Protein AF-0000000069631812 (afdb_homodimer)

Radius of gyration: 35.0 Å; Cα contacts (8 Å, |Δi|>4): 2356; chains: 2; bounding box: 88×113×102 Å

Foldseek 3Di:
DDPPPPPPDDDPPPDPQPLPFPVPPPDPPPPPDDDDDPVVVVVSVVVVVVVVVVVVVVLVVLVVVLVVLVVLLCVLVVPFDAFDQPWDKDKAAQVRKDKDWCLVQAPDLKKKKKKKKDFQFDDPVPVPPAPKWKWKFKWFQAPVRDTGTPFDIDITGHDPDFADDDRVDDIDMDITIDDNVNPPGTRIMMIIIHMPDPPDMGIMIMGIHIWHPPLVVLQVQLVVLVVQLLCCQLVVVDDNLVSLQSSLSSLLSVCSVRPNRHDPVVLQVLFLLLLLLLQQLLLLLVLLLVVQLVLLVLLLVLLVQCLLPDVSSLVSLLVVLLQCLLQRALQSSLLSSLVSQCVSCLLSQWQSQLSLLSNSLSQLLSLLLWLSSYSLSVLQQSPPLNVVLVDAGQNSNVQSNVLSVVLSVVLSVLSCVVPVDVVVGGDPDPSLLVVLLLLLLLLVCVLVVQPVPDVVNVVSNVVSVVSSVVSVVVSVDDDDDDNRQDSVSSVVVSVVSPVVSDGPHVVLNVLSVVLSVVLVVVSNVVSPVVHPDRNSNSSNVSSVVSCVVVVDPDPCSSVVSRPVSVSSSSSSLSSSLVSSVVSVNLVVVLVVLLVVLVVDDLLCSQLRLLLVLQQCLLQCLLSGVLNSVSNSVSSSLSVNCPDPVNVHQSVSSSSSNSQNSSLSLLQWCSSYPSSSSSQSVCVSSPSHDDRVNSNVSRNVSSVVSSVSVSVSSCCVCSVVVVRD/DDPPVPPPDDPPPPDPQPLPFPVVPPDPPPPPDDDDDPVVVVVSVVVVVVVVVVVVVVLVVLVVVLVVLVVLLCVLVVPFDAFDQPWDKDKAAQVRKDKDWCLVQAPDLKKKKKKKKDFQFDDPVPVPPAPKWKWKFKWFQFPVRDTGTPFDIDITGHDPDFADDDRVDDIDMDITTDDNVNPVGTRIMMIIIHMPDPPDMGIMIMGIHIWHPVLVVLQVQLVVLVVQLLCCQLVVVDDNLVSLQSSLSSLLSVCSVRPNRHDPVVLQVLFLLLLLLLQQLLLLLVLLLVVQLVLLVLLLVLLVQCLLPDVSSLVSLLVVLLQCLLQRALQSSLLSSLVSQCVSCLLSQWQSQLSLLSNSLSQLLSLLLWLSSYSLSVLQQSPPLNVVLVDAGQNSNVQSNVLSVVLNVVLSVLSCVVPVDVVVGGDPDPSLLVVLLLLLLLLVCVLVVQPCPDVVSVVSNVVSVVSSVVSVVVSVDDDDDDNRCPSVSSVVVSVVSPVVSDGPHPVLNVLSVVLSVVLVVVSNVVSPVVHPARNSNSSNVSSVVSCVVVVDPDPCSSVVSRPVSVSSSSSSLSSSQVSSVVSVNLVVVLVVLLVVLVVDDLLCSQLRLLLVLQQCLLQCLLSGVLNSVSNSVSSSLSVNCPDPVNVHQSVSSSSSNSQNSSLSLLQWCSSYPSSSSSQSVCVSSPSHDDRVNSNVSRNVSSVVSSVSVSVSSCCVCSVVVVRD

pLDDT: mean 79.06, std 18.73, range [19.27, 98.62]

Nearest PDB structures (foldseek):
  6ol1-assembly1_B  TM=7.664E-01  e=6.368E-12  Vibrio cholerae O1 biovar El Tor str. N16961
  6ol0-assembly2_B  TM=7.598E-01  e=3.843E-11  Vibrio cholerae O1 biovar El Tor str. N16961
  7jsj-assembly1_A  TM=7.566E-01  e=1.093E-10  Homo sapiens
  4f35-assembly1_C  TM=7.156E-01  e=3.367E-09  Vibrio cholerae
  4f35-assembly2_B  TM=7.738E-01  e=1.792E-08  Vibrio cholerae

Structure (mmCIF, N/CA/C/O backbone):
data_AF-0000000069631812-model_v1
#
loop_
_entity.id
_entity.type
_entity.pdbx_description
1 polymer 'P protein'
#
loop_
_atom_site.group_PDB
_atom_site.id
_atom_site.type_symbol
_atom_site.label_atom_id
_atom_site.label_alt_id
_atom_site.label_comp_id
_atom_site.label_asym_id
_atom_site.label_entity_id
_atom_site.label_seq_id
_atom_site.pdbx_PDB_ins_code
_atom_site.Cartn_x
_atom_site.Cartn_y
_atom_site.Cartn_z
_atom_site.occupancy
_atom_site.B_iso_or_equiv
_atom_site.auth_seq_id
_atom_site.auth_comp_id
_atom_site.auth_asym_id
_atom_site.auth_atom_id
_atom_site.pdbx_PDB_model_num
ATOM 1 N N . MET A 1 1 ? 6.711 54.312 30.875 1 19.36 1 MET A N 1
ATOM 2 C CA . MET A 1 1 ? 6.012 53.094 31.281 1 19.36 1 MET A CA 1
ATOM 3 C C . MET A 1 1 ? 5.867 52.125 30.109 1 19.36 1 MET A C 1
ATOM 5 O O . MET A 1 1 ? 5.191 52.438 29.125 1 19.36 1 MET A O 1
ATOM 9 N N . ALA A 1 2 ? 6.965 51.375 29.812 1 21.58 2 ALA A N 1
ATOM 10 C CA . ALA A 1 2 ? 7.598 50.812 28.641 1 21.58 2 ALA A CA 1
ATOM 11 C C . ALA A 1 2 ? 6.84 49.562 28.156 1 21.58 2 ALA A C 1
ATOM 13 O O . ALA A 1 2 ? 6.59 48.656 28.938 1 21.58 2 ALA A O 1
ATOM 14 N N . GLN A 1 3 ? 5.883 49.75 27.219 1 21.39 3 GLN A N 1
ATOM 15 C CA . GLN A 1 3 ? 4.887 48.969 26.516 1 21.39 3 GLN A CA 1
ATOM 16 C C . GLN A 1 3 ? 5.516 47.719 25.922 1 21.39 3 GLN A C 1
ATOM 18 O O . GLN A 1 3 ? 6.328 47.781 24.984 1 21.39 3 GLN A O 1
ATOM 23 N N . HIS A 1 4 ? 5.984 46.812 26.844 1 21.31 4 HIS A N 1
ATOM 24 C CA . HIS A 1 4 ? 6.684 45.562 26.516 1 21.31 4 HIS A CA 1
ATOM 25 C C . HIS A 1 4 ? 5.887 44.75 25.516 1 21.31 4 HIS A C 1
ATOM 27 O O . HIS A 1 4 ? 4.766 44.312 25.812 1 21.31 4 HIS A O 1
ATOM 33 N N . MET A 1 5 ? 5.949 45.156 24.234 1 20.48 5 MET A N 1
ATOM 34 C CA . MET A 1 5 ? 5.312 44.594 23.047 1 20.48 5 MET A CA 1
ATOM 35 C C . MET A 1 5 ? 5.633 43.125 22.891 1 20.48 5 MET A C 1
ATOM 37 O O . MET A 1 5 ? 6.797 42.75 22.734 1 20.48 5 MET A O 1
ATOM 41 N N . ASN A 1 6 ? 5.031 42.25 23.766 1 21.23 6 ASN A N 1
ATOM 42 C CA . ASN A 1 6 ? 5.176 40.812 23.859 1 21.23 6 ASN A CA 1
ATOM 43 C C . ASN A 1 6 ? 4.941 40.125 22.5 1 21.23 6 ASN A C 1
ATOM 45 O O . ASN A 1 6 ? 3.844 40.219 21.953 1 21.23 6 ASN A O 1
ATOM 49 N N . HIS A 1 7 ? 5.941 40.188 21.562 1 20.62 7 HIS A N 1
ATOM 50 C CA . HIS A 1 7 ? 5.961 39.625 20.219 1 20.62 7 HIS A CA 1
ATOM 51 C C . HIS A 1 7 ? 5.758 38.125 20.234 1 20.62 7 HIS A C 1
ATOM 53 O O . HIS A 1 7 ? 6.641 37.375 20.672 1 20.62 7 HIS A O 1
ATOM 59 N N . THR A 1 8 ? 4.602 37.656 20.703 1 23.33 8 THR A N 1
ATOM 60 C CA . THR A 1 8 ? 4.27 36.25 20.781 1 23.33 8 THR A CA 1
ATOM 61 C C . THR A 1 8 ? 4.375 35.594 19.406 1 23.33 8 THR A C 1
ATOM 63 O O . THR A 1 8 ? 3.723 36.031 18.453 1 23.33 8 THR A O 1
ATOM 66 N N . GLY A 1 9 ? 5.582 35.125 19.031 1 22.27 9 GLY A N 1
ATOM 67 C CA . GLY A 1 9 ? 5.887 34.5 17.75 1 22.27 9 GLY A CA 1
ATOM 68 C C . GLY A 1 9 ? 5.059 33.25 17.469 1 22.27 9 GLY A C 1
ATOM 69 O O . GLY A 1 9 ? 4.688 32.531 18.406 1 22.27 9 GLY A O 1
ATOM 70 N N . PRO A 1 10 ? 4.188 33.25 16.5 1 22.61 10 PRO A N 1
ATOM 71 C CA . PRO A 1 10 ? 3.213 32.25 16.062 1 22.61 10 PRO A CA 1
ATOM 72 C C . PRO A 1 10 ? 3.832 30.859 15.867 1 22.61 10 PRO A C 1
ATOM 74 O O . PRO A 1 10 ? 5.031 30.75 15.594 1 22.61 10 PRO A O 1
ATOM 77 N N . ARG A 1 11 ? 3.441 29.859 16.641 1 26.92 11 ARG A N 1
ATOM 78 C CA . ARG A 1 11 ? 3.801 28.438 16.609 1 26.92 11 ARG A CA 1
ATOM 79 C C . ARG A 1 11 ? 3.633 27.859 15.219 1 26.92 11 ARG A C 1
ATOM 81 O O . ARG A 1 11 ? 2.539 27.891 14.648 1 26.92 11 ARG A O 1
ATOM 88 N N . ASN A 1 12 ? 4.656 27.891 14.406 1 22.67 12 ASN A N 1
ATOM 89 C CA . ASN A 1 12 ? 4.684 27.391 13.031 1 22.67 12 ASN A CA 1
ATOM 90 C C . ASN A 1 12 ? 4.395 25.891 12.977 1 22.67 12 ASN A C 1
ATOM 92 O O . ASN A 1 12 ? 5.129 25.094 13.562 1 22.67 12 ASN A O 1
ATOM 96 N N . VAL A 1 13 ? 3.156 25.531 13.211 1 25.41 13 VAL A N 1
ATOM 97 C CA . VAL A 1 13 ? 2.73 24.172 12.914 1 25.41 13 VAL A CA 1
ATOM 98 C C . VAL A 1 13 ? 3.322 23.719 11.578 1 25.41 13 VAL A C 1
ATOM 100 O O . VAL A 1 13 ? 3.121 24.375 10.555 1 25.41 13 VAL A O 1
ATOM 103 N N . THR A 1 14 ? 4.418 23 11.68 1 25.58 14 THR A N 1
ATOM 104 C CA . THR A 1 14 ? 5.188 22.469 10.555 1 25.58 14 THR A CA 1
ATOM 105 C C . THR A 1 14 ? 4.32 21.562 9.688 1 25.58 14 THR A C 1
ATOM 107 O O . THR A 1 14 ? 3.871 20.5 10.141 1 25.58 14 THR A O 1
ATOM 110 N N . THR A 1 15 ? 3.342 22.078 9 1 26.22 15 THR A N 1
ATOM 111 C CA . THR A 1 15 ? 2.678 21.375 7.906 1 26.22 15 THR A CA 1
ATOM 112 C C . THR A 1 15 ? 3.693 20.609 7.059 1 26.22 15 THR A C 1
ATOM 114 O O . THR A 1 15 ? 4.863 21 6.992 1 26.22 15 THR A O 1
ATOM 117 N N . GLY A 1 16 ? 3.438 19.328 6.828 1 28.8 16 GLY A N 1
ATOM 118 C CA . GLY A 1 16 ? 4.203 18.453 5.961 1 28.8 16 GLY A CA 1
ATOM 119 C C . GLY A 1 16 ? 4.691 19.141 4.695 1 28.8 16 GLY A C 1
ATOM 120 O O . GLY A 1 16 ? 3.887 19.594 3.881 1 28.8 16 GLY A O 1
ATOM 121 N N . LEU A 1 17 ? 5.766 19.844 4.754 1 30.38 17 LEU A N 1
ATOM 122 C CA . LEU A 1 17 ? 6.484 20.625 3.746 1 30.38 17 LEU A CA 1
ATOM 123 C C . LEU A 1 17 ? 6.777 19.766 2.516 1 30.38 17 LEU A C 1
ATOM 125 O O . LEU A 1 17 ? 7.352 18.688 2.629 1 30.38 17 LEU A O 1
ATOM 129 N N . SER A 1 18 ? 5.848 19.906 1.564 1 32.62 18 SER A N 1
ATOM 130 C CA . SER A 1 18 ? 5.949 19.344 0.221 1 32.62 18 SER A CA 1
ATOM 131 C C . SER A 1 18 ? 7.266 19.734 -0.443 1 32.62 18 SER A C 1
ATOM 133 O O . SER A 1 18 ? 7.812 20.797 -0.171 1 32.62 18 SER A O 1
ATOM 135 N N . GLU A 1 19 ? 8.016 18.875 -0.912 1 32.53 19 GLU A N 1
ATOM 136 C CA . GLU A 1 19 ? 9.211 19 -1.745 1 32.53 19 GLU A CA 1
ATOM 137 C C . GLU A 1 19 ? 8.984 19.984 -2.891 1 32.53 19 GLU A C 1
ATOM 139 O O . GLU A 1 19 ? 8.438 19.609 -3.932 1 32.53 19 GLU A O 1
ATOM 144 N N . ASN A 1 20 ? 8.57 21.234 -2.621 1 32.75 20 ASN A N 1
ATOM 145 C CA . ASN A 1 20 ? 8.508 22.141 -3.758 1 32.75 20 ASN A CA 1
ATOM 146 C C . ASN A 1 20 ? 9.883 22.359 -4.375 1 32.75 20 ASN A C 1
ATOM 148 O O . ASN A 1 20 ? 10.844 22.672 -3.668 1 32.75 20 ASN A O 1
ATOM 152 N N . SER A 1 21 ? 10.141 21.859 -5.453 1 34.66 21 SER A N 1
ATOM 153 C CA . SER A 1 21 ? 11.406 22.078 -6.152 1 34.66 21 SER A CA 1
ATOM 154 C C . SER A 1 21 ? 11.594 23.547 -6.508 1 34.66 21 SER A C 1
ATOM 156 O O . SER A 1 21 ? 10.727 24.156 -7.137 1 34.66 21 SER A O 1
ATOM 158 N N . PRO A 1 22 ? 12.484 24.266 -5.852 1 33.88 22 PRO A N 1
ATOM 159 C CA . PRO A 1 22 ? 12.805 25.672 -6.105 1 33.88 22 PRO A CA 1
ATOM 160 C C . PRO A 1 22 ? 13.305 25.922 -7.527 1 33.88 22 PRO A C 1
ATOM 162 O O . PRO A 1 22 ? 13.547 27.062 -7.91 1 33.88 22 PRO A O 1
ATOM 165 N N . LEU A 1 23 ? 13.547 24.938 -8.266 1 33.75 23 LEU A N 1
ATOM 166 C CA . LEU A 1 23 ? 14.336 25.266 -9.445 1 33.75 23 LEU A CA 1
ATOM 167 C C . LEU A 1 23 ? 13.547 26.156 -10.398 1 33.75 23 LEU A C 1
ATOM 169 O O . LEU A 1 23 ? 14.125 26.844 -11.242 1 33.75 23 LEU A O 1
ATOM 173 N N . LEU A 1 24 ? 12.273 25.906 -10.422 1 35.75 24 LEU A N 1
ATOM 174 C CA . LEU A 1 24 ? 11.664 26.656 -11.523 1 35.75 24 LEU A CA 1
ATOM 175 C C . LEU A 1 24 ? 11.367 28.094 -11.109 1 35.75 24 LEU A C 1
ATOM 177 O O . LEU A 1 24 ? 10.867 28.875 -11.914 1 35.75 24 LEU A O 1
ATOM 181 N N . HIS A 1 25 ? 11.32 28.453 -9.773 1 33.81 25 HIS A N 1
ATOM 182 C CA . HIS A 1 25 ? 10.938 29.844 -9.555 1 33.81 25 HIS A CA 1
ATOM 183 C C . HIS A 1 25 ? 12.148 30.781 -9.672 1 33.81 25 HIS A C 1
ATOM 185 O O . HIS A 1 25 ? 12.93 30.906 -8.727 1 33.81 25 HIS A O 1
ATOM 191 N N . VAL A 1 26 ? 12.703 30.984 -10.781 1 32.38 26 VAL A N 1
ATOM 192 C CA . VAL A 1 26 ? 13.648 32.062 -11 1 32.38 26 VAL A CA 1
ATOM 193 C C . VAL A 1 26 ? 13.102 33.375 -10.414 1 32.38 26 VAL A C 1
ATOM 195 O O . VAL A 1 26 ? 11.969 33.75 -10.695 1 32.38 26 VAL A O 1
ATOM 198 N N . SER A 1 27 ? 13.656 33.844 -9.297 1 30.22 27 SER A N 1
ATOM 199 C CA . SER A 1 27 ? 13.359 35.094 -8.625 1 30.22 27 SER A CA 1
ATOM 200 C C . SER A 1 27 ? 13.297 36.25 -9.617 1 30.22 27 SER A C 1
ATOM 202 O O . SER A 1 27 ? 14.242 36.469 -10.391 1 30.22 27 SER A O 1
ATOM 204 N N . GLU A 1 28 ? 12.188 36.812 -9.922 1 33.53 28 GLU A N 1
ATOM 205 C CA . GLU A 1 28 ? 11.867 38.062 -10.625 1 33.53 28 GLU A CA 1
ATOM 206 C C . GLU A 1 28 ? 12.617 39.219 -10.016 1 33.53 28 GLU A C 1
ATOM 208 O O . GLU A 1 28 ? 12.469 40.375 -10.477 1 33.53 28 GLU A O 1
ATOM 213 N N . GLU A 1 29 ? 13.336 39.031 -8.867 1 32.25 29 GLU A N 1
ATOM 214 C CA . GLU A 1 29 ? 13.664 40.25 -8.125 1 32.25 29 GLU A CA 1
ATOM 215 C C . GLU A 1 29 ? 14.664 41.094 -8.883 1 32.25 29 GLU A C 1
ATOM 217 O O . GLU A 1 29 ? 14.883 42.281 -8.531 1 32.25 29 GLU A O 1
ATOM 222 N N . LYS A 1 30 ? 15.531 40.625 -9.758 1 34.91 30 LYS A N 1
ATOM 223 C CA . LYS A 1 30 ? 16.641 41.531 -10.062 1 34.91 30 LYS A CA 1
ATOM 224 C C . LYS A 1 30 ? 16.172 42.719 -10.867 1 34.91 30 LYS A C 1
ATOM 226 O O . LYS A 1 30 ? 16.969 43.562 -11.305 1 34.91 30 LYS A O 1
ATOM 231 N N . ILE A 1 31 ? 14.859 42.625 -11.297 1 32.59 31 ILE A N 1
ATOM 232 C CA . ILE A 1 31 ? 14.766 43.594 -12.398 1 32.59 31 ILE A CA 1
ATOM 233 C C . ILE A 1 31 ? 14.609 45 -11.844 1 32.59 31 ILE A C 1
ATOM 235 O O . ILE A 1 31 ? 14.453 45.938 -12.609 1 32.59 31 ILE A O 1
ATOM 239 N N . GLN A 1 32 ? 14.391 45.062 -10.562 1 28.86 32 GLN A N 1
ATOM 240 C CA . GLN A 1 32 ? 13.836 46.406 -10.32 1 28.86 32 GLN A CA 1
ATOM 241 C C . GLN A 1 32 ? 14.922 47.469 -10.406 1 28.86 32 GLN A C 1
ATOM 243 O O . GLN A 1 32 ? 14.633 48.656 -10.273 1 28.86 32 GLN A O 1
ATOM 248 N N . ARG A 1 33 ? 16.156 47.188 -10.25 1 29.69 33 ARG A N 1
ATOM 249 C CA . ARG A 1 33 ? 16.922 48.375 -9.844 1 29.69 33 ARG A CA 1
ATOM 250 C C . ARG A 1 33 ? 17.219 49.281 -11.031 1 29.69 33 ARG A C 1
ATOM 252 O O . ARG A 1 33 ? 17.969 50.25 -10.914 1 29.69 33 ARG A O 1
ATOM 259 N N . GLY A 1 34 ? 17.219 48.688 -12.289 1 27.5 34 GLY A N 1
ATOM 260 C CA . GLY A 1 34 ? 17.938 49.656 -13.102 1 27.5 34 GLY A CA 1
ATOM 261 C C . GLY A 1 34 ? 17.219 51 -13.242 1 27.5 34 GLY A C 1
ATOM 262 O O . GLY A 1 34 ? 16.047 51.094 -12.891 1 27.5 34 GLY A O 1
ATOM 263 N N . THR A 1 35 ? 17.953 52.062 -13.891 1 29.88 35 THR A N 1
ATOM 264 C CA . THR A 1 35 ? 17.812 53.5 -14.109 1 29.88 35 THR A CA 1
ATOM 265 C C . THR A 1 35 ? 16.484 53.812 -14.797 1 29.88 35 THR A C 1
ATOM 267 O O . THR A 1 35 ? 15.938 52.969 -15.508 1 29.88 35 THR A O 1
ATOM 270 N N . ARG A 1 36 ? 15.953 55.156 -14.664 1 33.78 36 ARG A N 1
ATOM 271 C CA . ARG A 1 36 ? 14.82 56.031 -14.969 1 33.78 36 ARG A CA 1
ATOM 272 C C . ARG A 1 36 ? 14.5 56 -16.469 1 33.78 36 ARG A C 1
ATOM 274 O O . ARG A 1 36 ? 13.703 56.812 -16.938 1 33.78 36 ARG A O 1
ATOM 281 N N . ASP A 1 37 ? 15.406 55.438 -17.328 1 32.16 37 ASP A N 1
ATOM 282 C CA . ASP A 1 37 ? 15 55.781 -18.688 1 32.16 37 ASP A CA 1
ATOM 283 C C . ASP A 1 37 ? 13.719 55.062 -19.078 1 32.16 37 ASP A C 1
ATOM 285 O O . ASP A 1 37 ? 13.516 53.906 -18.703 1 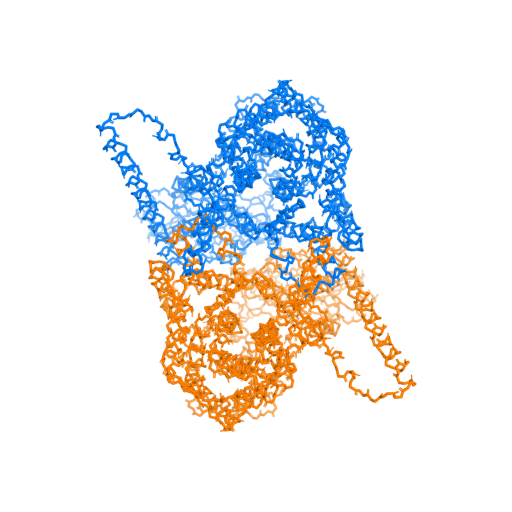32.16 37 ASP A O 1
ATOM 289 N N . ASP A 1 38 ? 12.586 55.812 -19.578 1 36 38 ASP A N 1
ATOM 290 C CA . ASP A 1 38 ? 11.211 55.531 -19.984 1 36 38 ASP A CA 1
ATOM 291 C C . ASP A 1 38 ? 11.117 54.281 -20.812 1 36 38 ASP A C 1
ATOM 293 O O . ASP A 1 38 ? 10.086 53.594 -20.812 1 36 38 ASP A O 1
ATOM 297 N N . ASP A 1 39 ? 12.102 54.062 -21.734 1 35.91 39 ASP A N 1
ATOM 298 C CA . ASP A 1 39 ? 11.977 53.031 -22.766 1 35.91 39 ASP A CA 1
ATOM 299 C C . ASP A 1 39 ? 12.117 51.625 -22.156 1 35.91 39 ASP A C 1
ATOM 301 O O . ASP A 1 39 ? 11.828 50.625 -22.812 1 35.91 39 ASP A O 1
ATOM 305 N N . LEU A 1 40 ? 12.773 51.531 -20.984 1 35 40 LEU A N 1
ATOM 306 C CA . LEU A 1 40 ? 13.125 50.219 -20.453 1 35 40 LEU A CA 1
ATOM 307 C C . LEU A 1 40 ? 11.93 49.594 -19.734 1 35 40 LEU A C 1
ATOM 309 O O . LEU A 1 40 ? 11.938 48.406 -19.438 1 35 40 LEU A O 1
ATOM 313 N N . MET A 1 41 ? 10.953 50.406 -19.359 1 39.78 41 MET A N 1
ATOM 314 C CA . MET A 1 41 ? 9.805 49.75 -18.734 1 39.78 41 MET A CA 1
ATOM 315 C C . MET A 1 41 ? 9.086 48.844 -19.703 1 39.78 41 MET A C 1
ATOM 317 O O . MET A 1 41 ? 8.484 47.844 -19.297 1 39.78 41 MET A O 1
ATOM 321 N N . VAL A 1 42 ? 9.039 49.312 -21.062 1 44.62 42 VAL A N 1
ATOM 322 C CA . VAL A 1 42 ? 8.32 48.5 -22.047 1 44.62 42 VAL A CA 1
ATOM 323 C C . VAL A 1 42 ? 9.062 47.188 -22.281 1 44.62 42 VAL A C 1
ATOM 325 O O . VAL A 1 42 ? 8.438 46.156 -22.469 1 44.62 42 VAL A O 1
ATOM 328 N N . SER A 1 43 ? 10.406 47.219 -22.188 1 44.47 43 SER A N 1
ATOM 329 C CA . SER A 1 43 ? 11.164 46 -22.531 1 44.47 43 SER A CA 1
ATOM 330 C C . SER A 1 43 ? 11.109 44.969 -21.406 1 44.47 43 SER A C 1
ATOM 332 O O . SER A 1 43 ? 11.109 43.781 -21.656 1 44.47 43 SER A O 1
ATOM 334 N N . ILE A 1 44 ? 10.984 45.469 -20.234 1 45.44 44 ILE A N 1
ATOM 335 C CA . ILE A 1 44 ? 10.922 44.531 -19.125 1 45.44 44 ILE A CA 1
ATOM 336 C C . ILE A 1 44 ? 9.547 43.844 -19.109 1 45.44 44 ILE A C 1
ATOM 338 O O . ILE A 1 44 ? 9.445 42.625 -18.859 1 45.44 44 ILE A O 1
ATOM 342 N N . ASP A 1 45 ? 8.547 44.625 -19.406 1 47.84 45 ASP A N 1
ATOM 343 C CA . ASP A 1 45 ? 7.199 44.062 -19.438 1 47.84 45 ASP A CA 1
ATOM 344 C C . ASP A 1 45 ? 7.051 43.031 -20.562 1 47.84 45 ASP A C 1
ATOM 346 O O . ASP A 1 45 ? 6.371 42.031 -20.422 1 47.84 45 ASP A O 1
ATOM 350 N N . SER A 1 46 ? 7.715 43.344 -21.719 1 51.78 46 SER A N 1
ATOM 351 C CA . SER A 1 46 ? 7.617 42.438 -22.844 1 51.78 46 SER A CA 1
ATOM 352 C C . SER A 1 46 ? 8.414 41.156 -22.594 1 51.78 46 SER A C 1
ATOM 354 O O . SER A 1 46 ? 7.977 40.062 -22.984 1 51.78 46 SER A O 1
ATOM 356 N N . VAL A 1 47 ? 9.562 41.281 -22.016 1 51.84 47 VAL A N 1
ATOM 357 C CA . VAL A 1 47 ? 10.367 40.125 -21.703 1 51.84 47 VAL A CA 1
ATOM 358 C C . VAL A 1 47 ? 9.688 39.281 -20.609 1 51.84 47 VAL A C 1
ATOM 360 O O . VAL A 1 47 ? 9.656 38.062 -20.688 1 51.84 47 VAL A O 1
ATOM 363 N N . SER A 1 48 ? 9.102 40.031 -19.609 1 55.31 48 SER A N 1
ATOM 364 C CA . SER A 1 48 ? 8.367 39.344 -18.562 1 55.31 48 SER A CA 1
ATOM 365 C C . SER A 1 48 ? 7.129 38.625 -19.109 1 55.31 48 SER A C 1
ATOM 367 O O . SER A 1 48 ? 6.812 37.5 -18.719 1 55.31 48 SER A O 1
ATOM 369 N N . GLU A 1 49 ? 6.523 39.25 -20.094 1 57.81 49 GLU A N 1
ATOM 370 C CA . GLU A 1 49 ? 5.348 38.656 -20.719 1 57.81 49 GLU A CA 1
ATOM 371 C C . GLU A 1 49 ? 5.742 37.5 -21.609 1 57.81 49 GLU A C 1
ATOM 373 O O . GLU A 1 49 ? 5.047 36.469 -21.656 1 57.81 49 GLU A O 1
ATOM 378 N N . ASP A 1 50 ? 6.855 37.656 -22.359 1 57.38 50 ASP A N 1
ATOM 379 C CA . ASP A 1 50 ? 7.332 36.562 -23.219 1 57.38 50 ASP A CA 1
ATOM 380 C C . ASP A 1 50 ? 7.762 35.375 -22.391 1 57.38 50 ASP A C 1
ATOM 382 O O . ASP A 1 50 ? 7.496 34.219 -22.766 1 57.38 50 ASP A O 1
ATOM 386 N N . HIS A 1 51 ? 8.445 35.656 -21.281 1 62.81 51 HIS A N 1
ATOM 387 C CA . HIS A 1 51 ? 8.844 34.562 -20.406 1 62.81 51 HIS A CA 1
ATOM 388 C C . HIS A 1 51 ? 7.629 33.875 -19.781 1 62.81 51 HIS A C 1
ATOM 390 O O . HIS A 1 51 ? 7.598 32.656 -19.641 1 62.81 51 HIS A O 1
ATOM 396 N N . LEU A 1 52 ? 6.723 34.719 -19.438 1 64.69 52 LEU A N 1
ATOM 397 C CA . LEU A 1 52 ? 5.484 34.156 -18.906 1 64.69 52 LEU A CA 1
ATOM 398 C C . LEU A 1 52 ? 4.738 33.375 -19.984 1 64.69 52 LEU A C 1
ATOM 400 O O . LEU A 1 52 ? 4.176 32.312 -19.688 1 64.69 52 LEU A O 1
ATOM 404 N N . SER A 1 53 ? 4.754 33.969 -21.188 1 68.69 53 SER A N 1
ATOM 405 C CA . SER A 1 53 ? 4.094 33.281 -22.297 1 68.69 53 SER A CA 1
ATOM 406 C C . SER A 1 53 ? 4.805 31.969 -22.641 1 68.69 53 SER A C 1
ATOM 408 O O . SER A 1 53 ? 4.156 30.953 -22.906 1 68.69 53 SER A O 1
ATOM 410 N N . SER A 1 54 ? 6.098 32.062 -22.594 1 73.44 54 SER A N 1
ATOM 411 C CA . SER A 1 54 ? 6.863 30.844 -22.875 1 73.44 54 SER A CA 1
ATOM 412 C C . SER A 1 54 ? 6.633 29.781 -21.797 1 73.44 54 SER A C 1
ATOM 414 O O . SER A 1 54 ? 6.504 28.594 -22.109 1 73.44 54 SER A O 1
ATOM 416 N N . ARG A 1 55 ? 6.488 30.203 -20.688 1 76.81 55 ARG A N 1
ATOM 417 C CA . ARG A 1 55 ? 6.219 29.266 -19.609 1 76.81 55 ARG A CA 1
ATOM 418 C C . ARG A 1 55 ? 4.828 28.641 -19.75 1 76.81 55 ARG A C 1
ATOM 420 O O . ARG A 1 55 ? 4.641 27.453 -19.484 1 76.81 55 ARG A O 1
ATOM 427 N N . ARG A 1 56 ? 3.98 29.453 -20.125 1 80.81 56 ARG A N 1
ATOM 428 C CA . ARG A 1 56 ? 2.623 28.953 -20.328 1 80.81 56 ARG A CA 1
ATOM 429 C C . ARG A 1 56 ? 2.566 27.953 -21.469 1 80.81 56 ARG A C 1
ATOM 431 O O . ARG A 1 56 ? 1.866 26.938 -21.391 1 80.81 56 ARG A O 1
ATOM 438 N N . ILE A 1 57 ? 3.301 28.219 -22.5 1 83.06 57 ILE A N 1
ATOM 439 C CA . ILE A 1 57 ? 3.34 27.312 -23.641 1 83.06 57 ILE A CA 1
ATOM 440 C C . ILE A 1 57 ? 4.016 26 -23.25 1 83.06 57 ILE A C 1
ATOM 442 O O . ILE A 1 57 ? 3.553 24.922 -23.625 1 83.06 57 ILE A O 1
ATOM 446 N N . MET A 1 58 ? 5.031 26.109 -22.547 1 84.75 58 MET A N 1
ATOM 447 C CA . MET A 1 58 ? 5.742 24.906 -22.109 1 84.75 58 MET A CA 1
ATOM 448 C C . MET A 1 58 ? 4.855 24.062 -21.203 1 84.75 58 MET A C 1
ATOM 450 O O . MET A 1 58 ? 4.891 22.828 -21.281 1 84.75 58 MET A O 1
ATOM 454 N N . LYS A 1 59 ? 4.137 24.688 -20.438 1 87.69 59 LYS A N 1
ATOM 455 C CA . LYS A 1 59 ? 3.209 23.953 -19.578 1 87.69 59 LYS A CA 1
ATOM 456 C C . LYS A 1 59 ? 2.127 23.266 -20.406 1 87.69 59 LYS A C 1
ATOM 458 O O . LYS A 1 59 ? 1.758 22.125 -20.109 1 87.69 59 LYS A O 1
ATOM 463 N N . ARG A 1 60 ? 1.665 23.922 -21.453 1 88.75 60 ARG A N 1
ATOM 464 C CA . ARG A 1 60 ? 0.64 23.328 -22.297 1 88.75 60 ARG A CA 1
ATOM 465 C C . ARG A 1 60 ? 1.201 22.172 -23.109 1 88.75 60 ARG A C 1
ATOM 467 O O . ARG A 1 60 ? 0.522 21.156 -23.312 1 88.75 60 ARG A O 1
ATOM 474 N N . VAL A 1 61 ? 2.373 22.328 -23.516 1 90.56 61 VAL A N 1
ATOM 475 C CA . VAL A 1 61 ? 3.014 21.266 -24.281 1 90.56 61 VAL A CA 1
ATOM 476 C C . VAL A 1 61 ? 3.25 20.047 -23.375 1 90.56 61 VAL A C 1
ATOM 478 O O . VAL A 1 61 ? 3.018 18.906 -23.766 1 90.56 61 VAL A O 1
ATOM 481 N N . LYS A 1 62 ? 3.732 20.328 -22.203 1 91.62 62 LYS A N 1
ATOM 482 C CA . LYS A 1 62 ? 3.932 19.266 -21.234 1 91.62 62 LYS A CA 1
ATOM 483 C C . LYS A 1 62 ? 2.633 18.5 -20.969 1 91.62 62 LYS A C 1
ATOM 485 O O . LYS A 1 62 ? 2.611 17.281 -20.984 1 91.62 62 LYS A O 1
ATOM 490 N N . LEU A 1 63 ? 1.57 19.234 -20.766 1 92.62 63 LEU A N 1
ATOM 491 C CA . LEU A 1 63 ? 0.281 18.625 -20.469 1 92.62 63 LEU A CA 1
ATOM 492 C C . LEU A 1 63 ? -0.244 17.844 -21.656 1 92.62 63 LEU A C 1
ATOM 494 O O . LEU A 1 63 ? -0.803 16.75 -21.484 1 92.62 63 LEU A O 1
ATOM 498 N N . ALA A 1 64 ? -0.02 18.375 -22.812 1 93.19 64 ALA A N 1
ATOM 499 C CA . ALA A 1 64 ? -0.461 17.672 -24.016 1 93.19 64 ALA A CA 1
ATOM 500 C C . ALA A 1 64 ? 0.32 16.375 -24.219 1 93.19 64 ALA A C 1
ATOM 502 O O . ALA A 1 64 ? -0.259 15.344 -24.562 1 93.19 64 ALA A O 1
ATOM 503 N N . LEU A 1 65 ? 1.561 16.453 -24.016 1 93.56 65 LEU A N 1
ATOM 504 C CA . LEU A 1 65 ? 2.406 15.281 -24.188 1 93.56 65 LEU A CA 1
ATOM 505 C C . LEU A 1 65 ? 2.057 14.211 -23.172 1 93.56 65 LEU A C 1
ATOM 507 O O . LEU A 1 65 ? 1.89 13.039 -23.531 1 93.56 65 LEU A O 1
ATOM 511 N N . LEU A 1 66 ? 1.976 14.57 -21.953 1 95.38 66 LEU A N 1
ATOM 512 C CA . LEU A 1 66 ? 1.674 13.602 -20.906 1 95.38 66 LEU A CA 1
ATOM 513 C C . LEU A 1 66 ? 0.266 13.039 -21.062 1 95.38 66 LEU A C 1
ATOM 515 O O . LEU A 1 66 ? 0.022 11.867 -20.766 1 95.38 66 LEU A O 1
ATOM 519 N N . SER A 1 67 ? -0.678 13.883 -21.516 1 95 67 SER A N 1
ATOM 520 C CA . SER A 1 67 ? -2.029 13.406 -21.781 1 95 67 SER A CA 1
ATOM 521 C C . SER A 1 67 ? -2.045 12.391 -22.922 1 95 67 SER A C 1
ATOM 523 O O . SER A 1 67 ? -2.777 11.398 -22.859 1 95 67 SER A O 1
ATOM 525 N N . THR A 1 68 ? -1.268 12.656 -23.922 1 95.25 68 THR A N 1
ATOM 526 C CA . THR A 1 68 ? -1.171 11.711 -25.031 1 95.25 68 THR A CA 1
ATOM 527 C C . THR A 1 68 ? -0.602 10.375 -24.562 1 95.25 68 THR A C 1
ATOM 529 O O . THR A 1 68 ? -1.062 9.312 -24.984 1 95.25 68 THR A O 1
ATOM 532 N N . VAL A 1 69 ? 0.387 10.445 -23.719 1 95.56 69 VAL A N 1
ATOM 533 C CA . VAL A 1 69 ? 0.976 9.242 -23.141 1 95.56 69 VAL A CA 1
ATOM 534 C C . VAL A 1 69 ? -0.082 8.477 -22.344 1 95.56 69 VAL A C 1
ATOM 536 O O . VAL A 1 69 ? -0.176 7.246 -22.453 1 95.56 69 VAL A O 1
ATOM 539 N N . MET A 1 70 ? -0.871 9.156 -21.609 1 95.25 70 MET A N 1
ATOM 540 C CA . MET A 1 70 ? -1.9 8.508 -20.797 1 95.25 70 MET A CA 1
ATOM 541 C C . MET A 1 70 ? -2.984 7.902 -21.688 1 95.25 70 MET A C 1
ATOM 543 O O . MET A 1 70 ? -3.516 6.836 -21.375 1 95.25 70 MET A O 1
ATOM 547 N N . ILE A 1 71 ? -3.35 8.594 -22.766 1 95.56 71 ILE A N 1
ATOM 548 C CA . ILE A 1 71 ? -4.328 8.047 -23.703 1 95.56 71 ILE A CA 1
ATOM 549 C C . ILE A 1 71 ? -3.791 6.758 -24.328 1 95.56 71 ILE A C 1
ATOM 551 O O . ILE A 1 71 ? -4.527 5.777 -24.469 1 95.56 71 ILE A O 1
ATOM 555 N N . PHE A 1 72 ? -2.51 6.746 -24.688 1 94.81 72 PHE A N 1
ATOM 556 C CA . PHE A 1 72 ? -1.862 5.535 -25.188 1 94.81 72 PHE A CA 1
ATOM 557 C C . PHE A 1 72 ? -2.014 4.395 -24.188 1 94.81 72 PHE A C 1
ATOM 559 O O . PHE A 1 72 ? -2.342 3.268 -24.562 1 94.81 72 PHE A O 1
ATOM 566 N N . CYS A 1 73 ? -1.747 4.676 -22.891 1 95.44 73 CYS A N 1
ATOM 567 C CA . CYS A 1 73 ? -1.847 3.66 -21.859 1 95.44 73 CYS A CA 1
ATOM 568 C C . CYS A 1 73 ? -3.273 3.141 -21.734 1 95.44 73 CYS A C 1
ATOM 570 O O . CYS A 1 73 ? -3.494 1.932 -21.641 1 95.44 73 CYS A O 1
ATOM 572 N N . VAL A 1 74 ? -4.273 4.047 -21.75 1 94.31 74 VAL A N 1
ATOM 573 C CA . VAL A 1 74 ? -5.676 3.668 -21.609 1 94.31 74 VAL A CA 1
ATOM 574 C C . VAL A 1 74 ? -6.086 2.781 -22.781 1 94.31 74 VAL A C 1
ATOM 576 O O . VAL A 1 74 ? -6.723 1.742 -22.594 1 94.31 74 VAL A O 1
ATOM 579 N N . VAL A 1 75 ? -5.703 3.121 -23.953 1 92.62 75 VAL A N 1
ATOM 580 C CA . VAL A 1 75 ? -6.078 2.371 -25.156 1 92.62 75 VAL A CA 1
ATOM 581 C C . VAL A 1 75 ? -5.398 1.005 -25.141 1 92.62 75 VAL A C 1
ATOM 583 O O . VAL A 1 75 ? -6.039 -0.016 -25.406 1 92.62 75 VAL A O 1
ATOM 586 N N . SER A 1 76 ? -4.125 0.971 -24.859 1 91.94 76 SER A N 1
ATOM 587 C CA . SER A 1 76 ? -3.371 -0.28 -24.844 1 91.94 76 SER A CA 1
ATOM 588 C C . SER A 1 76 ? -3.936 -1.249 -23.797 1 91.94 76 SER A C 1
ATOM 590 O O . SER A 1 76 ? -4.102 -2.438 -24.094 1 91.94 76 SER A O 1
ATOM 592 N N . LEU A 1 77 ? -4.266 -0.776 -22.641 1 92.56 77 LEU A N 1
ATOM 593 C CA . LEU A 1 77 ? -4.711 -1.643 -21.547 1 92.56 77 LEU A CA 1
ATOM 594 C C . LEU A 1 77 ? -6.188 -1.99 -21.703 1 92.56 77 LEU A C 1
ATOM 596 O O . LEU A 1 77 ? -6.672 -2.949 -21.094 1 92.56 77 LEU A O 1
ATOM 600 N N . SER A 1 78 ? -6.93 -1.204 -22.531 1 90.81 78 SER A N 1
ATOM 601 C CA . SER A 1 78 ? -8.352 -1.45 -22.734 1 90.81 78 SER A CA 1
ATOM 602 C C . SER A 1 78 ? -8.578 -2.568 -23.75 1 90.81 78 SER A C 1
ATOM 604 O O . SER A 1 78 ? -9.57 -3.301 -23.656 1 90.81 78 SER A O 1
ATOM 606 N N . PHE A 1 79 ? -7.641 -2.795 -24.656 1 87.75 79 PHE A N 1
ATOM 607 C CA . PHE A 1 79 ? -7.988 -3.645 -25.781 1 87.75 79 PHE A CA 1
ATOM 608 C C . PHE A 1 79 ? -7.047 -4.84 -25.875 1 87.75 79 PHE A C 1
ATOM 610 O O . PHE A 1 79 ? -7.273 -5.758 -26.672 1 87.75 79 PHE A O 1
ATOM 617 N N . ILE A 1 80 ? -6.027 -4.863 -25.094 1 85.62 80 ILE A N 1
ATOM 618 C CA . ILE A 1 80 ? -5.102 -5.988 -25.141 1 85.62 80 ILE A CA 1
ATOM 619 C C . ILE A 1 80 ? -5.316 -6.875 -23.906 1 85.62 80 ILE A C 1
ATOM 621 O O . ILE A 1 80 ? -5.375 -6.379 -22.781 1 85.62 80 ILE A O 1
ATOM 625 N N . LYS A 1 81 ? -5.41 -8.141 -24.094 1 82.06 81 LYS A N 1
ATOM 626 C CA . LYS A 1 81 ? -5.727 -9.094 -23.031 1 82.06 81 LYS A CA 1
ATOM 627 C C . LYS A 1 81 ? -4.477 -9.484 -22.25 1 82.06 81 LYS A C 1
ATOM 629 O O . LYS A 1 81 ? -3.359 -9.375 -22.766 1 82.06 81 LYS A O 1
ATOM 634 N N . VAL A 1 82 ? -4.688 -9.812 -20.953 1 84 82 VAL A N 1
ATOM 635 C CA . VAL A 1 82 ? -3.625 -10.297 -20.094 1 84 82 VAL A CA 1
ATOM 636 C C . VAL A 1 82 ? -3.098 -11.641 -20.609 1 84 82 VAL A C 1
ATOM 638 O O . VAL A 1 82 ? -3.871 -12.477 -21.078 1 84 82 VAL A O 1
ATOM 641 N N . ARG A 1 83 ? -1.8 -11.719 -20.484 1 71.88 83 ARG A N 1
ATOM 642 C CA . ARG A 1 83 ? -1.16 -12.953 -20.953 1 71.88 83 ARG A CA 1
ATOM 643 C C . ARG A 1 83 ? -1.552 -14.133 -20.062 1 71.88 83 ARG A C 1
ATOM 645 O O . ARG A 1 83 ? -1.52 -14.031 -18.828 1 71.88 83 ARG A O 1
ATOM 652 N N . ASP A 1 84 ? -2.119 -15.086 -20.531 1 62.22 84 ASP A N 1
ATOM 653 C CA . ASP A 1 84 ? -2.457 -16.297 -19.797 1 62.22 84 ASP A CA 1
ATOM 654 C C . ASP A 1 84 ? -1.225 -17.172 -19.578 1 62.22 84 ASP A C 1
ATOM 656 O O . ASP A 1 84 ? -0.469 -17.438 -20.516 1 62.22 84 ASP A O 1
ATOM 660 N N . ASP A 1 85 ? -0.622 -17.125 -18.359 1 57.53 85 ASP A N 1
ATOM 661 C CA . ASP A 1 85 ? 0.449 -18.094 -18.125 1 57.53 85 ASP A CA 1
ATOM 662 C C . ASP A 1 85 ? -0.046 -19.516 -18.328 1 57.53 85 ASP A C 1
ATOM 664 O O . ASP A 1 85 ? -0.945 -19.984 -17.625 1 57.53 85 ASP A O 1
ATOM 668 N N . ASN A 1 86 ? 0.126 -20 -19.547 1 61.88 86 ASN A N 1
ATOM 669 C CA . ASN A 1 86 ? -0.367 -21.344 -19.844 1 61.88 86 ASN A CA 1
ATOM 670 C C . ASN A 1 86 ? 0.735 -22.391 -19.703 1 61.88 86 ASN A C 1
ATOM 672 O O . ASN A 1 86 ? 1.276 -22.875 -20.703 1 61.88 86 ASN A O 1
ATOM 676 N N . TRP A 1 87 ? 1.305 -22.562 -18.438 1 68.06 87 TRP A N 1
ATOM 677 C CA . TRP A 1 87 ? 2.25 -23.656 -18.25 1 68.06 87 TRP A CA 1
ATOM 678 C C . TRP A 1 87 ? 1.574 -25 -18.484 1 68.06 87 TRP A C 1
ATOM 680 O O . TRP A 1 87 ? 0.503 -25.266 -17.938 1 68.06 87 TRP A O 1
ATOM 690 N N . ASN A 1 88 ? 2.115 -25.719 -19.438 1 70.81 88 ASN A N 1
ATOM 691 C CA . ASN A 1 88 ? 1.659 -27.078 -19.719 1 70.81 88 ASN A CA 1
ATOM 692 C C . ASN A 1 88 ? 2.609 -28.109 -19.141 1 70.81 88 ASN A C 1
ATOM 694 O O . ASN A 1 88 ? 3.809 -28.094 -19.422 1 70.81 88 ASN A O 1
ATOM 698 N N . SER A 1 89 ? 2.143 -28.812 -18.109 1 74.94 89 SER A N 1
ATOM 699 C CA . SER A 1 89 ? 2.928 -29.953 -17.656 1 74.94 89 SER A CA 1
ATOM 700 C C . SER A 1 89 ? 2.797 -31.141 -18.609 1 74.94 89 SER A C 1
ATOM 702 O O . SER A 1 89 ? 1.687 -31.594 -18.906 1 74.94 89 SER A O 1
ATOM 704 N N . ILE A 1 90 ? 3.928 -31.625 -19.188 1 77 90 ILE A N 1
ATOM 705 C CA . ILE A 1 90 ? 3.9 -32.688 -20.203 1 77 90 ILE A CA 1
ATOM 706 C C . ILE A 1 90 ? 4.797 -33.844 -19.75 1 77 90 ILE A C 1
ATOM 708 O O . ILE A 1 90 ? 5.75 -33.656 -19 1 77 90 ILE A O 1
ATOM 712 N N . ALA A 1 91 ? 4.387 -34.969 -20.047 1 78.06 91 ALA A N 1
ATOM 713 C CA . ALA A 1 91 ? 5.211 -36.156 -19.906 1 78.06 91 ALA A CA 1
ATOM 714 C C . ALA A 1 91 ? 5.664 -36.688 -21.266 1 78.06 91 ALA A C 1
ATOM 716 O O . ALA A 1 91 ? 4.84 -36.938 -22.141 1 78.06 91 ALA A O 1
ATOM 717 N N . ILE A 1 92 ? 7.031 -36.844 -21.422 1 81.56 92 ILE A N 1
ATOM 718 C CA . ILE A 1 92 ? 7.555 -37.219 -22.734 1 81.56 92 ILE A CA 1
ATOM 719 C C . ILE A 1 92 ? 8.375 -38.5 -22.609 1 81.56 92 ILE A C 1
ATOM 721 O O . ILE A 1 92 ? 8.953 -38.781 -21.547 1 81.56 92 ILE A O 1
ATOM 725 N N . THR A 1 93 ? 8.305 -39.312 -23.672 1 80 93 THR A N 1
ATOM 726 C CA . THR A 1 93 ? 9.156 -40.5 -23.812 1 80 93 THR A CA 1
ATOM 727 C C . THR A 1 93 ? 9.938 -40.438 -25.125 1 80 93 THR A C 1
ATOM 729 O O . THR A 1 93 ? 9.648 -39.594 -25.984 1 80 93 THR A O 1
ATOM 732 N N . ARG A 1 94 ? 10.969 -41.281 -25.234 1 81.69 94 ARG A N 1
ATOM 733 C CA . ARG A 1 94 ? 11.789 -41.312 -26.438 1 81.69 94 ARG A CA 1
ATOM 734 C C . ARG A 1 94 ? 10.945 -41.656 -27.672 1 81.69 94 ARG A C 1
ATOM 736 O O . ARG A 1 94 ? 11.172 -41.094 -28.75 1 81.69 94 ARG A O 1
ATOM 743 N N . LYS A 1 95 ? 9.953 -42.438 -27.516 1 77.94 95 LYS A N 1
ATOM 744 C CA . LYS A 1 95 ? 9.172 -42.875 -28.672 1 77.94 95 LYS A CA 1
ATOM 745 C C . LYS A 1 95 ? 8.008 -41.938 -28.953 1 77.94 95 LYS A C 1
ATOM 747 O O . LYS A 1 95 ? 7.449 -41.969 -30.062 1 77.94 95 LYS A O 1
ATOM 752 N N . ARG A 1 96 ? 7.691 -41.188 -27.984 1 80.19 96 ARG A N 1
ATOM 753 C CA . ARG A 1 96 ? 6.531 -40.312 -28.172 1 80.19 96 ARG A CA 1
ATOM 754 C C . ARG A 1 96 ? 6.855 -38.875 -27.797 1 80.19 96 ARG A C 1
ATOM 756 O O . ARG A 1 96 ? 6.582 -38.469 -26.672 1 80.19 96 ARG A O 1
ATOM 763 N N . PRO A 1 97 ? 7.309 -38.219 -28.797 1 83.12 97 PRO A N 1
ATOM 764 C CA . PRO A 1 97 ? 7.562 -36.781 -28.531 1 83.12 97 PRO A CA 1
ATOM 765 C C . PRO A 1 97 ? 6.277 -35.969 -28.375 1 83.12 97 PRO A C 1
ATOM 767 O O . PRO A 1 97 ? 5.207 -36.438 -28.781 1 83.12 97 PRO A O 1
ATOM 770 N N . PHE A 1 98 ? 6.34 -34.938 -27.625 1 85.44 98 PHE A N 1
ATOM 771 C CA . PHE A 1 98 ? 5.223 -34 -27.453 1 85.44 98 PHE A CA 1
ATOM 772 C C . PHE A 1 98 ? 5.32 -32.844 -28.438 1 85.44 98 PHE A C 1
ATOM 774 O O . PHE A 1 98 ? 6.406 -32.312 -28.672 1 85.44 98 PHE A O 1
ATOM 781 N N . ARG A 1 99 ? 4.199 -32.625 -29.062 1 82.75 99 ARG A N 1
ATOM 782 C CA . ARG A 1 99 ? 4.18 -31.594 -30.078 1 82.75 99 ARG A CA 1
ATOM 783 C C . ARG A 1 99 ? 3.164 -30.516 -29.734 1 82.75 99 ARG A C 1
ATOM 785 O O . ARG A 1 99 ? 2.033 -30.812 -29.344 1 82.75 99 ARG A O 1
ATOM 792 N N . ILE A 1 100 ? 3.668 -29.312 -29.734 1 82.06 100 ILE A N 1
ATOM 793 C CA . ILE A 1 100 ? 2.809 -28.172 -29.5 1 82.06 100 ILE A CA 1
ATOM 794 C C . ILE A 1 100 ? 2.691 -27.344 -30.781 1 82.06 100 ILE A C 1
ATOM 796 O O . ILE A 1 100 ? 3.701 -26.922 -31.359 1 82.06 100 ILE A O 1
ATOM 800 N N . ASN A 1 101 ? 1.46 -27.203 -31.234 1 76.69 101 ASN A N 1
ATOM 801 C CA . ASN A 1 101 ? 1.223 -26.359 -32.406 1 76.69 101 ASN A CA 1
ATOM 802 C C . ASN A 1 101 ? 1.29 -24.875 -32.031 1 76.69 101 ASN A C 1
ATOM 804 O O . ASN A 1 101 ? 0.504 -24.391 -31.219 1 76.69 101 ASN A O 1
ATOM 808 N N . VAL A 1 102 ? 2.221 -24.25 -32.5 1 74.56 102 VAL A N 1
ATOM 809 C CA . VAL A 1 102 ? 2.389 -22.844 -32.156 1 74.56 102 VAL A CA 1
ATOM 810 C C . VAL A 1 102 ? 1.983 -21.984 -33.344 1 74.56 102 VAL A C 1
ATOM 812 O O . VAL A 1 102 ? 2.189 -20.766 -33.344 1 74.56 102 VAL A O 1
ATOM 815 N N . THR A 1 103 ? 1.395 -22.562 -34.406 1 64.12 103 THR A N 1
ATOM 816 C CA . THR A 1 103 ? 1.058 -21.844 -35.625 1 64.12 103 THR A CA 1
ATOM 817 C C . THR A 1 103 ? 0.083 -20.703 -35.344 1 64.12 103 THR A C 1
ATOM 819 O O . THR A 1 103 ? 0.24 -19.594 -35.844 1 64.12 103 THR A O 1
ATOM 822 N N . GLY A 1 104 ? -0.964 -21.016 -34.562 1 57.66 104 GLY A N 1
ATOM 823 C CA . GLY A 1 104 ? -2.02 -20.047 -34.312 1 57.66 104 GLY A CA 1
ATOM 824 C C . GLY A 1 104 ? -1.543 -18.828 -33.562 1 57.66 104 GLY A C 1
ATOM 825 O O . GLY A 1 104 ? -2.176 -17.766 -33.594 1 57.66 104 GLY A O 1
ATOM 826 N N . ASP A 1 105 ? -0.398 -18.844 -32.969 1 57.91 105 ASP A N 1
ATOM 827 C CA . ASP A 1 105 ? 0.079 -17.75 -32.156 1 57.91 105 ASP A CA 1
ATOM 828 C C . ASP A 1 105 ? 1.03 -16.844 -32.938 1 57.91 105 ASP A C 1
ATOM 830 O O . ASP A 1 105 ? 1.43 -15.781 -32.438 1 57.91 105 ASP A O 1
ATOM 834 N N . ILE A 1 106 ? 1.355 -17.312 -34.156 1 55.91 106 ILE A N 1
ATOM 835 C CA . ILE A 1 106 ? 2.289 -16.531 -34.969 1 55.91 106 ILE A CA 1
ATOM 836 C C . ILE A 1 106 ? 1.523 -15.5 -35.781 1 55.91 106 ILE A C 1
ATOM 838 O O . ILE A 1 106 ? 0.701 -15.844 -36.625 1 55.91 106 ILE A O 1
ATOM 842 N N . ILE A 1 107 ? 1.514 -14.281 -35.344 1 53 107 ILE A N 1
ATOM 843 C CA . ILE A 1 107 ? 0.786 -13.188 -36 1 53 107 ILE A CA 1
ATOM 844 C C . ILE A 1 107 ? 1.721 -12.422 -36.938 1 53 107 ILE A C 1
ATOM 846 O O . ILE A 1 107 ? 1.298 -11.945 -37.969 1 53 107 ILE A O 1
ATOM 850 N N . PHE A 1 108 ? 3.023 -12.352 -36.625 1 52.44 108 PHE A N 1
ATOM 851 C CA . PHE A 1 108 ? 3.924 -11.484 -37.375 1 52.44 108 PHE A CA 1
ATOM 852 C C . PHE A 1 108 ? 4.902 -12.312 -38.219 1 52.44 108 PHE A C 1
ATOM 854 O O . PHE A 1 108 ? 5.039 -13.523 -38 1 52.44 108 PHE A O 1
ATOM 861 N N . ASP A 1 109 ? 5.477 -11.734 -39.344 1 53.44 109 ASP A N 1
ATOM 862 C CA . ASP A 1 109 ? 6.398 -12.383 -40.281 1 53.44 109 ASP A CA 1
ATOM 863 C C . ASP A 1 109 ? 7.637 -12.898 -39.531 1 53.44 109 ASP A C 1
ATOM 865 O O . ASP A 1 109 ? 8.203 -13.93 -39.938 1 53.44 109 ASP A O 1
ATOM 869 N N . LYS A 1 110 ? 8.188 -12.094 -38.625 1 54.56 110 LYS A N 1
ATOM 870 C CA . LYS A 1 110 ? 9.367 -12.5 -37.875 1 54.56 110 LYS A CA 1
ATOM 871 C C . LYS A 1 110 ? 9.023 -12.703 -36.406 1 54.56 110 LYS A C 1
ATOM 873 O O . LYS A 1 110 ? 8.758 -11.742 -35.688 1 54.56 110 LYS A O 1
ATOM 878 N N . GLU A 1 111 ? 8.734 -13.984 -36.062 1 62.91 111 GLU A N 1
ATOM 879 C CA . GLU A 1 111 ? 8.328 -14.219 -34.688 1 62.91 111 GLU A CA 1
ATOM 880 C C . GLU A 1 111 ? 9.328 -15.117 -33.969 1 62.91 111 GLU A C 1
ATOM 882 O O . GLU A 1 111 ? 10.109 -15.836 -34.594 1 62.91 111 GLU A O 1
ATOM 887 N N . THR A 1 112 ? 9.594 -14.812 -32.812 1 72.38 112 THR A N 1
ATOM 888 C CA . THR A 1 112 ? 10.391 -15.641 -31.906 1 72.38 112 THR A CA 1
ATOM 889 C C . THR A 1 112 ? 9.492 -16.469 -31 1 72.38 112 THR A C 1
ATOM 891 O O . THR A 1 112 ? 8.484 -15.977 -30.484 1 72.38 112 THR A O 1
ATOM 894 N N . ILE A 1 113 ? 9.75 -17.797 -31.156 1 77.56 113 ILE A N 1
ATOM 895 C CA . ILE A 1 113 ? 9.062 -18.688 -30.219 1 77.56 113 ILE A CA 1
ATOM 896 C C . ILE A 1 113 ? 9.844 -18.75 -28.922 1 77.56 113 ILE A C 1
ATOM 898 O O . ILE A 1 113 ? 10.938 -19.312 -28.875 1 77.56 113 ILE A O 1
ATOM 902 N N . HIS A 1 114 ? 9.203 -18.078 -27.969 1 76.62 114 HIS A N 1
ATOM 903 C CA . HIS A 1 114 ? 9.82 -18.109 -26.656 1 76.62 114 HIS A CA 1
ATOM 904 C C . HIS A 1 114 ? 9.344 -19.328 -25.859 1 76.62 114 HIS A C 1
ATOM 906 O O . HIS A 1 114 ? 8.148 -19.484 -25.625 1 76.62 114 HIS A O 1
ATOM 912 N N . VAL A 1 115 ? 10.336 -20.219 -25.531 1 82.56 115 VAL A N 1
ATOM 913 C CA . VAL A 1 115 ? 10 -21.422 -24.781 1 82.56 115 VAL A CA 1
ATOM 914 C C . VAL A 1 115 ? 10.594 -21.344 -23.375 1 82.56 115 VAL A C 1
ATOM 916 O O . VAL A 1 115 ? 11.781 -21.047 -23.203 1 82.56 115 VAL A O 1
ATOM 919 N N . SER A 1 116 ? 9.703 -21.375 -22.422 1 80.81 116 SER A N 1
ATOM 920 C CA . SER A 1 116 ? 10.125 -21.531 -21.031 1 80.81 116 SER A CA 1
ATOM 921 C C . SER A 1 116 ? 9.883 -22.953 -20.531 1 80.81 116 SER A C 1
ATOM 923 O O . SER A 1 116 ? 8.797 -23.516 -20.734 1 80.81 116 SER A O 1
ATOM 925 N N . ALA A 1 117 ? 10.898 -23.609 -20 1 82.94 117 ALA A N 1
ATOM 926 C CA . ALA A 1 117 ? 10.781 -25 -19.562 1 82.94 117 ALA A CA 1
ATOM 927 C C . ALA A 1 117 ? 11.211 -25.156 -18.109 1 82.94 117 ALA A C 1
ATOM 929 O O . ALA A 1 117 ? 12.18 -24.516 -17.672 1 82.94 117 ALA A O 1
ATOM 930 N N . LYS A 1 118 ? 10.391 -25.781 -17.391 1 79.44 118 LYS A N 1
ATOM 931 C CA . LYS A 1 118 ? 10.727 -26.25 -16.047 1 79.44 118 LYS A CA 1
ATOM 932 C C . LYS A 1 118 ? 10.766 -27.766 -15.992 1 79.44 118 LYS A C 1
ATOM 934 O O . LYS A 1 118 ? 9.945 -28.438 -16.625 1 79.44 118 LYS A O 1
ATOM 939 N N . GLY A 1 119 ? 11.82 -28.344 -15.422 1 77.88 119 GLY A N 1
ATOM 940 C CA . GLY A 1 119 ? 11.938 -29.797 -15.312 1 77.88 119 GLY A CA 1
ATOM 941 C C . GLY A 1 119 ? 13.188 -30.234 -14.578 1 77.88 119 GLY A C 1
ATOM 942 O O . GLY A 1 119 ? 13.859 -29.422 -13.938 1 77.88 119 GLY A O 1
ATOM 943 N N . PRO A 1 120 ? 13.391 -31.5 -14.477 1 78.19 120 PRO A N 1
ATOM 944 C CA . PRO A 1 120 ? 14.586 -32.031 -13.812 1 78.19 120 PRO A CA 1
ATOM 945 C C . PRO A 1 120 ? 15.852 -31.828 -14.641 1 78.19 120 PRO A C 1
ATOM 947 O O . PRO A 1 120 ? 16.484 -32.812 -15.031 1 78.19 120 PRO A O 1
ATOM 950 N N . PHE A 1 121 ? 16.188 -30.625 -14.812 1 81 121 PHE A N 1
ATOM 951 C CA . PHE A 1 121 ? 17.328 -30.297 -15.648 1 81 121 PHE A CA 1
ATOM 952 C C . PHE A 1 121 ? 18.578 -30.062 -14.797 1 81 121 PHE A C 1
ATOM 954 O O . PHE A 1 121 ? 18.469 -29.562 -13.672 1 81 121 PHE A O 1
ATOM 961 N N . LEU A 1 122 ? 19.625 -30.562 -15.234 1 73.12 122 LEU A N 1
ATOM 962 C CA . LEU A 1 122 ? 20.906 -30.312 -14.57 1 73.12 122 LEU A CA 1
ATOM 963 C C . LEU A 1 122 ? 21.422 -28.906 -14.906 1 73.12 122 LEU A C 1
ATOM 965 O O . LEU A 1 122 ? 21.219 -28.422 -16.016 1 73.12 122 LEU A O 1
ATOM 969 N N . PRO A 1 123 ? 21.969 -28.344 -13.844 1 63.31 123 PRO A N 1
ATOM 970 C CA . PRO A 1 123 ? 22.609 -27.062 -14.172 1 63.31 123 PRO A CA 1
ATOM 971 C C . PRO A 1 123 ? 23.703 -27.203 -15.234 1 63.31 123 PRO A C 1
ATOM 973 O O . PRO A 1 123 ? 24.281 -28.281 -15.398 1 63.31 123 PRO A O 1
ATOM 976 N N . LEU A 1 124 ? 23.812 -26.219 -16.094 1 54.94 124 LEU A N 1
ATOM 977 C CA . LEU A 1 124 ? 24.734 -26.219 -17.219 1 54.94 124 LEU A CA 1
ATOM 978 C C . LEU A 1 124 ? 26.141 -26.641 -16.781 1 54.94 124 LEU A C 1
ATOM 980 O O . LEU A 1 124 ? 26.891 -27.203 -17.578 1 54.94 124 LEU A O 1
ATOM 984 N N . ASN A 1 125 ? 26.516 -26.484 -15.539 1 52.06 125 ASN A N 1
ATOM 985 C CA . ASN A 1 125 ? 27.875 -26.797 -15.086 1 52.06 125 ASN A CA 1
ATOM 986 C C . ASN A 1 125 ? 28.062 -28.297 -14.883 1 52.06 125 ASN A C 1
ATOM 988 O O . ASN A 1 125 ? 29.188 -28.766 -14.688 1 52.06 125 ASN A O 1
ATOM 992 N N . GLN A 1 126 ? 27.016 -29.125 -14.984 1 58 126 GLN A N 1
ATOM 993 C CA . GLN A 1 126 ? 27.156 -30.547 -14.727 1 58 126 GLN A CA 1
ATOM 994 C C . GLN A 1 126 ? 26.953 -31.359 -16 1 58 126 GLN A C 1
ATOM 996 O O . GLN A 1 126 ? 26.438 -32.469 -15.953 1 58 126 GLN A O 1
ATOM 1001 N N . TYR A 1 127 ? 27.219 -30.984 -17.125 1 55.47 127 TYR A N 1
ATOM 1002 C CA . TYR A 1 127 ? 26.969 -31.594 -18.422 1 55.47 127 TYR A CA 1
ATOM 1003 C C . TYR A 1 127 ? 27.672 -32.938 -18.547 1 55.47 127 TYR A C 1
ATOM 1005 O O . TYR A 1 127 ? 27.203 -33.812 -19.266 1 55.47 127 TYR A O 1
ATOM 1013 N N . GLY A 1 128 ? 28.625 -33.25 -17.641 1 57.62 128 GLY A N 1
ATOM 1014 C CA . GLY A 1 128 ? 29.359 -34.5 -17.75 1 57.62 128 GLY A CA 1
ATOM 1015 C C . GLY A 1 128 ? 28.688 -35.656 -17.047 1 57.62 128 GLY A C 1
ATOM 1016 O O . GLY A 1 128 ? 29.062 -36.812 -17.234 1 57.62 128 GLY A O 1
ATOM 1017 N N . VAL A 1 129 ? 27.641 -35.469 -16.375 1 60.72 129 VAL A N 1
ATOM 1018 C CA . VAL A 1 129 ? 27.172 -36.5 -15.453 1 60.72 129 VAL A CA 1
ATOM 1019 C C . VAL A 1 129 ? 26.047 -37.312 -16.109 1 60.72 129 VAL A C 1
ATOM 1021 O O . VAL A 1 129 ? 25.938 -38.531 -15.906 1 60.72 129 VAL A O 1
ATOM 1024 N N . SER A 1 130 ? 25.234 -36.688 -16.906 1 69.81 130 SER A N 1
ATOM 1025 C CA . SER A 1 130 ? 24.109 -37.438 -17.469 1 69.81 130 SER A CA 1
ATOM 1026 C C . SER A 1 130 ? 24.125 -37.375 -19 1 69.81 130 SER A C 1
ATOM 1028 O O . SER A 1 130 ? 24.609 -36.406 -19.594 1 69.81 130 SER A O 1
ATOM 1030 N N . GLU A 1 131 ? 23.891 -38.531 -19.609 1 76.5 131 GLU A N 1
ATOM 1031 C CA . GLU A 1 131 ? 23.844 -38.625 -21.062 1 76.5 131 GLU A CA 1
ATOM 1032 C C . GLU A 1 131 ? 22.406 -38.406 -21.562 1 76.5 131 GLU A C 1
ATOM 1034 O O . GLU A 1 131 ? 22.172 -38.312 -22.766 1 76.5 131 GLU A O 1
ATOM 1039 N N . ASP A 1 132 ? 21.5 -38.281 -20.609 1 84.94 132 ASP A N 1
ATOM 1040 C CA . ASP A 1 132 ? 20.109 -38.125 -21.047 1 84.94 132 ASP A CA 1
ATOM 1041 C C . ASP A 1 132 ? 19.734 -36.625 -21.156 1 84.94 132 ASP A C 1
ATOM 1043 O O . ASP A 1 132 ? 20.156 -35.812 -20.344 1 84.94 132 ASP A O 1
ATOM 1047 N N . PHE A 1 133 ? 19.078 -36.25 -22.219 1 87.62 133 PHE A N 1
ATOM 1048 C CA . PHE A 1 133 ? 18.672 -34.875 -22.406 1 87.62 133 PHE A CA 1
ATOM 1049 C C . PHE A 1 133 ? 17.281 -34.781 -23 1 87.62 133 PHE A C 1
ATOM 1051 O O . PHE A 1 133 ? 16.781 -35.781 -23.547 1 87.62 133 PHE A O 1
ATOM 1058 N N . VAL A 1 134 ? 16.609 -33.688 -22.781 1 89.31 134 VAL A N 1
ATOM 1059 C CA . VAL A 1 134 ? 15.398 -33.312 -23.5 1 89.31 134 VAL A CA 1
ATOM 1060 C C . VAL A 1 134 ? 15.742 -32.344 -24.609 1 89.31 134 VAL A C 1
ATOM 1062 O O . VAL A 1 134 ? 16.578 -31.438 -24.438 1 89.31 134 VAL A O 1
ATOM 1065 N N . THR A 1 135 ? 15.203 -32.531 -25.75 1 90.81 135 THR A N 1
ATOM 1066 C CA . THR A 1 135 ? 15.461 -31.688 -26.906 1 90.81 135 THR A CA 1
ATOM 1067 C C . THR A 1 135 ? 14.203 -30.938 -27.312 1 90.81 135 THR A C 1
ATOM 1069 O O . THR A 1 135 ? 13.125 -31.516 -27.422 1 90.81 135 THR A O 1
ATOM 1072 N N . PHE A 1 136 ? 14.367 -29.625 -27.422 1 91.31 136 PHE A N 1
ATOM 1073 C CA . PHE A 1 136 ? 13.336 -28.766 -27.969 1 91.31 136 PHE A CA 1
ATOM 1074 C C . PHE A 1 136 ? 13.688 -28.328 -29.391 1 91.31 136 PHE A C 1
ATOM 1076 O O . PHE A 1 136 ? 14.805 -27.875 -29.641 1 91.31 136 PHE A O 1
ATOM 1083 N N . SER A 1 137 ? 12.875 -28.547 -30.328 1 88.44 137 SER A N 1
ATOM 1084 C CA . SER A 1 137 ? 13.109 -28.125 -31.703 1 88.44 137 SER A CA 1
ATOM 1085 C C . SER A 1 137 ? 11.828 -27.625 -32.375 1 88.44 137 SER A C 1
ATOM 1087 O O . SER A 1 137 ? 10.727 -28.047 -31.984 1 88.44 137 SER A O 1
ATOM 1089 N N . VAL A 1 138 ? 11.977 -26.734 -33.188 1 87.69 138 VAL A N 1
ATOM 1090 C CA . VAL A 1 138 ? 10.844 -26.219 -33.969 1 87.69 138 VAL A CA 1
ATOM 1091 C C . VAL A 1 138 ? 10.891 -26.75 -35.375 1 87.69 138 VAL A C 1
ATOM 1093 O O . VAL A 1 138 ? 11.945 -26.75 -36.031 1 87.69 138 VAL A O 1
ATOM 1096 N N . ALA A 1 139 ? 9.797 -27.344 -35.781 1 82.38 139 ALA A N 1
ATOM 1097 C CA . ALA A 1 139 ? 9.711 -27.891 -37.125 1 82.38 139 ALA A CA 1
ATOM 1098 C C . ALA A 1 139 ? 8.586 -27.234 -37.906 1 82.38 139 ALA A C 1
ATOM 1100 O O . ALA A 1 139 ? 7.66 -26.672 -37.344 1 82.38 139 ALA A O 1
ATOM 1101 N N . LYS A 1 140 ? 8.773 -27.125 -39.156 1 80.81 140 LYS A N 1
ATOM 1102 C CA . LYS A 1 140 ? 7.766 -26.672 -40.094 1 80.81 140 LYS A CA 1
ATOM 1103 C C . LYS A 1 140 ? 7.148 -27.844 -40.844 1 80.81 140 LYS A C 1
ATOM 1105 O O . LYS A 1 140 ? 7.859 -28.766 -41.281 1 80.81 140 LYS A O 1
ATOM 1110 N N . ILE A 1 141 ? 5.879 -27.922 -40.688 1 76.12 141 ILE A N 1
ATOM 1111 C CA . ILE A 1 141 ? 5.176 -28.984 -41.406 1 76.12 141 ILE A CA 1
ATOM 1112 C C . ILE A 1 141 ? 4.57 -28.406 -42.688 1 76.12 141 ILE A C 1
ATOM 1114 O O . ILE A 1 141 ? 3.752 -27.484 -42.625 1 76.12 141 ILE A O 1
ATOM 1118 N N . SER A 1 142 ? 5.09 -28.812 -43.875 1 70.25 142 SER A N 1
ATOM 1119 C CA . SER A 1 142 ? 4.586 -28.375 -45.156 1 70.25 142 SER A CA 1
ATOM 1120 C C . SER A 1 142 ? 3.213 -28.969 -45.469 1 70.25 142 SER A C 1
ATOM 1122 O O . SER A 1 142 ? 2.768 -29.875 -44.75 1 70.25 142 SER A O 1
ATOM 1124 N N . ALA A 1 143 ? 2.459 -28.359 -46.375 1 65.12 143 ALA A N 1
ATOM 1125 C CA . ALA A 1 143 ? 1.126 -28.797 -46.781 1 65.12 143 ALA A CA 1
ATOM 1126 C C . ALA A 1 143 ? 1.128 -30.266 -47.188 1 65.12 143 ALA A C 1
ATOM 1128 O O . ALA A 1 143 ? 0.123 -30.953 -47.031 1 65.12 143 ALA A O 1
ATOM 1129 N N . ASN A 1 144 ? 2.258 -30.781 -47.719 1 65 144 ASN A N 1
ATOM 1130 C CA . ASN A 1 144 ? 2.352 -32.156 -48.156 1 65 144 ASN A CA 1
ATOM 1131 C C . ASN A 1 144 ? 2.688 -33.094 -47 1 65 144 ASN A C 1
ATOM 1133 O O . ASN A 1 144 ? 2.855 -34.312 -47.219 1 65 144 ASN A O 1
ATOM 1137 N N . GLY A 1 145 ? 2.75 -32.531 -45.656 1 64.81 145 GLY A N 1
ATOM 1138 C CA . GLY A 1 145 ? 2.992 -33.375 -44.469 1 64.81 145 GLY A CA 1
ATOM 1139 C C . GLY A 1 145 ? 4.465 -33.562 -44.188 1 64.81 145 GLY A C 1
ATOM 1140 O O . GLY A 1 145 ? 4.832 -34.375 -43.344 1 64.81 145 GLY A O 1
ATOM 1141 N N . THR A 1 146 ? 5.309 -32.938 -44.938 1 69 146 THR A N 1
ATOM 1142 C CA . THR A 1 146 ? 6.738 -33.125 -44.719 1 69 146 THR A CA 1
ATOM 1143 C C . THR A 1 146 ? 7.199 -32.344 -43.5 1 69 146 THR A C 1
ATOM 1145 O O . THR A 1 146 ? 6.863 -31.172 -43.344 1 69 146 THR A O 1
ATOM 1148 N N . TYR A 1 147 ? 7.863 -33.094 -42.594 1 74.5 147 TYR A N 1
ATOM 1149 C CA . TYR A 1 147 ? 8.43 -32.562 -41.344 1 74.5 147 TYR A CA 1
ATOM 1150 C C . TYR A 1 147 ? 9.836 -32.031 -41.562 1 74.5 147 TYR A C 1
ATOM 1152 O O . TYR A 1 147 ? 10.719 -32.75 -42 1 74.5 147 TYR A O 1
ATOM 1160 N N . GLU A 1 148 ? 10.062 -30.672 -41.562 1 78.94 148 GLU A N 1
ATOM 1161 C CA . GLU A 1 148 ? 11.383 -30.062 -41.688 1 78.94 148 GLU A CA 1
ATOM 1162 C C . GLU A 1 148 ? 11.773 -29.312 -40.438 1 78.94 148 GLU A C 1
ATOM 1164 O O . GLU A 1 148 ? 11.094 -28.359 -40.031 1 78.94 148 GLU A O 1
ATOM 1169 N N . LYS A 1 149 ? 12.805 -29.766 -39.875 1 82.12 149 LYS A N 1
ATOM 1170 C CA . LYS A 1 149 ? 13.344 -29.078 -38.688 1 82.12 149 LYS A CA 1
ATOM 1171 C C . LYS A 1 149 ? 13.984 -27.75 -39.094 1 82.12 149 LYS A C 1
ATOM 1173 O O . LYS A 1 149 ? 14.883 -27.719 -39.938 1 82.12 149 LYS A O 1
ATOM 1178 N N . ILE A 1 150 ? 13.531 -26.641 -38.625 1 77.62 150 ILE A N 1
ATOM 1179 C CA . ILE A 1 150 ? 13.992 -25.328 -39.031 1 77.62 150 ILE A CA 1
ATOM 1180 C C . ILE A 1 150 ? 14.844 -24.703 -37.938 1 77.62 150 ILE A C 1
ATOM 1182 O O . ILE A 1 150 ? 15.391 -23.609 -38.094 1 77.62 150 ILE A O 1
ATOM 1186 N N . SER A 1 151 ? 14.906 -25.328 -36.781 1 78.31 151 SER A N 1
ATOM 1187 C CA . SER A 1 151 ? 15.672 -24.734 -35.688 1 78.31 151 SER A CA 1
ATOM 1188 C C . SER A 1 151 ? 16.766 -25.688 -35.219 1 78.31 151 SER A C 1
ATOM 1190 O O . SER A 1 151 ? 16.719 -26.891 -35.469 1 78.31 151 SER A O 1
ATOM 1192 N N . ARG A 1 152 ? 17.812 -25.031 -34.625 1 79.38 152 ARG A N 1
ATOM 1193 C CA . ARG A 1 152 ? 18.781 -25.844 -33.875 1 79.38 152 ARG A CA 1
ATOM 1194 C C . ARG A 1 152 ? 18.156 -26.422 -32.625 1 79.38 152 ARG A C 1
ATOM 1196 O O . ARG A 1 152 ? 17.266 -25.812 -32.031 1 79.38 152 ARG A O 1
ATOM 1203 N N . ASP A 1 153 ? 18.641 -27.578 -32.25 1 86.94 153 ASP A N 1
ATOM 1204 C CA . ASP A 1 153 ? 18.141 -28.266 -31.062 1 86.94 153 ASP A CA 1
ATOM 1205 C C . ASP A 1 153 ? 18.578 -27.547 -29.797 1 86.94 153 ASP A C 1
ATOM 1207 O O . ASP A 1 153 ? 19.719 -27.125 -29.672 1 86.94 153 ASP A O 1
ATOM 1211 N N . TRP A 1 154 ? 17.578 -27.219 -29.031 1 87.75 154 TRP A N 1
ATOM 1212 C CA . TRP A 1 154 ? 17.844 -26.812 -27.656 1 87.75 154 TRP A CA 1
ATOM 1213 C C . TRP A 1 154 ? 17.828 -28.031 -26.719 1 87.75 154 TRP A C 1
ATOM 1215 O O . TRP A 1 154 ? 16.781 -28.625 -26.484 1 87.75 154 TRP A O 1
ATOM 1225 N N . LYS A 1 155 ? 19 -28.406 -26.25 1 86.62 155 LYS A N 1
ATOM 1226 C CA . LYS A 1 155 ? 19.109 -29.609 -25.438 1 86.62 155 LYS A CA 1
ATOM 1227 C C . LYS A 1 155 ? 19.328 -29.25 -23.969 1 86.62 155 LYS A C 1
ATOM 1229 O O . LYS A 1 155 ? 20.156 -28.406 -23.641 1 86.62 155 LYS A O 1
ATOM 1234 N N . LEU A 1 156 ? 18.516 -29.75 -23.203 1 86.44 156 LEU A N 1
ATOM 1235 C CA . LEU A 1 156 ? 18.656 -29.609 -21.766 1 86.44 156 LEU A CA 1
ATOM 1236 C C . LEU A 1 156 ? 18.984 -30.953 -21.125 1 86.44 156 LEU A C 1
ATOM 1238 O O . LEU A 1 156 ? 18.281 -31.953 -21.344 1 86.44 156 LEU A O 1
ATOM 1242 N N . LEU A 1 157 ? 20.031 -31 -20.391 1 83.38 157 LEU A N 1
ATOM 1243 C CA . LEU A 1 157 ? 20.469 -32.25 -19.75 1 83.38 157 LEU A CA 1
ATOM 1244 C C . LEU A 1 157 ? 19.562 -32.594 -18.578 1 83.38 157 LEU A C 1
ATOM 1246 O O . LEU A 1 157 ? 19.141 -31.703 -17.828 1 83.38 157 LEU A O 1
ATOM 1250 N N . LEU A 1 158 ? 19.297 -33.844 -18.469 1 84.44 158 LEU A N 1
ATOM 1251 C CA . LEU A 1 158 ? 18.391 -34.312 -17.438 1 84.44 158 LEU A CA 1
ATOM 1252 C C . LEU A 1 158 ? 19.172 -34.812 -16.219 1 84.44 158 LEU A C 1
ATOM 1254 O O . LEU A 1 158 ? 20.281 -35.344 -16.375 1 84.44 158 LEU A O 1
ATOM 1258 N N . ASP A 1 159 ? 18.547 -34.656 -15.133 1 76.5 159 ASP A N 1
ATOM 1259 C CA . ASP A 1 159 ? 19.062 -35.25 -13.898 1 76.5 159 ASP A CA 1
ATOM 1260 C C . ASP A 1 159 ? 18.75 -36.75 -13.836 1 76.5 159 ASP A C 1
ATOM 1262 O O . ASP A 1 159 ? 18.062 -37.281 -14.711 1 76.5 159 ASP A O 1
ATOM 1266 N N . PHE A 1 160 ? 19.375 -37.469 -12.898 1 67.69 160 PHE A N 1
ATOM 1267 C CA . PHE A 1 160 ? 19.203 -38.906 -12.758 1 67.69 160 PHE A CA 1
ATOM 1268 C C . PHE A 1 160 ? 17.75 -39.25 -12.438 1 67.69 160 PHE A C 1
ATOM 1270 O O . PHE A 1 160 ? 17.203 -40.219 -12.977 1 67.69 160 PHE A O 1
ATOM 1277 N N . ASN A 1 161 ? 17.094 -38.438 -11.609 1 61.09 161 ASN A N 1
ATOM 1278 C CA . ASN A 1 161 ? 15.68 -38.656 -11.336 1 61.09 161 ASN A CA 1
ATOM 1279 C C . ASN A 1 161 ? 14.789 -37.781 -12.219 1 61.09 161 ASN A C 1
ATOM 1281 O O . ASN A 1 161 ? 14.633 -36.594 -11.961 1 61.09 161 ASN A O 1
ATOM 1285 N N . THR A 1 162 ? 14.211 -38.406 -13.281 1 60.12 162 THR A N 1
ATOM 1286 C CA . THR A 1 162 ? 13.578 -37.594 -14.328 1 60.12 162 THR A CA 1
ATOM 1287 C C . THR A 1 162 ? 12.062 -37.594 -14.164 1 60.12 162 THR A C 1
ATOM 1289 O O . THR A 1 162 ? 11.359 -36.875 -14.859 1 60.12 162 THR A O 1
ATOM 1292 N N . ARG A 1 163 ? 11.609 -38.406 -13.258 1 53.84 163 ARG A N 1
ATOM 1293 C CA . ARG A 1 163 ? 10.156 -38.594 -13.188 1 53.84 163 ARG A CA 1
ATOM 1294 C C . ARG A 1 163 ? 9.523 -37.5 -12.328 1 53.84 163 ARG A C 1
ATOM 1296 O O . ARG A 1 163 ? 8.305 -37.312 -12.359 1 53.84 163 ARG A O 1
ATOM 1303 N N . ASP A 1 164 ? 10.344 -36.875 -11.492 1 55.28 164 ASP A N 1
ATOM 1304 C CA . ASP A 1 164 ? 9.742 -35.844 -10.617 1 55.28 164 ASP A CA 1
ATOM 1305 C C . ASP A 1 164 ? 10.656 -34.656 -10.469 1 55.28 164 ASP A C 1
ATOM 1307 O O . ASP A 1 164 ? 11.883 -34.781 -10.57 1 55.28 164 ASP A O 1
ATOM 1311 N N . PHE A 1 165 ? 10.172 -33.562 -10.719 1 45.06 165 PHE A N 1
ATOM 1312 C CA . PHE A 1 165 ? 10.945 -32.344 -10.414 1 45.06 165 PHE A CA 1
ATOM 1313 C C . PHE A 1 165 ? 10.086 -31.344 -9.68 1 45.06 165 PHE A C 1
ATOM 1315 O O . PHE A 1 165 ? 8.859 -31.344 -9.812 1 45.06 165 PHE A O 1
ATOM 1322 N N . LYS A 1 166 ? 10.789 -30.625 -8.797 1 53.69 166 LYS A N 1
ATOM 1323 C CA . LYS A 1 166 ? 10.117 -29.531 -8.109 1 53.69 166 LYS A CA 1
ATOM 1324 C C . LYS A 1 166 ? 9.734 -28.422 -9.086 1 53.69 166 LYS A C 1
ATOM 1326 O O . LYS A 1 166 ? 10.578 -27.953 -9.859 1 53.69 166 LYS A O 1
ATOM 1331 N N . ILE A 1 167 ? 8.5 -28.047 -9.156 1 52.69 167 ILE A N 1
ATOM 1332 C CA . ILE A 1 167 ? 7.957 -27.062 -10.086 1 52.69 167 ILE A CA 1
ATOM 1333 C C . ILE A 1 167 ? 8.656 -25.719 -9.891 1 52.69 167 ILE A C 1
ATOM 1335 O O . ILE A 1 167 ? 8.82 -24.953 -10.844 1 52.69 167 ILE A O 1
ATOM 1339 N N . ASP A 1 168 ? 8.984 -25.422 -8.664 1 51.47 168 ASP A N 1
ATOM 1340 C CA . ASP A 1 168 ? 9.602 -24.125 -8.438 1 51.47 168 ASP A CA 1
ATOM 1341 C C . ASP A 1 168 ? 11.047 -24.109 -8.93 1 51.47 168 ASP A C 1
ATOM 1343 O O . ASP A 1 168 ? 11.828 -23.219 -8.57 1 51.47 168 ASP A O 1
ATOM 1347 N N . SER A 1 169 ? 11.445 -25.094 -9.82 1 54.16 169 SER A N 1
ATOM 1348 C CA . SER A 1 169 ? 12.797 -25.172 -10.352 1 54.16 169 SER A CA 1
ATOM 1349 C C . SER A 1 169 ? 13.078 -24.016 -11.312 1 54.16 169 SER A C 1
ATOM 1351 O O . SER A 1 169 ? 12.164 -23.281 -11.688 1 54.16 169 SER A O 1
ATOM 1353 N N . ASN A 1 170 ? 14.352 -23.797 -11.531 1 57.88 170 ASN A N 1
ATOM 1354 C CA . ASN A 1 170 ? 14.875 -22.766 -12.422 1 57.88 170 ASN A CA 1
ATOM 1355 C C . ASN A 1 170 ? 14.234 -22.828 -13.805 1 57.88 170 ASN A C 1
ATOM 1357 O O . ASN A 1 170 ? 14.156 -23.906 -14.398 1 57.88 170 ASN A O 1
ATOM 1361 N N . VAL A 1 171 ? 13.453 -21.828 -14.07 1 67.56 171 VAL A N 1
ATOM 1362 C CA . VAL A 1 171 ? 12.883 -21.719 -15.406 1 67.56 171 VAL A CA 1
ATOM 1363 C C . VAL A 1 171 ? 13.992 -21.469 -16.438 1 67.56 171 VAL A C 1
ATOM 1365 O O . VAL A 1 171 ? 14.797 -20.547 -16.266 1 67.56 171 VAL A O 1
ATOM 1368 N N . LEU A 1 172 ? 14.219 -22.469 -17.312 1 75.81 172 LEU A N 1
ATOM 1369 C CA . LEU A 1 172 ? 15.133 -22.281 -18.422 1 75.81 172 LEU A CA 1
ATOM 1370 C C . LEU A 1 172 ? 14.406 -21.734 -19.641 1 75.81 172 LEU A C 1
ATOM 1372 O O . LEU A 1 172 ? 13.281 -22.156 -19.938 1 75.81 172 LEU A O 1
ATOM 1376 N N . GLU A 1 173 ? 14.938 -20.688 -20.125 1 76.44 173 GLU A N 1
ATOM 1377 C CA . GLU A 1 173 ? 14.273 -20.062 -21.266 1 76.44 173 GLU A CA 1
ATOM 1378 C C . GLU A 1 173 ? 15.148 -20.109 -22.516 1 76.44 173 GLU A C 1
ATOM 1380 O O . GLU A 1 173 ? 16.375 -20.156 -22.406 1 76.44 173 GLU A O 1
ATOM 1385 N N . HIS A 1 174 ? 14.555 -20.359 -23.703 1 79.38 174 HIS A N 1
ATOM 1386 C CA . HIS A 1 174 ? 15.219 -20.344 -25 1 79.38 174 HIS A CA 1
ATOM 1387 C C . HIS A 1 174 ? 14.328 -19.719 -26.062 1 79.38 174 HIS A C 1
ATOM 1389 O O . HIS A 1 174 ? 13.109 -19.922 -26.062 1 79.38 174 HIS A O 1
ATOM 1395 N N . ASP A 1 175 ? 14.898 -18.844 -26.875 1 75.62 175 ASP A N 1
ATOM 1396 C CA . ASP A 1 175 ? 14.172 -18.219 -27.984 1 75.62 175 ASP A CA 1
ATOM 1397 C C . ASP A 1 175 ? 14.539 -18.875 -29.312 1 75.62 175 ASP A C 1
ATOM 1399 O O . ASP A 1 175 ? 15.719 -18.984 -29.656 1 75.62 175 ASP A O 1
ATOM 1403 N N . PHE A 1 176 ? 13.594 -19.453 -29.969 1 79.19 176 PHE A N 1
ATOM 1404 C CA . PHE A 1 176 ? 13.766 -19.922 -31.344 1 79.19 176 PHE A CA 1
ATOM 1405 C C . PHE A 1 176 ? 13.414 -18.828 -32.344 1 79.19 176 PHE A C 1
ATOM 1407 O O . PHE A 1 176 ? 12.25 -18.438 -32.469 1 79.19 176 PHE A O 1
ATOM 1414 N N . ASN A 1 177 ? 14.414 -18.234 -32.938 1 72.56 177 ASN A N 1
ATOM 1415 C CA . ASN A 1 177 ? 14.188 -17.188 -33.938 1 72.56 177 ASN A CA 1
ATOM 1416 C C . ASN A 1 177 ? 13.789 -17.781 -35.281 1 72.56 177 ASN A C 1
ATOM 1418 O O . ASN A 1 177 ? 14.531 -18.578 -35.844 1 72.56 177 ASN A O 1
ATOM 1422 N N . LEU A 1 178 ? 12.602 -17.547 -35.656 1 67.31 178 LEU A N 1
ATOM 1423 C CA . LEU A 1 178 ? 12.125 -18 -36.969 1 67.31 178 LEU A CA 1
ATOM 1424 C C . LEU A 1 178 ? 12.477 -17.016 -38.062 1 67.31 178 LEU A C 1
ATOM 1426 O O . LEU A 1 178 ? 12.281 -15.805 -37.875 1 67.31 178 LEU A O 1
ATOM 1430 N N . GLU A 1 179 ? 13.391 -17.266 -39.031 1 59.5 179 GLU A N 1
ATOM 1431 C CA . GLU A 1 179 ? 13.75 -16.375 -40.125 1 59.5 179 GLU A CA 1
ATOM 1432 C C . GLU A 1 179 ? 12.578 -16.203 -41.094 1 59.5 179 GLU A C 1
ATOM 1434 O O . GLU A 1 179 ? 11.688 -17.047 -41.156 1 59.5 179 GLU A O 1
ATOM 1439 N N . SER A 1 180 ? 12.344 -14.977 -41.75 1 55.78 180 SER A N 1
ATOM 1440 C CA . SER A 1 180 ? 11.281 -14.547 -42.656 1 55.78 180 SER A CA 1
ATOM 1441 C C . SER A 1 180 ? 11 -15.602 -43.719 1 55.78 180 SER A C 1
ATOM 1443 O O . SER A 1 180 ? 9.852 -15.805 -44.125 1 55.78 180 SER A O 1
ATOM 1445 N N . TYR A 1 181 ? 12.016 -16.062 -44.469 1 49.44 181 TYR A N 1
ATOM 1446 C CA . TYR A 1 181 ? 11.875 -16.953 -45.594 1 49.44 181 TYR A CA 1
ATOM 1447 C C . TYR A 1 181 ? 11.156 -18.234 -45.219 1 49.44 181 TYR A C 1
ATOM 1449 O O . TYR A 1 181 ? 10.625 -18.938 -46.062 1 49.44 181 TYR A O 1
ATOM 1457 N N . GLU A 1 182 ? 11.164 -18.484 -44.031 1 52.72 182 GLU A N 1
ATOM 1458 C CA . GLU A 1 182 ? 10.633 -19.766 -43.562 1 52.72 182 GLU A CA 1
ATOM 1459 C C . GLU A 1 182 ? 9.117 -19.734 -43.438 1 52.72 182 GLU A C 1
ATOM 1461 O O . GLU A 1 182 ? 8.453 -20.766 -43.469 1 52.72 182 GLU A O 1
ATOM 1466 N N . MET A 1 183 ? 8.562 -18.516 -43.375 1 51.22 183 MET A N 1
ATOM 1467 C CA . MET A 1 183 ? 7.125 -18.375 -43.156 1 51.22 183 MET A CA 1
ATOM 1468 C C . MET A 1 183 ? 6.375 -18.438 -44.469 1 51.22 183 MET A C 1
ATOM 1470 O O . MET A 1 183 ? 5.148 -18.547 -44.5 1 51.22 183 MET A O 1
ATOM 1474 N N . SER A 1 184 ? 7.055 -18.141 -45.625 1 47.62 184 SER A N 1
ATOM 1475 C CA . SER A 1 184 ? 6.32 -17.984 -46.875 1 47.62 184 SER A CA 1
ATOM 1476 C C . SER A 1 184 ? 5.418 -19.188 -47.125 1 47.62 184 SER A C 1
ATOM 1478 O O . SER A 1 184 ? 4.289 -19.031 -47.594 1 47.62 184 SER A O 1
ATOM 1480 N N . GLU A 1 185 ? 6.047 -20.406 -47.406 1 47.78 185 GLU A N 1
ATOM 1481 C CA . GLU A 1 185 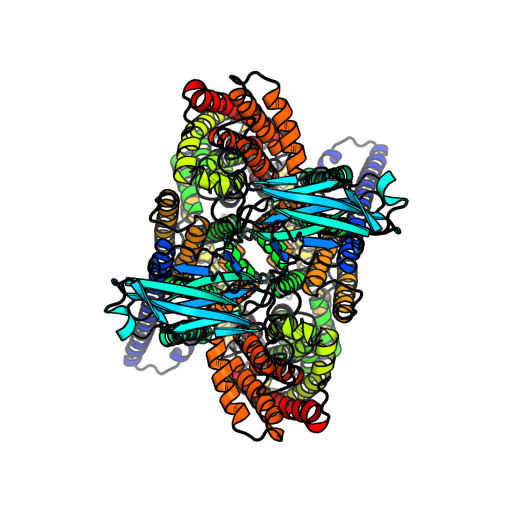? 5.23 -21.484 -47.938 1 47.78 185 GLU A CA 1
ATOM 1482 C C . GLU A 1 185 ? 4.598 -22.312 -46.812 1 47.78 185 GLU A C 1
ATOM 1484 O O . GLU A 1 185 ? 3.838 -23.25 -47.094 1 47.78 185 GLU A O 1
ATOM 1489 N N . SER A 1 186 ? 5.215 -22.469 -45.719 1 52.25 186 SER A N 1
ATOM 1490 C CA . SER A 1 186 ? 4.957 -23.562 -44.781 1 52.25 186 SER A CA 1
ATOM 1491 C C . SER A 1 186 ? 3.904 -23.172 -43.75 1 52.25 186 SER A C 1
ATOM 1493 O O . SER A 1 186 ? 3.906 -22.047 -43.25 1 52.25 186 SER A O 1
ATOM 1495 N N . LYS A 1 187 ? 2.682 -23.891 -43.531 1 59.91 187 LYS A N 1
ATOM 1496 C CA . LYS A 1 187 ? 1.396 -23.688 -42.875 1 59.91 187 LYS A CA 1
ATOM 1497 C C . LYS A 1 187 ? 1.511 -23.891 -41.344 1 59.91 187 LYS A C 1
ATOM 1499 O O . LYS A 1 187 ? 0.865 -23.172 -40.562 1 59.91 187 LYS A O 1
ATOM 1504 N N . THR A 1 188 ? 2.139 -25.062 -40.844 1 69.5 188 THR A N 1
ATOM 1505 C CA . THR A 1 188 ? 1.96 -25.344 -39.438 1 69.5 188 THR A CA 1
ATOM 1506 C C . THR A 1 188 ? 3.309 -25.406 -38.719 1 69.5 188 THR A C 1
ATOM 1508 O O . THR A 1 188 ? 4.215 -26.109 -39.156 1 69.5 188 THR A O 1
ATOM 1511 N N . TYR A 1 189 ? 3.664 -24.484 -37.844 1 78.19 189 TYR A N 1
ATOM 1512 C CA . TYR A 1 189 ? 4.84 -24.547 -37 1 78.19 189 TYR A CA 1
ATOM 1513 C C . TYR A 1 189 ? 4.531 -25.297 -35.688 1 78.19 189 TYR A C 1
ATOM 1515 O O . TYR A 1 189 ? 3.49 -25.078 -35.094 1 78.19 189 TYR A O 1
ATOM 1523 N N . GLN A 1 190 ? 5.434 -26.266 -35.469 1 83.19 190 GLN A N 1
ATOM 1524 C CA . GLN A 1 190 ? 5.227 -27.078 -34.281 1 83.19 190 GLN A CA 1
ATOM 1525 C C . GLN A 1 190 ? 6.5 -27.172 -33.438 1 83.19 190 GLN A C 1
ATOM 1527 O O . GLN A 1 190 ? 7.598 -27.297 -33.969 1 83.19 190 GLN A O 1
ATOM 1532 N N . LEU A 1 191 ? 6.363 -26.875 -32.219 1 87.5 191 LEU A N 1
ATOM 1533 C CA . LEU A 1 191 ? 7.438 -27.156 -31.266 1 87.5 191 LEU A CA 1
ATOM 1534 C C . LEU A 1 191 ? 7.414 -28.625 -30.844 1 87.5 191 LEU A C 1
ATOM 1536 O O . LEU A 1 191 ? 6.383 -29.125 -30.391 1 87.5 191 LEU A O 1
ATOM 1540 N N . THR A 1 192 ? 8.477 -29.328 -31.094 1 87.56 192 THR A N 1
ATOM 1541 C CA . THR A 1 192 ? 8.586 -30.734 -30.719 1 87.56 192 THR A CA 1
ATOM 1542 C C . THR A 1 192 ? 9.508 -30.891 -29.516 1 87.56 192 THR A C 1
ATOM 1544 O O . THR A 1 192 ? 10.617 -30.359 -29.5 1 87.56 192 THR A O 1
ATOM 1547 N N . ILE A 1 193 ? 9.031 -31.5 -28.516 1 89.94 193 ILE A N 1
ATOM 1548 C CA . ILE A 1 193 ? 9.805 -31.828 -27.328 1 89.94 193 ILE A CA 1
ATOM 1549 C C . ILE A 1 193 ? 10.023 -33.344 -27.25 1 89.94 193 ILE A C 1
ATOM 1551 O O . ILE A 1 193 ? 9.062 -34.125 -27.219 1 89.94 193 ILE A O 1
ATOM 1555 N N . SER A 1 194 ? 11.25 -33.75 -27.297 1 88.12 194 SER A N 1
ATOM 1556 C CA . SER A 1 194 ? 11.594 -35.156 -27.266 1 88.12 194 SER A CA 1
ATOM 1557 C C . SER A 1 194 ? 12.727 -35.438 -26.281 1 88.12 194 SER A C 1
ATOM 1559 O O . SER A 1 194 ? 13.336 -34.5 -25.75 1 88.12 194 SER A O 1
ATOM 1561 N N . THR A 1 195 ? 12.914 -36.656 -25.875 1 88.31 195 THR A N 1
ATOM 1562 C CA . THR A 1 195 ? 13.992 -37.062 -24.984 1 88.31 195 THR A CA 1
ATOM 1563 C C . THR A 1 195 ? 14.719 -38.281 -25.516 1 88.31 195 THR A C 1
ATOM 1565 O O . THR A 1 195 ? 14.172 -39.031 -26.312 1 88.31 195 THR A O 1
ATOM 1568 N N . ASN A 1 196 ? 16.031 -38.406 -25.188 1 85 196 ASN A N 1
ATOM 1569 C CA . ASN A 1 196 ? 16.797 -39.594 -25.562 1 85 196 ASN A CA 1
ATOM 1570 C C . ASN A 1 196 ? 16.812 -40.625 -24.422 1 85 196 ASN A C 1
ATOM 1572 O O . ASN A 1 196 ? 17.422 -41.688 -24.562 1 85 196 ASN A O 1
ATOM 1576 N N . LYS A 1 197 ? 16.172 -40.188 -23.359 1 82.69 197 LYS A N 1
ATOM 1577 C CA . LYS A 1 197 ? 16.188 -41.094 -22.234 1 82.69 197 LYS A CA 1
ATOM 1578 C C . LYS A 1 197 ? 15.453 -42.406 -22.578 1 82.69 197 LYS A C 1
ATOM 1580 O O . LYS A 1 197 ? 14.312 -42.375 -23.047 1 82.69 197 LYS A O 1
ATOM 1585 N N . LYS A 1 198 ? 16.25 -43.5 -22.25 1 74.56 198 LYS A N 1
ATOM 1586 C CA . LYS A 1 198 ? 15.695 -44.812 -22.562 1 74.56 198 LYS A CA 1
ATOM 1587 C C . LYS A 1 198 ? 14.836 -45.344 -21.422 1 74.56 198 LYS A C 1
ATOM 1589 O O . LYS A 1 198 ? 15.172 -45.156 -20.25 1 74.56 198 LYS A O 1
ATOM 1594 N N . ARG A 1 199 ? 13.711 -45.938 -21.609 1 64.25 199 ARG A N 1
ATOM 1595 C CA . ARG A 1 199 ? 12.867 -46.75 -20.766 1 64.25 199 ARG A CA 1
ATOM 1596 C C . ARG A 1 199 ? 12.234 -45.938 -19.656 1 64.25 199 ARG A C 1
ATOM 1598 O O . ARG A 1 199 ? 11.93 -46.469 -18.578 1 64.25 199 ARG A O 1
ATOM 1605 N N . ASP A 1 200 ? 12.398 -44.531 -19.703 1 73.44 200 ASP A N 1
ATOM 1606 C CA . ASP A 1 200 ? 11.727 -43.75 -18.656 1 73.44 200 ASP A CA 1
ATOM 1607 C C . ASP A 1 200 ? 11.078 -42.5 -19.219 1 73.44 200 ASP A C 1
ATOM 1609 O O . ASP A 1 200 ? 11.367 -42.094 -20.344 1 73.44 200 ASP A O 1
ATOM 1613 N N . TYR A 1 201 ? 10.188 -42.031 -18.469 1 75.25 201 TYR A N 1
ATOM 1614 C CA . TYR A 1 201 ? 9.508 -40.781 -18.844 1 75.25 201 TYR A CA 1
ATOM 1615 C C . TYR A 1 201 ? 10.125 -39.594 -18.156 1 75.25 201 TYR A C 1
ATOM 1617 O O . TYR A 1 201 ? 10.805 -39.719 -17.125 1 75.25 201 TYR A O 1
ATOM 1625 N N . VAL A 1 202 ? 10.031 -38.5 -18.922 1 79.62 202 VAL A N 1
ATOM 1626 C CA . VAL A 1 202 ? 10.516 -37.219 -18.375 1 79.62 202 VAL A CA 1
ATOM 1627 C C . VAL A 1 202 ? 9.359 -36.25 -18.203 1 79.62 202 VAL A C 1
ATOM 1629 O O . VAL A 1 202 ? 8.594 -36.031 -19.156 1 79.62 202 VAL A O 1
ATOM 1632 N N . SER A 1 203 ? 9.109 -35.812 -17 1 77.69 203 SER A N 1
ATOM 1633 C CA . SER A 1 203 ? 8.102 -34.781 -16.75 1 77.69 203 SER A CA 1
ATOM 1634 C C . SER A 1 203 ? 8.688 -33.375 -16.906 1 77.69 203 SER A C 1
ATOM 1636 O O . SER A 1 203 ? 9.703 -33.062 -16.281 1 77.69 203 SER A O 1
ATOM 1638 N N . VAL A 1 204 ? 8.047 -32.656 -17.859 1 80.88 204 VAL A N 1
ATOM 1639 C CA . VAL A 1 204 ? 8.516 -31.312 -18.125 1 80.88 204 VAL A CA 1
ATOM 1640 C C . VAL A 1 204 ? 7.332 -30.344 -18.156 1 80.88 204 VAL A C 1
ATOM 1642 O O . VAL A 1 204 ? 6.234 -30.719 -18.578 1 80.88 204 VAL A O 1
ATOM 1645 N N . SER A 1 205 ? 7.449 -29.188 -17.547 1 80.25 205 SER A N 1
ATOM 1646 C CA . SER A 1 205 ? 6.488 -28.109 -17.719 1 80.25 205 SER A CA 1
ATOM 1647 C C . SER A 1 205 ? 6.996 -27.078 -18.719 1 80.25 205 SER A C 1
ATOM 1649 O O . SER A 1 205 ? 8.133 -26.609 -18.625 1 80.25 205 SER A O 1
ATOM 1651 N N . VAL A 1 206 ? 6.145 -26.859 -19.719 1 81.56 206 VAL A N 1
ATOM 1652 C CA . VAL A 1 206 ? 6.598 -25.984 -20.781 1 81.56 206 VAL A CA 1
ATOM 1653 C C . VAL A 1 206 ? 5.57 -24.859 -21 1 81.56 206 VAL A C 1
ATOM 1655 O O . VAL A 1 206 ? 4.363 -25.109 -20.922 1 81.56 206 VAL A O 1
ATOM 1658 N N . ASP A 1 207 ? 6.055 -23.688 -21.047 1 80 207 ASP A N 1
ATOM 1659 C CA . ASP A 1 207 ? 5.277 -22.531 -21.484 1 80 207 ASP A CA 1
ATOM 1660 C C . ASP A 1 207 ? 5.82 -21.953 -22.781 1 80 207 ASP A C 1
ATOM 1662 O O . ASP A 1 207 ? 7.031 -21.766 -22.922 1 80 207 ASP A O 1
ATOM 1666 N N . VAL A 1 208 ? 4.973 -21.953 -23.844 1 77.25 208 VAL A N 1
ATOM 1667 C CA . VAL A 1 208 ? 5.395 -21.469 -25.156 1 77.25 208 VAL A CA 1
ATOM 1668 C C . VAL A 1 208 ? 4.641 -20.188 -25.5 1 77.25 208 VAL A C 1
ATOM 1670 O O . VAL A 1 208 ? 3.416 -20.125 -25.359 1 77.25 208 VAL A O 1
ATOM 1673 N N . ALA A 1 209 ? 5.406 -19.141 -25.781 1 70.81 209 ALA A N 1
ATOM 1674 C CA . ALA A 1 209 ? 4.824 -17.875 -26.219 1 70.81 209 ALA A CA 1
ATOM 1675 C C . ALA A 1 209 ? 5.438 -17.422 -27.547 1 70.81 209 ALA A C 1
ATOM 1677 O O . ALA A 1 209 ? 6.645 -17.562 -27.766 1 70.81 209 ALA A O 1
ATOM 1678 N N . VAL A 1 210 ? 4.613 -17.172 -28.578 1 67.25 210 VAL A N 1
ATOM 1679 C CA . VAL A 1 210 ? 5.098 -16.625 -29.828 1 67.25 210 VAL A CA 1
ATOM 1680 C C . VAL A 1 210 ? 5.191 -15.109 -29.734 1 67.25 210 VAL A C 1
ATOM 1682 O O . VAL A 1 210 ? 4.227 -14.445 -29.344 1 67.25 210 VAL A O 1
ATOM 1685 N N . ARG A 1 211 ? 6.43 -14.617 -29.734 1 62.22 211 ARG A N 1
ATOM 1686 C CA . ARG A 1 211 ? 6.684 -13.188 -29.609 1 62.22 211 ARG A CA 1
ATOM 1687 C C . ARG A 1 211 ? 7.254 -12.609 -30.891 1 62.22 211 ARG A C 1
ATOM 1689 O O . ARG A 1 211 ? 7.91 -13.328 -31.656 1 62.22 211 ARG A O 1
ATOM 1696 N N . PRO A 1 212 ? 6.754 -11.477 -31.312 1 53.97 212 PRO A N 1
ATOM 1697 C CA . PRO A 1 212 ? 7.434 -10.875 -32.469 1 53.97 212 PRO A CA 1
ATOM 1698 C C . PRO A 1 212 ? 8.922 -10.648 -32.219 1 53.97 212 PRO A C 1
ATOM 1700 O O . PRO A 1 212 ? 9.336 -10.422 -31.078 1 53.97 212 PRO A O 1
ATOM 1703 N N . LYS A 1 213 ? 9.844 -11.078 -33.062 1 52.22 213 LYS A N 1
ATOM 1704 C CA . LYS A 1 213 ? 11.297 -10.93 -32.969 1 52.22 213 LYS A CA 1
ATOM 1705 C C . LYS A 1 213 ? 11.68 -9.492 -32.625 1 52.22 213 LYS A C 1
ATOM 1707 O O . LYS A 1 213 ? 12.859 -9.133 -32.688 1 52.22 213 LYS A O 1
ATOM 1712 N N . LEU A 1 214 ? 10.898 -8.57 -32.25 1 52.03 214 LEU A N 1
ATOM 1713 C CA . LEU A 1 214 ? 11.375 -7.195 -32.156 1 52.03 214 LEU A CA 1
ATOM 1714 C C . LEU A 1 214 ? 12.242 -7.004 -30.922 1 52.03 214 LEU A C 1
ATOM 1716 O O . LEU A 1 214 ? 11.844 -6.309 -29.969 1 52.03 214 LEU A O 1
ATOM 1720 N N . ALA A 1 215 ? 13.367 -7.77 -30.766 1 57.22 215 ALA A N 1
ATOM 1721 C CA . ALA A 1 215 ? 14.305 -7.586 -29.672 1 57.22 215 ALA A CA 1
ATOM 1722 C C . ALA A 1 215 ? 14.766 -6.129 -29.578 1 57.22 215 ALA A C 1
ATOM 1724 O O . ALA A 1 215 ? 14.766 -5.543 -28.5 1 57.22 215 ALA A O 1
ATOM 1725 N N . ILE A 1 216 ? 15.211 -5.574 -30.75 1 57.81 216 ILE A N 1
ATOM 1726 C CA . ILE A 1 216 ? 15.695 -4.199 -30.75 1 57.81 216 ILE A CA 1
ATOM 1727 C C . ILE A 1 216 ? 14.555 -3.248 -30.391 1 57.81 216 ILE A C 1
ATOM 1729 O O . ILE A 1 216 ? 14.766 -2.254 -29.688 1 57.81 216 ILE A O 1
ATOM 1733 N N . GLY A 1 217 ? 13.445 -3.814 -30.734 1 76.38 217 GLY A N 1
ATOM 1734 C CA . GLY A 1 217 ? 12.281 -3.002 -30.422 1 76.38 217 GLY A CA 1
ATOM 1735 C C . GLY A 1 217 ? 11.984 -2.965 -28.922 1 76.38 217 GLY A C 1
ATOM 1736 O O . GLY A 1 217 ? 11.648 -1.912 -28.391 1 76.38 217 GLY A O 1
ATOM 1737 N N . HIS A 1 218 ? 12.281 -4.125 -28.328 1 84.56 218 HIS A N 1
ATOM 1738 C CA . HIS A 1 218 ? 12.062 -4.199 -26.891 1 84.56 218 HIS A CA 1
ATOM 1739 C C . HIS A 1 218 ? 13.023 -3.281 -26.141 1 84.56 218 HIS A C 1
ATOM 1741 O O . HIS A 1 218 ? 12.594 -2.502 -25.281 1 84.56 218 HIS A O 1
ATOM 1747 N N . ILE A 1 219 ? 14.258 -3.359 -26.609 1 86.75 219 ILE A N 1
ATOM 1748 C CA . ILE A 1 219 ? 15.289 -2.586 -25.922 1 86.75 219 ILE A CA 1
ATOM 1749 C C . ILE A 1 219 ? 15.055 -1.095 -26.156 1 86.75 219 ILE A C 1
ATOM 1751 O O . ILE A 1 219 ? 15.219 -0.285 -25.234 1 86.75 219 ILE A O 1
ATOM 1755 N N . LEU A 1 220 ? 14.672 -0.75 -27.312 1 89.81 220 LEU A N 1
ATOM 1756 C CA . LEU A 1 220 ? 14.406 0.651 -27.609 1 89.81 220 LEU A CA 1
ATOM 1757 C C . LEU A 1 220 ? 13.219 1.163 -26.797 1 89.81 220 LEU A C 1
ATOM 1759 O O . LEU A 1 220 ? 13.242 2.295 -26.312 1 89.81 220 LEU A O 1
ATOM 1763 N N . MET A 1 221 ? 12.25 0.316 -26.719 1 91.94 221 MET A N 1
ATOM 1764 C CA . MET A 1 221 ? 11.102 0.686 -25.891 1 91.94 221 MET A CA 1
ATOM 1765 C C . MET A 1 221 ? 11.523 0.892 -24.438 1 91.94 221 MET A C 1
ATOM 1767 O O . MET A 1 221 ? 11.117 1.863 -23.797 1 91.94 221 MET A O 1
ATOM 1771 N N . ALA A 1 222 ? 12.297 -0.053 -23.984 1 91.88 222 ALA A N 1
ATOM 1772 C CA . ALA A 1 222 ? 12.781 0.034 -22.609 1 91.88 222 ALA A CA 1
ATOM 1773 C C . ALA A 1 222 ? 13.594 1.309 -22.391 1 91.88 222 ALA A C 1
ATOM 1775 O O . ALA A 1 222 ? 13.422 1.994 -21.375 1 91.88 222 ALA A O 1
ATOM 1776 N N . LEU A 1 223 ? 14.43 1.662 -23.328 1 91.12 223 LEU A N 1
ATOM 1777 C CA . LEU A 1 223 ? 15.258 2.861 -23.234 1 91.12 223 LEU A CA 1
ATOM 1778 C C . LEU A 1 223 ? 14.391 4.117 -23.266 1 91.12 223 LEU A C 1
ATOM 1780 O O . LEU A 1 223 ? 14.664 5.082 -22.547 1 91.12 223 LEU A O 1
ATOM 1784 N N . PHE A 1 224 ? 13.406 4.125 -24.078 1 93.81 224 PHE A N 1
ATOM 1785 C CA . PHE A 1 224 ? 12.492 5.262 -24.141 1 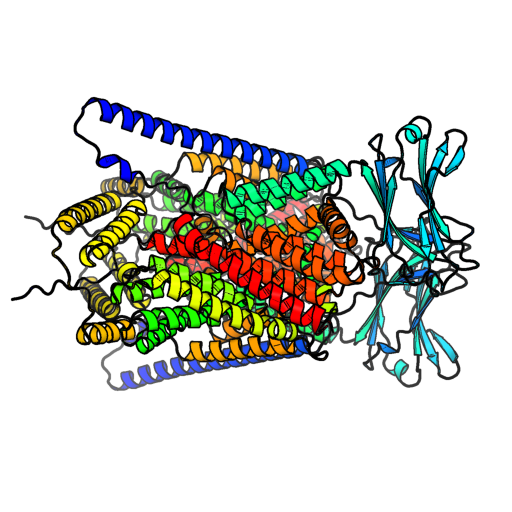93.81 224 PHE A CA 1
ATOM 1786 C C . PHE A 1 224 ? 11.781 5.465 -22.812 1 93.81 224 PHE A C 1
ATOM 1788 O O . PHE A 1 224 ? 11.594 6.602 -22.359 1 93.81 224 PHE A O 1
ATOM 1795 N N . ILE A 1 225 ? 11.32 4.379 -22.203 1 94.19 225 ILE A N 1
ATOM 1796 C CA . ILE A 1 225 ? 10.641 4.449 -20.906 1 94.19 225 ILE A CA 1
ATOM 1797 C C . ILE A 1 225 ? 11.594 5.004 -19.859 1 94.19 225 ILE A C 1
ATOM 1799 O O . ILE A 1 225 ? 11.242 5.914 -19.109 1 94.19 225 ILE A O 1
ATOM 1803 N N . LEU A 1 226 ? 12.797 4.438 -19.859 1 89.19 226 LEU A N 1
ATOM 1804 C CA . LEU A 1 226 ? 13.789 4.836 -18.875 1 89.19 226 LEU A CA 1
ATOM 1805 C C . LEU A 1 226 ? 14.172 6.301 -19.047 1 89.19 226 LEU A C 1
ATOM 1807 O O . LEU A 1 226 ? 14.203 7.062 -18.078 1 89.19 226 LEU A O 1
ATOM 1811 N N . ILE A 1 227 ? 14.469 6.727 -20.219 1 90.19 227 ILE A N 1
ATOM 1812 C CA . ILE A 1 227 ? 14.844 8.102 -20.516 1 90.19 227 ILE A CA 1
ATOM 1813 C C . ILE A 1 227 ? 13.688 9.039 -20.188 1 90.19 227 ILE A C 1
ATOM 1815 O O . ILE A 1 227 ? 13.891 10.117 -19.625 1 90.19 227 ILE A O 1
ATOM 1819 N N . GLY A 1 228 ? 12.5 8.664 -20.578 1 92.38 228 GLY A N 1
ATOM 1820 C CA . GLY A 1 228 ? 11.328 9.461 -20.234 1 92.38 228 GLY A CA 1
ATOM 1821 C C . GLY A 1 228 ? 11.156 9.648 -18.734 1 92.38 228 GLY A C 1
ATOM 1822 O O . GLY A 1 228 ? 10.891 10.758 -18.266 1 92.38 228 GLY A O 1
ATOM 1823 N N . LEU A 1 229 ? 11.266 8.539 -18.016 1 90.06 229 LEU A N 1
ATOM 1824 C CA . LEU A 1 229 ? 11.156 8.578 -16.562 1 90.06 229 LEU A CA 1
ATOM 1825 C C . LEU A 1 229 ? 12.188 9.523 -15.969 1 90.06 229 LEU A C 1
ATOM 1827 O O . LEU A 1 229 ? 11.844 10.391 -15.164 1 90.06 229 LEU A O 1
ATOM 1831 N N . TYR A 1 230 ? 13.43 9.406 -16.406 1 83.31 230 TYR A N 1
ATOM 1832 C CA . TYR A 1 230 ? 14.508 10.227 -15.867 1 83.31 230 TYR A CA 1
ATOM 1833 C C . TYR A 1 230 ? 14.352 11.688 -16.281 1 83.31 230 TYR A C 1
ATOM 1835 O O . TYR A 1 230 ? 14.641 12.594 -15.508 1 83.31 230 TYR A O 1
ATOM 1843 N N . ALA A 1 231 ? 13.938 11.93 -17.438 1 87.06 231 ALA A N 1
ATOM 1844 C CA . ALA A 1 231 ? 13.695 13.297 -17.891 1 87.06 231 ALA A CA 1
ATOM 1845 C C . ALA A 1 231 ? 12.641 13.977 -17.031 1 87.06 231 ALA A C 1
ATOM 1847 O O . ALA A 1 231 ? 12.797 15.141 -16.641 1 87.06 231 ALA A O 1
ATOM 1848 N N . MET A 1 232 ? 11.57 13.258 -16.703 1 89 232 MET A N 1
ATOM 1849 C CA . MET A 1 232 ? 10.516 13.82 -15.859 1 89 232 MET A CA 1
ATOM 1850 C C . MET A 1 232 ? 11.039 14.156 -14.469 1 89 232 MET A C 1
ATOM 1852 O O . MET A 1 232 ? 10.672 15.18 -13.891 1 89 232 MET A O 1
ATOM 1856 N N . ILE A 1 233 ? 11.945 13.328 -13.984 1 80.12 233 ILE A N 1
ATOM 1857 C CA . ILE A 1 233 ? 12.453 13.5 -12.625 1 80.12 233 ILE A CA 1
ATOM 1858 C C . ILE A 1 233 ? 13.516 14.602 -12.609 1 80.12 233 ILE A C 1
ATOM 1860 O O . ILE A 1 233 ? 13.445 15.523 -11.797 1 80.12 233 ILE A O 1
ATOM 1864 N N . ILE A 1 234 ? 14.477 14.57 -13.562 1 74.62 234 ILE A N 1
ATOM 1865 C CA . ILE A 1 234 ? 15.609 15.484 -13.609 1 74.62 234 ILE A CA 1
ATOM 1866 C C . ILE A 1 234 ? 15.117 16.906 -13.891 1 74.62 234 ILE A C 1
ATOM 1868 O O . ILE A 1 234 ? 15.531 17.859 -13.234 1 74.62 234 ILE A O 1
ATOM 1872 N N . PHE A 1 235 ? 14.164 17.047 -14.805 1 78.81 235 PHE A N 1
ATOM 1873 C CA . PHE A 1 235 ? 13.672 18.375 -15.18 1 78.81 235 PHE A CA 1
ATOM 1874 C C . PHE A 1 235 ? 12.477 18.766 -14.32 1 78.81 235 PHE A C 1
ATOM 1876 O O . PHE A 1 235 ? 11.883 19.828 -14.523 1 78.81 235 PHE A O 1
ATOM 1883 N N . GLU A 1 236 ? 12.141 17.844 -13.391 1 79.19 236 GLU A N 1
ATOM 1884 C CA . GLU A 1 236 ? 11.039 18.094 -12.453 1 79.19 236 GLU A CA 1
ATOM 1885 C C . GLU A 1 236 ? 9.766 18.484 -13.195 1 79.19 236 GLU A C 1
ATOM 1887 O O . GLU A 1 236 ? 9.117 19.469 -12.836 1 79.19 236 GLU A O 1
ATOM 1892 N N . LEU A 1 237 ? 9.516 17.812 -14.281 1 84.69 237 LEU A N 1
ATOM 1893 C CA . LEU A 1 237 ? 8.289 18.047 -15.023 1 84.69 237 LEU A CA 1
ATOM 1894 C C . LEU A 1 237 ? 7.062 17.734 -14.172 1 84.69 237 LEU A C 1
ATOM 1896 O O . LEU A 1 237 ? 6.039 18.422 -14.273 1 84.69 237 LEU A O 1
ATOM 1900 N N . VAL A 1 238 ? 7.129 16.719 -13.406 1 88.12 238 VAL A N 1
ATOM 1901 C CA . VAL A 1 238 ? 6.129 16.312 -12.43 1 88.12 238 VAL A CA 1
ATOM 1902 C C . VAL A 1 238 ? 6.82 15.766 -11.18 1 88.12 238 VAL A C 1
ATOM 1904 O O . VAL A 1 238 ? 8.039 15.555 -11.18 1 88.12 238 VAL A O 1
ATOM 1907 N N . HIS A 1 239 ? 6.051 15.664 -10.117 1 85.69 239 HIS A N 1
ATOM 1908 C CA . HIS A 1 239 ? 6.582 15.062 -8.898 1 85.69 239 HIS A CA 1
ATOM 1909 C C . HIS A 1 239 ? 7.137 13.664 -9.18 1 85.69 239 HIS A C 1
ATOM 1911 O O . HIS A 1 239 ? 6.602 12.938 -10.016 1 85.69 239 HIS A O 1
ATOM 1917 N N . GLN A 1 240 ? 8.227 13.25 -8.523 1 85.25 240 GLN A N 1
ATOM 1918 C CA . GLN A 1 240 ? 8.922 12 -8.805 1 85.25 240 GLN A CA 1
ATOM 1919 C C . GLN A 1 240 ? 7.992 10.805 -8.641 1 85.25 240 GLN A C 1
ATOM 1921 O O . GLN A 1 240 ? 8.086 9.828 -9.391 1 85.25 240 GLN A O 1
ATOM 1926 N N . THR A 1 241 ? 7.141 10.867 -7.621 1 90.25 241 THR A N 1
ATOM 1927 C CA . THR A 1 241 ? 6.195 9.773 -7.406 1 90.25 241 THR A CA 1
ATOM 1928 C C . THR A 1 241 ? 5.25 9.641 -8.594 1 90.25 241 THR A C 1
ATOM 1930 O O . THR A 1 241 ? 5.023 8.531 -9.094 1 90.25 241 THR A O 1
ATOM 1933 N N . LEU A 1 242 ? 4.699 10.742 -9.055 1 94.19 242 LEU A N 1
ATOM 1934 C CA . LEU A 1 242 ? 3.828 10.719 -10.227 1 94.19 242 LEU A CA 1
ATOM 1935 C C . LEU A 1 242 ? 4.594 10.258 -11.461 1 94.19 242 LEU A C 1
ATOM 1937 O O . LEU A 1 242 ? 4.059 9.508 -12.281 1 94.19 242 LEU A O 1
ATOM 1941 N N . ALA A 1 243 ? 5.832 10.742 -11.609 1 92.06 243 ALA A N 1
ATOM 1942 C CA . ALA A 1 243 ? 6.672 10.305 -12.719 1 92.06 243 ALA A CA 1
ATOM 1943 C C . ALA A 1 243 ? 6.828 8.789 -12.719 1 92.06 243 ALA A C 1
ATOM 1945 O O . ALA A 1 243 ? 6.703 8.141 -13.766 1 92.06 243 ALA A O 1
ATOM 1946 N N . ALA A 1 244 ? 7.125 8.219 -11.539 1 92.19 244 ALA A N 1
ATOM 1947 C CA . ALA A 1 244 ? 7.301 6.777 -11.414 1 92.19 244 ALA A CA 1
ATOM 1948 C C . ALA A 1 244 ? 6.004 6.039 -11.742 1 92.19 244 ALA A C 1
ATOM 1950 O O . ALA A 1 244 ? 6.023 4.984 -12.383 1 92.19 244 ALA A O 1
ATOM 1951 N N . MET A 1 245 ? 4.836 6.566 -11.305 1 95.94 245 MET A N 1
ATOM 1952 C CA . MET A 1 245 ? 3.545 5.945 -11.586 1 95.94 245 MET A CA 1
ATOM 1953 C C . MET A 1 245 ? 3.25 5.961 -13.086 1 95.94 245 MET A C 1
ATOM 1955 O O . MET A 1 245 ? 2.781 4.965 -13.641 1 95.94 245 MET A O 1
ATOM 1959 N N . ILE A 1 246 ? 3.5 7.113 -13.727 1 96.81 246 ILE A N 1
ATOM 1960 C CA . ILE A 1 246 ? 3.338 7.211 -15.172 1 96.81 246 ILE A CA 1
ATOM 1961 C C . ILE A 1 246 ? 4.273 6.219 -15.859 1 96.81 246 ILE A C 1
ATOM 1963 O O . ILE A 1 246 ? 3.85 5.473 -16.75 1 96.81 246 ILE A O 1
ATOM 1967 N N . GLY A 1 247 ? 5.559 6.246 -15.414 1 95.56 247 GLY A N 1
ATOM 1968 C CA . GLY A 1 247 ? 6.523 5.312 -15.969 1 95.56 247 GLY A CA 1
ATOM 1969 C C . GLY A 1 247 ? 6.094 3.863 -15.852 1 95.56 247 GLY A C 1
ATOM 1970 O O . GLY A 1 247 ? 6.234 3.086 -16.797 1 95.56 247 GLY A O 1
ATOM 1971 N N . ALA A 1 248 ? 5.613 3.443 -14.672 1 96.19 248 ALA A N 1
ATOM 1972 C CA . ALA A 1 248 ? 5.141 2.08 -14.445 1 96.19 248 ALA A CA 1
ATOM 1973 C C . ALA A 1 248 ? 3.975 1.743 -15.375 1 96.19 248 ALA A C 1
ATOM 1975 O O . ALA A 1 248 ? 3.936 0.661 -15.961 1 96.19 248 ALA A O 1
ATOM 1976 N N . THR A 1 249 ? 3.02 2.709 -15.523 1 97.38 249 THR A N 1
ATOM 1977 C CA . THR A 1 249 ? 1.854 2.486 -16.375 1 97.38 249 THR A CA 1
ATOM 1978 C C . THR A 1 249 ? 2.266 2.352 -17.828 1 97.38 249 THR A C 1
ATOM 1980 O O . THR A 1 249 ? 1.765 1.481 -18.547 1 97.38 249 THR A O 1
ATOM 1983 N N . VAL A 1 250 ? 3.166 3.186 -18.281 1 97.38 250 VAL A N 1
ATOM 1984 C CA . VAL A 1 250 ? 3.66 3.129 -19.656 1 97.38 250 VAL A CA 1
ATOM 1985 C C . VAL A 1 250 ? 4.395 1.812 -19.875 1 97.38 250 VAL A C 1
ATOM 1987 O O . VAL A 1 250 ? 4.25 1.188 -20.938 1 97.38 250 VAL A O 1
ATOM 1990 N N . ALA A 1 251 ? 5.223 1.434 -18.922 1 95.69 251 ALA A N 1
ATOM 1991 C CA . ALA A 1 251 ? 5.969 0.183 -19.031 1 95.69 251 ALA A CA 1
ATOM 1992 C C . ALA A 1 251 ? 5.023 -1.007 -19.172 1 95.69 251 ALA A C 1
ATOM 1994 O O . ALA A 1 251 ? 5.242 -1.885 -20.016 1 95.69 251 ALA A O 1
ATOM 1995 N N . ILE A 1 252 ? 3.98 -1.068 -18.375 1 95.69 252 ILE A N 1
ATOM 1996 C CA . ILE A 1 252 ? 2.994 -2.139 -18.453 1 95.69 252 ILE A CA 1
ATOM 1997 C C . ILE A 1 252 ? 2.285 -2.098 -19.812 1 95.69 252 ILE A C 1
ATOM 1999 O O . ILE A 1 252 ? 2.045 -3.139 -20.422 1 95.69 252 ILE A O 1
ATOM 2003 N N . ALA A 1 253 ? 1.951 -0.873 -20.266 1 95.5 253 ALA A N 1
ATOM 2004 C CA . ALA A 1 253 ? 1.304 -0.71 -21.562 1 95.5 253 ALA A CA 1
ATOM 2005 C C . ALA A 1 253 ? 2.201 -1.212 -22.688 1 95.5 253 ALA A C 1
ATOM 2007 O O . ALA A 1 253 ? 1.725 -1.835 -23.641 1 95.5 253 ALA A O 1
ATOM 2008 N N . CYS A 1 254 ? 3.473 -0.917 -22.594 1 93.19 254 CYS A N 1
ATOM 2009 C CA . CYS A 1 254 ? 4.418 -1.389 -23.594 1 93.19 254 CYS A CA 1
ATOM 2010 C C . CYS A 1 254 ? 4.52 -2.91 -23.578 1 93.19 254 CYS A C 1
ATOM 2012 O O . CYS A 1 254 ? 4.594 -3.545 -24.641 1 93.19 254 CYS A O 1
ATOM 2014 N N . LEU A 1 255 ? 4.562 -3.523 -22.375 1 91 255 LEU A N 1
ATOM 2015 C CA . LEU A 1 255 ? 4.547 -4.98 -22.281 1 91 255 LEU A CA 1
ATOM 2016 C C . LEU A 1 255 ? 3.287 -5.555 -22.922 1 91 255 LEU A C 1
ATOM 2018 O O . LEU A 1 255 ? 3.33 -6.617 -23.531 1 91 255 LEU A O 1
ATOM 2022 N N . ALA A 1 256 ? 2.184 -4.848 -22.719 1 89.56 256 ALA A N 1
ATOM 2023 C CA . ALA A 1 256 ? 0.935 -5.285 -23.344 1 89.56 256 ALA A CA 1
ATOM 2024 C C . ALA A 1 256 ? 1.052 -5.293 -24.859 1 89.56 256 ALA A C 1
ATOM 2026 O O . ALA A 1 256 ? 0.623 -6.246 -25.516 1 89.56 256 ALA A O 1
ATOM 2027 N N . VAL A 1 257 ? 1.646 -4.262 -25.406 1 86.25 257 VAL A N 1
ATOM 2028 C CA . VAL A 1 257 ? 1.779 -4.113 -26.859 1 86.25 257 VAL A CA 1
ATOM 2029 C C . VAL A 1 257 ? 2.635 -5.25 -27.406 1 86.25 257 VAL A C 1
ATOM 2031 O O . VAL A 1 257 ? 2.387 -5.734 -28.516 1 86.25 257 VAL A O 1
ATOM 2034 N N . VAL A 1 258 ? 3.566 -5.66 -26.609 1 81.81 258 VAL A N 1
ATOM 2035 C CA . VAL A 1 258 ? 4.445 -6.723 -27.094 1 81.81 258 VAL A CA 1
ATOM 2036 C C . VAL A 1 258 ? 3.852 -8.086 -26.734 1 81.81 258 VAL A C 1
ATOM 2038 O O . VAL A 1 258 ? 4.488 -9.117 -26.938 1 81.81 258 VAL A O 1
ATOM 2041 N N . GLY A 1 259 ? 2.682 -8.133 -26.094 1 78.81 259 GLY A N 1
ATOM 2042 C CA . GLY A 1 259 ? 1.953 -9.367 -25.844 1 78.81 259 GLY A CA 1
ATOM 2043 C C . GLY A 1 259 ? 2.285 -9.992 -24.5 1 78.81 259 GLY A C 1
ATOM 2044 O O . GLY A 1 259 ? 2.01 -11.172 -24.266 1 78.81 259 GLY A O 1
ATOM 2045 N N . GLU A 1 260 ? 2.904 -9.258 -23.625 1 83 260 GLU A N 1
ATOM 2046 C CA . GLU A 1 260 ? 3.293 -9.766 -22.312 1 83 260 GLU A CA 1
ATOM 2047 C C . GLU A 1 260 ? 2.609 -8.984 -21.188 1 83 260 GLU A C 1
ATOM 2049 O O . GLU A 1 260 ? 3.248 -8.617 -20.203 1 83 260 GLU A O 1
ATOM 2054 N N . ARG A 1 261 ? 1.422 -8.703 -21.453 1 88.56 261 ARG A N 1
ATOM 2055 C CA . ARG A 1 261 ? 0.698 -7.945 -20.438 1 88.56 261 ARG A CA 1
ATOM 2056 C C . ARG A 1 261 ? 0.574 -8.742 -19.141 1 88.56 261 ARG A C 1
ATOM 2058 O O . ARG A 1 261 ? -0.002 -9.828 -19.125 1 88.56 261 ARG A O 1
ATOM 2065 N N . PRO A 1 262 ? 1.114 -8.227 -18.047 1 89.56 262 PRO A N 1
ATOM 2066 C CA . PRO A 1 262 ? 1.02 -8.93 -16.781 1 89.56 262 PRO A CA 1
ATOM 2067 C C . PRO A 1 262 ? -0.348 -8.773 -16.109 1 89.56 262 PRO A C 1
ATOM 2069 O O . PRO A 1 262 ? -1.051 -7.797 -16.375 1 89.56 262 PRO A O 1
ATOM 2072 N N . SER A 1 263 ? -0.704 -9.797 -15.305 1 88.44 263 SER A N 1
ATOM 2073 C CA . SER A 1 263 ? -1.889 -9.664 -14.461 1 88.44 263 SER A CA 1
ATOM 2074 C C . SER A 1 263 ? -1.631 -8.734 -13.281 1 88.44 263 SER A C 1
ATOM 2076 O O . SER A 1 263 ? -0.479 -8.438 -12.961 1 88.44 263 SER A O 1
ATOM 2078 N N . SER A 1 264 ? -2.723 -8.234 -12.68 1 90.06 264 SER A N 1
ATOM 2079 C CA . SER A 1 264 ? -2.598 -7.359 -11.523 1 90.06 264 SER A CA 1
ATOM 2080 C C . SER A 1 264 ? -1.855 -8.055 -10.383 1 90.06 264 SER A C 1
ATOM 2082 O O . SER A 1 264 ? -1.066 -7.422 -9.68 1 90.06 264 SER A O 1
ATOM 2084 N N . VAL A 1 265 ? -2.152 -9.328 -10.172 1 85.44 265 VAL A N 1
ATOM 2085 C CA . VAL A 1 265 ? -1.5 -10.094 -9.117 1 85.44 265 VAL A CA 1
ATOM 2086 C C . VAL A 1 265 ? -0.01 -10.227 -9.422 1 85.44 265 VAL A C 1
ATOM 2088 O O . VAL A 1 265 ? 0.827 -10.102 -8.523 1 85.44 265 VAL A O 1
ATOM 2091 N N . GLU A 1 266 ? 0.318 -10.492 -10.711 1 86.31 266 GLU A N 1
ATOM 2092 C CA . GLU A 1 266 ? 1.715 -10.578 -11.125 1 86.31 266 GLU A CA 1
ATOM 2093 C C . GLU A 1 266 ? 2.449 -9.266 -10.859 1 86.31 266 GLU A C 1
ATOM 2095 O O . GLU A 1 266 ? 3.588 -9.266 -10.391 1 86.31 266 GLU A O 1
ATOM 2100 N N . ILE A 1 267 ? 1.858 -8.18 -11.172 1 92.69 267 ILE A N 1
ATOM 2101 C CA . ILE A 1 267 ? 2.451 -6.867 -10.969 1 92.69 267 ILE A CA 1
ATOM 2102 C C . ILE A 1 267 ? 2.768 -6.672 -9.484 1 92.69 267 ILE A C 1
ATOM 2104 O O . ILE A 1 267 ? 3.809 -6.109 -9.133 1 92.69 267 ILE A O 1
ATOM 2108 N N . LEU A 1 268 ? 1.869 -7.113 -8.625 1 89.38 268 LEU A N 1
ATOM 2109 C CA . LEU A 1 268 ? 2.074 -7 -7.184 1 89.38 268 LEU A CA 1
ATOM 2110 C C . LEU A 1 268 ? 3.33 -7.75 -6.75 1 89.38 268 LEU A C 1
ATOM 2112 O O . LEU A 1 268 ? 4.059 -7.297 -5.867 1 89.38 268 LEU A O 1
ATOM 2116 N N . THR A 1 269 ? 3.561 -8.898 -7.387 1 84.06 269 THR A N 1
ATOM 2117 C CA . THR A 1 269 ? 4.715 -9.719 -7.023 1 84.06 269 THR A CA 1
ATOM 2118 C C . THR A 1 269 ? 6.008 -9.055 -7.484 1 84.06 269 THR A C 1
ATOM 2120 O O . THR A 1 269 ? 7.098 -9.445 -7.055 1 84.06 269 THR A O 1
ATOM 2123 N N . TRP A 1 270 ? 5.898 -8.086 -8.422 1 86.06 270 TRP A N 1
ATOM 2124 C CA . TRP A 1 270 ? 7.074 -7.375 -8.906 1 86.06 270 TRP A CA 1
ATOM 2125 C C . TRP A 1 270 ? 7.617 -6.43 -7.844 1 86.06 270 TRP A C 1
ATOM 2127 O O . TRP A 1 270 ? 8.766 -5.992 -7.922 1 86.06 270 TRP A O 1
ATOM 2137 N N . MET A 1 271 ? 6.801 -6.102 -6.887 1 88.31 271 MET A N 1
ATOM 2138 C CA . MET A 1 271 ? 7.23 -5.195 -5.824 1 88.31 271 MET A CA 1
ATOM 2139 C C . MET A 1 271 ? 8.062 -5.938 -4.785 1 88.31 271 MET A C 1
ATOM 2141 O O . MET A 1 271 ? 7.734 -7.059 -4.402 1 88.31 271 MET A O 1
ATOM 2145 N N . ASP A 1 272 ? 9.156 -5.43 -4.434 1 85.69 272 ASP A N 1
ATOM 2146 C CA . ASP A 1 272 ? 9.961 -6.02 -3.369 1 85.69 272 ASP A CA 1
ATOM 2147 C C . ASP A 1 272 ? 9.289 -5.84 -2.01 1 85.69 272 ASP A C 1
ATOM 2149 O O . ASP A 1 272 ? 9.492 -4.82 -1.343 1 85.69 272 ASP A O 1
ATOM 2153 N N . VAL A 1 273 ? 8.633 -6.82 -1.569 1 88.75 273 VAL A N 1
ATOM 2154 C CA . VAL A 1 273 ? 7.789 -6.758 -0.378 1 88.75 273 VAL A CA 1
ATOM 2155 C C . VAL A 1 273 ? 8.664 -6.539 0.857 1 88.75 273 VAL A C 1
ATOM 2157 O O . VAL A 1 273 ? 8.25 -5.855 1.799 1 88.75 273 VAL A O 1
ATOM 2160 N N . GLU A 1 274 ? 9.828 -7.113 0.882 1 87.44 274 GLU A N 1
ATOM 2161 C CA . GLU A 1 274 ? 10.711 -6.957 2.033 1 87.44 274 GLU A CA 1
ATOM 2162 C C . GLU A 1 274 ? 11.141 -5.5 2.207 1 87.44 274 GLU A C 1
ATOM 2164 O O . GLU A 1 274 ? 11.156 -4.984 3.326 1 87.44 274 GLU A O 1
ATOM 2169 N N . THR A 1 275 ? 11.484 -4.887 1.097 1 87.19 275 THR A N 1
ATOM 2170 C CA . THR A 1 275 ? 11.852 -3.479 1.131 1 87.19 275 THR A CA 1
ATOM 2171 C C . THR A 1 275 ? 10.68 -2.619 1.584 1 87.19 275 THR A C 1
ATOM 2173 O O . THR A 1 275 ? 10.844 -1.72 2.412 1 87.19 275 THR A O 1
ATOM 2176 N N . MET A 1 276 ? 9.523 -2.912 1.043 1 91.75 276 MET A N 1
ATOM 2177 C CA . MET A 1 276 ? 8.336 -2.148 1.392 1 91.75 276 MET A CA 1
ATOM 2178 C C . MET A 1 276 ? 8 -2.305 2.871 1 91.75 276 MET A C 1
ATOM 2180 O O . MET A 1 276 ? 7.656 -1.328 3.541 1 91.75 276 MET A O 1
ATOM 2184 N N . LYS A 1 277 ? 8.086 -3.535 3.434 1 93.19 277 LYS A N 1
ATOM 2185 C CA . LYS A 1 277 ? 7.848 -3.797 4.852 1 93.19 277 LYS A CA 1
ATOM 2186 C C . LYS A 1 277 ? 8.828 -3.025 5.723 1 93.19 277 LYS A C 1
ATOM 2188 O O . LYS A 1 277 ? 8.438 -2.41 6.719 1 93.19 277 LYS A O 1
ATOM 2193 N N . LEU A 1 278 ? 10.055 -3.074 5.289 1 90.94 278 LEU A N 1
ATOM 2194 C CA . LEU A 1 278 ? 11.109 -2.426 6.059 1 90.94 278 LEU A CA 1
ATOM 2195 C C . LEU A 1 278 ? 10.898 -0.917 6.117 1 90.94 278 LEU A C 1
ATOM 2197 O O . LEU A 1 278 ? 10.93 -0.319 7.195 1 90.94 278 LEU A O 1
ATOM 2201 N N . LEU A 1 279 ? 10.68 -0.327 4.941 1 89.06 279 LEU A N 1
ATOM 2202 C CA . LEU A 1 279 ? 10.5 1.118 4.867 1 89.06 279 LEU A CA 1
ATOM 2203 C C . LEU A 1 279 ? 9.281 1.555 5.68 1 89.06 279 LEU A C 1
ATOM 2205 O O . LEU A 1 279 ? 9.375 2.469 6.5 1 89.06 279 LEU A O 1
ATOM 2209 N N . PHE A 1 280 ? 8.141 0.893 5.492 1 94.19 280 PHE A N 1
ATOM 2210 C CA . PHE A 1 280 ? 6.918 1.237 6.207 1 94.19 280 PHE A CA 1
ATOM 2211 C C . PHE A 1 280 ? 7.109 1.07 7.711 1 94.19 280 PHE A C 1
ATOM 2213 O O . PHE A 1 280 ? 6.766 1.963 8.492 1 94.19 280 PHE A O 1
ATOM 2220 N N . GLY A 1 281 ? 7.621 -0.073 8.148 1 94.5 281 GLY A N 1
ATOM 2221 C CA . GLY A 1 281 ? 7.852 -0.322 9.562 1 94.5 281 GLY A CA 1
ATOM 2222 C C . GLY A 1 281 ? 8.742 0.721 10.211 1 94.5 281 GLY A C 1
ATOM 2223 O O . GLY A 1 281 ? 8.414 1.236 11.281 1 94.5 281 GLY A O 1
ATOM 2224 N N . MET A 1 282 ? 9.828 1.035 9.531 1 91 282 MET A N 1
ATOM 2225 C CA . MET A 1 282 ? 10.766 2.008 10.086 1 91 282 MET A CA 1
ATOM 2226 C C . MET A 1 282 ? 10.141 3.396 10.141 1 91 282 MET A C 1
ATOM 2228 O O . MET A 1 282 ? 10.352 4.141 11.102 1 91 282 MET A O 1
ATOM 2232 N N . MET A 1 283 ? 9.398 3.771 9.102 1 91.12 283 MET A N 1
ATOM 2233 C CA . MET A 1 283 ? 8.75 5.078 9.094 1 91.12 283 MET A CA 1
ATOM 2234 C C . MET A 1 283 ? 7.762 5.207 10.242 1 91.12 283 MET A C 1
ATOM 2236 O O . MET A 1 283 ? 7.637 6.277 10.844 1 91.12 283 MET A O 1
ATOM 2240 N N . VAL A 1 284 ? 7.047 4.098 10.57 1 94.81 284 VAL A N 1
ATOM 2241 C CA . VAL A 1 284 ? 6.117 4.109 11.695 1 94.81 284 VAL A CA 1
ATOM 2242 C C . VAL A 1 284 ? 6.891 4.262 13 1 94.81 284 VAL A C 1
ATOM 2244 O O . VAL A 1 284 ? 6.52 5.066 13.859 1 94.81 284 VAL A O 1
ATOM 2247 N N . LEU A 1 285 ? 7.984 3.551 13.188 1 95 285 LEU A N 1
ATOM 2248 C CA . LEU A 1 285 ? 8.805 3.623 14.391 1 95 285 LEU A CA 1
ATOM 2249 C C . LEU A 1 285 ? 9.344 5.035 14.602 1 95 285 LEU A C 1
ATOM 2251 O O . LEU A 1 285 ? 9.258 5.578 15.703 1 95 285 LEU A O 1
ATOM 2255 N N . VAL A 1 286 ? 9.828 5.617 13.547 1 90.88 286 VAL A N 1
ATOM 2256 C CA . VAL A 1 286 ? 10.406 6.953 13.633 1 90.88 286 VAL A CA 1
ATOM 2257 C C . VAL A 1 286 ? 9.305 7.977 13.898 1 90.88 286 VAL A C 1
ATOM 2259 O O . VAL A 1 286 ? 9.516 8.945 14.633 1 90.88 286 VAL A O 1
ATOM 2262 N N . SER A 1 287 ? 8.141 7.727 13.25 1 91.31 287 SER A N 1
ATOM 2263 C CA . SER A 1 287 ? 7.004 8.602 13.5 1 91.31 287 SER A CA 1
ATOM 2264 C C . SER A 1 287 ? 6.637 8.633 14.984 1 91.31 287 SER A C 1
ATOM 2266 O O . SER A 1 287 ? 6.363 9.695 15.539 1 91.31 287 SER A O 1
ATOM 2268 N N . ILE A 1 288 ? 6.637 7.516 15.633 1 94 288 ILE A N 1
ATOM 2269 C CA . ILE A 1 288 ? 6.312 7.434 17.047 1 94 288 ILE A CA 1
ATOM 2270 C C . ILE A 1 288 ? 7.418 8.094 17.875 1 94 288 ILE A C 1
ATOM 2272 O O . ILE A 1 288 ? 7.137 8.844 18.812 1 94 288 ILE A O 1
ATOM 2276 N N . LEU A 1 289 ? 8.641 7.855 17.516 1 92.31 289 LEU A N 1
ATOM 2277 C CA . LEU A 1 289 ? 9.773 8.469 18.203 1 92.31 289 LEU A CA 1
ATOM 2278 C C . LEU A 1 289 ? 9.688 9.992 18.141 1 92.31 289 LEU A C 1
ATOM 2280 O O . LEU A 1 289 ? 10.008 10.68 19.109 1 92.31 289 LEU A O 1
ATOM 2284 N N . SER A 1 290 ? 9.266 10.469 17.031 1 88.12 290 SER A N 1
ATOM 2285 C CA . SER A 1 290 ? 9.148 11.906 16.844 1 88.12 290 SER A CA 1
ATOM 2286 C C . SER A 1 290 ? 8.109 12.508 17.781 1 88.12 290 SER A C 1
ATOM 2288 O O . SER A 1 290 ? 8.234 13.656 18.203 1 88.12 290 SER A O 1
ATOM 2290 N N . GLU A 1 291 ? 7.141 11.719 18.172 1 87 291 GLU A N 1
ATOM 2291 C CA . GLU A 1 291 ? 6.094 12.164 19.078 1 87 291 GLU A CA 1
ATOM 2292 C C . GLU A 1 291 ? 6.641 12.359 20.5 1 87 291 GLU A C 1
ATOM 2294 O O . GLU A 1 291 ? 6.066 13.109 21.297 1 87 291 GLU A O 1
ATOM 2299 N N . THR A 1 292 ? 7.766 11.82 20.781 1 91.25 292 THR A N 1
ATOM 2300 C CA . THR A 1 292 ? 8.312 11.852 22.141 1 91.25 292 THR A CA 1
ATOM 2301 C C . THR A 1 292 ? 9.078 13.148 22.375 1 91.25 292 THR A C 1
ATOM 2303 O O . THR A 1 292 ? 9.383 13.492 23.516 1 91.25 292 THR A O 1
ATOM 2306 N N . GLY A 1 293 ? 9.492 13.859 21.344 1 89.38 293 GLY A N 1
ATOM 2307 C CA . GLY A 1 293 ? 10.352 15.016 21.469 1 89.38 293 GLY A CA 1
ATOM 2308 C C . GLY A 1 293 ? 11.828 14.672 21.438 1 89.38 293 GLY A C 1
ATOM 2309 O O . GLY A 1 293 ? 12.68 15.5 21.781 1 89.38 293 GLY A O 1
ATOM 2310 N N . PHE A 1 294 ? 12.117 13.516 21.047 1 90.81 294 PHE A N 1
ATOM 2311 C CA . PHE A 1 294 ? 13.492 13.023 21 1 90.81 294 PHE A CA 1
ATOM 2312 C C . PHE A 1 294 ? 14.352 13.945 20.141 1 90.81 294 PHE A C 1
ATOM 2314 O O . PHE A 1 294 ? 15.445 14.336 20.562 1 90.81 294 PHE A O 1
ATOM 2321 N N . PHE A 1 295 ? 13.961 14.352 19.062 1 86.69 295 PHE A N 1
ATOM 2322 C CA . PHE A 1 295 ? 14.758 15.148 18.125 1 86.69 295 PHE A CA 1
ATOM 2323 C C . PHE A 1 295 ? 14.938 16.562 18.656 1 86.69 295 PHE A C 1
ATOM 2325 O O . PHE A 1 295 ? 15.992 17.172 18.453 1 86.69 295 PHE A O 1
ATOM 2332 N N . ASP A 1 296 ? 13.906 17.016 19.328 1 86.5 296 ASP A N 1
ATOM 2333 C CA . ASP A 1 296 ? 14.039 18.297 20 1 86.5 296 ASP A CA 1
ATOM 2334 C C . ASP A 1 296 ? 15.141 18.25 21.062 1 86.5 296 ASP A C 1
ATOM 2336 O O . ASP A 1 296 ? 15.961 19.172 21.141 1 86.5 296 ASP A O 1
ATOM 2340 N N . TYR A 1 297 ? 15.117 17.234 21.719 1 89.94 297 TYR A N 1
ATOM 2341 C CA . TYR A 1 297 ? 16.094 17.094 22.781 1 89.94 297 TYR A CA 1
ATOM 2342 C C . TYR A 1 297 ? 17.516 16.953 22.219 1 89.94 297 TYR A C 1
ATOM 2344 O O . TYR A 1 297 ? 18.453 17.516 22.766 1 89.94 297 TYR A O 1
ATOM 2352 N N . VAL A 1 298 ? 17.672 16.219 21.203 1 90.06 298 VAL A N 1
ATOM 2353 C CA . VAL A 1 298 ? 18.969 16.047 20.562 1 90.06 298 VAL A CA 1
ATOM 2354 C C . VAL A 1 298 ? 19.484 17.391 20.047 1 90.06 298 VAL A C 1
ATOM 2356 O O . VAL A 1 298 ? 20.672 17.688 20.172 1 90.06 298 VAL A O 1
ATOM 2359 N N . ALA A 1 299 ? 18.609 18.109 19.438 1 85.19 299 ALA A N 1
ATOM 2360 C CA . ALA A 1 299 ? 18.969 19.438 18.969 1 85.19 299 ALA A CA 1
ATOM 2361 C C . ALA A 1 299 ? 19.453 20.328 20.109 1 85.19 299 ALA A C 1
ATOM 2363 O O . ALA A 1 299 ? 20.422 21.062 19.984 1 85.19 299 ALA A O 1
ATOM 2364 N N . LEU A 1 300 ? 18.766 20.234 21.219 1 87.5 300 LEU A N 1
ATOM 2365 C CA . LEU A 1 300 ? 19.156 21 22.406 1 87.5 300 LEU A CA 1
ATOM 2366 C C . LEU A 1 300 ? 20.531 20.578 22.906 1 87.5 300 LEU A C 1
ATOM 2368 O O . LEU A 1 300 ? 21.344 21.438 23.266 1 87.5 300 LEU A O 1
ATOM 2372 N N . LEU A 1 301 ? 20.766 19.344 22.922 1 90.31 301 LEU A N 1
ATOM 2373 C CA . LEU A 1 301 ? 22.047 18.812 23.391 1 90.31 301 LEU A CA 1
ATOM 2374 C C . LEU A 1 301 ? 23.188 19.297 22.5 1 90.31 301 LEU A C 1
ATOM 2376 O O . LEU A 1 301 ? 24.281 19.594 22.984 1 90.31 301 LEU A O 1
ATOM 2380 N N . THR A 1 302 ? 22.953 19.297 21.203 1 89.25 302 THR A N 1
ATOM 2381 C CA . THR A 1 302 ? 23.969 19.75 20.266 1 89.25 302 THR A CA 1
ATOM 2382 C C . THR A 1 302 ? 24.281 21.234 20.5 1 89.25 302 THR A C 1
ATOM 2384 O O . THR A 1 302 ? 25.438 21.641 20.391 1 89.25 302 THR A O 1
ATOM 2387 N N . TYR A 1 303 ? 23.234 21.984 20.75 1 87.81 303 TYR A N 1
ATOM 2388 C CA . TYR A 1 303 ? 23.422 23.406 21.047 1 87.81 303 TYR A CA 1
ATOM 2389 C C . TYR A 1 303 ? 24.219 23.594 22.328 1 87.81 303 TYR A C 1
ATOM 2391 O O . TYR A 1 303 ? 25.109 24.453 22.391 1 87.81 303 TYR A O 1
ATOM 2399 N N . LYS A 1 304 ? 23.953 22.781 23.328 1 89.38 304 LYS A N 1
ATOM 2400 C CA . LYS A 1 304 ? 24.656 22.859 24.609 1 89.38 304 LYS A CA 1
ATOM 2401 C C . LYS A 1 304 ? 26.125 22.5 24.438 1 89.38 304 LYS A C 1
ATOM 2403 O O . LYS A 1 304 ? 27 23.141 25.047 1 89.38 304 LYS A O 1
ATOM 2408 N N . LEU A 1 305 ? 26.344 21.578 23.688 1 89.19 305 LEU A N 1
ATOM 2409 C CA . LEU A 1 305 ? 27.719 21.109 23.469 1 89.19 305 LEU A CA 1
ATOM 2410 C C . LEU A 1 305 ? 28.531 22.141 22.719 1 89.19 305 LEU A C 1
ATOM 2412 O O . LEU A 1 305 ? 29.75 22.219 22.891 1 89.19 305 LEU A O 1
ATOM 2416 N N . ALA A 1 306 ? 27.906 22.891 21.844 1 88.19 306 ALA A N 1
ATOM 2417 C CA . ALA A 1 306 ? 28.594 23.875 21.016 1 88.19 306 ALA A CA 1
ATOM 2418 C C . ALA A 1 306 ? 29.078 25.047 21.859 1 88.19 306 ALA A C 1
ATOM 2420 O O . ALA A 1 306 ? 30.031 25.734 21.484 1 88.19 306 ALA A O 1
ATOM 2421 N N . ARG A 1 307 ? 28.453 25.391 23.016 1 85.12 307 ARG A N 1
ATOM 2422 C CA . ARG A 1 307 ? 28.828 26.438 23.969 1 85.12 307 ARG A CA 1
ATOM 2423 C C . ARG A 1 307 ? 29.047 27.766 23.25 1 85.12 307 ARG A C 1
ATOM 2425 O O . ARG A 1 307 ? 30.047 28.453 23.484 1 85.12 307 ARG A O 1
ATOM 2432 N N . GLY A 1 308 ? 28.344 27.938 22.203 1 80.19 308 GLY A N 1
ATOM 2433 C CA . GLY A 1 308 ? 28.375 29.219 21.531 1 80.19 308 GLY A CA 1
ATOM 2434 C C . GLY A 1 308 ? 29.422 29.297 20.438 1 80.19 308 GLY A C 1
ATOM 2435 O O . GLY A 1 308 ? 29.547 30.312 19.75 1 80.19 308 GLY A O 1
ATOM 2436 N N . LYS A 1 309 ? 30.172 28.328 20.266 1 87 309 LYS A N 1
ATOM 2437 C CA . LYS A 1 309 ? 31.172 28.312 19.203 1 87 309 LYS A CA 1
ATOM 2438 C C . LYS A 1 309 ? 30.562 27.781 17.906 1 87 309 LYS A C 1
ATOM 2440 O O . LYS A 1 309 ? 29.906 26.734 17.891 1 87 309 LYS A O 1
ATOM 2445 N N . ILE A 1 310 ? 30.875 28.453 16.844 1 85.69 310 ILE A N 1
ATOM 2446 C CA . ILE A 1 310 ? 30.25 28.156 15.562 1 85.69 310 ILE A CA 1
ATOM 2447 C C . ILE A 1 310 ? 30.703 26.797 15.062 1 85.69 310 ILE A C 1
ATOM 2449 O O . ILE A 1 310 ? 29.859 25.953 14.719 1 85.69 310 ILE A O 1
ATOM 2453 N N . TRP A 1 311 ? 31.969 26.469 15.047 1 89.38 311 TRP A N 1
ATOM 2454 C CA . TRP A 1 311 ? 32.469 25.219 14.492 1 89.38 311 TRP A CA 1
ATOM 2455 C C . TRP A 1 311 ? 32.094 24.031 15.383 1 89.38 311 TRP A C 1
ATOM 2457 O O . TRP A 1 311 ? 31.938 22.906 14.898 1 89.38 311 TRP A O 1
ATOM 2467 N N . ALA A 1 312 ? 32 24.281 16.625 1 90.31 312 ALA A N 1
ATOM 2468 C CA . ALA A 1 312 ? 31.531 23.219 17.5 1 90.31 312 ALA A CA 1
ATOM 2469 C C . ALA A 1 312 ? 30.094 22.828 17.156 1 90.31 312 ALA A C 1
ATOM 2471 O O . ALA A 1 312 ? 29.719 21.656 17.203 1 90.31 312 ALA A O 1
ATOM 2472 N N . LEU A 1 313 ? 29.312 23.875 16.812 1 89.75 313 LEU A N 1
ATOM 2473 C CA . LEU A 1 313 ? 27.938 23.625 16.422 1 89.75 313 LEU A CA 1
ATOM 2474 C C . LEU A 1 313 ? 27.875 22.875 15.102 1 89.75 313 LEU A C 1
ATOM 2476 O O . LEU A 1 313 ? 27.125 21.891 14.977 1 89.75 313 LEU A O 1
ATOM 2480 N N . VAL A 1 314 ? 28.656 23.312 14.18 1 89.31 314 VAL A N 1
ATOM 2481 C CA . VAL A 1 314 ? 28.688 22.688 12.867 1 89.31 314 VAL A CA 1
ATOM 2482 C C . VAL A 1 314 ? 29.109 21.219 13.016 1 89.31 314 VAL A C 1
ATOM 2484 O O . VAL A 1 314 ? 28.469 20.328 12.461 1 89.31 314 VAL A O 1
ATOM 2487 N N . THR A 1 315 ? 30.125 21.031 13.758 1 92.81 315 THR A N 1
ATOM 2488 C CA . THR A 1 315 ? 30.672 19.688 13.953 1 92.81 315 THR A CA 1
ATOM 2489 C C . THR A 1 315 ? 29.641 18.781 14.641 1 92.81 315 THR A C 1
ATOM 2491 O O . THR A 1 315 ? 29.406 17.656 14.195 1 92.81 315 THR A O 1
ATOM 2494 N N . SER A 1 316 ? 29.094 19.297 15.656 1 93.94 316 SER A N 1
ATOM 2495 C CA . SER A 1 316 ? 28.141 18.484 16.422 1 93.94 316 SER A CA 1
ATOM 2496 C C . SER A 1 316 ? 26.906 18.156 15.586 1 93.94 316 SER A C 1
ATOM 2498 O O . SER A 1 316 ? 26.438 17.016 15.586 1 93.94 316 SER A O 1
ATOM 2500 N N . LEU A 1 317 ? 26.344 19.109 14.883 1 93.06 317 LEU A N 1
ATOM 2501 C CA . LEU A 1 317 ? 25.141 18.891 14.07 1 93.06 317 LEU A CA 1
ATOM 2502 C C . LEU A 1 317 ? 25.438 17.906 12.945 1 93.06 317 LEU A C 1
ATOM 2504 O O . LEU A 1 317 ? 24.609 17.031 12.664 1 93.06 317 LEU A O 1
ATOM 2508 N N . CYS A 1 318 ? 26.531 18.047 12.312 1 94 318 CYS A N 1
ATOM 2509 C CA . CYS A 1 318 ? 26.906 17.156 11.211 1 94 318 CYS A CA 1
ATOM 2510 C C . CYS A 1 318 ? 27.094 15.734 11.703 1 94 318 CYS A C 1
ATOM 2512 O O . CYS A 1 318 ? 26.594 14.789 11.102 1 94 318 CYS A O 1
ATOM 2514 N N . LEU A 1 319 ? 27.781 15.57 12.773 1 94.75 319 LEU A N 1
ATOM 2515 C CA . LEU A 1 319 ? 28.078 14.242 13.297 1 94.75 319 LEU A CA 1
ATOM 2516 C C . LEU A 1 319 ? 26.812 13.57 13.805 1 94.75 319 LEU A C 1
ATOM 2518 O O . LEU A 1 319 ? 26.594 12.383 13.555 1 94.75 319 LEU A O 1
ATOM 2522 N N . VAL A 1 320 ? 26.031 14.32 14.516 1 94.75 320 VAL A N 1
ATOM 2523 C CA . VAL A 1 320 ? 24.781 13.766 15.039 1 94.75 320 VAL A CA 1
ATOM 2524 C C . VAL A 1 320 ? 23.859 13.367 13.883 1 94.75 320 VAL A C 1
ATOM 2526 O O . VAL A 1 320 ? 23.25 12.297 13.898 1 94.75 320 VAL A O 1
ATOM 2529 N N . THR A 1 321 ? 23.766 14.234 12.938 1 95.31 321 THR A N 1
ATOM 2530 C CA . THR A 1 321 ? 22.922 13.945 11.781 1 95.31 321 THR A CA 1
ATOM 2531 C C . THR A 1 321 ? 23.438 12.719 11.039 1 95.31 321 THR A C 1
ATOM 2533 O O . THR A 1 321 ? 22.641 11.883 10.594 1 95.31 321 THR A O 1
ATOM 2536 N N . ALA A 1 322 ? 24.734 12.617 10.875 1 96.62 322 ALA A N 1
ATOM 2537 C CA . ALA A 1 322 ? 25.328 11.453 10.219 1 96.62 322 ALA A CA 1
ATOM 2538 C C . ALA A 1 322 ? 25 10.172 10.977 1 96.62 322 ALA A C 1
ATOM 2540 O O . ALA A 1 322 ? 24.641 9.164 10.375 1 96.62 322 ALA A O 1
ATOM 2541 N N . PHE A 1 323 ? 25.125 10.234 12.242 1 95.19 323 PHE A N 1
ATOM 2542 C CA . PHE A 1 323 ? 24.859 9.078 13.078 1 95.19 323 PHE A CA 1
ATOM 2543 C C . PHE A 1 323 ? 23.391 8.695 13.039 1 95.19 323 PHE A C 1
ATOM 2545 O O . PHE A 1 323 ? 23.047 7.52 12.906 1 95.19 323 PHE A O 1
ATOM 2552 N N . LEU A 1 324 ? 22.531 9.703 13.211 1 93.81 324 LEU A N 1
ATOM 2553 C CA . LEU A 1 324 ? 21.094 9.445 13.172 1 93.81 324 LEU A CA 1
ATOM 2554 C C . LEU A 1 324 ? 20.672 8.883 11.82 1 93.81 324 LEU A C 1
ATOM 2556 O O . LEU A 1 324 ? 19.812 7.996 11.758 1 93.81 324 LEU A O 1
ATOM 2560 N N . SER A 1 325 ? 21.266 9.359 10.789 1 95.25 325 SER A N 1
ATOM 2561 C CA . SER A 1 325 ? 20.906 8.945 9.438 1 95.25 325 SER A CA 1
ATOM 2562 C C . SER A 1 325 ? 21.281 7.488 9.188 1 95.25 325 SER A C 1
ATOM 2564 O O . SER A 1 325 ? 20.734 6.844 8.289 1 95.25 325 SER A O 1
ATOM 2566 N N . ALA A 1 326 ? 22.219 6.977 9.969 1 94.62 326 ALA A N 1
ATOM 2567 C CA . ALA A 1 326 ? 22.609 5.578 9.852 1 94.62 326 ALA A CA 1
ATOM 2568 C C . ALA A 1 326 ? 21.484 4.648 10.289 1 94.62 326 ALA A C 1
ATOM 2570 O O . ALA A 1 326 ? 21.406 3.504 9.844 1 94.62 326 ALA A O 1
ATOM 2571 N N . PHE A 1 327 ? 20.578 5.238 11.094 1 90.44 327 PHE A N 1
ATOM 2572 C CA . PHE A 1 327 ? 19.578 4.344 11.672 1 90.44 327 PHE A CA 1
ATOM 2573 C C . PHE A 1 327 ? 18.172 4.836 11.359 1 90.44 327 PHE A C 1
ATOM 2575 O O . PHE A 1 327 ? 17.203 4.086 11.492 1 90.44 327 PHE A O 1
ATOM 2582 N N . LEU A 1 328 ? 18.094 6.148 11.047 1 85.88 328 LEU A N 1
ATOM 2583 C CA . LEU A 1 328 ? 16.812 6.758 10.688 1 85.88 328 LEU A CA 1
ATOM 2584 C C . LEU A 1 328 ? 16.797 7.188 9.227 1 85.88 328 LEU A C 1
ATOM 2586 O O . LEU A 1 328 ? 17.812 7.66 8.703 1 85.88 328 LEU A O 1
ATOM 2590 N N . ASP A 1 329 ? 16.438 6.562 8.258 1 82.44 329 ASP A N 1
ATOM 2591 C CA . ASP A 1 329 ? 16.484 6.938 6.848 1 82.44 329 ASP A CA 1
ATOM 2592 C C . ASP A 1 329 ? 16.891 8.398 6.684 1 82.44 329 ASP A C 1
ATOM 2594 O O . ASP A 1 329 ? 16.609 9.234 7.543 1 82.44 329 ASP A O 1
ATOM 2598 N N . ASN A 1 330 ? 17.641 8.797 5.641 1 88.5 330 ASN A N 1
ATOM 2599 C CA . ASN A 1 330 ? 18.234 10.109 5.441 1 88.5 330 ASN A CA 1
ATOM 2600 C C . ASN A 1 330 ? 17.172 11.195 5.285 1 88.5 330 ASN A C 1
ATOM 2602 O O . ASN A 1 330 ? 17.312 12.281 5.852 1 88.5 330 ASN A O 1
ATOM 2606 N N . VAL A 1 331 ? 16.078 10.891 4.582 1 84.56 331 VAL A N 1
ATOM 2607 C CA . VAL A 1 331 ? 15.047 11.898 4.348 1 84.56 331 VAL A CA 1
ATOM 2608 C C . VAL A 1 331 ? 14.359 12.258 5.66 1 84.56 331 VAL A C 1
ATOM 2610 O O . VAL A 1 331 ? 14.172 13.438 5.969 1 84.56 331 VAL A O 1
ATOM 2613 N N . THR A 1 332 ? 14.062 11.312 6.41 1 82.44 332 THR A N 1
ATOM 2614 C CA . THR A 1 332 ? 13.406 11.539 7.691 1 82.44 332 THR A CA 1
ATOM 2615 C C . THR A 1 332 ? 14.312 12.336 8.625 1 82.44 332 THR A C 1
ATOM 2617 O O . THR A 1 332 ? 13.859 13.266 9.297 1 82.44 332 THR A O 1
ATOM 2620 N N . THR A 1 333 ? 15.547 11.938 8.648 1 89.25 333 THR A N 1
ATOM 2621 C CA . THR A 1 333 ? 16.516 12.625 9.5 1 89.25 333 THR A CA 1
ATOM 2622 C C . THR A 1 333 ? 16.609 14.102 9.133 1 89.25 333 THR A C 1
ATOM 2624 O O . THR A 1 333 ? 16.547 14.969 10 1 89.25 333 THR A O 1
ATOM 2627 N N . ILE A 1 334 ? 16.641 14.352 7.875 1 90.81 334 ILE A N 1
ATOM 2628 C CA . ILE A 1 334 ? 16.812 15.727 7.41 1 90.81 334 ILE A CA 1
ATOM 2629 C C . ILE A 1 334 ? 15.539 16.516 7.664 1 90.81 334 ILE A C 1
ATOM 2631 O O . ILE A 1 334 ? 15.594 17.703 8.016 1 90.81 334 ILE A O 1
ATOM 2635 N N . LEU A 1 335 ? 14.422 15.961 7.484 1 83.56 335 LEU A N 1
ATOM 2636 C CA . LEU A 1 335 ? 13.148 16.609 7.742 1 83.56 335 LEU A CA 1
ATOM 2637 C C . LEU A 1 335 ? 13.055 17.078 9.188 1 83.56 335 LEU A C 1
ATOM 2639 O O . LEU A 1 335 ? 12.578 18.188 9.461 1 83.56 335 LEU A O 1
ATOM 2643 N N . LEU A 1 336 ? 13.539 16.281 10.047 1 83.44 336 LEU A N 1
ATOM 2644 C CA . LEU A 1 336 ? 13.398 16.562 11.469 1 83.44 336 LEU A CA 1
ATOM 2645 C C . LEU A 1 336 ? 14.508 17.484 11.961 1 83.44 336 LEU A C 1
ATOM 2647 O O . LEU A 1 336 ? 14.258 18.406 12.742 1 83.44 336 LEU A O 1
ATOM 2651 N N . MET A 1 337 ? 15.672 17.328 11.406 1 89.88 337 MET A N 1
ATOM 2652 C CA . MET A 1 337 ? 16.828 18.062 11.906 1 89.88 337 MET A CA 1
ATOM 2653 C C . MET A 1 337 ? 16.953 19.422 11.25 1 89.88 337 MET A C 1
ATOM 2655 O O . MET A 1 337 ? 17.5 20.359 11.828 1 89.88 337 MET A O 1
ATOM 2659 N N . SER A 1 338 ? 16.438 19.562 10.047 1 90.25 338 SER A N 1
ATOM 2660 C CA . SER A 1 338 ? 16.625 20.797 9.305 1 90.25 338 SER A CA 1
ATOM 2661 C C . SER A 1 338 ? 15.93 21.969 10 1 90.25 338 SER A C 1
ATOM 2663 O O . SER A 1 338 ? 16.516 23.047 10.156 1 90.25 338 SER A O 1
ATOM 2665 N N . ALA A 1 339 ? 14.695 21.797 10.422 1 82.94 339 ALA A N 1
ATOM 2666 C CA . ALA A 1 339 ? 13.961 22.875 11.078 1 82.94 339 ALA A CA 1
ATOM 2667 C C . ALA A 1 339 ? 14.648 23.281 12.375 1 82.94 339 ALA A C 1
ATOM 2669 O O . ALA A 1 339 ? 14.75 24.484 12.672 1 82.94 339 ALA A O 1
ATOM 2670 N N . MET A 1 340 ? 15.117 22.359 13.062 1 85.81 340 MET A N 1
ATOM 2671 C CA . MET A 1 340 ? 15.82 22.625 14.32 1 85.81 340 MET A CA 1
ATOM 2672 C C . MET A 1 340 ? 17.141 23.344 14.062 1 85.81 340 MET A C 1
ATOM 2674 O O . MET A 1 340 ? 17.516 24.25 14.805 1 85.81 340 MET A O 1
ATOM 2678 N N . THR A 1 341 ? 17.797 22.922 13.047 1 90.88 341 THR A N 1
ATOM 2679 C CA . THR A 1 341 ? 19.078 23.5 12.68 1 90.88 341 THR A CA 1
ATOM 2680 C C . THR A 1 341 ? 18.906 24.969 12.305 1 90.88 341 THR A C 1
ATOM 2682 O O . THR A 1 341 ? 19.734 25.812 12.664 1 90.88 341 THR A O 1
ATOM 2685 N N . ILE A 1 342 ? 17.875 25.266 11.617 1 88.38 342 ILE A N 1
ATOM 2686 C CA . ILE A 1 342 ? 17.609 26.656 11.219 1 88.38 342 ILE A CA 1
ATOM 2687 C C . ILE A 1 342 ? 17.422 27.516 12.453 1 88.38 342 ILE A C 1
ATOM 2689 O O . ILE A 1 342 ? 18.016 28.594 12.57 1 88.38 342 ILE A O 1
ATOM 2693 N N . ARG A 1 343 ? 16.656 27.031 13.359 1 82.88 343 ARG A N 1
ATOM 2694 C CA . ARG A 1 343 ? 16.422 27.781 14.594 1 82.88 343 ARG A CA 1
ATOM 2695 C C . ARG A 1 343 ? 17.719 28 15.359 1 82.88 343 ARG A C 1
ATOM 2697 O O . ARG A 1 343 ? 17.953 29.094 15.883 1 82.88 343 ARG A O 1
ATOM 2704 N N . LEU A 1 344 ? 18.516 27.031 15.453 1 86.69 344 LEU A N 1
ATOM 2705 C CA . LEU A 1 344 ? 19.781 27.125 16.156 1 86.69 344 LEU A CA 1
ATOM 2706 C C . LEU A 1 344 ? 20.703 28.125 15.477 1 86.69 344 LEU A C 1
ATOM 2708 O O . LEU A 1 344 ? 21.391 28.906 16.141 1 86.69 344 LEU A O 1
ATOM 2712 N N . CYS A 1 345 ? 20.75 28.031 14.172 1 87.19 345 CYS A N 1
ATOM 2713 C CA . CYS A 1 345 ? 21.578 28.969 13.398 1 87.19 345 CYS A CA 1
ATOM 2714 C C . CYS A 1 345 ? 21.125 30.406 13.602 1 87.19 345 CYS A C 1
ATOM 2716 O O . CYS A 1 345 ? 21.953 31.312 13.719 1 87.19 345 CYS A O 1
ATOM 2718 N N . GLU A 1 346 ? 19.828 30.562 13.633 1 81.88 346 GLU A N 1
ATOM 2719 C CA . GLU A 1 346 ? 19.281 31.891 13.859 1 81.88 346 GLU A CA 1
ATOM 2720 C C . GLU A 1 346 ? 19.703 32.438 15.227 1 81.88 346 GLU A C 1
ATOM 2722 O O . GLU A 1 346 ? 20.047 33.625 15.352 1 81.88 346 GLU A O 1
ATOM 2727 N N . THR A 1 347 ? 19.688 31.594 16.141 1 78 347 THR A N 1
ATOM 2728 C CA . THR A 1 347 ? 20.047 32 17.5 1 78 347 THR A CA 1
ATOM 2729 C C . THR A 1 347 ? 21.531 32.344 17.562 1 78 347 THR A C 1
ATOM 2731 O O . THR A 1 347 ? 21.938 33.188 18.359 1 78 347 THR A O 1
ATOM 2734 N N . MET A 1 348 ? 22.344 31.781 16.719 1 81.25 348 MET A N 1
ATOM 2735 C CA . MET A 1 348 ? 23.781 32 16.75 1 81.25 348 MET A CA 1
ATOM 2736 C C . MET A 1 348 ? 24.203 32.969 15.664 1 81.25 348 MET A C 1
ATOM 2738 O O . MET A 1 348 ? 25.406 33.188 15.453 1 81.25 348 MET A O 1
ATOM 2742 N N . ASN A 1 349 ? 23.328 33.5 14.906 1 78.94 349 ASN A N 1
ATOM 2743 C CA . ASN A 1 349 ? 23.547 34.469 13.844 1 78.94 349 ASN A CA 1
ATOM 2744 C C . ASN A 1 349 ? 24.422 33.906 12.727 1 78.94 349 ASN A C 1
ATOM 2746 O O . ASN A 1 349 ? 25.375 34.531 12.289 1 78.94 349 ASN A O 1
ATOM 2750 N N . ILE A 1 350 ? 24.203 32.75 12.461 1 84.56 350 ILE A N 1
ATOM 2751 C CA . ILE A 1 350 ? 24.859 32.031 11.359 1 84.56 350 ILE A CA 1
ATOM 2752 C C . ILE A 1 350 ? 23.859 31.828 10.219 1 84.56 350 ILE A C 1
ATOM 2754 O O . ILE A 1 350 ? 22.672 31.625 10.453 1 84.56 350 ILE A O 1
ATOM 2758 N N . ASP A 1 351 ? 24.359 31.938 8.969 1 86.19 351 ASP A N 1
ATOM 2759 C CA . ASP A 1 351 ? 23.531 31.625 7.809 1 86.19 351 ASP A CA 1
ATOM 2760 C C . ASP A 1 351 ? 23.219 30.141 7.738 1 86.19 351 ASP A C 1
ATOM 2762 O O . ASP A 1 351 ? 24.125 29.328 7.527 1 86.19 351 ASP A O 1
ATOM 2766 N N . PRO A 1 352 ? 21.984 29.812 7.832 1 91.75 352 PRO A N 1
ATOM 2767 C CA . PRO A 1 352 ? 21.625 28.391 7.859 1 91.75 352 PRO A CA 1
ATOM 2768 C C . PRO A 1 352 ? 21.922 27.672 6.543 1 91.75 352 PRO A C 1
ATOM 2770 O O . PRO A 1 352 ? 22.031 26.453 6.512 1 91.75 352 PRO A O 1
ATOM 2773 N N . LYS A 1 353 ? 22.062 28.422 5.449 1 90.19 353 LYS A N 1
ATOM 2774 C CA . LYS A 1 353 ? 22.25 27.844 4.121 1 90.19 353 LYS A CA 1
ATOM 2775 C C . LYS A 1 353 ? 23.438 26.875 4.105 1 90.19 353 LYS A C 1
ATOM 2777 O O . LYS A 1 353 ? 23.312 25.719 3.703 1 90.19 353 LYS A O 1
ATOM 2782 N N . HIS A 1 354 ? 24.484 27.359 4.535 1 89.38 354 HIS A N 1
ATOM 2783 C CA . HIS A 1 354 ? 25.719 26.578 4.488 1 89.38 354 HIS A CA 1
ATOM 2784 C C . HIS A 1 354 ? 25.672 25.406 5.469 1 89.38 354 HIS A C 1
ATOM 2786 O O . HIS A 1 354 ? 26.188 24.328 5.176 1 89.38 354 HIS A O 1
ATOM 2792 N N . MET A 1 355 ? 25.062 25.625 6.555 1 92.06 355 MET A N 1
ATOM 2793 C CA . MET A 1 355 ? 24.922 24.562 7.555 1 92.06 355 MET A CA 1
ATOM 2794 C C . MET A 1 355 ? 24.016 23.453 7.047 1 92.06 355 MET A C 1
ATOM 2796 O O . MET A 1 355 ? 24.297 22.266 7.258 1 92.06 355 MET A O 1
ATOM 2800 N N . LEU A 1 356 ? 22.984 23.844 6.445 1 95.06 356 LEU A N 1
ATOM 2801 C CA . LEU A 1 356 ? 22.031 22.875 5.926 1 95.06 356 LEU A CA 1
ATOM 2802 C C . LEU A 1 356 ? 22.656 22.016 4.824 1 95.06 356 LEU A C 1
ATOM 2804 O O . LEU A 1 356 ? 22.438 20.812 4.766 1 95.06 356 LEU A O 1
ATOM 2808 N N . ILE A 1 357 ? 23.453 22.672 3.957 1 94.88 357 ILE A N 1
ATOM 2809 C CA . ILE A 1 357 ? 24.125 21.953 2.885 1 94.88 357 ILE A CA 1
ATOM 2810 C C . ILE A 1 357 ? 25.109 20.938 3.482 1 94.88 357 ILE A C 1
ATOM 2812 O O . ILE A 1 357 ? 25.109 19.766 3.102 1 94.88 357 ILE A O 1
ATOM 2816 N N . ALA A 1 358 ? 25.859 21.375 4.43 1 94.88 358 ALA A N 1
ATOM 2817 C CA . ALA A 1 358 ? 26.812 20.469 5.086 1 94.88 358 ALA A CA 1
ATOM 2818 C C . ALA A 1 358 ? 26.094 19.328 5.797 1 94.88 358 ALA A C 1
ATOM 2820 O O . ALA A 1 358 ? 26.5 18.172 5.699 1 94.88 358 ALA A O 1
ATOM 2821 N N . MET A 1 359 ? 25.062 19.688 6.43 1 95.56 359 MET A N 1
ATOM 2822 C CA . MET A 1 359 ? 24.312 18.703 7.223 1 95.56 359 MET A CA 1
ATOM 2823 C C . MET A 1 359 ? 23.75 17.609 6.336 1 95.56 359 MET A C 1
ATOM 2825 O O . MET A 1 359 ? 23.828 16.422 6.676 1 95.56 359 MET A O 1
ATOM 2829 N N . VAL A 1 360 ? 23.125 17.953 5.223 1 96.62 360 VAL A N 1
ATOM 2830 C CA . VAL A 1 360 ? 22.5 16.953 4.363 1 96.62 360 VAL A CA 1
ATOM 2831 C C . VAL A 1 360 ? 23.578 16.078 3.73 1 96.62 360 VAL A C 1
ATOM 2833 O O . VAL A 1 360 ? 23.375 14.875 3.527 1 96.62 360 VAL A O 1
ATOM 2836 N N . ILE A 1 361 ? 24.719 16.641 3.414 1 97.5 361 ILE A N 1
ATOM 2837 C CA . ILE A 1 361 ? 25.828 15.875 2.885 1 97.5 361 ILE A CA 1
ATOM 2838 C C . ILE A 1 361 ? 26.281 14.844 3.918 1 97.5 361 ILE A C 1
ATOM 2840 O O . ILE A 1 361 ? 26.469 13.672 3.592 1 97.5 361 ILE A O 1
ATOM 2844 N N . PHE A 1 362 ? 26.422 15.234 5.137 1 97.75 362 PHE A N 1
ATOM 2845 C CA . PHE A 1 362 ? 26.797 14.328 6.211 1 97.75 362 PHE A CA 1
ATOM 2846 C C . PHE A 1 362 ? 25.719 13.273 6.441 1 97.75 362 PHE A C 1
ATOM 2848 O O . PHE A 1 362 ? 26.031 12.125 6.766 1 97.75 362 PHE A O 1
ATOM 2855 N N . SER A 1 363 ? 24.5 13.688 6.336 1 97 363 SER A N 1
ATOM 2856 C CA . SER A 1 363 ? 23.391 12.742 6.449 1 97 363 SER A CA 1
ATOM 2857 C C . SER A 1 363 ? 23.484 11.656 5.383 1 97 363 SER A C 1
ATOM 2859 O O . SER A 1 363 ? 23.344 10.469 5.688 1 97 363 SER A O 1
ATOM 2861 N N . ASN A 1 364 ? 23.734 12.039 4.133 1 96.94 364 ASN A N 1
ATOM 2862 C CA . ASN A 1 364 ? 23.844 11.086 3.031 1 96.94 364 ASN A CA 1
ATOM 2863 C C . ASN A 1 364 ? 25 10.117 3.242 1 96.94 364 ASN A C 1
ATOM 2865 O O . ASN A 1 364 ? 24.859 8.914 3.008 1 96.94 364 ASN A O 1
ATOM 2869 N N . ILE A 1 365 ? 26.125 10.672 3.654 1 98.06 365 ILE A N 1
ATOM 2870 C CA . ILE A 1 365 ? 27.297 9.828 3.889 1 98.06 365 ILE A CA 1
ATOM 2871 C C . ILE A 1 365 ? 27.047 8.891 5.066 1 98.06 365 ILE A C 1
ATOM 2873 O O . ILE A 1 365 ? 27.297 7.688 4.977 1 98.06 365 ILE A O 1
ATOM 2877 N N . GLY A 1 366 ? 26.547 9.445 6.156 1 97.38 366 GLY A N 1
ATOM 2878 C CA . GLY A 1 366 ? 26.234 8.633 7.324 1 97.38 366 GLY A CA 1
ATOM 2879 C C . GLY A 1 366 ? 25.234 7.535 7.039 1 97.38 366 GLY A C 1
ATOM 2880 O O . GLY A 1 366 ? 25.344 6.43 7.578 1 97.38 366 GLY A O 1
ATOM 2881 N N . GLY A 1 367 ? 24.266 7.84 6.258 1 96.44 367 GLY A N 1
ATOM 2882 C CA . GLY A 1 367 ? 23.25 6.871 5.902 1 96.44 367 GLY A CA 1
ATOM 2883 C C . GLY A 1 367 ? 23.797 5.668 5.156 1 96.44 367 GLY A C 1
ATOM 2884 O O . GLY A 1 367 ? 23.172 4.609 5.125 1 96.44 367 GLY A O 1
ATOM 2885 N N . ALA A 1 368 ? 24.953 5.816 4.574 1 97.06 368 ALA A N 1
ATOM 2886 C CA . ALA A 1 368 ? 25.562 4.734 3.809 1 97.06 368 ALA A CA 1
ATOM 2887 C C . ALA A 1 368 ? 26.125 3.656 4.734 1 97.06 368 ALA A C 1
ATOM 2889 O O . ALA A 1 368 ? 26.453 2.555 4.285 1 97.06 368 ALA A O 1
ATOM 2890 N N . MET A 1 369 ? 26.141 3.85 6.039 1 96.69 369 MET A N 1
ATOM 2891 C CA . MET A 1 369 ? 26.812 2.979 7.008 1 96.69 369 MET A CA 1
ATOM 2892 C C . MET A 1 369 ? 26.062 1.657 7.148 1 96.69 369 MET A C 1
ATOM 2894 O O . MET A 1 369 ? 26.672 0.606 7.332 1 96.69 369 MET A O 1
ATOM 2898 N N . THR A 1 370 ? 24.75 1.758 7.121 1 95.38 370 THR A N 1
ATOM 2899 C CA . THR A 1 370 ? 23.922 0.586 7.383 1 95.38 370 THR A CA 1
ATOM 2900 C C . THR A 1 370 ? 22.906 0.383 6.266 1 95.38 370 THR A C 1
ATOM 2902 O O . THR A 1 370 ? 22.656 1.293 5.469 1 95.38 370 THR A O 1
ATOM 2905 N N . PRO A 1 371 ? 22.344 -0.798 6.184 1 94 371 PRO A N 1
ATOM 2906 C CA . PRO A 1 371 ? 21.328 -1.054 5.16 1 94 371 PRO A CA 1
ATOM 2907 C C . PRO A 1 371 ? 20.094 -0.166 5.316 1 94 371 PRO A C 1
ATOM 2909 O O . PRO A 1 371 ? 19.469 0.201 4.324 1 94 371 PRO A O 1
ATOM 2912 N N . ILE A 1 372 ? 19.766 0.266 6.543 1 93 372 ILE A N 1
ATOM 2913 C CA . ILE A 1 372 ? 18.5 0.969 6.766 1 93 372 ILE A CA 1
ATOM 2914 C C . ILE A 1 372 ? 18.734 2.475 6.656 1 93 372 ILE A C 1
ATOM 2916 O O . ILE A 1 372 ? 17.766 3.248 6.582 1 93 372 ILE A O 1
ATOM 2920 N N . GLY A 1 373 ? 19.984 2.889 6.574 1 93.69 373 GLY A N 1
ATOM 2921 C CA . GLY A 1 373 ? 20.297 4.312 6.598 1 93.69 373 GLY A CA 1
ATOM 2922 C C . GLY A 1 373 ? 19.984 5.012 5.289 1 93.69 373 GLY A C 1
ATOM 2923 O O . GLY A 1 373 ? 19.75 6.223 5.266 1 93.69 373 GLY A O 1
ATOM 2924 N N . ASP A 1 374 ? 20.016 4.25 4.246 1 93.5 374 ASP A N 1
ATOM 2925 C CA . ASP A 1 374 ? 19.766 4.781 2.91 1 93.5 374 ASP A CA 1
ATOM 2926 C C . ASP A 1 374 ? 18.953 3.795 2.064 1 93.5 374 ASP A C 1
ATOM 2928 O O . ASP A 1 374 ? 19.281 2.604 2.025 1 93.5 374 ASP A O 1
ATOM 2932 N N . PRO A 1 375 ? 17.953 4.281 1.375 1 89.06 375 PRO A N 1
ATOM 2933 C CA . PRO A 1 375 ? 17.078 3.406 0.602 1 89.06 375 PRO A CA 1
ATOM 2934 C C . PRO A 1 375 ? 17.828 2.545 -0.406 1 89.06 375 PRO A C 1
ATOM 2936 O O . PRO A 1 375 ? 17.516 1.361 -0.566 1 89.06 375 PRO A O 1
ATOM 2939 N N . PRO A 1 376 ? 18.828 3.023 -1.14 1 92.88 376 PRO A N 1
ATOM 2940 C CA . PRO A 1 376 ? 19.578 2.15 -2.047 1 92.88 376 PRO A CA 1
ATOM 2941 C C . PRO A 1 376 ? 20.125 0.907 -1.349 1 92.88 376 PRO A C 1
ATOM 2943 O O . PRO A 1 376 ? 20.109 -0.184 -1.925 1 92.88 376 PRO A O 1
ATOM 2946 N N . ASN A 1 377 ? 20.625 1.088 -0.133 1 95.12 377 ASN A N 1
ATOM 2947 C CA . ASN A 1 377 ? 21.172 -0.036 0.61 1 95.12 377 ASN A CA 1
ATOM 2948 C C . ASN A 1 377 ? 20.109 -1.071 0.948 1 95.12 377 ASN A C 1
ATOM 2950 O O . ASN A 1 377 ? 20.391 -2.271 0.981 1 95.12 377 ASN A O 1
ATOM 2954 N N . ILE A 1 378 ? 18.938 -0.604 1.209 1 91.31 378 ILE A N 1
ATOM 2955 C CA . ILE A 1 378 ? 17.812 -1.499 1.486 1 91.31 378 ILE A CA 1
ATOM 2956 C C . ILE A 1 378 ? 17.531 -2.357 0.259 1 91.31 378 ILE A C 1
ATOM 2958 O O . ILE A 1 378 ? 17.328 -3.572 0.373 1 91.31 378 ILE A O 1
ATOM 2962 N N . ILE A 1 379 ? 17.469 -1.724 -0.867 1 91.31 379 ILE A N 1
ATOM 2963 C CA . ILE A 1 379 ? 17.188 -2.4 -2.129 1 91.31 379 ILE A CA 1
ATOM 2964 C C . ILE A 1 379 ? 18.266 -3.455 -2.396 1 91.31 379 ILE A C 1
ATOM 2966 O O . ILE A 1 379 ? 17.953 -4.578 -2.793 1 91.31 379 ILE A O 1
ATOM 2970 N N . ILE A 1 380 ? 19.484 -3.145 -2.129 1 94.88 380 ILE A N 1
ATOM 2971 C CA . ILE A 1 380 ? 20.625 -4.008 -2.416 1 94.88 380 ILE A CA 1
ATOM 2972 C C . ILE A 1 380 ? 20.578 -5.242 -1.521 1 94.88 380 ILE A C 1
ATOM 2974 O O . ILE A 1 380 ? 20.609 -6.375 -2.01 1 94.88 380 ILE A O 1
ATOM 2978 N N . ILE A 1 381 ? 20.438 -5.102 -0.269 1 93.12 381 ILE A N 1
ATOM 2979 C CA . ILE A 1 381 ? 20.594 -6.203 0.671 1 93.12 381 ILE A CA 1
ATOM 2980 C C . ILE A 1 381 ? 19.391 -7.129 0.605 1 93.12 381 ILE A C 1
ATOM 2982 O O . ILE A 1 381 ? 19.453 -8.289 1.004 1 93.12 381 ILE A O 1
ATOM 2986 N N . ASN A 1 382 ? 18.266 -6.617 0.131 1 89.75 382 ASN A N 1
ATOM 2987 C CA . ASN A 1 382 ? 17.047 -7.422 0.095 1 89.75 382 ASN A CA 1
ATOM 2988 C C . ASN A 1 382 ? 16.953 -8.25 -1.187 1 89.75 382 ASN A C 1
ATOM 2990 O O . ASN A 1 382 ? 16.047 -9.055 -1.348 1 89.75 382 ASN A O 1
ATOM 2994 N N . ASN A 1 383 ? 17.906 -7.996 -2.068 1 88.44 383 ASN A N 1
ATOM 2995 C CA . ASN A 1 383 ? 17.984 -8.867 -3.232 1 88.44 383 ASN A CA 1
ATOM 2996 C C . ASN A 1 383 ? 18.312 -10.305 -2.836 1 88.44 383 ASN A C 1
ATOM 2998 O O . ASN A 1 383 ? 19.25 -10.531 -2.057 1 88.44 383 ASN A O 1
ATOM 3002 N N . ARG A 1 384 ? 17.594 -11.258 -3.336 1 82.31 384 ARG A N 1
ATOM 3003 C CA . ARG A 1 384 ? 17.688 -12.656 -2.918 1 82.31 384 ARG A CA 1
ATOM 3004 C C . ARG A 1 384 ? 19.094 -13.211 -3.174 1 82.31 384 ARG A C 1
ATOM 3006 O O . ARG A 1 384 ? 19.656 -13.906 -2.326 1 82.31 384 ARG A O 1
ATOM 3013 N N . LYS A 1 385 ? 19.656 -12.961 -4.344 1 82.88 385 LYS A N 1
ATOM 3014 C CA . LYS A 1 385 ? 20.969 -13.477 -4.707 1 82.88 385 LYS A CA 1
ATOM 3015 C C . LYS A 1 385 ? 22.062 -12.891 -3.812 1 82.88 385 LYS A C 1
ATOM 3017 O O . LYS A 1 385 ? 23.047 -13.562 -3.502 1 82.88 385 LYS A O 1
ATOM 3022 N N . ILE A 1 386 ? 21.891 -11.672 -3.414 1 91.75 386 ILE A N 1
ATOM 3023 C CA . ILE A 1 386 ? 22.859 -11.016 -2.531 1 91.75 386 ILE A CA 1
ATOM 3024 C C . ILE A 1 386 ? 22.734 -11.594 -1.124 1 91.75 386 ILE A C 1
ATOM 3026 O O . ILE A 1 386 ? 23.75 -11.836 -0.463 1 91.75 386 ILE A O 1
ATOM 3030 N N . GLN A 1 387 ? 21.531 -11.852 -0.69 1 87.44 387 GLN A N 1
ATOM 3031 C CA . GLN A 1 387 ? 21.328 -12.516 0.595 1 87.44 387 GLN A CA 1
ATOM 3032 C C . GLN A 1 387 ? 21.938 -13.914 0.603 1 87.44 387 GLN A C 1
ATOM 3034 O O . GLN A 1 387 ? 22.547 -14.32 1.592 1 87.44 387 GLN A O 1
ATOM 3039 N N . ASP A 1 388 ? 21.766 -14.594 -0.49 1 83.38 388 ASP A N 1
ATOM 3040 C CA . ASP A 1 388 ? 22.297 -15.945 -0.618 1 83.38 388 ASP A CA 1
ATOM 3041 C C . ASP A 1 388 ? 23.828 -15.938 -0.587 1 83.38 388 ASP A C 1
ATOM 3043 O O . ASP A 1 388 ? 24.453 -16.922 -0.199 1 83.38 388 ASP A O 1
ATOM 3047 N N . ALA A 1 389 ? 24.375 -14.812 -1.003 1 88.25 389 ALA A N 1
ATOM 3048 C CA . ALA A 1 389 ? 25.828 -14.672 -0.991 1 88.25 389 ALA A CA 1
ATOM 3049 C C . ALA A 1 389 ? 26.328 -14.328 0.407 1 88.25 389 ALA A C 1
ATOM 3051 O O . ALA A 1 389 ? 27.531 -14.094 0.602 1 88.25 389 ALA A O 1
ATOM 3052 N N . GLY A 1 390 ? 25.422 -14.242 1.402 1 88.44 390 GLY A N 1
ATOM 3053 C CA . GLY A 1 390 ? 25.781 -14.055 2.797 1 88.44 390 GLY A CA 1
ATOM 3054 C C . GLY A 1 390 ? 25.922 -12.602 3.193 1 88.44 390 GLY A C 1
ATOM 3055 O O . GLY A 1 390 ? 26.516 -12.289 4.23 1 88.44 390 GLY A O 1
ATOM 3056 N N . ILE A 1 391 ? 25.531 -11.742 2.385 1 92.88 391 ILE A N 1
ATOM 3057 C CA . ILE A 1 391 ? 25.609 -10.32 2.707 1 92.88 391 ILE A CA 1
ATOM 3058 C C . ILE A 1 391 ? 24.344 -9.883 3.434 1 92.88 391 ILE A C 1
ATOM 3060 O O . ILE A 1 391 ? 23.438 -9.312 2.822 1 92.88 391 ILE A O 1
ATOM 3064 N N . GLY A 1 392 ? 24.328 -10.156 4.711 1 90.62 392 GLY A N 1
ATOM 3065 C CA . GLY A 1 392 ? 23.234 -9.711 5.559 1 90.62 392 GLY A CA 1
ATOM 3066 C C . GLY A 1 392 ? 23.469 -8.344 6.184 1 90.62 392 GLY A C 1
ATOM 3067 O O . GLY A 1 392 ? 24.391 -7.629 5.785 1 90.62 392 GLY A O 1
ATOM 3068 N N . PHE A 1 393 ? 22.625 -7.945 7.09 1 93.56 393 PHE A N 1
ATOM 3069 C CA . PHE A 1 393 ? 22.703 -6.641 7.738 1 93.56 393 PHE A CA 1
ATOM 3070 C C . PHE A 1 393 ? 24.062 -6.445 8.406 1 93.56 393 PHE A C 1
ATOM 3072 O O . PHE A 1 393 ? 24.703 -5.406 8.234 1 93.56 393 PHE A O 1
ATOM 3079 N N . GLY A 1 394 ? 24.516 -7.406 9.156 1 92.56 394 GLY A N 1
ATOM 3080 C CA . GLY A 1 394 ? 25.766 -7.316 9.898 1 92.56 394 GLY A CA 1
ATOM 3081 C C . GLY A 1 394 ? 26.984 -7.234 9 1 92.56 394 GLY A C 1
ATOM 3082 O O . GLY A 1 394 ? 27.844 -6.371 9.188 1 92.56 394 GLY A O 1
ATOM 3083 N N . VAL A 1 395 ? 27.078 -8.117 7.996 1 93.44 395 VAL A N 1
ATOM 3084 C CA . VAL A 1 395 ? 28.203 -8.156 7.074 1 93.44 395 VAL A CA 1
ATOM 3085 C C . VAL A 1 395 ? 28.266 -6.859 6.273 1 93.44 395 VAL A C 1
ATOM 3087 O O . VAL A 1 395 ? 29.344 -6.293 6.078 1 93.44 395 VAL A O 1
ATOM 3090 N N . PHE A 1 396 ? 27.156 -6.414 5.82 1 96.25 396 PHE A N 1
ATOM 3091 C CA . PHE A 1 396 ? 27.078 -5.164 5.074 1 96.25 396 PHE A CA 1
ATOM 3092 C C . PHE A 1 396 ? 27.609 -4.008 5.91 1 96.25 396 PHE A C 1
ATOM 3094 O O . PHE A 1 396 ? 28.469 -3.238 5.449 1 96.25 396 PHE A O 1
ATOM 3101 N N . THR A 1 397 ? 27.141 -3.922 7.113 1 95.94 397 THR A N 1
ATOM 3102 C CA . THR A 1 397 ? 27.5 -2.83 8.008 1 95.94 397 THR A CA 1
ATOM 3103 C C . THR A 1 397 ? 28.984 -2.881 8.344 1 95.94 397 THR A C 1
ATOM 3105 O O . THR A 1 397 ? 29.656 -1.847 8.375 1 95.94 397 THR A O 1
ATOM 3108 N N . LEU A 1 398 ? 29.5 -4.039 8.578 1 94.31 398 LEU A N 1
ATOM 3109 C CA . LEU A 1 398 ? 30.906 -4.215 8.93 1 94.31 398 LEU A CA 1
ATOM 3110 C C . LEU A 1 398 ? 31.812 -3.717 7.801 1 94.31 398 LEU A C 1
ATOM 3112 O O . LEU A 1 398 ? 32.875 -3.15 8.062 1 94.31 398 LEU A O 1
ATOM 3116 N N . HIS A 1 399 ? 31.359 -3.928 6.582 1 94.94 399 HIS A N 1
ATOM 3117 C CA . HIS A 1 399 ? 32.156 -3.545 5.43 1 94.94 399 HIS A CA 1
ATOM 3118 C C . HIS A 1 399 ? 32.031 -2.057 5.125 1 94.94 399 HIS A C 1
ATOM 3120 O O . HIS A 1 399 ? 32.969 -1.429 4.621 1 94.94 399 HIS A O 1
ATOM 3126 N N . MET A 1 400 ? 30.922 -1.458 5.43 1 97.56 400 MET A N 1
ATOM 3127 C CA . MET A 1 400 ? 30.625 -0.085 5.031 1 97.56 400 MET A CA 1
ATOM 3128 C C . MET A 1 400 ? 31.125 0.906 6.078 1 97.56 400 MET A C 1
ATOM 3130 O O . MET A 1 400 ? 31.594 1.995 5.734 1 97.56 400 MET A O 1
ATOM 3134 N N . VAL A 1 401 ? 31.109 0.569 7.352 1 97.5 401 VAL A N 1
ATOM 3135 C CA . VAL A 1 401 ? 31.359 1.494 8.453 1 97.5 401 VAL A CA 1
ATOM 3136 C C . VAL A 1 401 ? 32.75 2.066 8.352 1 97.5 401 VAL A C 1
ATOM 3138 O O . VAL A 1 401 ? 32.969 3.283 8.414 1 97.5 401 VAL A O 1
ATOM 3141 N N . PRO A 1 402 ? 33.812 1.247 8.148 1 97.5 402 PRO A N 1
ATOM 3142 C CA . PRO A 1 402 ? 35.188 1.804 8.117 1 97.5 402 PRO A CA 1
ATOM 3143 C C . PRO A 1 402 ? 35.344 2.855 7.02 1 97.5 402 PRO A C 1
ATOM 3145 O O . PRO A 1 402 ? 35.875 3.939 7.281 1 97.5 402 PRO A O 1
ATOM 3148 N N . ILE A 1 403 ? 34.875 2.557 5.82 1 98.12 403 ILE A N 1
ATOM 3149 C CA . ILE A 1 403 ? 35.094 3.479 4.707 1 98.12 403 ILE A CA 1
ATOM 3150 C C . ILE A 1 403 ? 34.219 4.719 4.898 1 98.12 403 ILE A C 1
ATOM 3152 O O . ILE A 1 403 ? 34.625 5.828 4.543 1 98.12 403 ILE A O 1
ATOM 3156 N N . VAL A 1 404 ? 33.031 4.594 5.453 1 98.31 404 VAL A N 1
ATOM 3157 C CA . VAL A 1 404 ? 32.125 5.73 5.66 1 98.31 404 VAL A CA 1
ATOM 3158 C C . VAL A 1 404 ? 32.719 6.672 6.707 1 98.31 404 VAL A C 1
ATOM 3160 O O . VAL A 1 404 ? 32.656 7.895 6.57 1 98.31 404 VAL A O 1
ATOM 3163 N N . LEU A 1 405 ? 33.344 6.074 7.742 1 98.12 405 LEU A N 1
ATOM 3164 C CA . LEU A 1 405 ? 34 6.902 8.742 1 98.12 405 LEU A CA 1
ATOM 3165 C C . LEU A 1 405 ? 35.156 7.695 8.125 1 98.12 405 LEU A C 1
ATOM 3167 O O . LEU A 1 405 ? 35.344 8.867 8.445 1 98.12 405 LEU A O 1
ATOM 3171 N N . ILE A 1 406 ? 35.844 7.059 7.227 1 98.25 406 ILE A N 1
ATOM 3172 C CA . ILE A 1 406 ? 36.938 7.738 6.523 1 98.25 406 ILE A CA 1
ATOM 3173 C C . ILE A 1 406 ? 36.375 8.859 5.656 1 98.25 406 ILE A C 1
ATOM 3175 O O . ILE A 1 406 ? 36.906 9.969 5.633 1 98.25 406 ILE A O 1
ATOM 3179 N N . CYS A 1 407 ? 35.281 8.586 4.957 1 98.5 407 CYS A N 1
ATOM 3180 C CA . CYS A 1 407 ? 34.656 9.57 4.102 1 98.5 407 CYS A CA 1
ATOM 3181 C C . CYS A 1 407 ? 34.125 10.742 4.926 1 98.5 407 CYS A C 1
ATOM 3183 O O . CYS A 1 407 ? 34.188 11.891 4.496 1 98.5 407 CYS A O 1
ATOM 3185 N N . LEU A 1 408 ? 33.531 10.43 6.117 1 98.19 408 LEU A N 1
ATOM 3186 C CA . LEU A 1 408 ? 33.031 11.492 6.992 1 98.19 408 LEU A CA 1
ATOM 3187 C C . LEU A 1 408 ? 34.188 12.398 7.441 1 98.19 408 LEU A C 1
ATOM 3189 O O . LEU A 1 408 ? 34.062 13.625 7.426 1 98.19 408 LEU A O 1
ATOM 3193 N N . ALA A 1 409 ? 35.281 11.805 7.809 1 97.75 409 ALA A N 1
ATOM 3194 C CA . ALA A 1 409 ? 36.469 12.57 8.242 1 97.75 409 ALA A CA 1
ATOM 3195 C C . ALA A 1 409 ? 37 13.43 7.109 1 97.75 409 ALA A C 1
ATOM 3197 O O . ALA A 1 409 ? 37.312 14.602 7.309 1 97.75 409 ALA A O 1
ATOM 3198 N N . ALA A 1 410 ? 37.125 12.836 5.953 1 98 410 ALA A N 1
ATOM 3199 C CA . ALA A 1 410 ? 37.625 13.555 4.793 1 98 410 ALA A CA 1
ATOM 3200 C C . ALA A 1 410 ? 36.688 14.695 4.398 1 98 410 ALA A C 1
ATOM 3202 O O . ALA A 1 410 ? 37.125 15.781 4.035 1 98 410 ALA A O 1
ATOM 3203 N N . THR A 1 411 ? 35.406 14.422 4.418 1 97.94 411 THR A N 1
ATOM 3204 C CA . THR A 1 411 ? 34.406 15.438 4.098 1 97.94 411 THR A CA 1
ATOM 3205 C C . THR A 1 411 ? 34.469 16.594 5.102 1 97.94 411 THR A C 1
ATOM 3207 O O . THR A 1 411 ? 34.375 17.75 4.723 1 97.94 411 THR A O 1
ATOM 3210 N N . TYR A 1 412 ? 34.625 16.203 6.355 1 96.5 412 TYR A N 1
ATOM 3211 C CA . TYR A 1 412 ? 34.75 17.219 7.383 1 96.5 412 TYR A CA 1
ATOM 3212 C C . TYR A 1 412 ? 35.969 18.109 7.094 1 96.5 412 TYR A C 1
ATOM 3214 O O . TYR A 1 412 ? 35.875 19.344 7.207 1 96.5 412 TYR A O 1
ATOM 3222 N N . GLY A 1 413 ? 37.094 17.484 6.746 1 95.38 413 GLY A N 1
ATOM 3223 C CA . GLY A 1 413 ? 38.281 18.25 6.383 1 95.38 413 GLY A CA 1
ATOM 3224 C C . GLY A 1 413 ? 38.062 19.172 5.199 1 95.38 413 GLY A C 1
ATOM 3225 O O . GLY A 1 413 ? 38.5 20.328 5.219 1 95.38 413 GLY A O 1
ATOM 3226 N N . LEU A 1 414 ? 37.375 18.688 4.25 1 95.44 414 LEU A N 1
ATOM 3227 C CA . LEU A 1 414 ? 37.094 19.484 3.055 1 95.44 414 LEU A CA 1
ATOM 3228 C C . LEU A 1 414 ? 36.156 20.641 3.371 1 95.44 414 LEU A C 1
ATOM 3230 O O . LEU A 1 414 ? 36.375 21.766 2.885 1 95.44 414 LEU A O 1
ATOM 3234 N N . VAL A 1 415 ? 35.125 20.438 4.137 1 92.81 415 VAL A N 1
ATOM 3235 C CA . VAL A 1 415 ? 34.188 21.484 4.512 1 92.81 415 VAL A CA 1
ATOM 3236 C C . VAL A 1 415 ? 34.906 22.547 5.355 1 92.81 415 VAL A C 1
ATOM 3238 O O . VAL A 1 415 ? 34.656 23.734 5.184 1 92.81 415 VAL A O 1
ATOM 3241 N N . ARG A 1 416 ? 35.812 22.109 6.238 1 91.69 416 ARG A N 1
ATOM 3242 C CA . ARG A 1 416 ? 36.562 23.031 7.047 1 91.69 416 ARG A CA 1
ATOM 3243 C C . ARG A 1 416 ? 37.469 23.906 6.172 1 91.69 416 ARG A C 1
ATOM 3245 O O . ARG A 1 416 ? 37.656 25.094 6.461 1 91.69 416 ARG A O 1
ATOM 3252 N N . LEU A 1 417 ? 37.938 23.281 5.133 1 91.88 417 LEU A N 1
ATOM 3253 C CA . LEU A 1 417 ? 38.812 24.016 4.211 1 91.88 417 LEU A CA 1
ATOM 3254 C C . LEU A 1 417 ? 38 25 3.369 1 91.88 417 LEU A C 1
ATOM 3256 O O . LEU A 1 417 ? 38.438 26.109 3.104 1 91.88 417 LEU A O 1
ATOM 3260 N N . MET A 1 418 ? 36.844 24.625 2.971 1 89.69 418 MET A N 1
ATOM 3261 C CA . MET A 1 418 ? 36 25.453 2.117 1 89.69 418 MET A CA 1
ATOM 3262 C C . MET A 1 418 ? 35.438 26.625 2.898 1 89.69 418 MET A C 1
ATOM 3264 O O . MET A 1 418 ? 35.188 27.703 2.336 1 89.69 418 MET A O 1
ATOM 3268 N N . TYR A 1 419 ? 35.188 26.391 4.211 1 86.81 419 TYR A N 1
ATOM 3269 C CA . TYR A 1 419 ? 34.625 27.438 5.047 1 86.81 419 TYR A CA 1
ATOM 3270 C C . TYR A 1 419 ? 35.656 27.953 6.051 1 86.81 419 TYR A C 1
ATOM 3272 O O . TYR A 1 419 ? 35.312 28.25 7.199 1 86.81 419 TYR A O 1
ATOM 3280 N N . ARG A 1 420 ? 36.844 27.984 5.754 1 83.06 420 ARG A N 1
ATOM 3281 C CA . ARG A 1 420 ? 37.938 28.422 6.617 1 83.06 420 ARG A CA 1
ATOM 3282 C C . ARG A 1 420 ? 37.688 29.844 7.098 1 83.06 420 ARG A C 1
ATOM 3284 O O . ARG A 1 420 ? 38.031 30.188 8.234 1 83.06 420 ARG A O 1
ATOM 3291 N N . ASP A 1 421 ? 37.031 30.656 6.254 1 77.88 421 ASP A N 1
ATOM 3292 C CA . ASP A 1 421 ? 36.688 32 6.648 1 77.88 421 ASP A CA 1
ATOM 3293 C C . ASP A 1 421 ? 35.312 32.062 7.309 1 77.88 421 ASP A C 1
ATOM 3295 O O . ASP A 1 421 ? 34.281 31.844 6.645 1 77.88 421 ASP A O 1
ATOM 3299 N N . PRO A 1 422 ? 35.281 32.25 8.625 1 72.06 422 PRO A N 1
ATOM 3300 C CA . PRO A 1 422 ? 34.031 32.25 9.336 1 72.06 422 PRO A CA 1
ATOM 3301 C C . PRO A 1 422 ? 33.062 33.312 8.82 1 72.06 422 PRO A C 1
ATOM 3303 O O . PRO A 1 422 ? 31.844 33.188 9.008 1 72.06 422 PRO A O 1
ATOM 3306 N N . ALA A 1 423 ? 33.562 34.312 8.25 1 67.19 423 ALA A N 1
ATOM 3307 C CA . ALA A 1 423 ? 32.719 35.375 7.715 1 67.19 423 ALA A CA 1
ATOM 3308 C C . ALA A 1 423 ? 31.781 34.844 6.645 1 67.19 423 ALA A C 1
ATOM 3310 O O . ALA A 1 423 ? 30.703 35.406 6.414 1 67.19 423 ALA A O 1
ATOM 3311 N N . LYS A 1 424 ? 32.156 33.75 6.145 1 70.56 424 LYS A N 1
ATOM 3312 C CA . LYS A 1 424 ? 31.344 33.156 5.086 1 70.56 424 LYS A CA 1
ATOM 3313 C C . LYS A 1 424 ? 30.141 32.438 5.664 1 70.56 424 LYS A C 1
ATOM 3315 O O . LYS A 1 424 ? 29.156 32.188 4.961 1 70.56 424 LYS A O 1
ATOM 3320 N N . LEU A 1 425 ? 30.203 32.156 6.891 1 74.94 425 LEU A N 1
ATOM 3321 C CA . LEU A 1 425 ? 29.125 31.406 7.535 1 74.94 425 LEU A CA 1
ATOM 3322 C C . LEU A 1 425 ? 28.094 32.375 8.125 1 74.94 425 LEU A C 1
ATOM 3324 O O . LEU A 1 425 ? 26.969 31.969 8.406 1 74.94 425 LEU A O 1
ATOM 3328 N N . ARG A 1 426 ? 28.484 33.5 8.312 1 64.81 426 ARG A N 1
ATOM 3329 C CA . ARG A 1 426 ? 27.625 34.5 8.953 1 64.81 426 ARG A CA 1
ATOM 3330 C C . ARG A 1 426 ? 26.75 35.219 7.926 1 64.81 426 ARG A C 1
ATOM 3332 O O . ARG A 1 426 ? 26.969 35.094 6.719 1 64.81 426 ARG A O 1
ATOM 3339 N N . TYR A 1 427 ? 25.594 35.781 8.445 1 62.53 427 TYR A N 1
ATOM 3340 C CA . TYR A 1 427 ? 24.688 36.5 7.57 1 62.53 427 TYR A CA 1
ATOM 3341 C C . TYR A 1 427 ? 25.438 37.594 6.789 1 62.53 427 TYR A C 1
ATOM 3343 O O . TYR A 1 427 ? 26.344 38.219 7.32 1 62.53 427 TYR A O 1
ATOM 3351 N N . THR A 1 428 ? 25.297 37.562 5.469 1 53.94 428 THR A N 1
ATOM 3352 C CA . THR A 1 428 ? 25.844 38.688 4.715 1 53.94 428 THR A CA 1
ATOM 3353 C C . THR A 1 428 ? 25.219 40 5.168 1 53.94 428 THR A C 1
ATOM 3355 O O . THR A 1 428 ? 25.891 41.031 5.227 1 53.94 428 THR A O 1
ATOM 3358 N N . ASP A 1 429 ? 23.781 39.875 5.492 1 54.7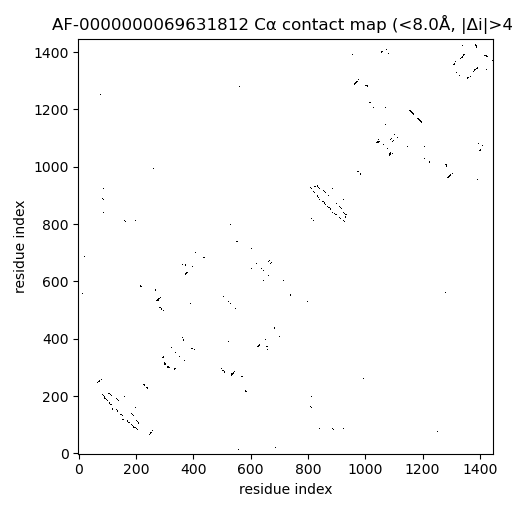2 429 ASP A N 1
ATOM 3359 C CA . ASP A 1 429 ? 23.031 41.062 5.906 1 54.72 429 ASP A CA 1
ATOM 3360 C C . ASP A 1 429 ? 22.812 41.094 7.418 1 54.72 429 ASP A C 1
ATOM 3362 O O . ASP A 1 429 ? 22.828 40.031 8.062 1 54.72 429 ASP A O 1
ATOM 3366 N N . PRO A 1 430 ? 22.719 42.188 8.133 1 54.56 430 PRO A N 1
ATOM 3367 C CA . PRO A 1 430 ? 22.469 42.312 9.57 1 54.56 430 PRO A CA 1
ATOM 3368 C C . PRO A 1 430 ? 21.266 41.5 10.016 1 54.56 430 PRO A C 1
ATOM 3370 O O . PRO A 1 430 ? 20.281 41.344 9.266 1 54.56 430 PRO A O 1
ATOM 3373 N N . PRO A 1 431 ? 21.391 40.688 11.172 1 53.69 431 PRO A N 1
ATOM 3374 C CA . PRO A 1 431 ? 20.375 39.781 11.68 1 53.69 431 PRO A CA 1
ATOM 3375 C C . PRO A 1 431 ? 18.969 40.375 11.672 1 53.69 431 PRO A C 1
ATOM 3377 O O . PRO A 1 431 ? 18 39.656 11.422 1 53.69 431 PRO A O 1
ATOM 3380 N N . GLU A 1 432 ? 18.828 41.625 12.047 1 55.97 432 GLU A N 1
ATOM 3381 C CA . GLU A 1 432 ? 17.516 42.281 12.086 1 55.97 432 GLU A CA 1
ATOM 3382 C C . GLU A 1 432 ? 16.859 42.25 10.703 1 55.97 432 GLU A C 1
ATOM 3384 O O . GLU A 1 432 ? 15.648 42.062 10.594 1 55.97 432 GLU A O 1
ATOM 3389 N N . ILE A 1 433 ? 17.719 42.531 9.758 1 58.5 433 ILE A N 1
ATOM 3390 C CA . ILE A 1 433 ? 17.203 42.531 8.391 1 58.5 433 ILE A CA 1
ATOM 3391 C C . ILE A 1 433 ? 16.797 41.125 7.965 1 58.5 433 ILE A C 1
ATOM 3393 O O . ILE A 1 433 ? 15.773 40.938 7.309 1 58.5 433 ILE A O 1
ATOM 3397 N N . VAL A 1 434 ? 17.609 40.25 8.367 1 58.12 434 VAL A N 1
ATOM 3398 C CA . VAL A 1 434 ? 17.344 38.875 8.023 1 58.12 434 VAL A CA 1
ATOM 3399 C C . VAL A 1 434 ? 16.031 38.406 8.68 1 58.12 434 VAL A C 1
ATOM 3401 O O . VAL A 1 434 ? 15.211 37.75 8.047 1 58.12 434 VAL A O 1
ATOM 3404 N N . GLU A 1 435 ? 15.945 38.656 9.914 1 59.69 435 GLU A N 1
ATOM 3405 C CA . GLU A 1 435 ? 14.734 38.312 10.656 1 59.69 435 GLU A CA 1
ATOM 3406 C C . GLU A 1 435 ? 13.508 38.969 10.016 1 59.69 435 GLU A C 1
ATOM 3408 O O . GLU A 1 435 ? 12.453 38.312 9.914 1 59.69 435 GLU A O 1
ATOM 3413 N N . ARG A 1 436 ? 13.703 40.25 9.688 1 59.81 436 ARG A N 1
ATOM 3414 C CA . ARG A 1 436 ? 12.586 40.938 9.078 1 59.81 436 ARG A CA 1
ATOM 3415 C C . ARG A 1 436 ? 12.25 40.375 7.707 1 59.81 436 ARG A C 1
ATOM 3417 O O . ARG A 1 436 ? 11.078 40.25 7.348 1 59.81 436 ARG A O 1
ATOM 3424 N N . ARG A 1 437 ? 13.258 40.062 7.023 1 61.16 437 ARG A N 1
ATOM 3425 C CA . ARG A 1 437 ? 13.023 39.406 5.73 1 61.16 437 ARG A CA 1
ATOM 3426 C C . ARG A 1 437 ? 12.336 38.062 5.898 1 61.16 437 ARG A C 1
ATOM 3428 O O . ARG A 1 437 ? 11.445 37.719 5.117 1 61.16 437 ARG A O 1
ATOM 3435 N N . HIS A 1 438 ? 12.828 37.406 6.887 1 60.59 438 HIS A N 1
ATOM 3436 C CA . HIS A 1 438 ? 12.211 36.125 7.203 1 60.59 438 HIS A CA 1
ATOM 3437 C C . HIS A 1 438 ? 10.75 36.281 7.582 1 60.59 438 HIS A C 1
ATOM 3439 O O . HIS A 1 438 ? 9.898 35.5 7.164 1 60.59 438 HIS A O 1
ATOM 3445 N N . GLU A 1 439 ? 10.562 37.219 8.422 1 59.94 439 GLU A N 1
ATOM 3446 C CA . GLU A 1 439 ? 9.188 37.562 8.805 1 59.94 439 GLU A CA 1
ATOM 3447 C C . GLU A 1 439 ? 8.344 37.906 7.586 1 59.94 439 GLU A C 1
ATOM 3449 O O . GLU A 1 439 ? 7.188 37.5 7.48 1 59.94 439 GLU A O 1
ATOM 3454 N N . ILE A 1 440 ? 9.031 38.688 6.777 1 62.38 440 ILE A N 1
ATOM 3455 C CA . ILE A 1 440 ? 8.344 39.125 5.559 1 62.38 440 ILE A CA 1
ATOM 3456 C C . ILE A 1 440 ? 8.031 37.906 4.695 1 62.38 440 ILE A C 1
ATOM 3458 O O . ILE A 1 440 ? 6.926 37.781 4.164 1 62.38 440 ILE A O 1
ATOM 3462 N N . GLU A 1 441 ? 8.961 37.062 4.609 1 61.59 441 GLU A N 1
ATOM 3463 C CA . GLU A 1 441 ? 8.758 35.906 3.775 1 61.59 441 GLU A CA 1
ATOM 3464 C C . GLU A 1 441 ? 7.703 34.969 4.375 1 61.59 441 GLU A C 1
ATOM 3466 O O . GLU A 1 441 ? 6.883 34.406 3.648 1 61.59 441 GLU A O 1
ATOM 3471 N N . LYS A 1 442 ? 7.773 34.719 5.59 1 59.56 442 LYS A N 1
ATOM 3472 C CA . LYS A 1 442 ? 6.75 33.938 6.281 1 59.56 442 LYS A CA 1
ATOM 3473 C C . LYS A 1 442 ? 5.363 34.531 6.055 1 59.56 442 LYS A C 1
ATOM 3475 O O . LYS A 1 442 ? 4.406 33.781 5.785 1 59.56 442 LYS A O 1
ATOM 3480 N N . TRP A 1 443 ? 5.352 35.875 6.207 1 55.75 443 TRP A N 1
ATOM 3481 C CA . TRP A 1 443 ? 4.078 36.562 6.008 1 55.75 443 TRP A CA 1
ATOM 3482 C C . TRP A 1 443 ? 3.662 36.531 4.543 1 55.75 443 TRP A C 1
ATOM 3484 O O . TRP A 1 443 ? 2.477 36.406 4.23 1 55.75 443 TRP A O 1
ATOM 3494 N N . LYS A 1 444 ? 4.637 36.625 3.795 1 57.75 444 LYS A N 1
ATOM 3495 C CA . LYS A 1 444 ? 4.332 36.5 2.371 1 57.75 444 LYS A CA 1
ATOM 3496 C C . LYS A 1 444 ? 3.785 35.125 2.033 1 57.75 444 LYS A C 1
ATOM 3498 O O . LYS A 1 444 ? 2.828 35 1.266 1 57.75 444 LYS A O 1
ATOM 3503 N N . ARG A 1 445 ? 4.395 34.25 2.574 1 55.91 445 ARG A N 1
ATOM 3504 C CA . ARG A 1 445 ? 3.904 32.875 2.359 1 55.91 445 ARG A CA 1
ATOM 3505 C C . ARG A 1 445 ? 2.514 32.719 2.955 1 55.91 445 ARG A C 1
ATOM 3507 O O . ARG A 1 445 ? 1.645 32.094 2.34 1 55.91 445 ARG A O 1
ATOM 3514 N N . ALA A 1 446 ? 2.465 33.062 4.18 1 52.84 446 ALA A N 1
ATOM 3515 C CA . ALA A 1 446 ? 1.13 33.062 4.773 1 52.84 446 ALA A CA 1
ATOM 3516 C C . ALA A 1 446 ? 0.131 33.781 3.889 1 52.84 446 ALA A C 1
ATOM 3518 O O . ALA A 1 446 ? -1.014 33.375 3.738 1 52.84 446 ALA A O 1
ATOM 3519 N N . PHE A 1 447 ? 0.741 34.938 3.408 1 49.5 447 PHE A N 1
ATOM 3520 C CA . PHE A 1 447 ? -0.037 35.75 2.473 1 49.5 447 PHE A CA 1
ATOM 3521 C C . PHE A 1 447 ? -0.414 34.938 1.241 1 49.5 447 PHE A C 1
ATOM 3523 O O . PHE A 1 447 ? -1.569 34.938 0.814 1 49.5 447 PHE A O 1
ATOM 3530 N N . TYR A 1 448 ? 0.573 34.25 0.821 1 48.75 448 TYR A N 1
ATOM 3531 C CA . TYR A 1 448 ? 0.342 33.5 -0.414 1 48.75 448 TYR A CA 1
ATOM 3532 C C . TYR A 1 448 ? -0.375 32.188 -0.135 1 48.75 448 TYR A C 1
ATOM 3534 O O . TYR A 1 448 ? -1.05 31.641 -1.012 1 48.75 448 TYR A O 1
ATOM 3542 N N . SER A 1 449 ? -0.069 31.703 1.009 1 45.78 449 SER A N 1
ATOM 3543 C CA . SER A 1 449 ? -0.739 30.469 1.385 1 45.78 449 SER A CA 1
ATOM 3544 C C . SER A 1 449 ? -2.215 30.703 1.69 1 45.78 449 SER A C 1
ATOM 3546 O O . SER A 1 449 ? -3.01 29.766 1.706 1 45.78 449 SER A O 1
ATOM 3548 N N . LEU A 1 450 ? -2.404 32 2.141 1 41.22 450 LEU A N 1
ATOM 3549 C CA . LEU A 1 450 ? -3.795 32.344 2.418 1 41.22 450 LEU A CA 1
ATOM 3550 C C . LEU A 1 450 ? -4.605 32.406 1.129 1 41.22 450 LEU A C 1
ATOM 3552 O O . LEU A 1 450 ? -4.191 33.031 0.16 1 41.22 450 LEU A O 1
ATOM 3556 N N . SER A 1 451 ? -5.297 31.5 0.952 1 39.47 451 SER A N 1
ATOM 3557 C CA . SER A 1 451 ? -6.168 31.406 -0.216 1 39.47 451 SER A CA 1
ATOM 3558 C C . SER A 1 451 ? -7.121 32.594 -0.293 1 39.47 451 SER A C 1
ATOM 3560 O O . SER A 1 451 ? -7.602 33.062 0.734 1 39.47 451 SER A O 1
ATOM 3562 N N . GLY A 1 452 ? -6.594 33.844 -0.703 1 38.16 452 GLY A N 1
ATOM 3563 C CA . GLY A 1 452 ? -7.324 35.062 -0.96 1 38.16 452 GLY A CA 1
ATOM 3564 C C . GLY A 1 452 ? -8.82 34.875 -1.056 1 38.16 452 GLY A C 1
ATOM 3565 O O . GLY A 1 452 ? -9.516 35.625 -1.735 1 38.16 452 GLY A O 1
ATOM 3566 N N . TYR A 1 453 ? -9.289 33.75 -0.521 1 36.47 453 TYR A N 1
ATOM 3567 C CA . TYR A 1 453 ? -10.648 33.406 -0.912 1 36.47 453 TYR A CA 1
ATOM 3568 C C . TYR A 1 453 ? -11.672 34.125 -0.04 1 36.47 453 TYR A C 1
ATOM 3570 O O . TYR A 1 453 ? -12.867 34.125 -0.339 1 36.47 453 TYR A O 1
ATOM 3578 N N . SER A 1 454 ? -11.336 34.562 1.275 1 39.22 454 SER A N 1
ATOM 3579 C CA . SER A 1 454 ? -12.297 35.25 2.15 1 39.22 454 SER A CA 1
ATOM 3580 C C . SER A 1 454 ? -11.883 36.688 2.41 1 39.22 454 SER A C 1
ATOM 3582 O O . SER A 1 454 ? -10.711 37.062 2.262 1 39.22 454 SER A O 1
ATOM 3584 N N . ARG A 1 455 ? -12.836 37.656 2.508 1 43.97 455 ARG A N 1
ATOM 3585 C CA . ARG A 1 455 ? -12.57 39.031 2.879 1 43.97 455 ARG A CA 1
ATOM 3586 C C . ARG A 1 455 ? -11.648 39.094 4.09 1 43.97 455 ARG A C 1
ATOM 3588 O O . ARG A 1 455 ? -10.805 40 4.18 1 43.97 455 ARG A O 1
ATOM 3595 N N . GLU A 1 456 ? -11.914 38.094 4.902 1 45.31 456 GLU A N 1
ATOM 3596 C CA . GLU A 1 456 ? -11.016 38.062 6.055 1 45.31 456 GLU A CA 1
ATOM 3597 C C . GLU A 1 456 ? -9.602 37.688 5.641 1 45.31 456 GLU A C 1
ATOM 3599 O O . GLU A 1 456 ? -8.625 38.219 6.148 1 45.31 456 GLU A O 1
ATOM 3604 N N . ASP A 1 457 ? -9.539 36.812 4.672 1 47.66 457 ASP A N 1
ATOM 3605 C CA . ASP A 1 457 ? -8.227 36.531 4.129 1 47.66 457 ASP A CA 1
ATOM 3606 C C . ASP A 1 457 ? -7.59 37.75 3.494 1 47.66 457 ASP A C 1
ATOM 3608 O O . ASP A 1 457 ? -6.391 38 3.646 1 47.66 457 ASP A O 1
ATOM 3612 N N . ASP A 1 458 ? -8.562 38.375 2.768 1 49.41 458 ASP A N 1
ATOM 3613 C CA . ASP A 1 458 ? -8.055 39.625 2.158 1 49.41 458 ASP A CA 1
ATOM 3614 C C . ASP A 1 458 ? -7.637 40.625 3.225 1 49.41 458 ASP A C 1
ATOM 3616 O O . ASP A 1 458 ? -6.617 41.312 3.08 1 49.41 458 ASP A O 1
ATOM 3620 N N . MET A 1 459 ? -8.539 40.781 4.188 1 50.03 459 MET A N 1
ATOM 3621 C CA . MET A 1 459 ? -8.188 41.656 5.293 1 50.03 459 MET A CA 1
ATOM 3622 C C . MET A 1 459 ? -6.918 41.188 5.988 1 50.03 459 MET A C 1
ATOM 3624 O O . MET A 1 459 ? -6.047 41.969 6.332 1 50.03 459 MET A O 1
ATOM 3628 N N . VAL A 1 460 ? -6.914 39.875 6.105 1 59 460 VAL A N 1
ATOM 3629 C CA . VAL A 1 460 ? -5.703 39.312 6.676 1 59 460 VAL A CA 1
ATOM 3630 C C . VAL A 1 460 ? -4.547 39.438 5.684 1 59 460 VAL A C 1
ATOM 3632 O O . VAL A 1 460 ? -3.422 39.75 6.07 1 59 460 VAL A O 1
ATOM 3635 N N . ARG A 1 461 ? -4.957 39.312 4.469 1 60 461 ARG A N 1
ATOM 3636 C CA . ARG A 1 461 ? -3.959 39.531 3.428 1 60 461 ARG A CA 1
ATOM 3637 C C . ARG A 1 461 ? -3.494 40.969 3.42 1 60 461 ARG A C 1
ATOM 3639 O O . ARG A 1 461 ? -2.301 41.25 3.277 1 60 461 ARG A O 1
ATOM 3646 N N . ASP A 1 462 ? -4.543 41.812 3.422 1 58.62 462 ASP A N 1
ATOM 3647 C CA . ASP A 1 462 ? -4.215 43.219 3.455 1 58.62 462 ASP A CA 1
ATOM 3648 C C . ASP A 1 462 ? -3.428 43.594 4.715 1 58.62 462 ASP A C 1
ATOM 3650 O O . ASP A 1 462 ? -2.471 44.344 4.66 1 58.62 462 ASP A O 1
ATOM 3654 N N . SER A 1 463 ? -3.887 43 5.781 1 60.53 463 SER A N 1
ATOM 3655 C CA . SER A 1 463 ? -3.15 43.219 7.023 1 60.53 463 SER A CA 1
ATOM 3656 C C . SER A 1 463 ? -1.759 42.594 6.953 1 60.53 463 SER A C 1
ATOM 3658 O O . SER A 1 463 ? -0.785 43.188 7.418 1 60.53 463 SER A O 1
ATOM 3660 N N . LEU A 1 464 ? -1.791 41.5 6.32 1 63.75 464 LEU A N 1
ATOM 3661 C CA . LEU A 1 464 ? -0.498 40.844 6.121 1 63.75 464 LEU A CA 1
ATOM 3662 C C . LEU A 1 464 ? 0.353 41.625 5.125 1 63.75 464 LEU A C 1
ATOM 3664 O O . LEU A 1 464 ? 1.562 41.781 5.316 1 63.75 464 LEU A O 1
ATOM 3668 N N . HIS A 1 465 ? -0.377 42.062 4.141 1 62.47 465 HIS A N 1
ATOM 3669 C CA . HIS A 1 465 ? 0.314 42.906 3.174 1 62.47 465 HIS A CA 1
ATOM 3670 C C . HIS A 1 465 ? 0.816 44.188 3.824 1 62.47 465 HIS A C 1
ATOM 3672 O O . HIS A 1 465 ? 1.924 44.656 3.531 1 62.47 465 HIS A O 1
ATOM 3678 N N . GLN A 1 466 ? -0.014 44.844 4.57 1 60.78 466 GLN A N 1
ATOM 3679 C CA . GLN A 1 466 ? 0.394 46.062 5.293 1 60.78 466 GLN A CA 1
ATOM 3680 C C . GLN A 1 466 ? 1.546 45.75 6.246 1 60.78 466 GLN A C 1
ATOM 3682 O O . GLN A 1 466 ? 2.49 46.531 6.352 1 60.78 466 GLN A O 1
ATOM 3687 N N . LYS A 1 467 ? 1.403 44.625 6.879 1 65.12 467 LYS A N 1
ATOM 3688 C CA . LYS A 1 467 ? 2.484 44.219 7.77 1 65.12 467 LYS A CA 1
ATOM 3689 C C . LYS A 1 467 ? 3.754 43.875 6.984 1 65.12 467 LYS A C 1
ATOM 3691 O O . LYS A 1 467 ? 4.855 44.25 7.398 1 65.12 467 LYS A O 1
ATOM 3696 N N . ILE A 1 468 ? 3.586 43.312 5.895 1 66.12 468 ILE A N 1
ATOM 3697 C CA . ILE A 1 468 ? 4.711 43.031 5.012 1 66.12 468 ILE A CA 1
ATOM 3698 C C . ILE A 1 468 ? 5.328 44.344 4.512 1 66.12 468 ILE A C 1
ATOM 3700 O O . ILE A 1 468 ? 6.551 44.5 4.512 1 66.12 468 ILE A O 1
ATOM 3704 N N . SER A 1 469 ? 4.41 45.25 4.082 1 62.94 469 SER A N 1
ATOM 3705 C CA . SER A 1 469 ? 4.871 46.531 3.584 1 62.94 469 SER A CA 1
ATOM 3706 C C . SER A 1 469 ? 5.543 47.344 4.688 1 62.94 469 SER A C 1
ATOM 3708 O O . SER A 1 469 ? 6.551 48 4.449 1 62.94 469 SER A O 1
ATOM 3710 N N . THR A 1 470 ? 5.066 47.312 5.883 1 61.5 470 THR A N 1
ATOM 3711 C CA . THR A 1 470 ? 5.66 48.031 7.012 1 61.5 470 THR A CA 1
ATOM 3712 C C . THR A 1 470 ? 7 47.406 7.391 1 61.5 470 THR A C 1
ATOM 3714 O O . THR A 1 470 ? 7.957 48.125 7.699 1 61.5 470 THR A O 1
ATOM 3717 N N . LEU A 1 471 ? 6.977 46.094 7.316 1 65.25 471 LEU A N 1
ATOM 3718 C CA . LEU A 1 471 ? 8.219 45.406 7.656 1 65.25 471 LEU A CA 1
ATOM 3719 C C . LEU A 1 471 ? 9.273 45.625 6.574 1 65.25 471 LEU A C 1
ATOM 3721 O O . LEU A 1 471 ? 10.461 45.75 6.879 1 65.25 471 LEU A O 1
ATOM 3725 N N . GLU A 1 472 ? 8.82 45.688 5.395 1 62.66 472 GLU A N 1
ATOM 3726 C CA . GLU A 1 472 ? 9.719 45.969 4.281 1 62.66 472 GLU A CA 1
ATOM 3727 C C . GLU A 1 472 ? 10.281 47.375 4.355 1 62.66 472 GLU A C 1
ATOM 3729 O O . GLU A 1 472 ? 11.453 47.594 4.043 1 62.66 472 GLU A O 1
ATOM 3734 N N . ALA A 1 473 ? 9.484 48.281 4.754 1 57.22 473 ALA A N 1
ATOM 3735 C CA . ALA A 1 473 ? 9.898 49.688 4.91 1 57.22 473 ALA A CA 1
ATOM 3736 C C . ALA A 1 473 ? 10.883 49.844 6.066 1 57.22 473 ALA A C 1
ATOM 3738 O O . ALA A 1 473 ? 11.789 50.656 6.012 1 57.22 473 ALA A O 1
ATOM 3739 N N . SER A 1 474 ? 10.68 49.031 7.086 1 55.34 474 SER A N 1
ATOM 3740 C CA . SER A 1 474 ? 11.562 49.094 8.242 1 55.34 474 SER A CA 1
ATOM 3741 C C . SER A 1 474 ? 12.906 48.438 7.953 1 55.34 474 SER A C 1
ATOM 3743 O O . SER A 1 474 ? 13.859 48.594 8.727 1 55.34 474 SER A O 1
ATOM 3745 N N . LEU A 1 475 ? 12.953 47.5 7.07 1 53.75 475 LEU A N 1
ATOM 3746 C CA . LEU A 1 475 ? 14.195 46.844 6.672 1 53.75 475 LEU A CA 1
ATOM 3747 C C . LEU A 1 475 ? 15.234 47.875 6.227 1 53.75 475 LEU A C 1
ATOM 3749 O O . LEU A 1 475 ? 16.438 47.594 6.281 1 53.75 475 LEU A O 1
ATOM 3753 N N . LYS A 1 476 ? 14.93 49 5.695 1 47.25 476 LYS A N 1
ATOM 3754 C CA . LYS A 1 476 ? 15.875 49.969 5.18 1 47.25 476 LYS A CA 1
ATOM 3755 C C . LYS A 1 476 ? 16.672 50.625 6.309 1 47.25 476 LYS A C 1
ATOM 3757 O O . LYS A 1 476 ? 17.734 51.188 6.082 1 47.25 476 LYS A O 1
ATOM 3762 N N . ARG A 1 477 ? 16.219 50.719 7.566 1 46.53 477 ARG A N 1
ATOM 3763 C CA . ARG A 1 477 ? 16.922 51.562 8.523 1 46.53 477 ARG A CA 1
ATOM 3764 C C . ARG A 1 477 ? 17.766 50.719 9.477 1 46.53 477 ARG A C 1
ATOM 3766 O O . ARG A 1 477 ? 18.109 51.156 10.578 1 46.53 477 ARG A O 1
ATOM 3773 N N . THR A 1 478 ? 17.969 49.438 9.273 1 45.28 478 THR A N 1
ATOM 3774 C CA . THR A 1 478 ? 18.5 48.781 10.461 1 45.28 478 THR A CA 1
ATOM 3775 C C . THR A 1 478 ? 20 49.031 10.578 1 45.28 478 THR A C 1
ATOM 3777 O O . THR A 1 478 ? 20.75 48.844 9.625 1 45.28 478 THR A O 1
ATOM 3780 N N . PRO A 1 479 ? 20.422 49.562 11.773 1 38.84 479 PRO A N 1
ATOM 3781 C CA . PRO A 1 479 ? 21.812 49.875 12.094 1 38.84 479 PRO A CA 1
ATOM 3782 C C . PRO A 1 479 ? 22.719 48.656 12.039 1 38.84 479 PRO A C 1
ATOM 3784 O O . PRO A 1 479 ? 22.234 47.5 12.055 1 38.84 479 PRO A O 1
ATOM 3787 N N . HIS A 1 480 ? 24.047 48.844 12.102 1 36.81 480 HIS A N 1
ATOM 3788 C CA . HIS A 1 480 ? 25.266 48.062 12.086 1 36.81 480 HIS A CA 1
ATOM 3789 C C . HIS A 1 480 ? 25.297 47.094 13.273 1 36.81 480 HIS A C 1
ATOM 3791 O O . HIS A 1 480 ? 25.25 47.531 14.43 1 36.81 480 HIS A O 1
ATOM 3797 N N . TYR A 1 481 ? 24.641 45.938 13.398 1 40.44 481 TYR A N 1
ATOM 3798 C CA . TYR A 1 481 ? 24.609 44.969 14.484 1 40.44 481 TYR A CA 1
ATOM 3799 C C . TYR A 1 481 ? 25.953 44.281 14.656 1 40.44 481 TYR A C 1
ATOM 3801 O O . TYR A 1 481 ? 26.672 44.062 13.672 1 40.44 481 TYR A O 1
ATOM 3809 N N . THR A 1 482 ? 26.547 44.344 15.805 1 44.62 482 THR A N 1
ATOM 3810 C CA . THR A 1 482 ? 27.766 43.719 16.297 1 44.62 482 THR A CA 1
ATOM 3811 C C . THR A 1 482 ? 27.641 42.219 16.266 1 44.62 482 THR A C 1
ATOM 3813 O O . THR A 1 482 ? 26.625 41.656 16.703 1 44.62 482 THR A O 1
ATOM 3816 N N . ASN A 1 483 ? 28.438 41.406 15.57 1 50.44 483 ASN A N 1
ATOM 3817 C CA . ASN A 1 483 ? 28.641 40.031 15.117 1 50.44 483 ASN A CA 1
ATOM 3818 C C . ASN A 1 483 ? 28.75 39.062 16.297 1 50.44 483 ASN A C 1
ATOM 3820 O O . ASN A 1 483 ? 28.797 37.844 16.109 1 50.44 483 ASN A O 1
ATOM 3824 N N . THR A 1 484 ? 29.422 39.344 17.516 1 51.66 484 THR A N 1
ATOM 3825 C CA . THR A 1 484 ? 29.797 38.344 18.5 1 51.66 484 THR A CA 1
ATOM 3826 C C . THR A 1 484 ? 28.656 38.094 19.484 1 51.66 484 THR A C 1
ATOM 3828 O O . THR A 1 484 ? 28.109 39.031 20.062 1 51.66 484 THR A O 1
ATOM 3831 N N . ILE A 1 485 ? 28.047 36.938 19.5 1 58.09 485 ILE A N 1
ATOM 3832 C CA . ILE A 1 485 ? 27.031 36.594 20.5 1 58.09 485 ILE A CA 1
ATOM 3833 C C . ILE A 1 485 ? 27.656 36.625 21.891 1 58.09 485 ILE A C 1
ATOM 3835 O O . ILE A 1 485 ? 28.641 35.938 22.156 1 58.09 485 ILE A O 1
ATOM 3839 N N . SER A 1 486 ? 27.328 37.562 22.688 1 64 486 SER A N 1
ATOM 3840 C CA . SER A 1 486 ? 27.781 37.688 24.078 1 64 486 SER A CA 1
ATOM 3841 C C . SER A 1 486 ? 27.375 36.438 24.875 1 64 486 SER A C 1
ATOM 3843 O O . SER A 1 486 ? 26.438 35.75 24.516 1 64 486 SER A O 1
ATOM 3845 N N . GLU A 1 487 ? 28.234 35.875 25.75 1 71.44 487 GLU A N 1
ATOM 3846 C CA . GLU A 1 487 ? 27.969 34.75 26.656 1 71.44 487 GLU A CA 1
ATOM 3847 C C . GLU A 1 487 ? 26.578 34.875 27.281 1 71.44 487 GLU A C 1
ATOM 3849 O O . GLU A 1 487 ? 25.906 33.875 27.484 1 71.44 487 GLU A O 1
ATOM 3854 N N . ASP A 1 488 ? 26.156 36.125 27.609 1 72.5 488 ASP A N 1
ATOM 3855 C CA . ASP A 1 488 ? 24.844 36.312 28.219 1 72.5 488 ASP A CA 1
ATOM 3856 C C . ASP A 1 488 ? 23.719 36 27.234 1 72.5 488 ASP A C 1
ATOM 3858 O O . ASP A 1 488 ? 22.703 35.406 27.609 1 72.5 488 ASP A O 1
ATOM 3862 N N . ASP A 1 489 ? 23.953 36.344 26.047 1 75.12 489 ASP A N 1
ATOM 3863 C CA . ASP A 1 489 ? 22.953 36.062 25.016 1 75.12 489 ASP A CA 1
ATOM 3864 C C . ASP A 1 489 ? 22.828 34.531 24.812 1 75.12 489 ASP A C 1
ATOM 3866 O O . ASP A 1 489 ? 21.719 34.031 24.625 1 75.12 489 ASP A O 1
ATOM 3870 N N . TYR A 1 490 ? 23.922 33.875 24.859 1 79.19 490 TYR A N 1
ATOM 3871 C CA . TYR A 1 490 ? 23.938 32.438 24.719 1 79.19 490 TYR A CA 1
ATOM 3872 C C . TYR A 1 490 ? 23.141 31.781 25.828 1 79.19 490 TYR A C 1
ATOM 3874 O O . TYR A 1 490 ? 22.328 30.891 25.578 1 79.19 490 TYR A O 1
ATOM 3882 N N . ARG A 1 491 ? 23.422 32.219 27.047 1 79.25 491 ARG A N 1
ATOM 3883 C CA . ARG A 1 491 ? 22.719 31.641 28.188 1 79.25 491 ARG A CA 1
ATOM 3884 C C . ARG A 1 491 ? 21.219 31.875 28.094 1 79.25 491 ARG A C 1
ATOM 3886 O O . ARG A 1 491 ? 20.422 31.016 28.469 1 79.25 491 ARG A O 1
ATOM 3893 N N . ASP A 1 492 ? 20.859 33.031 27.625 1 80.62 492 ASP A N 1
ATOM 3894 C CA . ASP A 1 492 ? 19.438 33.375 27.5 1 80.62 492 ASP A CA 1
ATOM 3895 C C . ASP A 1 492 ? 18.766 32.531 26.422 1 80.62 492 ASP A C 1
ATOM 3897 O O . ASP A 1 492 ? 17.656 32.031 26.609 1 80.62 492 ASP A O 1
ATOM 3901 N N . HIS A 1 493 ? 19.438 32.406 25.391 1 80.94 493 HIS A N 1
ATOM 3902 C CA . HIS A 1 493 ? 18.891 31.594 24.312 1 80.94 493 HIS A CA 1
ATOM 3903 C C . HIS A 1 493 ? 18.812 30.125 24.719 1 80.94 493 HIS A C 1
ATOM 3905 O O . HIS A 1 493 ? 17.875 29.422 24.328 1 80.94 493 HIS A O 1
ATOM 3911 N N . LEU A 1 494 ? 19.812 29.703 25.406 1 84.69 494 LEU A N 1
ATOM 3912 C CA . LEU A 1 494 ? 19.812 28.328 25.875 1 84.69 494 LEU A CA 1
ATOM 3913 C C . LEU A 1 494 ? 18.625 28.047 26.781 1 84.69 494 LEU A C 1
ATOM 3915 O O . LEU A 1 494 ? 18.016 26.984 26.688 1 84.69 494 LEU A O 1
ATOM 3919 N N . LYS A 1 495 ? 18.344 28.953 27.641 1 83.25 495 LYS A N 1
ATOM 3920 C CA . LYS A 1 495 ? 17.188 28.812 28.531 1 83.25 495 LYS A CA 1
ATOM 3921 C C . LYS A 1 495 ? 15.891 28.75 27.734 1 83.25 495 LYS A C 1
ATOM 3923 O O . LYS A 1 495 ? 15.008 27.938 28.047 1 83.25 495 LYS A O 1
ATOM 3928 N N . GLU A 1 496 ? 15.797 29.547 26.781 1 80.81 496 GLU A N 1
ATOM 3929 C CA . GLU A 1 496 ? 14.602 29.562 25.938 1 80.81 496 GLU A CA 1
ATOM 3930 C C . GLU A 1 496 ? 14.461 28.266 25.156 1 80.81 496 GLU A C 1
ATOM 3932 O O . GLU A 1 496 ? 13.367 27.688 25.078 1 80.81 496 GLU A O 1
ATOM 3937 N N . LEU A 1 497 ? 15.539 27.844 24.625 1 83.56 497 LEU A N 1
ATOM 3938 C CA . LEU A 1 497 ? 15.539 26.609 23.828 1 83.56 497 LEU A CA 1
ATOM 3939 C C . LEU A 1 497 ? 15.258 25.406 24.719 1 83.56 497 LEU A C 1
ATOM 3941 O O . LEU A 1 497 ? 14.609 24.453 24.281 1 83.56 497 LEU A O 1
ATOM 3945 N N . SER A 1 498 ? 15.75 25.422 25.906 1 84.62 498 SER A N 1
ATOM 3946 C CA . SER A 1 498 ? 15.547 24.297 26.828 1 84.62 498 SER A CA 1
ATOM 3947 C C . SER A 1 498 ? 14.078 24.141 27.188 1 84.62 498 SER A C 1
ATOM 3949 O O . SER A 1 498 ? 13.625 23.031 27.484 1 84.62 498 SER A O 1
ATOM 3951 N N . LYS A 1 499 ? 13.383 25.188 27.094 1 79.19 499 LYS A N 1
ATOM 3952 C CA . LYS A 1 499 ? 11.953 25.156 27.391 1 79.19 499 LYS A CA 1
ATOM 3953 C C . LYS A 1 499 ? 11.156 24.641 26.188 1 79.19 499 LYS A C 1
ATOM 3955 O O . LYS A 1 499 ? 10.148 23.953 26.359 1 79.19 499 LYS A O 1
ATOM 3960 N N . THR A 1 500 ? 11.664 24.938 25.109 1 77.81 500 THR A N 1
ATOM 3961 C CA . THR A 1 500 ? 10.945 24.594 23.875 1 77.81 500 THR A CA 1
ATOM 3962 C C . THR A 1 500 ? 11.328 23.203 23.391 1 77.81 500 THR A C 1
ATOM 3964 O O . THR A 1 500 ? 10.477 22.438 22.922 1 77.81 500 THR A O 1
ATOM 3967 N N . PHE A 1 501 ? 12.578 22.969 23.484 1 82.44 501 PHE A N 1
ATOM 3968 C CA . PHE A 1 501 ? 13.102 21.688 23.016 1 82.44 501 PHE A CA 1
ATOM 3969 C C . PHE A 1 501 ? 13.211 20.688 24.156 1 82.44 501 PHE A C 1
ATOM 3971 O O . PHE A 1 501 ? 14.234 20.625 24.844 1 82.44 501 PHE A O 1
ATOM 3978 N N . ARG A 1 502 ? 12.133 20.031 24.578 1 81.56 502 ARG A N 1
ATOM 3979 C CA . ARG A 1 502 ? 12.141 19.094 25.688 1 81.56 502 ARG A CA 1
ATOM 3980 C C . ARG A 1 502 ? 11.492 17.766 25.297 1 81.56 502 ARG A C 1
ATOM 3982 O O . ARG A 1 502 ? 10.805 17.688 24.281 1 81.56 502 ARG A O 1
ATOM 3989 N N . VAL A 1 503 ? 11.773 16.859 26.047 1 88.75 503 VAL A N 1
ATOM 3990 C CA . VAL A 1 503 ? 11.125 15.562 25.922 1 88.75 503 VAL A CA 1
ATOM 3991 C C . VAL A 1 503 ? 9.664 15.672 26.359 1 88.75 503 VAL A C 1
ATOM 3993 O O . VAL A 1 503 ? 9.383 16.078 27.5 1 88.75 503 VAL A O 1
ATOM 3996 N N . LYS A 1 504 ? 8.719 15.422 25.5 1 87.06 504 LYS A N 1
ATOM 3997 C CA . LYS A 1 504 ? 7.289 15.594 25.734 1 87.06 504 LYS A CA 1
ATOM 3998 C C . LYS A 1 504 ? 6.707 14.414 26.5 1 87.06 504 LYS A C 1
ATOM 4000 O O . LYS A 1 504 ? 5.84 14.586 27.359 1 87.06 504 LYS A O 1
ATOM 4005 N N . ASN A 1 505 ? 7.102 13.188 26.188 1 91.19 505 ASN A N 1
ATOM 4006 C CA . ASN A 1 505 ? 6.602 11.961 26.812 1 91.19 505 ASN A CA 1
ATOM 4007 C C . ASN A 1 505 ? 7.742 11.008 27.156 1 91.19 505 ASN A C 1
ATOM 4009 O O . ASN A 1 505 ? 8.18 10.227 26.297 1 91.19 505 ASN A O 1
ATOM 4013 N N . LYS A 1 506 ? 8.195 11.008 28.344 1 92.31 506 LYS A N 1
ATOM 4014 C CA . LYS A 1 506 ? 9.344 10.219 28.781 1 92.31 506 LYS A CA 1
ATOM 4015 C C . LYS A 1 506 ? 9.047 8.727 28.719 1 92.31 506 LYS A C 1
ATOM 4017 O O . LYS A 1 506 ? 9.914 7.93 28.359 1 92.31 506 LYS A O 1
ATOM 4022 N N . SER A 1 507 ? 7.828 8.383 29.094 1 93.44 507 SER A N 1
ATOM 4023 C CA . SER A 1 507 ? 7.445 6.973 29.047 1 93.44 507 SER A CA 1
ATOM 4024 C C . SER A 1 507 ? 7.48 6.441 27.609 1 93.44 507 SER A C 1
ATOM 4026 O O . SER A 1 507 ? 8.023 5.363 27.359 1 93.44 507 SER A O 1
ATOM 4028 N N . LEU A 1 508 ? 6.879 7.203 26.734 1 94.31 508 LEU A N 1
ATOM 4029 C CA . LEU A 1 508 ? 6.875 6.797 25.328 1 94.31 508 LEU A CA 1
ATOM 4030 C C . LEU A 1 508 ? 8.289 6.766 24.766 1 94.31 508 LEU A C 1
ATOM 4032 O O . LEU A 1 508 ? 8.609 5.926 23.922 1 94.31 508 LEU A O 1
ATOM 4036 N N . LEU A 1 509 ? 9.117 7.711 25.219 1 95.19 509 LEU A N 1
ATOM 4037 C CA . LEU A 1 509 ? 10.516 7.73 24.797 1 95.19 509 LEU A CA 1
ATOM 4038 C C . LEU A 1 509 ? 11.234 6.453 25.203 1 95.19 509 LEU A C 1
ATOM 4040 O O . LEU A 1 509 ? 11.969 5.867 24.406 1 95.19 509 LEU A O 1
ATOM 4044 N N . LEU A 1 510 ? 11.062 6.043 26.406 1 95.38 510 LEU A N 1
ATOM 4045 C CA . LEU A 1 510 ? 11.68 4.816 26.891 1 95.38 510 LEU A CA 1
ATOM 4046 C C . LEU A 1 510 ? 11.18 3.605 26.109 1 95.38 510 LEU A C 1
ATOM 4048 O O . LEU A 1 510 ? 11.961 2.75 25.703 1 95.38 510 LEU A O 1
ATOM 4052 N N . LYS A 1 511 ? 9.852 3.518 26 1 95.38 511 LYS A N 1
ATOM 4053 C CA . LYS A 1 511 ? 9.273 2.416 25.234 1 95.38 511 LYS A CA 1
ATOM 4054 C C . LYS A 1 511 ? 9.828 2.377 23.812 1 95.38 511 LYS A C 1
ATOM 4056 O O . LYS A 1 511 ? 10.203 1.313 23.328 1 95.38 511 LYS A O 1
ATOM 4061 N N . SER A 1 512 ? 9.844 3.562 23.188 1 95.81 512 SER A N 1
ATOM 4062 C CA . SER A 1 512 ? 10.359 3.658 21.828 1 95.81 512 SER A CA 1
ATOM 4063 C C . SER A 1 512 ? 11.836 3.275 21.75 1 95.81 512 SER A C 1
ATOM 4065 O O . SER A 1 512 ? 12.258 2.561 20.844 1 95.81 512 SER A O 1
ATOM 4067 N N . GLY A 1 513 ? 12.602 3.791 22.719 1 95.31 513 GLY A N 1
ATOM 4068 C CA . GLY A 1 513 ? 14.016 3.459 22.766 1 95.31 513 GLY A CA 1
ATOM 4069 C C . GLY A 1 513 ? 14.273 1.97 22.906 1 95.31 513 GLY A C 1
ATOM 4070 O O . GLY A 1 513 ? 15.148 1.422 22.219 1 95.31 513 GLY A O 1
ATOM 4071 N N . VAL A 1 514 ? 13.531 1.303 23.688 1 96.12 514 VAL A N 1
ATOM 4072 C CA . VAL A 1 514 ? 13.703 -0.125 23.938 1 96.12 514 VAL A CA 1
ATOM 4073 C C . VAL A 1 514 ? 13.312 -0.918 22.703 1 96.12 514 VAL A C 1
ATOM 4075 O O . VAL A 1 514 ? 14.062 -1.785 22.25 1 96.12 514 VAL A O 1
ATOM 4078 N N . VAL A 1 515 ? 12.156 -0.627 22.156 1 96.56 515 VAL A N 1
ATOM 4079 C CA . VAL A 1 515 ? 11.664 -1.375 21.016 1 96.56 515 VAL A CA 1
ATOM 4080 C C . VAL A 1 515 ? 12.594 -1.152 19.812 1 96.56 515 VAL A C 1
ATOM 4082 O O . VAL A 1 515 ? 12.977 -2.104 19.125 1 96.56 515 VAL A O 1
ATOM 4085 N N . ILE A 1 516 ? 12.945 0.084 19.547 1 95.81 516 ILE A N 1
ATOM 4086 C CA . ILE A 1 516 ? 13.844 0.383 18.438 1 95.81 516 ILE A CA 1
ATOM 4087 C C . ILE A 1 516 ? 15.195 -0.278 18.672 1 95.81 516 ILE A C 1
ATOM 4089 O O . ILE A 1 516 ? 15.812 -0.807 17.734 1 95.81 516 ILE A O 1
ATOM 4093 N N . GLY A 1 517 ? 15.688 -0.185 19.922 1 95.75 517 GLY A N 1
ATOM 4094 C CA . GLY A 1 517 ? 16.922 -0.883 20.25 1 95.75 517 GLY A CA 1
ATOM 4095 C C . GLY A 1 517 ? 16.859 -2.371 19.969 1 95.75 517 GLY A C 1
ATOM 4096 O O . GLY A 1 517 ? 17.797 -2.938 19.406 1 95.75 517 GLY A O 1
ATOM 4097 N N . ILE A 1 518 ? 15.781 -3.035 20.297 1 95.75 518 ILE A N 1
ATOM 4098 C CA . ILE A 1 518 ? 15.602 -4.461 20.047 1 95.75 518 ILE A CA 1
ATOM 4099 C C . ILE A 1 518 ? 15.539 -4.723 18.547 1 95.75 518 ILE A C 1
ATOM 4101 O O . ILE A 1 518 ? 16.125 -5.691 18.047 1 95.75 518 ILE A O 1
ATOM 4105 N N . VAL A 1 519 ? 14.82 -3.842 17.812 1 95.81 519 VAL A N 1
ATOM 4106 C CA . VAL A 1 519 ? 14.711 -3.967 16.359 1 95.81 519 VAL A CA 1
ATOM 4107 C C . VAL A 1 519 ? 16.109 -3.912 15.727 1 95.81 519 VAL A C 1
ATOM 4109 O O . VAL A 1 519 ? 16.438 -4.75 14.883 1 95.81 519 VAL A O 1
ATOM 4112 N N . ILE A 1 520 ? 16.938 -2.977 16.141 1 93.25 520 ILE A N 1
ATOM 4113 C CA . ILE A 1 520 ? 18.281 -2.832 15.617 1 93.25 520 ILE A CA 1
ATOM 4114 C C . ILE A 1 520 ? 19.109 -4.062 15.977 1 93.25 520 ILE A C 1
ATOM 4116 O O . ILE A 1 520 ? 19.844 -4.594 15.141 1 93.25 520 ILE A O 1
ATOM 4120 N N . LEU A 1 521 ? 19 -4.508 17.156 1 94 521 LEU A N 1
ATOM 4121 C CA . LEU A 1 521 ? 19.703 -5.711 17.594 1 94 521 LEU A CA 1
ATOM 4122 C C . LEU A 1 521 ? 19.297 -6.91 16.734 1 94 521 LEU A C 1
ATOM 4124 O O . LEU A 1 521 ? 20.156 -7.688 16.312 1 94 521 LEU A O 1
ATOM 4128 N N . LEU A 1 522 ? 18.047 -7.066 16.5 1 93.88 522 LEU A N 1
ATOM 4129 C CA . LEU A 1 522 ? 17.547 -8.18 15.695 1 93.88 522 LEU A CA 1
ATOM 4130 C C . LEU A 1 522 ? 18.016 -8.062 14.25 1 93.88 522 LEU A C 1
ATOM 4132 O O . LEU A 1 522 ? 18.219 -9.07 13.57 1 93.88 522 LEU A O 1
ATOM 4136 N N . PHE A 1 523 ? 18.141 -6.844 13.734 1 92.94 523 PHE A N 1
ATOM 4137 C CA . PHE A 1 523 ? 18.719 -6.648 12.406 1 92.94 523 PHE A CA 1
ATOM 4138 C C . PHE A 1 523 ? 20.094 -7.285 12.312 1 92.94 523 PHE A C 1
ATOM 4140 O O . PHE A 1 523 ? 20.406 -7.965 11.328 1 92.94 523 PHE A O 1
ATOM 4147 N N . PHE A 1 524 ? 20.875 -7.113 13.336 1 91.12 524 PHE A N 1
ATOM 4148 C CA . PHE A 1 524 ? 22.234 -7.648 13.352 1 91.12 524 PHE A CA 1
ATOM 4149 C C . PHE A 1 524 ? 22.219 -9.164 13.508 1 91.12 524 PHE A C 1
ATOM 4151 O O . PHE A 1 524 ? 23.125 -9.852 13.023 1 91.12 524 PHE A O 1
ATOM 4158 N N . LEU A 1 525 ? 21.188 -9.68 14.109 1 90.69 525 LEU A N 1
ATOM 4159 C CA . LEU A 1 525 ? 21.109 -11.109 14.383 1 90.69 525 LEU A CA 1
ATOM 4160 C C . LEU A 1 525 ? 20.375 -11.844 13.258 1 90.69 525 LEU A C 1
ATOM 4162 O O . LEU A 1 525 ? 20.219 -13.062 13.312 1 90.69 525 LEU A O 1
ATOM 4166 N N . GLU A 1 526 ? 19.922 -11.156 12.32 1 88 526 GLU A N 1
ATOM 4167 C CA . GLU A 1 526 ? 19.094 -11.711 11.258 1 88 526 GLU A CA 1
ATOM 4168 C C . GLU A 1 526 ? 19.828 -12.812 10.5 1 88 526 GLU A C 1
ATOM 4170 O O . GLU A 1 526 ? 19.203 -13.789 10.055 1 88 526 GLU A O 1
ATOM 4175 N N . SER A 1 527 ? 21.188 -12.773 10.461 1 81.25 527 SER A N 1
ATOM 4176 C CA . SER A 1 527 ? 21.984 -13.711 9.664 1 81.25 527 SER A CA 1
ATOM 4177 C C . SER A 1 527 ? 22.234 -15 10.438 1 81.25 527 SER A C 1
ATOM 4179 O O . SER A 1 527 ? 22.766 -15.969 9.875 1 81.25 527 SER A O 1
ATOM 4181 N N . ILE A 1 528 ? 21.812 -15.039 11.625 1 82.94 528 ILE A N 1
ATOM 4182 C CA . ILE A 1 528 ? 22 -16.266 12.398 1 82.94 528 ILE A CA 1
ATOM 4183 C C . ILE A 1 528 ? 21.031 -17.344 11.914 1 82.94 528 ILE A C 1
ATOM 4185 O O . ILE A 1 528 ? 19.828 -17.109 11.82 1 82.94 528 ILE A O 1
ATOM 4189 N N . PRO A 1 529 ? 21.406 -18.516 11.445 1 77.06 529 PRO A N 1
ATOM 4190 C CA . PRO A 1 529 ? 20.594 -19.562 10.797 1 77.06 529 PRO A CA 1
ATOM 4191 C C . PRO A 1 529 ? 19.391 -19.984 11.633 1 77.06 529 PRO A C 1
ATOM 4193 O O . PRO A 1 529 ? 18.359 -20.359 11.078 1 77.06 529 PRO A O 1
ATOM 4196 N N . GLY A 1 530 ? 19.359 -19.719 12.93 1 78.94 530 GLY A N 1
ATOM 4197 C CA . GLY A 1 530 ? 18.234 -20.109 13.766 1 78.94 530 GLY A CA 1
ATOM 4198 C C . GLY A 1 530 ? 17.125 -19.078 13.797 1 78.94 530 GLY A C 1
ATOM 4199 O O . GLY A 1 530 ? 15.977 -19.406 14.109 1 78.94 530 GLY A O 1
ATOM 4200 N N . LEU A 1 531 ? 17.406 -17.984 13.367 1 84 531 LEU A N 1
ATOM 4201 C CA . LEU A 1 531 ? 16.438 -16.906 13.367 1 84 531 LEU A CA 1
ATOM 4202 C C . LEU A 1 531 ? 15.844 -16.719 11.969 1 84 531 LEU A C 1
ATOM 4204 O O . LEU A 1 531 ? 16.562 -16.359 11.039 1 84 531 LEU A O 1
ATOM 4208 N N . LYS A 1 532 ? 14.602 -17 11.766 1 84.31 532 LYS A N 1
ATOM 4209 C CA . LYS A 1 532 ? 13.953 -16.984 10.461 1 84.31 532 LYS A CA 1
ATOM 4210 C C . LYS A 1 532 ? 13.141 -15.703 10.273 1 84.31 532 LYS A C 1
ATOM 4212 O O . LYS A 1 532 ? 12.062 -15.719 9.672 1 84.31 532 LYS A O 1
ATOM 4217 N N . LEU A 1 533 ? 13.594 -14.688 10.852 1 89.25 533 LEU A N 1
ATOM 4218 C CA . LEU A 1 533 ? 12.922 -13.398 10.711 1 89.25 533 LEU A CA 1
ATOM 4219 C C . LEU A 1 533 ? 13.672 -12.5 9.734 1 89.25 533 LEU A C 1
ATOM 4221 O O . LEU A 1 533 ? 14.836 -12.164 9.961 1 89.25 533 LEU A O 1
ATOM 4225 N N . SER A 1 534 ? 13.023 -12.18 8.641 1 89.56 534 SER A N 1
ATOM 4226 C CA . SER A 1 534 ? 13.617 -11.227 7.703 1 89.56 534 SER A CA 1
ATOM 4227 C C . SER A 1 534 ? 13.633 -9.82 8.273 1 89.56 534 SER A C 1
ATOM 4229 O O . SER A 1 534 ? 12.953 -9.539 9.266 1 89.56 534 SER A O 1
ATOM 4231 N N . ILE A 1 535 ? 14.414 -8.93 7.695 1 90.69 535 ILE A N 1
ATOM 4232 C CA . ILE A 1 535 ? 14.539 -7.559 8.18 1 90.69 535 ILE A CA 1
ATOM 4233 C C . ILE A 1 535 ? 13.203 -6.836 8.039 1 90.69 535 ILE A C 1
ATOM 4235 O O . ILE A 1 535 ? 12.836 -6.02 8.891 1 90.69 535 ILE A O 1
ATOM 4239 N N . GLY A 1 536 ? 12.469 -7.145 6.953 1 91.94 536 GLY A N 1
ATOM 4240 C CA . GLY A 1 536 ? 11.141 -6.574 6.781 1 91.94 536 GLY A CA 1
ATOM 4241 C C . GLY A 1 536 ? 10.18 -6.945 7.891 1 91.94 536 GLY A C 1
ATOM 4242 O O . GLY A 1 536 ? 9.484 -6.082 8.438 1 91.94 536 GLY A O 1
ATOM 4243 N N . TRP A 1 537 ? 10.109 -8.18 8.297 1 94 537 TRP A N 1
ATOM 4244 C CA . TRP A 1 537 ? 9.25 -8.648 9.375 1 94 537 TRP A CA 1
ATOM 4245 C C . TRP A 1 537 ? 9.641 -8.016 10.703 1 94 537 TRP A C 1
ATOM 4247 O O . TRP A 1 537 ? 8.781 -7.652 11.5 1 94 537 TRP A O 1
ATOM 4257 N N . ILE A 1 538 ? 10.961 -7.941 10.945 1 95.06 538 ILE A N 1
ATOM 4258 C CA . ILE A 1 538 ? 11.438 -7.34 12.188 1 95.06 538 ILE A CA 1
ATOM 4259 C C . ILE A 1 538 ? 10.906 -5.918 12.312 1 95.06 538 ILE A C 1
ATOM 4261 O O . ILE A 1 538 ? 10.398 -5.531 13.367 1 95.06 538 ILE A O 1
ATOM 4265 N N . ALA A 1 539 ? 11.031 -5.176 11.234 1 94.56 539 ALA A N 1
ATOM 4266 C CA . ALA A 1 539 ? 10.586 -3.785 11.234 1 94.56 539 ALA A CA 1
ATOM 4267 C C . ALA A 1 539 ? 9.078 -3.688 11.461 1 94.56 539 ALA A C 1
ATOM 4269 O O . ALA A 1 539 ? 8.617 -2.877 12.266 1 94.56 539 ALA A O 1
ATOM 4270 N N . ILE A 1 540 ? 8.25 -4.508 10.805 1 96.5 540 ILE A N 1
ATOM 4271 C CA . ILE A 1 540 ? 6.797 -4.473 10.906 1 96.5 540 ILE A CA 1
ATOM 4272 C C . ILE A 1 540 ? 6.367 -4.891 12.312 1 96.5 540 ILE A C 1
ATOM 4274 O O . ILE A 1 540 ? 5.496 -4.258 12.914 1 96.5 540 ILE A O 1
ATOM 4278 N N . LEU A 1 541 ? 6.934 -5.977 12.828 1 96.88 541 LEU A N 1
ATOM 4279 C CA . LEU A 1 541 ? 6.594 -6.449 14.164 1 96.88 541 LEU A CA 1
ATOM 4280 C C . LEU A 1 541 ? 6.957 -5.406 15.219 1 96.88 541 LEU A C 1
ATOM 4282 O O . LEU A 1 541 ? 6.195 -5.176 16.156 1 96.88 541 LEU A O 1
ATOM 4286 N N . GLY A 1 542 ? 8.156 -4.809 15.055 1 97.19 542 GLY A N 1
ATOM 4287 C CA . GLY A 1 542 ? 8.523 -3.727 15.953 1 97.19 542 GLY A CA 1
ATOM 4288 C C . GLY A 1 542 ? 7.559 -2.559 15.914 1 97.19 542 GLY A C 1
ATOM 4289 O O . GLY A 1 542 ? 7.207 -2 16.953 1 97.19 542 GLY A O 1
ATOM 4290 N N . ALA A 1 543 ? 7.156 -2.182 14.727 1 97.06 543 ALA A N 1
ATOM 4291 C CA . ALA A 1 543 ? 6.223 -1.073 14.547 1 97.06 543 ALA A CA 1
ATOM 4292 C C . ALA A 1 543 ? 4.883 -1.37 15.211 1 97.06 543 ALA A C 1
ATOM 4294 O O . ALA A 1 543 ? 4.363 -0.544 15.969 1 97.06 543 ALA A O 1
ATOM 4295 N N . ILE A 1 544 ? 4.297 -2.57 14.938 1 97.06 544 ILE A N 1
ATOM 4296 C CA . ILE A 1 544 ? 3.014 -2.943 15.516 1 97.06 544 ILE A CA 1
ATOM 4297 C C . ILE A 1 544 ? 3.139 -3.004 17.047 1 97.06 544 ILE A C 1
ATOM 4299 O O . ILE A 1 544 ? 2.258 -2.527 17.766 1 97.06 544 ILE A O 1
ATOM 4303 N N . PHE A 1 545 ? 4.234 -3.598 17.5 1 96.62 545 PHE A N 1
ATOM 4304 C CA . PHE A 1 545 ? 4.473 -3.709 18.922 1 96.62 545 PHE A CA 1
ATOM 4305 C C . PHE A 1 545 ? 4.488 -2.332 19.578 1 96.62 545 PHE A C 1
ATOM 4307 O O . PHE A 1 545 ? 3.875 -2.129 20.625 1 96.62 545 PHE A O 1
ATOM 4314 N N . LEU A 1 546 ? 5.203 -1.452 18.969 1 96.12 546 LEU A N 1
ATOM 4315 C CA . LEU A 1 546 ? 5.305 -0.112 19.531 1 96.12 546 LEU A CA 1
ATOM 4316 C C . LEU A 1 546 ? 3.971 0.618 19.453 1 96.12 546 LEU A C 1
ATOM 4318 O O . LEU A 1 546 ? 3.645 1.425 20.328 1 96.12 546 LEU A O 1
ATOM 4322 N N . LEU A 1 547 ? 3.232 0.468 18.406 1 95.69 547 LEU A N 1
ATOM 4323 C CA . LEU A 1 547 ? 1.897 1.046 18.312 1 95.69 547 LEU A CA 1
ATOM 4324 C C . LEU A 1 547 ? 1.006 0.549 19.438 1 95.69 547 LEU A C 1
ATOM 4326 O O . LEU A 1 547 ? 0.195 1.308 19.984 1 95.69 547 LEU A O 1
ATOM 4330 N N . VAL A 1 548 ? 1.127 -0.728 19.766 1 94.44 548 VAL A N 1
ATOM 4331 C CA . VAL A 1 548 ? 0.365 -1.314 20.859 1 94.44 548 VAL A CA 1
ATOM 4332 C C . VAL A 1 548 ? 0.784 -0.674 22.188 1 94.44 548 VAL A C 1
ATOM 4334 O O . VAL A 1 548 ? -0.063 -0.231 22.969 1 94.44 548 VAL A O 1
ATOM 4337 N N . LEU A 1 549 ? 2.057 -0.533 22.391 1 94.19 549 LEU A N 1
ATOM 4338 C CA . LEU A 1 549 ? 2.586 -0.005 23.641 1 94.19 549 LEU A CA 1
ATOM 4339 C C . LEU A 1 549 ? 2.268 1.479 23.797 1 94.19 549 LEU A C 1
ATOM 4341 O O . LEU A 1 549 ? 2.107 1.98 24.906 1 94.19 549 LEU A O 1
ATOM 4345 N N . GLY A 1 550 ? 2.279 2.139 22.656 1 91.69 550 GLY A N 1
ATOM 4346 C CA . GLY A 1 550 ? 2.027 3.57 22.688 1 91.69 550 GLY A CA 1
ATOM 4347 C C . GLY A 1 550 ? 0.594 3.916 23.047 1 91.69 550 GLY A C 1
ATOM 4348 O O . GLY A 1 550 ? 0.32 5.012 23.547 1 91.69 550 GLY A O 1
ATOM 4349 N N . ASP A 1 551 ? -0.329 2.98 22.781 1 87.56 551 ASP A N 1
ATOM 4350 C CA . ASP A 1 551 ? -1.731 3.15 23.156 1 87.56 551 ASP A CA 1
ATOM 4351 C C . ASP A 1 551 ? -2.26 4.508 22.688 1 87.56 551 ASP A C 1
ATOM 4353 O O . ASP A 1 551 ? -2.791 5.277 23.5 1 87.56 551 ASP A O 1
ATOM 4357 N N . PHE A 1 552 ? -2.047 4.773 21.406 1 83.69 552 PHE A N 1
ATOM 4358 C CA . PHE A 1 552 ? -2.416 6.062 20.828 1 83.69 552 PHE A CA 1
ATOM 4359 C C . PHE A 1 552 ? -3.926 6.172 20.672 1 83.69 552 PHE A C 1
ATOM 4361 O O . PHE A 1 552 ? -4.586 5.207 20.297 1 83.69 552 PHE A O 1
ATOM 4368 N N . ASP A 1 553 ? -4.422 7.312 21.047 1 71.88 553 ASP A N 1
ATOM 4369 C CA . ASP A 1 553 ? -5.844 7.582 20.859 1 71.88 553 ASP A CA 1
ATOM 4370 C C . ASP A 1 553 ? -6.168 7.781 19.375 1 71.88 553 ASP A C 1
ATOM 4372 O O . ASP A 1 553 ? -7.238 7.383 18.906 1 71.88 553 ASP A O 1
ATOM 4376 N N . GLU A 1 554 ? -5.234 8.43 18.688 1 77.69 554 GLU A N 1
ATOM 4377 C CA . GLU A 1 554 ? -5.418 8.695 17.266 1 77.69 554 GLU A CA 1
ATOM 4378 C C . GLU A 1 554 ? -4.293 8.086 16.438 1 77.69 554 GLU A C 1
ATOM 4380 O O . GLU A 1 554 ? -3.209 8.664 16.328 1 77.69 554 GLU A O 1
ATOM 4385 N N . LEU A 1 555 ? -4.625 6.941 15.844 1 86.25 555 LEU A N 1
ATOM 4386 C CA . LEU A 1 555 ? -3.66 6.258 14.992 1 86.25 555 LEU A CA 1
ATOM 4387 C C . LEU A 1 555 ? -3.318 7.105 13.773 1 86.25 555 LEU A C 1
ATOM 4389 O O . LEU A 1 555 ? -2.197 7.047 13.258 1 86.25 555 LEU A O 1
ATOM 4393 N N . GLU A 1 556 ? -4.262 7.953 13.359 1 81.5 556 GLU A N 1
ATOM 4394 C CA . GLU A 1 556 ? -4.109 8.766 12.156 1 81.5 556 GLU A CA 1
ATOM 4395 C C . GLU A 1 556 ? -2.965 9.766 12.312 1 81.5 556 GLU A C 1
ATOM 4397 O O . GLU A 1 556 ? -2.279 10.086 11.336 1 81.5 556 GLU A O 1
ATOM 4402 N N . SER A 1 557 ? -2.754 10.234 13.531 1 82.56 557 SER A N 1
ATOM 4403 C CA . SER A 1 557 ? -1.674 11.18 13.766 1 82.56 557 SER A CA 1
ATOM 4404 C C . SER A 1 557 ? -0.312 10.547 13.5 1 82.56 557 SER A C 1
ATOM 4406 O O . SER A 1 557 ? 0.599 11.211 12.992 1 82.56 557 SER A O 1
ATOM 4408 N N . ILE A 1 558 ? -0.199 9.305 13.805 1 89.5 558 ILE A N 1
ATOM 4409 C CA . ILE A 1 558 ? 1.048 8.586 13.57 1 89.5 558 ILE A CA 1
ATOM 4410 C C . ILE A 1 558 ? 1.193 8.266 12.086 1 89.5 558 ILE A C 1
ATOM 4412 O O . ILE A 1 558 ? 2.256 8.477 11.5 1 89.5 558 ILE A O 1
ATOM 4416 N N . LEU A 1 559 ? 0.146 7.852 11.461 1 89.69 559 LEU A N 1
ATOM 4417 C CA . LEU A 1 559 ? 0.183 7.418 10.07 1 89.69 559 LEU A CA 1
ATOM 4418 C C . LEU A 1 559 ? 0.303 8.617 9.133 1 89.69 559 LEU A C 1
ATOM 4420 O O . LEU A 1 559 ? 0.768 8.477 7.996 1 89.69 559 LEU A O 1
ATOM 4424 N N . SER A 1 560 ? -0.129 9.75 9.594 1 84.25 560 SER A N 1
ATOM 4425 C CA . SER A 1 560 ? -0.025 10.953 8.773 1 84.25 560 SER A CA 1
ATOM 4426 C C . SER A 1 560 ? 1.43 11.375 8.586 1 84.25 560 SER A C 1
ATOM 4428 O O . SER A 1 560 ? 1.756 12.102 7.648 1 84.25 560 SER A O 1
ATOM 4430 N N . ARG A 1 561 ? 2.314 10.898 9.469 1 83.19 561 ARG A N 1
ATOM 4431 C CA . ARG A 1 561 ? 3.729 11.25 9.391 1 83.19 561 ARG A CA 1
ATOM 4432 C C . ARG A 1 561 ? 4.488 10.266 8.5 1 83.19 561 ARG A C 1
ATOM 4434 O O . ARG A 1 561 ? 5.637 10.523 8.125 1 83.19 561 ARG A O 1
ATOM 4441 N N . VAL A 1 562 ? 3.854 9.234 8.164 1 89.62 562 VAL A N 1
ATOM 4442 C CA . VAL A 1 562 ? 4.449 8.281 7.227 1 89.62 562 VAL A CA 1
ATOM 4443 C C . VAL A 1 562 ? 4.531 8.906 5.836 1 89.62 562 VAL A C 1
ATOM 4445 O O . VAL A 1 562 ? 3.596 9.578 5.395 1 89.62 562 VAL A O 1
ATOM 4448 N N . GLU A 1 563 ? 5.691 8.75 5.191 1 85.81 563 GLU A N 1
ATOM 4449 C CA . GLU A 1 563 ? 5.883 9.281 3.844 1 85.81 563 GLU A CA 1
ATOM 4450 C C . GLU A 1 563 ? 5.266 8.352 2.797 1 85.81 563 GLU A C 1
ATOM 4452 O O . GLU A 1 563 ? 5.984 7.684 2.053 1 85.81 563 GLU A O 1
ATOM 4457 N N . TRP A 1 564 ? 4.004 8.461 2.613 1 90.12 564 TRP A N 1
ATOM 4458 C CA . TRP A 1 564 ? 3.254 7.582 1.724 1 90.12 564 TRP A CA 1
ATOM 4459 C C . TRP A 1 564 ? 3.666 7.797 0.271 1 90.12 564 TRP A C 1
ATOM 4461 O O . TRP A 1 564 ? 3.672 6.855 -0.525 1 90.12 564 TRP A O 1
ATOM 4471 N N . SER A 1 565 ? 3.98 9.031 -0.134 1 89.19 565 SER A N 1
ATOM 4472 C CA . SER A 1 565 ? 4.426 9.312 -1.497 1 89.19 565 SER A CA 1
ATOM 4473 C C . SER A 1 565 ? 5.699 8.547 -1.83 1 89.19 565 SER A C 1
ATOM 4475 O O . SER A 1 565 ? 5.848 8.031 -2.941 1 89.19 565 SER A O 1
ATOM 4477 N N . THR A 1 566 ? 6.609 8.438 -0.83 1 84.44 566 THR A N 1
ATOM 4478 C CA . THR A 1 566 ? 7.855 7.699 -1.019 1 84.44 566 THR A CA 1
ATOM 4479 C C . THR A 1 566 ? 7.578 6.211 -1.202 1 84.44 566 THR A C 1
ATOM 4481 O O . THR A 1 566 ? 8.195 5.559 -2.047 1 84.44 566 THR A O 1
ATOM 4484 N N . LEU A 1 567 ? 6.668 5.688 -0.397 1 90.94 567 LEU A N 1
ATOM 4485 C CA . LEU A 1 567 ? 6.312 4.277 -0.522 1 90.94 567 LEU A CA 1
ATOM 4486 C C . LEU A 1 567 ? 5.707 3.99 -1.893 1 90.94 567 LEU A C 1
ATOM 4488 O O . LEU A 1 567 ? 6.039 2.982 -2.521 1 90.94 567 LEU A O 1
ATOM 4492 N N . LEU A 1 568 ? 4.797 4.898 -2.398 1 93.62 568 LEU A N 1
ATOM 4493 C CA . LEU A 1 568 ? 4.215 4.758 -3.729 1 93.62 568 LEU A CA 1
ATOM 4494 C C . LEU A 1 568 ? 5.289 4.848 -4.805 1 93.62 568 LEU A C 1
ATOM 4496 O O . LEU A 1 568 ? 5.234 4.125 -5.805 1 93.62 568 LEU A O 1
ATOM 4500 N N . PHE A 1 569 ? 6.215 5.719 -4.562 1 89 569 PHE A N 1
ATOM 4501 C CA . PHE A 1 569 ? 7.328 5.898 -5.488 1 89 569 PHE A CA 1
ATOM 4502 C C . PHE A 1 569 ? 8.125 4.609 -5.629 1 89 569 PHE A C 1
ATOM 4504 O O . PHE A 1 569 ? 8.375 4.145 -6.742 1 89 569 PHE A O 1
ATOM 4511 N N . PHE A 1 570 ? 8.5 3.967 -4.48 1 85.69 570 PHE A N 1
ATOM 4512 C CA . PHE A 1 570 ? 9.242 2.713 -4.484 1 85.69 570 PHE A CA 1
ATOM 4513 C C . PHE A 1 570 ? 8.453 1.612 -5.18 1 85.69 570 PHE A C 1
ATOM 4515 O O . PHE A 1 570 ? 8.984 0.885 -6.016 1 85.69 570 PHE A O 1
ATOM 4522 N N . GLY A 1 571 ? 7.176 1.493 -4.812 1 91.56 571 GLY A N 1
ATOM 4523 C CA . GLY A 1 571 ? 6.332 0.492 -5.449 1 91.56 571 GLY A CA 1
ATOM 4524 C C . GLY A 1 571 ? 6.277 0.628 -6.957 1 91.56 571 GLY A C 1
ATOM 4525 O O . GLY A 1 571 ? 6.445 -0.356 -7.68 1 91.56 571 GLY A O 1
ATOM 4526 N N . ALA A 1 572 ? 6.074 1.844 -7.453 1 93.69 572 ALA A N 1
ATOM 4527 C CA . ALA A 1 572 ? 5.996 2.102 -8.891 1 93.69 572 ALA A CA 1
ATOM 4528 C C . ALA A 1 572 ? 7.336 1.838 -9.57 1 93.69 572 ALA A C 1
ATOM 4530 O O . ALA A 1 572 ? 7.379 1.314 -10.688 1 93.69 572 ALA A O 1
ATOM 4531 N N . LEU A 1 573 ? 8.406 2.176 -8.883 1 87.19 573 LEU A N 1
ATOM 4532 C CA . LEU A 1 573 ? 9.734 1.994 -9.461 1 87.19 573 LEU A CA 1
ATOM 4533 C C . LEU A 1 573 ? 10.055 0.513 -9.625 1 87.19 573 LEU A C 1
ATOM 4535 O O . LEU A 1 573 ? 10.672 0.115 -10.617 1 87.19 573 LEU A O 1
ATOM 4539 N N . PHE A 1 574 ? 9.703 -0.31 -8.633 1 87.88 574 PHE A N 1
ATOM 4540 C CA . PHE A 1 574 ? 9.922 -1.747 -8.742 1 87.88 574 PHE A CA 1
ATOM 4541 C C . PHE A 1 574 ? 9.195 -2.309 -9.961 1 87.88 574 PHE A C 1
ATOM 4543 O O . PHE A 1 574 ? 9.719 -3.174 -10.664 1 87.88 574 PHE A O 1
ATOM 4550 N N . VAL A 1 575 ? 8.016 -1.792 -10.211 1 93.19 575 VAL A N 1
ATOM 4551 C CA . VAL A 1 575 ? 7.234 -2.24 -11.359 1 93.19 575 VAL A CA 1
ATOM 4552 C C . VAL A 1 575 ? 7.941 -1.838 -12.648 1 93.19 575 VAL A C 1
ATOM 4554 O O . VAL A 1 575 ? 8.055 -2.639 -13.578 1 93.19 575 VAL A O 1
ATOM 4557 N N . VAL A 1 576 ? 8.438 -0.615 -12.695 1 92.19 576 VAL A N 1
ATOM 4558 C CA . VAL A 1 576 ? 9.148 -0.143 -13.875 1 92.19 576 VAL A CA 1
ATOM 4559 C C . VAL A 1 576 ? 10.359 -1.038 -14.141 1 92.19 576 VAL A C 1
ATOM 4561 O O . VAL A 1 576 ? 10.562 -1.492 -15.273 1 92.19 576 VAL A O 1
ATOM 4564 N N . MET A 1 577 ? 11.078 -1.337 -13.156 1 85.12 577 MET A N 1
ATOM 4565 C CA . MET A 1 577 ? 12.336 -2.061 -13.312 1 85.12 577 MET A CA 1
ATOM 4566 C C . MET A 1 577 ? 12.086 -3.496 -13.766 1 85.12 577 MET A C 1
ATOM 4568 O O . MET A 1 577 ? 12.812 -4.023 -14.609 1 85.12 577 MET A O 1
ATOM 4572 N N . GLU A 1 578 ? 11.078 -4.129 -13.141 1 86.31 578 GLU A N 1
ATOM 4573 C CA . GLU A 1 578 ? 10.742 -5.48 -13.578 1 86.31 578 GLU A CA 1
ATOM 4574 C C . GLU A 1 578 ? 10.273 -5.488 -15.031 1 86.31 578 GLU A C 1
ATOM 4576 O O . GLU A 1 578 ? 10.633 -6.391 -15.797 1 86.31 578 GLU A O 1
ATOM 4581 N N . ALA A 1 579 ? 9.508 -4.473 -15.383 1 91.62 579 ALA A N 1
ATOM 4582 C CA . ALA A 1 579 ? 9.047 -4.367 -16.766 1 91.62 579 ALA A CA 1
ATOM 4583 C C . ALA A 1 579 ? 10.219 -4.156 -17.719 1 91.62 579 ALA A C 1
ATOM 4585 O O . ALA A 1 579 ? 10.266 -4.75 -18.797 1 91.62 579 ALA A O 1
ATOM 4586 N N . LEU A 1 580 ? 11.141 -3.332 -17.359 1 88.75 580 LEU A N 1
ATOM 4587 C CA . LEU A 1 580 ? 12.305 -3.072 -18.203 1 88.75 580 LEU A CA 1
ATOM 4588 C C . LEU A 1 580 ? 13.164 -4.324 -18.344 1 88.75 580 LEU A C 1
ATOM 4590 O O . LEU A 1 580 ? 13.766 -4.555 -19.391 1 88.75 580 LEU A O 1
ATOM 4594 N N . SER A 1 581 ? 13.242 -5.086 -17.266 1 82.75 581 SER A N 1
ATOM 4595 C CA . SER A 1 581 ? 13.953 -6.355 -17.328 1 82.75 581 SER A CA 1
ATOM 4596 C C . SER A 1 581 ? 13.305 -7.309 -18.328 1 82.75 581 SER A C 1
ATOM 4598 O O . SER A 1 581 ? 13.992 -7.984 -19.094 1 82.75 581 SER A O 1
ATOM 4600 N N . ARG A 1 582 ? 12.016 -7.281 -18.328 1 80.81 582 ARG A N 1
ATOM 4601 C CA . ARG A 1 582 ? 11.273 -8.148 -19.25 1 80.81 582 ARG A CA 1
ATOM 4602 C C . ARG A 1 582 ? 11.398 -7.652 -20.688 1 80.81 582 ARG A C 1
ATOM 4604 O O . ARG A 1 582 ? 11.25 -8.43 -21.625 1 80.81 582 ARG A O 1
ATOM 4611 N N . LEU A 1 583 ? 11.695 -6.344 -20.828 1 86.88 583 LEU A N 1
ATOM 4612 C CA . LEU A 1 583 ? 11.938 -5.77 -22.141 1 86.88 583 LEU A CA 1
ATOM 4613 C C . LEU A 1 583 ? 13.406 -5.883 -22.531 1 86.88 583 LEU A C 1
ATOM 4615 O O . LEU A 1 583 ? 13.867 -5.207 -23.453 1 86.88 583 LEU A O 1
ATOM 4619 N N . ASP A 1 584 ? 14.195 -6.582 -21.688 1 79.94 584 ASP A N 1
ATOM 4620 C CA . ASP A 1 584 ? 15.555 -7.027 -21.969 1 79.94 584 ASP A CA 1
ATOM 4621 C C . ASP A 1 584 ? 16.562 -5.895 -21.781 1 79.94 584 ASP A C 1
ATOM 4623 O O . ASP A 1 584 ? 17.672 -5.953 -22.312 1 79.94 584 ASP A O 1
ATOM 4627 N N . LEU A 1 585 ? 16.172 -4.887 -21.125 1 84 585 LEU A N 1
ATOM 4628 C CA . LEU A 1 585 ? 17.094 -3.785 -20.906 1 84 585 LEU A CA 1
ATOM 4629 C C . LEU A 1 585 ? 18.25 -4.223 -20 1 84 585 LEU A C 1
ATOM 4631 O O . LEU A 1 585 ? 19.406 -3.9 -20.281 1 84 585 LEU A O 1
ATOM 4635 N N . VAL A 1 586 ? 17.969 -4.902 -18.922 1 78.06 586 VAL A N 1
ATOM 4636 C CA . VAL A 1 586 ? 18.984 -5.34 -17.969 1 78.06 586 VAL A CA 1
ATOM 4637 C C . VAL A 1 586 ? 20 -6.246 -18.672 1 78.06 586 VAL A C 1
ATOM 4639 O O . VAL A 1 586 ? 21.203 -6.105 -18.469 1 78.06 586 VAL A O 1
ATOM 4642 N N . TRP A 1 587 ? 19.469 -7.113 -19.484 1 75.94 587 TRP A N 1
ATOM 4643 C CA . TRP A 1 587 ? 20.328 -7.988 -20.266 1 75.94 587 TRP A CA 1
ATOM 4644 C C . TRP A 1 587 ? 21.281 -7.18 -21.125 1 75.94 587 TRP A C 1
ATOM 4646 O O . TRP A 1 587 ? 22.469 -7.496 -21.219 1 75.94 587 TRP A O 1
ATOM 4656 N N . TYR A 1 588 ? 20.766 -6.184 -21.734 1 80.31 588 TYR A N 1
ATOM 4657 C CA . TYR A 1 588 ? 21.562 -5.332 -22.625 1 80.31 588 TYR A CA 1
ATOM 4658 C C . TYR A 1 588 ? 22.672 -4.641 -21.859 1 80.31 588 TYR A C 1
ATOM 4660 O O . TYR A 1 588 ? 23.828 -4.629 -22.297 1 80.31 588 TYR A O 1
ATOM 4668 N N . ILE A 1 589 ? 22.391 -4.078 -20.719 1 83.06 589 ILE A N 1
ATOM 4669 C CA . ILE A 1 589 ? 23.375 -3.359 -19.922 1 83.06 589 ILE A CA 1
ATOM 4670 C C . ILE A 1 589 ? 24.438 -4.332 -19.406 1 83.06 589 ILE A C 1
ATOM 4672 O O . ILE A 1 589 ? 25.625 -4.016 -19.391 1 83.06 589 ILE A O 1
ATOM 4676 N N . VAL A 1 590 ? 23.969 -5.477 -18.969 1 78.31 590 VAL A N 1
ATOM 4677 C CA . VAL A 1 590 ? 24.875 -6.5 -18.453 1 78.31 590 VAL A CA 1
ATOM 4678 C C . VAL A 1 590 ? 25.875 -6.887 -19.547 1 78.31 590 VAL A C 1
ATOM 4680 O O . VAL A 1 590 ? 27.078 -6.965 -19.281 1 78.31 590 VAL A O 1
ATOM 4683 N N . ASN A 1 591 ? 25.375 -7.07 -20.734 1 78.31 591 ASN A N 1
ATOM 4684 C CA . ASN A 1 591 ? 26.234 -7.473 -21.844 1 78.31 591 ASN A CA 1
ATOM 4685 C C . ASN A 1 591 ? 27.234 -6.383 -22.203 1 78.31 591 ASN A C 1
ATOM 4687 O O . ASN A 1 591 ? 28.406 -6.672 -22.469 1 78.31 591 ASN A O 1
ATOM 4691 N N . MET A 1 592 ? 26.797 -5.191 -22.172 1 83.44 592 MET A N 1
ATOM 4692 C CA . MET A 1 592 ? 27.688 -4.074 -22.469 1 83.44 592 MET A CA 1
ATOM 4693 C C . MET A 1 592 ? 28.766 -3.941 -21.406 1 83.44 592 MET A C 1
ATOM 4695 O O . MET A 1 592 ? 29.938 -3.686 -21.719 1 83.44 592 MET A O 1
ATOM 4699 N N . THR A 1 593 ? 28.438 -4.125 -20.172 1 84.75 593 THR A N 1
ATOM 4700 C CA . THR A 1 593 ? 29.375 -4.008 -19.062 1 84.75 593 THR A CA 1
ATOM 4701 C C . THR A 1 593 ? 30.359 -5.172 -19.062 1 84.75 593 THR A C 1
ATOM 4703 O O . THR A 1 593 ? 31.547 -4.988 -18.797 1 84.75 593 THR A O 1
ATOM 4706 N N . GLN A 1 594 ? 29.828 -6.273 -19.375 1 83.25 594 GLN A N 1
ATOM 4707 C CA . GLN A 1 594 ? 30.672 -7.457 -19.438 1 83.25 594 GLN A CA 1
ATOM 4708 C C . GLN A 1 594 ? 31.734 -7.32 -20.531 1 83.25 594 GLN A C 1
ATOM 4710 O O . GLN A 1 594 ? 32.875 -7.754 -20.344 1 83.25 594 GLN A O 1
ATOM 4715 N N . LYS A 1 595 ? 31.312 -6.805 -21.594 1 85.81 595 LYS A N 1
ATOM 4716 C CA . LYS A 1 595 ? 32.25 -6.59 -22.672 1 85.81 595 LYS A CA 1
ATOM 4717 C C . LYS A 1 595 ? 33.406 -5.672 -22.234 1 85.81 595 LYS A C 1
ATOM 4719 O O . LYS A 1 595 ? 34.562 -5.898 -22.578 1 85.81 595 LYS A O 1
ATOM 4724 N N . ALA A 1 596 ? 33.094 -4.719 -21.484 1 88.94 596 ALA A N 1
ATOM 4725 C CA . ALA A 1 596 ? 34.094 -3.785 -20.984 1 88.94 596 ALA A CA 1
ATOM 4726 C C . ALA A 1 596 ? 35 -4.461 -19.969 1 88.94 596 ALA A C 1
ATOM 4728 O O . ALA A 1 596 ? 36.219 -4.238 -19.984 1 88.94 596 ALA A O 1
ATOM 4729 N N . ILE A 1 597 ? 34.531 -5.289 -19.125 1 89.62 597 ILE A N 1
ATOM 4730 C CA . ILE A 1 597 ? 35.281 -5.977 -18.094 1 89.62 597 ILE A CA 1
ATOM 4731 C C . ILE A 1 597 ? 36.156 -7.043 -18.719 1 89.62 597 ILE A C 1
ATOM 4733 O O . ILE A 1 597 ? 37.344 -7.191 -18.359 1 89.62 597 ILE A O 1
ATOM 4737 N N . ASN A 1 598 ? 35.656 -7.688 -19.734 1 86.56 598 ASN A N 1
ATOM 4738 C CA . ASN A 1 598 ? 36.344 -8.797 -20.375 1 86.56 598 ASN A CA 1
ATOM 4739 C C . ASN A 1 598 ? 37.406 -8.289 -21.359 1 86.56 598 ASN A C 1
ATOM 4741 O O . ASN A 1 598 ? 38.188 -9.078 -21.875 1 86.56 598 ASN A O 1
ATOM 4745 N N . SER A 1 599 ? 37.438 -7.051 -21.562 1 89.12 599 SER A N 1
ATOM 4746 C CA . SER A 1 599 ? 38.438 -6.48 -22.484 1 89.12 599 SER A CA 1
ATOM 4747 C C . SER A 1 599 ? 39.812 -6.461 -21.859 1 89.12 599 SER A C 1
ATOM 4749 O O . SER A 1 599 ? 40.812 -6.301 -22.562 1 89.12 599 SER A O 1
ATOM 4751 N N . VAL A 1 600 ? 39.812 -6.66 -20.562 1 90.38 600 VAL A N 1
ATOM 4752 C CA . VAL A 1 600 ? 41.094 -6.676 -19.875 1 90.38 600 VAL A CA 1
ATOM 4753 C C . VAL A 1 600 ? 41.469 -8.109 -19.484 1 90.38 600 VAL A C 1
ATOM 4755 O O . VAL A 1 600 ? 40.625 -9.016 -19.609 1 90.38 600 VAL A O 1
ATOM 4758 N N . ASP A 1 601 ? 42.719 -8.258 -19 1 88.75 601 ASP A N 1
ATOM 4759 C CA . ASP A 1 601 ? 43.188 -9.578 -18.594 1 88.75 601 ASP A CA 1
ATOM 4760 C C . ASP A 1 601 ? 42.438 -10.078 -17.375 1 88.75 601 ASP A C 1
ATOM 4762 O O . ASP A 1 601 ? 41.938 -9.273 -16.578 1 88.75 601 ASP A O 1
ATOM 4766 N N . GLU A 1 602 ? 42.406 -11.328 -17.25 1 86.25 602 GLU A N 1
ATOM 4767 C CA . GLU A 1 602 ? 41.625 -11.992 -16.203 1 86.25 602 GLU A CA 1
ATOM 4768 C C . GLU A 1 602 ? 42.062 -11.508 -14.812 1 86.25 602 GLU A C 1
ATOM 4770 O O . GLU A 1 602 ? 41.219 -11.391 -13.914 1 86.25 602 GLU A O 1
ATOM 4775 N N . SER A 1 603 ? 43.344 -11.219 -14.695 1 86.5 603 SER A N 1
ATOM 4776 C CA . SER A 1 603 ? 43.875 -10.844 -13.383 1 86.5 603 SER A CA 1
ATOM 4777 C C . SER A 1 603 ? 43.438 -9.438 -12.992 1 86.5 603 SER A C 1
ATOM 4779 O O . SER A 1 603 ? 43.438 -9.086 -11.805 1 86.5 603 SER A O 1
ATOM 4781 N N . HIS A 1 604 ? 42.969 -8.664 -13.953 1 91.5 604 HIS A N 1
ATOM 4782 C CA . HIS A 1 604 ? 42.625 -7.273 -13.68 1 91.5 604 HIS A CA 1
ATOM 4783 C C . HIS A 1 604 ? 41.125 -7.047 -13.789 1 91.5 604 HIS A C 1
ATOM 4785 O O . HIS A 1 604 ? 40.656 -5.93 -13.602 1 91.5 604 HIS A O 1
ATOM 4791 N N . ARG A 1 605 ? 40.375 -8.055 -14.023 1 91.56 605 ARG A N 1
ATOM 4792 C CA . ARG A 1 605 ? 38.969 -7.93 -14.258 1 91.56 605 ARG A CA 1
ATOM 4793 C C . ARG A 1 605 ? 38.25 -7.438 -13 1 91.56 605 ARG A C 1
ATOM 4795 O O . ARG A 1 605 ? 37.344 -6.598 -13.086 1 91.56 605 ARG A O 1
ATOM 4802 N N . LEU A 1 606 ? 38.656 -7.965 -11.883 1 93.94 606 LEU A N 1
ATOM 4803 C CA . LEU A 1 606 ? 38 -7.555 -10.641 1 93.94 606 LEU A CA 1
ATOM 4804 C C . LEU A 1 606 ? 38.219 -6.07 -10.383 1 93.94 606 LEU A C 1
ATOM 4806 O O . LEU A 1 606 ? 37.281 -5.359 -9.992 1 93.94 606 LEU A O 1
ATOM 4810 N N . LEU A 1 607 ? 39.469 -5.645 -10.617 1 94.75 607 LEU A N 1
ATOM 4811 C CA . LEU A 1 607 ? 39.812 -4.238 -10.422 1 94.75 607 LEU A CA 1
ATOM 4812 C C . LEU A 1 607 ? 38.969 -3.346 -11.336 1 94.75 607 LEU A C 1
ATOM 4814 O O . LEU A 1 607 ? 38.406 -2.354 -10.883 1 94.75 607 LEU A O 1
ATOM 4818 N N . VAL A 1 608 ? 38.875 -3.678 -12.539 1 94.38 608 VAL A N 1
ATOM 4819 C CA . VAL A 1 608 ? 38.156 -2.891 -13.523 1 94.38 608 VAL A CA 1
ATOM 4820 C C . VAL A 1 608 ? 36.656 -2.902 -13.188 1 94.38 608 VAL A C 1
ATOM 4822 O O . VAL A 1 608 ? 35.969 -1.875 -13.297 1 94.38 608 VAL A O 1
ATOM 4825 N N . ALA A 1 609 ? 36.125 -4.043 -12.828 1 95 609 ALA A N 1
ATOM 4826 C CA . ALA A 1 609 ? 34.719 -4.156 -12.477 1 95 609 ALA A CA 1
ATOM 4827 C C . ALA A 1 609 ? 34.375 -3.258 -11.297 1 95 609 ALA A C 1
ATOM 4829 O O . ALA A 1 609 ? 33.344 -2.568 -11.312 1 95 609 ALA A O 1
ATOM 4830 N N . ILE A 1 610 ? 35.219 -3.234 -10.281 1 96.38 610 ILE A N 1
ATOM 4831 C CA . ILE A 1 610 ? 35 -2.424 -9.086 1 96.38 610 ILE A CA 1
ATOM 4832 C C . ILE A 1 610 ? 35 -0.945 -9.461 1 96.38 610 ILE A C 1
ATOM 4834 O O . ILE A 1 610 ? 34.062 -0.213 -9.086 1 96.38 610 ILE A O 1
ATOM 4838 N N . VAL A 1 611 ? 35.906 -0.55 -10.234 1 96.56 611 VAL A N 1
ATOM 4839 C CA . VAL A 1 611 ? 36.062 0.856 -10.594 1 96.56 611 VAL A CA 1
ATOM 4840 C C . VAL A 1 611 ? 34.906 1.282 -11.492 1 96.56 611 VAL A C 1
ATOM 4842 O O . VAL A 1 611 ? 34.312 2.355 -11.297 1 96.56 611 VAL A O 1
ATOM 4845 N N . LEU A 1 612 ? 34.562 0.45 -12.398 1 95.5 612 LEU A N 1
ATOM 4846 C CA . LEU A 1 612 ? 33.5 0.766 -13.328 1 95.5 612 LEU A CA 1
ATOM 4847 C C . LEU A 1 612 ? 32.156 0.895 -12.586 1 95.5 612 LEU A C 1
ATOM 4849 O O . LEU A 1 612 ? 31.438 1.876 -12.766 1 95.5 612 LEU A O 1
ATOM 4853 N N . ILE A 1 613 ? 31.812 -0.082 -11.797 1 96.12 613 ILE A N 1
ATOM 4854 C CA . ILE A 1 613 ? 30.531 -0.089 -11.102 1 96.12 613 ILE A CA 1
ATOM 4855 C C . ILE A 1 613 ? 30.484 1.067 -10.102 1 96.12 613 ILE A C 1
ATOM 4857 O O . ILE A 1 613 ? 29.469 1.77 -10.008 1 96.12 613 ILE A O 1
ATOM 4861 N N . LEU A 1 614 ? 31.547 1.316 -9.398 1 97.81 614 LEU A N 1
ATOM 4862 C CA . LEU A 1 614 ? 31.609 2.373 -8.398 1 97.81 614 LEU A CA 1
ATOM 4863 C C . LEU A 1 614 ? 31.438 3.744 -9.039 1 97.81 614 LEU A C 1
ATOM 4865 O O . LEU A 1 614 ? 30.578 4.523 -8.617 1 97.81 614 LEU A O 1
ATOM 4869 N N . TRP A 1 615 ? 32.125 4.043 -10.031 1 96.88 615 TRP A N 1
ATOM 4870 C CA . TRP A 1 615 ? 32.156 5.383 -10.609 1 96.88 615 TRP A CA 1
ATOM 4871 C C . TRP A 1 615 ? 30.922 5.617 -11.484 1 96.88 615 TRP A C 1
ATOM 4873 O O . TRP A 1 615 ? 30.391 6.727 -11.516 1 96.88 615 TRP A O 1
ATOM 4883 N N . ILE A 1 616 ? 30.484 4.602 -12.195 1 94.25 616 ILE A N 1
ATOM 4884 C CA . ILE A 1 616 ? 29.234 4.746 -12.945 1 94.25 616 ILE A CA 1
ATOM 4885 C C . ILE A 1 616 ? 28.078 4.988 -11.984 1 94.25 616 ILE A C 1
ATOM 4887 O O . ILE A 1 616 ? 27.219 5.844 -12.234 1 94.25 616 ILE A O 1
ATOM 4891 N N . SER A 1 617 ? 28.078 4.238 -10.914 1 96 617 SER A N 1
ATOM 4892 C CA . SER A 1 617 ? 27.016 4.406 -9.922 1 96 617 SER A CA 1
ATOM 4893 C C . SER A 1 617 ? 27.062 5.793 -9.297 1 96 617 SER A C 1
ATOM 4895 O O . SER A 1 617 ? 26.031 6.445 -9.141 1 96 617 SER A O 1
ATOM 4897 N N . ALA A 1 618 ? 28.25 6.27 -8.984 1 97.06 618 ALA A N 1
ATOM 4898 C CA . ALA A 1 618 ? 28.406 7.57 -8.336 1 97.06 618 ALA A CA 1
ATOM 4899 C C . ALA A 1 618 ? 28.016 8.703 -9.281 1 97.06 618 ALA A C 1
ATOM 4901 O O . ALA A 1 618 ? 27.25 9.586 -8.914 1 97.06 618 ALA A O 1
ATOM 4902 N N . LEU A 1 619 ? 28.469 8.664 -10.477 1 93.44 619 LEU A N 1
ATOM 4903 C CA . LEU A 1 619 ? 28.203 9.727 -11.445 1 93.44 619 LEU A CA 1
ATOM 4904 C C . LEU A 1 619 ? 26.75 9.719 -11.891 1 93.44 619 LEU A C 1
ATOM 4906 O O . LEU A 1 619 ? 26.125 10.773 -12 1 93.44 619 LEU A O 1
ATOM 4910 N N . SER A 1 620 ? 26.281 8.555 -12.094 1 89.75 620 SER A N 1
ATOM 4911 C CA . SER A 1 620 ? 24.875 8.461 -12.484 1 89.75 620 SER A CA 1
ATOM 4912 C C . SER A 1 620 ? 23.953 8.922 -11.359 1 89.75 620 SER A C 1
ATOM 4914 O O . SER A 1 620 ? 23 9.656 -11.602 1 89.75 620 SER A O 1
ATOM 4916 N N . SER A 1 621 ? 24.266 8.562 -10.117 1 91.88 621 SER A N 1
ATOM 4917 C CA . SER A 1 621 ? 23.422 8.898 -8.977 1 91.88 621 SER A CA 1
ATOM 4918 C C . SER A 1 621 ? 23.5 10.391 -8.656 1 91.88 621 SER A C 1
ATOM 4920 O O . SER A 1 621 ? 22.656 10.914 -7.926 1 91.88 621 SER A O 1
ATOM 4922 N N . SER A 1 622 ? 24.516 11.055 -9.234 1 91.06 622 SER A N 1
ATOM 4923 C CA . SER A 1 622 ? 24.625 12.5 -9.055 1 91.06 622 SER A CA 1
ATOM 4924 C C . SER A 1 622 ? 23.562 13.234 -9.867 1 91.06 622 SER A C 1
ATOM 4926 O O . SER A 1 622 ? 23.172 14.352 -9.516 1 91.06 622 SER A O 1
ATOM 4928 N N . PHE A 1 623 ? 23.141 12.562 -10.852 1 82.06 623 PHE A N 1
ATOM 4929 C CA . PHE A 1 623 ? 22.219 13.273 -11.742 1 82.06 623 PHE A CA 1
ATOM 4930 C C . PHE A 1 623 ? 20.891 12.555 -11.828 1 82.06 623 PHE A C 1
ATOM 4932 O O . PHE A 1 623 ? 19.891 13.133 -12.281 1 82.06 623 PHE A O 1
ATOM 4939 N N . ILE A 1 624 ? 21.031 11.312 -11.477 1 77.19 624 ILE A N 1
ATOM 4940 C CA . ILE A 1 624 ? 19.828 10.484 -11.398 1 77.19 624 ILE A CA 1
ATOM 4941 C C . ILE A 1 624 ? 19.562 10.086 -9.953 1 77.19 624 ILE A C 1
ATOM 4943 O O . ILE A 1 624 ? 20.5 9.727 -9.219 1 77.19 624 ILE A O 1
ATOM 4947 N N . ASP A 1 625 ? 18.344 10.305 -9.586 1 79 625 ASP A N 1
ATOM 4948 C CA . ASP A 1 625 ? 18.047 9.844 -8.227 1 79 625 ASP A CA 1
ATOM 4949 C C . ASP A 1 625 ? 18.641 8.469 -7.965 1 79 625 ASP A C 1
ATOM 4951 O O . ASP A 1 625 ? 18.625 7.598 -8.844 1 79 625 ASP A O 1
ATOM 4955 N N . ASN A 1 626 ? 19.25 8.312 -6.805 1 86.62 626 ASN A N 1
ATOM 4956 C CA . ASN A 1 626 ? 20.016 7.109 -6.5 1 86.62 626 ASN A CA 1
ATOM 4957 C C . ASN A 1 626 ? 19.109 5.895 -6.324 1 86.62 626 ASN A C 1
ATOM 4959 O O . ASN A 1 626 ? 19.547 4.758 -6.492 1 86.62 626 ASN A O 1
ATOM 4963 N N . ILE A 1 627 ? 17.844 6.094 -6.066 1 85.12 627 ILE A N 1
ATOM 4964 C CA . ILE A 1 627 ? 16.938 4.977 -5.805 1 85.12 627 ILE A CA 1
ATOM 4965 C C . ILE A 1 627 ? 16.609 4.258 -7.109 1 85.12 627 ILE A C 1
ATOM 4967 O O . ILE A 1 627 ? 16.922 3.076 -7.27 1 85.12 627 ILE A O 1
ATOM 4971 N N . PRO A 1 628 ? 16.062 4.965 -8.109 1 81.25 628 PRO A N 1
ATOM 4972 C CA . PRO A 1 628 ? 15.797 4.266 -9.367 1 81.25 628 PRO A CA 1
ATOM 4973 C C . PRO A 1 628 ? 17.062 3.674 -9.992 1 81.25 628 PRO A C 1
ATOM 4975 O O . PRO A 1 628 ? 17.016 2.586 -10.57 1 81.25 628 PRO A O 1
ATOM 4978 N N . PHE A 1 629 ? 18.109 4.332 -9.891 1 85.88 629 PHE A N 1
ATOM 4979 C CA . PHE A 1 629 ? 19.375 3.844 -10.445 1 85.88 629 PHE A CA 1
ATOM 4980 C C . PHE A 1 629 ? 19.766 2.52 -9.812 1 85.88 629 PHE A C 1
ATOM 4982 O O . PHE A 1 629 ? 20.094 1.558 -10.508 1 85.88 629 PHE A O 1
ATOM 4989 N N . THR A 1 630 ? 19.75 2.504 -8.492 1 90.94 630 THR A N 1
ATOM 4990 C CA . THR A 1 630 ? 20.156 1.321 -7.746 1 90.94 630 THR A CA 1
ATOM 4991 C C . THR A 1 630 ? 19.266 0.133 -8.07 1 90.94 630 THR A C 1
ATOM 4993 O O . THR A 1 630 ? 19.734 -1.006 -8.141 1 90.94 630 THR A O 1
ATOM 4996 N N . THR A 1 631 ? 18.047 0.402 -8.258 1 84.38 631 THR A N 1
ATOM 4997 C CA . THR A 1 631 ? 17.109 -0.678 -8.547 1 84.38 631 THR A CA 1
ATOM 4998 C C . THR A 1 631 ? 17.469 -1.386 -9.852 1 84.38 631 THR A C 1
ATOM 5000 O O . THR A 1 631 ? 17.375 -2.611 -9.945 1 84.38 631 THR A O 1
ATOM 5003 N N . VAL A 1 632 ? 17.938 -0.639 -10.805 1 82.19 632 VAL A N 1
ATOM 5004 C CA . VAL A 1 632 ? 18.359 -1.219 -12.078 1 82.19 632 VAL A CA 1
ATOM 5005 C C . VAL A 1 632 ? 19.719 -1.905 -11.906 1 82.19 632 VAL A C 1
ATOM 5007 O O . VAL A 1 632 ? 19.891 -3.043 -12.344 1 82.19 632 VAL A O 1
ATOM 5010 N N . MET A 1 633 ? 20.531 -1.242 -11.266 1 90.62 633 MET A N 1
ATOM 5011 C CA . MET A 1 633 ? 21.922 -1.663 -11.219 1 90.62 633 MET A CA 1
ATOM 5012 C C . MET A 1 633 ? 22.094 -2.885 -10.32 1 90.62 633 MET A C 1
ATOM 5014 O O . MET A 1 633 ? 23.031 -3.658 -10.492 1 90.62 633 MET A O 1
ATOM 5018 N N . VAL A 1 634 ? 21.266 -3.066 -9.391 1 92.5 634 VAL A N 1
ATOM 5019 C CA . VAL A 1 634 ? 21.375 -4.238 -8.523 1 92.5 634 VAL A CA 1
ATOM 5020 C C . VAL A 1 634 ? 21.219 -5.508 -9.359 1 92.5 634 VAL A C 1
ATOM 5022 O O . VAL A 1 634 ? 21.953 -6.48 -9.164 1 92.5 634 VAL A O 1
ATOM 5025 N N . GLN A 1 635 ? 20.328 -5.465 -10.281 1 85.31 635 GLN A N 1
ATOM 5026 C CA . GLN A 1 635 ? 20.141 -6.613 -11.164 1 85.31 635 GLN A CA 1
ATOM 5027 C C . GLN A 1 635 ? 21.344 -6.809 -12.07 1 85.31 635 GLN A C 1
ATOM 5029 O O . GLN A 1 635 ? 21.766 -7.941 -12.32 1 85.31 635 GLN A O 1
ATOM 5034 N N . VAL A 1 636 ? 21.875 -5.758 -12.508 1 87.25 636 VAL A N 1
ATOM 5035 C CA . VAL A 1 636 ? 23.047 -5.809 -13.375 1 87.25 636 VAL A CA 1
ATOM 5036 C C . VAL A 1 636 ? 24.219 -6.441 -12.633 1 87.25 636 VAL A C 1
ATOM 5038 O O . VAL A 1 636 ? 24.891 -7.34 -13.156 1 87.25 636 VAL A O 1
ATOM 5041 N N . VAL A 1 637 ? 24.422 -5.996 -11.453 1 93.25 637 VAL A N 1
ATOM 5042 C CA . VAL A 1 637 ? 25.547 -6.465 -10.641 1 93.25 637 VAL A CA 1
ATOM 5043 C C . VAL A 1 637 ? 25.375 -7.953 -10.352 1 93.25 637 VAL A C 1
ATOM 5045 O O . VAL A 1 637 ? 26.344 -8.719 -10.453 1 93.25 637 VAL A O 1
ATOM 5048 N N . VAL A 1 638 ? 24.188 -8.359 -10 1 89.38 638 VAL A N 1
ATOM 5049 C CA . VAL A 1 638 ? 23.906 -9.75 -9.672 1 89.38 638 VAL A CA 1
ATOM 5050 C C . VAL A 1 638 ? 24.094 -10.625 -10.914 1 89.38 638 VAL A C 1
ATOM 5052 O O . VAL A 1 638 ? 24.672 -11.711 -10.836 1 89.38 638 VAL A O 1
ATOM 5055 N N . ASP A 1 639 ? 23.703 -10.125 -12.031 1 82 639 ASP A N 1
ATOM 5056 C CA . ASP A 1 639 ? 23.797 -10.891 -13.273 1 82 639 ASP A CA 1
ATOM 5057 C C . ASP A 1 639 ? 25.25 -10.992 -13.742 1 82 639 ASP A C 1
ATOM 5059 O O . ASP A 1 639 ? 25.672 -12.016 -14.289 1 82 639 ASP A O 1
ATOM 5063 N N . ILE A 1 640 ? 26 -9.992 -13.539 1 87.06 640 ILE A N 1
ATOM 5064 C CA . ILE A 1 640 ? 27.406 -10.008 -13.891 1 87.06 640 ILE A CA 1
ATOM 5065 C C . ILE A 1 640 ? 28.156 -11.031 -13.031 1 87.06 640 ILE A C 1
ATOM 5067 O O . ILE A 1 640 ? 28.984 -11.797 -13.539 1 87.06 640 ILE A O 1
ATOM 5071 N N . ALA A 1 641 ? 27.844 -11.031 -11.781 1 87.38 641 ALA A N 1
ATOM 5072 C CA . ALA A 1 641 ? 28.5 -11.938 -10.844 1 87.38 641 ALA A CA 1
ATOM 5073 C C . ALA A 1 641 ? 28.109 -13.391 -11.117 1 87.38 641 ALA A C 1
ATOM 5075 O O . ALA A 1 641 ? 28.875 -14.312 -10.82 1 87.38 641 ALA A O 1
ATOM 5076 N N . ASP A 1 642 ? 26.953 -13.578 -11.648 1 78.56 642 ASP A N 1
ATOM 5077 C CA . ASP A 1 642 ? 26.422 -14.914 -11.883 1 78.56 642 ASP A CA 1
ATOM 5078 C C . ASP A 1 642 ? 26.969 -15.508 -13.18 1 78.56 642 ASP A C 1
ATOM 5080 O O . ASP A 1 642 ? 26.844 -16.703 -13.43 1 78.56 642 ASP A O 1
ATOM 5084 N N . GLN A 1 643 ? 27.609 -14.703 -13.891 1 70.75 643 GLN A N 1
ATOM 5085 C CA . GLN A 1 643 ? 28.141 -15.195 -15.164 1 70.75 643 GLN A CA 1
ATOM 5086 C C . GLN A 1 643 ? 29.391 -16.031 -14.953 1 70.75 643 GLN A C 1
ATOM 5088 O O . GLN A 1 643 ? 30.312 -15.609 -14.234 1 70.75 643 GLN A O 1
ATOM 5093 N N . GLU A 1 644 ? 29.344 -17.172 -15.5 1 64.75 644 GLU A N 1
ATOM 5094 C CA . GLU A 1 644 ? 30.422 -18.125 -15.352 1 64.75 644 GLU A CA 1
ATOM 5095 C C . GLU A 1 644 ? 31.688 -17.641 -16.062 1 64.75 644 GLU A C 1
ATOM 5097 O O . GLU A 1 644 ? 32.812 -17.953 -15.641 1 64.75 644 GLU A O 1
ATOM 5102 N N . GLU A 1 645 ? 31.5 -16.891 -17.078 1 65.31 645 GLU A N 1
ATOM 5103 C CA . GLU A 1 645 ? 32.625 -16.453 -17.875 1 65.31 645 GLU A CA 1
ATOM 5104 C C . GLU A 1 645 ? 33.469 -15.438 -17.109 1 65.31 645 GLU A C 1
ATOM 5106 O O . GLU A 1 645 ? 34.719 -15.43 -17.234 1 65.31 645 GLU A O 1
ATOM 5111 N N . THR A 1 646 ? 32.906 -14.703 -16.297 1 69.94 646 THR A N 1
ATOM 5112 C CA . THR A 1 646 ? 33.625 -13.617 -15.648 1 69.94 646 THR A CA 1
ATOM 5113 C C . THR A 1 646 ? 34.094 -14.031 -14.25 1 69.94 646 THR A C 1
ATOM 5115 O O . THR A 1 646 ? 35.156 -13.625 -13.789 1 69.94 646 THR A O 1
ATOM 5118 N N . LYS A 1 647 ? 33.531 -14.992 -13.672 1 75.69 647 LYS A N 1
ATOM 5119 C CA . LYS A 1 647 ? 33.844 -15.547 -12.352 1 75.69 647 LYS A CA 1
ATOM 5120 C C . LYS A 1 647 ? 34.188 -14.43 -11.359 1 75.69 647 LYS A C 1
ATOM 5122 O O . LYS A 1 647 ? 35.219 -14.469 -10.703 1 75.69 647 LYS A O 1
ATOM 5127 N N . LEU A 1 648 ? 33.531 -13.438 -11.266 1 90 648 LEU A N 1
ATOM 5128 C CA . LEU A 1 648 ? 33.781 -12.344 -10.328 1 90 648 LEU A CA 1
ATOM 5129 C C . LEU A 1 648 ? 33.031 -12.562 -9.031 1 90 648 LEU A C 1
ATOM 5131 O O . LEU A 1 648 ? 31.875 -13.023 -9.047 1 90 648 LEU A O 1
ATOM 5135 N N . PRO A 1 649 ? 33.75 -12.305 -7.93 1 92.19 649 PRO A N 1
ATOM 5136 C CA . PRO A 1 649 ? 33.031 -12.359 -6.66 1 92.19 649 PRO A CA 1
ATOM 5137 C C . PRO A 1 649 ? 31.969 -11.266 -6.531 1 92.19 649 PRO A C 1
ATOM 5139 O O . PRO A 1 649 ? 32.219 -10.125 -6.934 1 92.19 649 PRO A O 1
ATOM 5142 N N . ILE A 1 650 ? 30.891 -11.547 -5.988 1 93.56 650 ILE A N 1
ATOM 5143 C CA . ILE A 1 650 ? 29.734 -10.656 -5.953 1 93.56 650 ILE A CA 1
ATOM 5144 C C . ILE A 1 650 ? 29.938 -9.586 -4.883 1 93.56 650 ILE A C 1
ATOM 5146 O O . ILE A 1 650 ? 29.484 -8.453 -5.039 1 93.56 650 ILE A O 1
ATOM 5150 N N . LYS A 1 651 ? 30.672 -9.836 -3.77 1 94.88 651 LYS A N 1
ATOM 5151 C CA . LYS A 1 651 ? 30.766 -8.969 -2.602 1 94.88 651 LYS A CA 1
ATOM 5152 C C . LYS A 1 651 ? 31.375 -7.613 -2.967 1 94.88 651 LYS A C 1
ATOM 5154 O O . LYS A 1 651 ? 30.781 -6.566 -2.707 1 94.88 651 LYS A O 1
ATOM 5159 N N . PRO A 1 652 ? 32.562 -7.621 -3.652 1 95.94 652 PRO A N 1
ATOM 5160 C CA . PRO A 1 652 ? 33.156 -6.324 -4 1 95.94 652 PRO A CA 1
ATOM 5161 C C . PRO A 1 652 ? 32.25 -5.5 -4.922 1 95.94 652 PRO A C 1
ATOM 5163 O O . PRO A 1 652 ? 32.219 -4.27 -4.824 1 95.94 652 PRO A O 1
ATOM 5166 N N . LEU A 1 653 ? 31.516 -6.145 -5.781 1 96.25 653 LEU A N 1
ATOM 5167 C CA . LEU A 1 653 ? 30.641 -5.441 -6.707 1 96.25 653 LEU A CA 1
ATOM 5168 C C . LEU A 1 653 ? 29.453 -4.824 -5.969 1 96.25 653 LEU A C 1
ATOM 5170 O O . LEU A 1 653 ? 29.031 -3.717 -6.293 1 96.25 653 LEU A O 1
ATOM 5174 N N . VAL A 1 654 ? 28.969 -5.555 -4.988 1 97 654 VAL A N 1
ATOM 5175 C CA . VAL A 1 654 ? 27.844 -5.086 -4.172 1 97 654 VAL A CA 1
ATOM 5176 C C . VAL A 1 654 ? 28.25 -3.832 -3.406 1 97 654 VAL A C 1
ATOM 5178 O O . VAL A 1 654 ? 27.531 -2.838 -3.393 1 97 654 VAL A O 1
ATOM 5181 N N . PHE A 1 655 ? 29.438 -3.828 -2.824 1 97.81 655 PHE A N 1
ATOM 5182 C CA . PHE A 1 655 ? 29.906 -2.695 -2.037 1 97.81 655 PHE A CA 1
ATOM 5183 C C . PHE A 1 655 ? 30.266 -1.52 -2.941 1 97.81 655 PHE A C 1
ATOM 5185 O O . PHE A 1 655 ? 30.094 -0.361 -2.559 1 97.81 655 PHE A O 1
ATOM 5192 N N . ALA A 1 656 ? 30.75 -1.818 -4.16 1 97.81 656 ALA A N 1
ATOM 5193 C CA . ALA A 1 656 ? 31 -0.766 -5.145 1 97.81 656 ALA A CA 1
ATOM 5194 C C . ALA A 1 656 ? 29.703 -0.056 -5.52 1 97.81 656 ALA A C 1
ATOM 5196 O O . ALA A 1 656 ? 29.656 1.175 -5.598 1 97.81 656 ALA A O 1
ATOM 5197 N N . LEU A 1 657 ? 28.656 -0.815 -5.719 1 97.38 657 LEU A N 1
ATOM 5198 C CA . LEU A 1 657 ? 27.359 -0.259 -6.055 1 97.38 657 LEU A CA 1
ATOM 5199 C C . LEU A 1 657 ? 26.797 0.553 -4.891 1 97.38 657 LEU A C 1
ATOM 5201 O O . LEU A 1 657 ? 26.312 1.668 -5.086 1 97.38 657 LEU A O 1
ATOM 5205 N N . ALA A 1 658 ? 26.859 0.003 -3.688 1 98.06 658 ALA A N 1
ATOM 5206 C CA . ALA A 1 658 ? 26.312 0.66 -2.502 1 98.06 658 ALA A CA 1
ATOM 5207 C C . ALA A 1 658 ? 26.984 2.002 -2.258 1 98.06 658 ALA A C 1
ATOM 5209 O O . ALA A 1 658 ? 26.328 3.023 -2.084 1 98.06 658 ALA A O 1
ATOM 5210 N N . LEU A 1 659 ? 28.344 1.972 -2.293 1 98.38 659 LEU A N 1
ATOM 5211 C CA . LEU A 1 659 ? 29.109 3.186 -2.053 1 98.38 659 LEU A CA 1
ATOM 5212 C C . LEU A 1 659 ? 28.906 4.195 -3.18 1 98.38 659 LEU A C 1
ATOM 5214 O O . LEU A 1 659 ? 28.703 5.383 -2.926 1 98.38 659 LEU A O 1
ATOM 5218 N N . GLY A 1 660 ? 28.938 3.699 -4.375 1 97.94 660 GLY A N 1
ATOM 5219 C CA . GLY A 1 660 ? 28.734 4.586 -5.512 1 97.94 660 GLY A CA 1
ATOM 5220 C C . GLY A 1 660 ? 27.391 5.285 -5.492 1 97.94 660 GLY A C 1
ATOM 5221 O O . GLY A 1 660 ? 27.312 6.504 -5.676 1 97.94 660 GLY A O 1
ATOM 5222 N N . ALA A 1 661 ? 26.359 4.559 -5.262 1 96.25 661 ALA A N 1
ATOM 5223 C CA . ALA A 1 661 ? 25 5.098 -5.27 1 96.25 661 ALA A CA 1
ATOM 5224 C C . ALA A 1 661 ? 24.781 6.066 -4.109 1 96.25 661 ALA A C 1
ATOM 5226 O O . ALA A 1 661 ? 24.25 7.16 -4.293 1 96.25 661 ALA A O 1
ATOM 5227 N N . CYS A 1 662 ? 25.203 5.742 -2.953 1 97 662 CYS A N 1
ATOM 5228 C CA . CYS A 1 662 ? 24.969 6.555 -1.764 1 97 662 CYS A CA 1
ATOM 5229 C C . CYS A 1 662 ? 25.812 7.828 -1.806 1 97 662 CYS A C 1
ATOM 5231 O O . CYS A 1 662 ? 25.281 8.922 -1.569 1 97 662 CYS A O 1
ATOM 5233 N N . LEU A 1 663 ? 27.094 7.672 -2.141 1 97.81 663 LEU A N 1
ATOM 5234 C CA . LEU A 1 663 ? 27.984 8.828 -2.172 1 97.81 663 LEU A CA 1
ATOM 5235 C C . LEU A 1 663 ? 27.688 9.711 -3.381 1 97.81 663 LEU A C 1
ATOM 5237 O O . LEU A 1 663 ? 27.859 10.93 -3.324 1 97.81 663 LEU A O 1
ATOM 5241 N N . GLY A 1 664 ? 27.281 9.078 -4.418 1 96.81 664 GLY A N 1
ATOM 5242 C CA . GLY A 1 664 ? 26.906 9.812 -5.613 1 96.81 664 GLY A CA 1
ATOM 5243 C C . GLY A 1 664 ? 25.766 10.781 -5.387 1 96.81 664 GLY A C 1
ATOM 5244 O O . GLY A 1 664 ? 25.672 11.82 -6.043 1 96.81 664 GLY A O 1
ATOM 5245 N N . GLY A 1 665 ? 24.875 10.469 -4.488 1 94.25 665 GLY A N 1
ATOM 5246 C CA . GLY A 1 665 ? 23.734 11.312 -4.168 1 94.25 665 GLY A CA 1
ATOM 5247 C C . GLY A 1 665 ? 24.141 12.703 -3.707 1 94.25 665 GLY A C 1
ATOM 5248 O O . GLY A 1 665 ? 23.328 13.633 -3.764 1 94.25 665 GLY A O 1
ATOM 5249 N N . ASN A 1 666 ? 25.359 12.891 -3.35 1 96.81 666 ASN A N 1
ATOM 5250 C CA . ASN A 1 666 ? 25.859 14.18 -2.881 1 96.81 666 ASN A CA 1
ATOM 5251 C C . ASN A 1 666 ? 26.281 15.07 -4.043 1 96.81 666 ASN A C 1
ATOM 5253 O O . ASN A 1 666 ? 26.547 16.266 -3.854 1 96.81 666 ASN A O 1
ATOM 5257 N N . GLY A 1 667 ? 26.344 14.539 -5.23 1 95.69 667 GLY A N 1
ATOM 5258 C CA . GLY A 1 667 ? 26.938 15.25 -6.352 1 95.69 667 GLY A CA 1
ATOM 5259 C C . GLY A 1 667 ? 26.172 16.5 -6.742 1 95.69 667 GLY A C 1
ATOM 5260 O O . GLY A 1 667 ? 26.766 17.547 -7.008 1 95.69 667 GLY A O 1
ATOM 5261 N N . THR A 1 668 ? 24.891 16.391 -6.754 1 91.94 668 THR A N 1
ATOM 5262 C CA . THR A 1 668 ? 24.031 17.516 -7.094 1 91.94 668 THR A CA 1
ATOM 5263 C C . THR A 1 668 ? 22.828 17.578 -6.164 1 91.94 668 THR A C 1
ATOM 5265 O O . THR A 1 668 ? 22.594 16.656 -5.371 1 91.94 668 THR A O 1
ATOM 5268 N N . LEU A 1 669 ? 22.141 18.75 -6.316 1 87.88 669 LEU A N 1
ATOM 5269 C CA . LEU A 1 669 ? 20.969 18.969 -5.496 1 87.88 669 LEU A CA 1
ATOM 5270 C C . LEU A 1 669 ? 19.906 17.906 -5.781 1 87.88 669 LEU A C 1
ATOM 5272 O O . LEU A 1 669 ? 19.188 17.469 -4.875 1 87.88 669 LEU A O 1
ATOM 5276 N N . ILE A 1 670 ? 19.875 17.359 -6.996 1 81.19 670 ILE A N 1
ATOM 5277 C CA . ILE A 1 670 ? 18.812 16.438 -7.41 1 81.19 670 ILE A CA 1
ATOM 5278 C C . ILE A 1 670 ? 19.281 14.992 -7.227 1 81.19 670 ILE A C 1
ATOM 5280 O O . ILE A 1 670 ? 18.516 14.055 -7.445 1 81.19 670 ILE A O 1
ATOM 5284 N N . GLY A 1 671 ? 20.484 14.812 -6.809 1 86.81 671 GLY A N 1
ATOM 5285 C CA . GLY A 1 671 ? 21.078 13.492 -6.727 1 86.81 671 GLY A CA 1
ATOM 5286 C C . GLY A 1 671 ? 20.438 12.617 -5.66 1 86.81 671 GLY A C 1
ATOM 5287 O O . GLY A 1 671 ? 20.469 11.391 -5.758 1 86.81 671 GLY A O 1
ATOM 5288 N N . ALA A 1 672 ? 19.906 13.234 -4.605 1 88.62 672 ALA A N 1
ATOM 5289 C CA . ALA A 1 672 ? 19.25 12.516 -3.525 1 88.62 672 ALA A CA 1
ATOM 5290 C C . ALA A 1 672 ? 18 13.258 -3.049 1 88.62 672 ALA A C 1
ATOM 5292 O O . ALA A 1 672 ? 18 14.492 -2.994 1 88.62 672 ALA A O 1
ATOM 5293 N N . SER A 1 673 ? 17.016 12.555 -2.74 1 82.69 673 SER A N 1
ATOM 5294 C CA . SER A 1 673 ? 15.781 13.141 -2.254 1 82.69 673 SER A CA 1
ATOM 5295 C C . SER A 1 673 ? 16.016 13.984 -1.006 1 82.69 673 SER A C 1
ATOM 5297 O O . SER A 1 673 ? 15.359 15.016 -0.808 1 82.69 673 SER A O 1
ATOM 5299 N N . ALA A 1 674 ? 16.938 13.555 -0.155 1 90.19 674 ALA A N 1
ATOM 5300 C CA . ALA A 1 674 ? 17.234 14.297 1.066 1 90.19 674 ALA A CA 1
ATOM 5301 C C . ALA A 1 674 ? 17.719 15.703 0.746 1 90.19 674 ALA A C 1
ATOM 5303 O O . ALA A 1 674 ? 17.438 16.656 1.48 1 90.19 674 ALA A O 1
ATOM 5304 N N . ASN A 1 675 ? 18.469 15.898 -0.363 1 92.88 675 ASN A N 1
ATOM 5305 C CA . ASN A 1 675 ? 18.953 17.219 -0.781 1 92.88 675 ASN A CA 1
ATOM 5306 C C . ASN A 1 675 ? 17.797 18.141 -1.161 1 92.88 675 ASN A C 1
ATOM 5308 O O . ASN A 1 675 ? 17.766 19.297 -0.733 1 92.88 675 ASN A O 1
ATOM 5312 N N . VAL A 1 676 ? 16.922 17.625 -1.846 1 82.62 676 VAL A N 1
ATOM 5313 C CA . VAL A 1 676 ? 15.789 18.391 -2.344 1 82.62 676 VAL A CA 1
ATOM 5314 C C . VAL A 1 676 ? 14.883 18.797 -1.179 1 82.62 676 VAL A C 1
ATOM 5316 O O . VAL A 1 676 ? 14.391 19.922 -1.122 1 82.62 676 VAL A O 1
ATOM 5319 N N . VAL A 1 677 ? 14.695 17.922 -0.29 1 84.75 677 VAL A N 1
ATOM 5320 C CA . VAL A 1 677 ? 13.867 18.188 0.882 1 84.75 677 VAL A CA 1
ATOM 5321 C C . VAL A 1 677 ? 14.508 19.281 1.724 1 84.75 677 VAL A C 1
ATOM 5323 O O . VAL A 1 677 ? 13.812 20.188 2.197 1 84.75 677 VAL A O 1
ATOM 5326 N N . THR A 1 678 ? 15.766 19.156 1.897 1 91.25 678 THR A N 1
ATOM 5327 C CA . THR A 1 678 ? 16.484 20.188 2.652 1 91.25 678 THR A CA 1
ATOM 5328 C C . THR A 1 678 ? 16.312 21.547 1.998 1 91.25 678 THR A C 1
ATOM 5330 O O . THR A 1 678 ? 16.078 22.547 2.682 1 91.25 678 THR A O 1
ATOM 5333 N N . ALA A 1 679 ? 16.484 21.609 0.751 1 88.19 679 ALA A N 1
ATOM 5334 C CA . ALA A 1 679 ? 16.328 22.859 0.01 1 88.19 679 ALA A CA 1
ATOM 5335 C C . ALA A 1 679 ? 14.906 23.406 0.159 1 88.19 679 ALA A C 1
ATOM 5337 O O . ALA A 1 679 ? 14.711 24.609 0.285 1 88.19 679 ALA A O 1
ATOM 5338 N N . GLY A 1 680 ? 13.984 22.562 0.12 1 80.31 680 GLY A N 1
ATOM 5339 C CA . GLY A 1 680 ? 12.594 22.953 0.309 1 80.31 680 GLY A CA 1
ATOM 5340 C C . GLY A 1 680 ? 12.328 23.547 1.679 1 80.31 680 GLY A C 1
ATOM 5341 O O . GLY A 1 680 ? 11.688 24.609 1.792 1 80.31 680 GLY A O 1
ATOM 5342 N N . ILE A 1 681 ? 12.828 22.922 2.676 1 82.81 681 ILE A N 1
ATOM 5343 C CA . ILE A 1 681 ? 12.672 23.406 4.043 1 82.81 681 ILE A CA 1
ATOM 5344 C C . ILE A 1 681 ? 13.375 24.75 4.191 1 82.81 681 ILE A C 1
ATOM 5346 O O . ILE A 1 681 ? 12.836 25.688 4.801 1 82.81 681 ILE A O 1
ATOM 5350 N N . ALA A 1 682 ? 14.523 24.797 3.654 1 87.12 682 ALA A N 1
ATOM 5351 C CA . ALA A 1 682 ? 15.281 26.047 3.691 1 87.12 682 ALA A CA 1
ATOM 5352 C C . ALA A 1 682 ? 14.508 27.188 3.031 1 87.12 682 ALA A C 1
ATOM 5354 O O . ALA A 1 682 ? 14.438 28.297 3.568 1 87.12 682 ALA A O 1
ATOM 5355 N N . GLU A 1 683 ? 13.953 26.875 1.965 1 79.44 683 GLU A N 1
ATOM 5356 C CA . GLU A 1 683 ? 13.188 27.875 1.227 1 79.44 683 GLU A CA 1
ATOM 5357 C C . GLU A 1 683 ? 11.953 28.312 2.016 1 79.44 683 GLU A C 1
ATOM 5359 O O . GLU A 1 683 ? 11.625 29.5 2.045 1 79.44 683 GLU A O 1
ATOM 5364 N N . GLN A 1 684 ? 11.336 27.453 2.623 1 72 684 GLN A N 1
ATOM 5365 C CA . GLN A 1 684 ? 10.141 27.75 3.42 1 72 684 GLN A CA 1
ATOM 5366 C C . GLN A 1 684 ? 10.477 28.672 4.586 1 72 684 GLN A C 1
ATOM 5368 O O . GLN A 1 684 ? 9.625 29.453 5.023 1 72 684 GLN A O 1
ATOM 5373 N N . HIS A 1 685 ? 11.672 28.578 4.98 1 76.5 685 HIS A N 1
ATOM 5374 C CA . HIS A 1 685 ? 12.094 29.391 6.109 1 76.5 685 HIS A CA 1
ATOM 5375 C C . HIS A 1 685 ? 12.836 30.641 5.637 1 76.5 685 HIS A C 1
ATOM 5377 O O . HIS A 1 685 ? 13.438 31.359 6.441 1 76.5 685 HIS A O 1
ATOM 5383 N N . GLY A 1 686 ? 12.914 30.797 4.328 1 70.69 686 GLY A N 1
ATOM 5384 C CA . GLY A 1 686 ? 13.469 32.031 3.768 1 70.69 686 GLY A CA 1
ATOM 5385 C C . GLY A 1 686 ? 14.953 31.922 3.463 1 70.69 686 GLY A C 1
ATOM 5386 O O . GLY A 1 686 ? 15.609 32.938 3.215 1 70.69 686 GLY A O 1
ATOM 5387 N N . TYR A 1 687 ? 15.539 30.766 3.523 1 82.88 687 TYR A N 1
ATOM 5388 C CA . TYR A 1 687 ? 16.969 30.578 3.281 1 82.88 687 TYR A CA 1
ATOM 5389 C C . TYR A 1 687 ? 17.203 29.75 2.021 1 82.88 687 TYR A C 1
ATOM 5391 O O . TYR A 1 687 ? 17.938 28.766 2.045 1 82.88 687 TYR A O 1
ATOM 5399 N N . ARG A 1 688 ? 16.781 30.25 0.984 1 82.19 688 ARG A N 1
ATOM 5400 C CA . ARG A 1 688 ? 16.844 29.5 -0.267 1 82.19 688 ARG A CA 1
ATOM 5401 C C . ARG A 1 688 ? 18.281 29.375 -0.754 1 82.19 688 ARG A C 1
ATOM 5403 O O . ARG A 1 688 ? 19.062 30.344 -0.667 1 82.19 688 ARG A O 1
ATOM 5410 N N . PHE A 1 689 ? 18.672 28.188 -1.137 1 83.31 689 PHE A N 1
ATOM 5411 C CA . PHE A 1 689 ? 19.938 28.031 -1.833 1 83.31 689 PHE A CA 1
ATOM 5412 C C . PHE A 1 689 ? 19.734 27.359 -3.186 1 83.31 689 PHE A C 1
ATOM 5414 O O . PHE A 1 689 ? 18.844 26.516 -3.338 1 83.31 689 PHE A O 1
ATOM 5421 N N . SER A 1 690 ? 20.578 27.75 -4.113 1 80.31 690 SER A N 1
ATOM 5422 C CA . SER A 1 690 ? 20.453 27.328 -5.504 1 80.31 690 SER A CA 1
ATOM 5423 C C . SER A 1 690 ? 21.141 26 -5.75 1 80.31 690 SER A C 1
ATOM 5425 O O . SER A 1 690 ? 21.859 25.484 -4.875 1 80.31 690 SER A O 1
ATOM 5427 N N . PHE A 1 691 ? 20.875 25.422 -7 1 84.44 691 PHE A N 1
ATOM 5428 C CA . PHE A 1 691 ? 21.547 24.219 -7.473 1 84.44 691 PHE A CA 1
ATOM 5429 C C . PHE A 1 691 ? 23.062 24.375 -7.414 1 84.44 691 PHE A C 1
ATOM 5431 O O . PHE A 1 691 ? 23.766 23.484 -6.973 1 84.44 691 PHE A O 1
ATOM 5438 N N . PHE A 1 692 ? 23.5 25.484 -7.812 1 87.12 692 PHE A N 1
ATOM 5439 C CA . PHE A 1 692 ? 24.938 25.734 -7.898 1 87.12 692 PHE A CA 1
ATOM 5440 C C . PHE A 1 692 ? 25.531 25.891 -6.508 1 87.12 692 PHE A C 1
ATOM 5442 O O . PHE A 1 692 ? 26.688 25.516 -6.277 1 87.12 692 PHE A O 1
ATOM 5449 N N . ASP A 1 693 ? 24.75 26.5 -5.586 1 89 693 ASP A N 1
ATOM 5450 C CA . ASP A 1 693 ? 25.203 26.594 -4.207 1 89 693 ASP A CA 1
ATOM 5451 C C . ASP A 1 693 ? 25.531 25.203 -3.648 1 89 693 ASP A C 1
ATOM 5453 O O . ASP A 1 693 ? 26.531 25.016 -2.967 1 89 693 ASP A O 1
ATOM 5457 N N . PHE A 1 694 ? 24.688 24.281 -3.955 1 93.81 694 PHE A N 1
ATOM 5458 C CA . PHE A 1 694 ? 24.875 22.922 -3.492 1 93.81 694 PHE A CA 1
ATOM 5459 C C . PHE A 1 694 ? 26 22.234 -4.266 1 93.81 694 PHE A C 1
ATOM 5461 O O . PHE A 1 694 ? 26.844 21.547 -3.678 1 93.81 694 PHE A O 1
ATOM 5468 N N . PHE A 1 695 ? 25.984 22.422 -5.598 1 93.25 695 PHE A N 1
ATOM 5469 C CA . PHE A 1 695 ? 26.906 21.75 -6.504 1 93.25 695 PHE A CA 1
ATOM 5470 C C . PHE A 1 695 ? 28.359 22.109 -6.156 1 93.25 695 PHE A C 1
ATOM 5472 O O . PHE A 1 695 ? 29.234 21.25 -6.238 1 93.25 695 PHE A O 1
ATOM 5479 N N . ARG A 1 696 ? 28.609 23.266 -5.758 1 93.31 696 ARG A N 1
ATOM 5480 C CA . ARG A 1 696 ? 29.953 23.75 -5.469 1 93.31 696 ARG A CA 1
ATOM 5481 C C . ARG A 1 696 ? 30.562 23.016 -4.281 1 93.31 696 ARG A C 1
ATOM 5483 O O . ARG A 1 696 ? 31.781 22.859 -4.203 1 93.31 696 ARG A O 1
ATOM 5490 N N . ILE A 1 697 ? 29.766 22.547 -3.461 1 94.69 697 ILE A N 1
ATOM 5491 C CA . ILE A 1 697 ? 30.266 21.844 -2.283 1 94.69 697 ILE A CA 1
ATOM 5492 C C . ILE A 1 697 ? 30.078 20.344 -2.461 1 94.69 697 ILE A C 1
ATOM 5494 O O . ILE A 1 697 ? 31 19.562 -2.223 1 94.69 697 ILE A O 1
ATOM 5498 N N . GLY A 1 698 ? 28.906 19.953 -2.885 1 96.75 698 GLY A N 1
ATOM 5499 C CA . GLY A 1 698 ? 28.516 18.562 -2.967 1 96.75 698 GLY A CA 1
ATOM 5500 C C . GLY A 1 698 ? 29.312 17.766 -3.977 1 96.75 698 GLY A C 1
ATOM 5501 O O . GLY A 1 698 ? 29.719 16.641 -3.707 1 96.75 698 GLY A O 1
ATOM 5502 N N . PHE A 1 699 ? 29.531 18.344 -5.148 1 96.88 699 PHE A N 1
ATOM 5503 C CA . PHE A 1 699 ? 30.203 17.609 -6.219 1 96.88 699 PHE A CA 1
ATOM 5504 C C . PHE A 1 699 ? 31.641 17.281 -5.836 1 96.88 699 PHE A C 1
ATOM 5506 O O . PHE A 1 699 ? 32.094 16.156 -6 1 96.88 699 PHE A O 1
ATOM 5513 N N . PRO A 1 700 ? 32.406 18.219 -5.328 1 97.31 700 PRO A N 1
ATOM 5514 C CA . PRO A 1 700 ? 33.75 17.891 -4.863 1 97.31 700 PRO A CA 1
ATOM 5515 C C . PRO A 1 700 ? 33.75 16.828 -3.762 1 97.31 700 PRO A C 1
ATOM 5517 O O . PRO A 1 700 ? 34.656 15.977 -3.719 1 97.31 700 PRO A O 1
ATOM 5520 N N . VAL A 1 701 ? 32.812 16.922 -2.887 1 97.94 701 VAL A N 1
ATOM 5521 C CA . VAL A 1 701 ? 32.688 15.922 -1.828 1 97.94 701 VAL A CA 1
ATOM 5522 C C . VAL A 1 701 ? 32.438 14.555 -2.439 1 97.94 701 VAL A C 1
ATOM 5524 O O . VAL A 1 701 ? 33.031 13.555 -2.016 1 97.94 701 VAL A O 1
ATOM 5527 N N . MET A 1 702 ? 31.484 14.516 -3.398 1 98.06 702 MET A N 1
ATOM 5528 C CA . MET A 1 702 ? 31.172 13.266 -4.086 1 98.06 702 MET A CA 1
ATOM 5529 C C . MET A 1 702 ? 32.406 12.672 -4.73 1 98.06 702 MET A C 1
ATOM 5531 O O . MET A 1 702 ? 32.688 11.477 -4.582 1 98.06 702 MET A O 1
ATOM 5535 N N . LEU A 1 703 ? 33.25 13.516 -5.391 1 97.94 703 LEU A N 1
ATOM 5536 C CA . LEU A 1 703 ? 34.469 13.047 -6.039 1 97.94 703 LEU A CA 1
ATOM 5537 C C . LEU A 1 703 ? 35.469 12.531 -5.012 1 97.94 703 LEU A C 1
ATOM 5539 O O . LEU A 1 703 ? 36.062 11.477 -5.211 1 97.94 703 LEU A O 1
ATOM 5543 N N . LEU A 1 704 ? 35.625 13.25 -3.977 1 98.19 704 LEU A N 1
ATOM 5544 C CA . LEU A 1 704 ? 36.562 12.898 -2.934 1 98.19 704 LEU A CA 1
ATOM 5545 C C . LEU A 1 704 ? 36.188 11.57 -2.283 1 98.19 704 LEU A C 1
ATOM 5547 O O . LEU A 1 704 ? 37.031 10.68 -2.146 1 98.19 704 LEU A O 1
ATOM 5551 N N . THR A 1 705 ? 34.969 11.469 -1.862 1 98.62 705 THR A N 1
ATOM 5552 C CA . THR A 1 705 ? 34.531 10.273 -1.141 1 98.62 705 THR A CA 1
ATOM 5553 C C . THR A 1 705 ? 34.531 9.062 -2.061 1 98.62 705 THR A C 1
ATOM 5555 O O . THR A 1 705 ? 34.844 7.945 -1.631 1 98.62 705 THR A O 1
ATOM 5558 N N . THR A 1 706 ? 34.156 9.25 -3.316 1 98.5 706 THR A N 1
ATOM 5559 C CA . THR A 1 706 ? 34.188 8.141 -4.273 1 98.5 706 THR A CA 1
ATOM 5560 C C . THR A 1 706 ? 35.625 7.684 -4.52 1 98.5 706 THR A C 1
ATOM 5562 O O . THR A 1 706 ? 35.875 6.484 -4.645 1 98.5 706 THR A O 1
ATOM 5565 N N . ALA A 1 707 ? 36.562 8.594 -4.59 1 98.44 707 ALA A N 1
ATOM 5566 C CA . ALA A 1 707 ? 37.969 8.258 -4.762 1 98.44 707 ALA A CA 1
ATOM 5567 C C . ALA A 1 707 ? 38.5 7.473 -3.564 1 98.44 707 ALA A C 1
ATOM 5569 O O . ALA A 1 707 ? 39.219 6.484 -3.729 1 98.44 707 ALA A O 1
ATOM 5570 N N . LEU A 1 708 ? 38.188 7.918 -2.408 1 98.5 708 LEU A N 1
ATOM 5571 C CA . LEU A 1 708 ? 38.594 7.207 -1.2 1 98.5 708 LEU A CA 1
ATOM 5572 C C . LEU A 1 708 ? 38 5.801 -1.177 1 98.5 708 LEU A C 1
ATOM 5574 O O . LEU A 1 708 ? 38.688 4.852 -0.763 1 98.5 708 LEU A O 1
ATOM 5578 N N . SER A 1 709 ? 36.75 5.703 -1.575 1 98.56 709 SER A N 1
ATOM 5579 C CA . SER A 1 709 ? 36.094 4.406 -1.629 1 98.56 709 SER A CA 1
ATOM 5580 C C . SER A 1 709 ? 36.75 3.48 -2.639 1 98.56 709 SER A C 1
ATOM 5582 O O . SER A 1 709 ? 36.812 2.266 -2.436 1 98.56 709 SER A O 1
ATOM 5584 N N . THR A 1 710 ? 37.219 4.082 -3.762 1 98.12 710 THR A N 1
ATOM 5585 C CA . THR A 1 710 ? 37.969 3.303 -4.734 1 98.12 710 THR A CA 1
ATOM 5586 C C . THR A 1 710 ? 39.219 2.67 -4.086 1 98.12 710 THR A C 1
ATOM 5588 O O . THR A 1 710 ? 39.438 1.47 -4.234 1 98.12 710 THR A O 1
ATOM 5591 N N . GLY A 1 711 ? 40 3.482 -3.395 1 97.81 711 GLY A N 1
ATOM 5592 C CA . GLY A 1 711 ? 41.156 2.979 -2.703 1 97.81 711 GLY A CA 1
ATOM 5593 C C . GLY A 1 711 ? 40.844 1.906 -1.681 1 97.81 711 GLY A C 1
ATOM 5594 O O . GLY A 1 711 ? 41.562 0.904 -1.579 1 97.81 711 GLY A O 1
ATOM 5595 N N . TYR A 1 712 ? 39.812 2.092 -0.979 1 97.94 712 TYR A N 1
ATOM 5596 C CA . TYR A 1 712 ? 39.406 1.156 0.062 1 97.94 712 TYR A CA 1
ATOM 5597 C C . TYR A 1 712 ? 39 -0.187 -0.538 1 97.94 712 TYR A C 1
ATOM 5599 O O . TYR A 1 712 ? 39.438 -1.239 -0.051 1 97.94 712 TYR A O 1
ATOM 5607 N N . LEU A 1 713 ? 38.156 -0.159 -1.59 1 97.69 713 LEU A N 1
ATOM 5608 C CA . LEU A 1 713 ? 37.688 -1.395 -2.191 1 97.69 713 LEU A CA 1
ATOM 5609 C C . LEU A 1 713 ? 38.812 -2.166 -2.852 1 97.69 713 LEU A C 1
ATOM 5611 O O . LEU A 1 713 ? 38.875 -3.396 -2.783 1 97.69 713 LEU A O 1
ATOM 5615 N N . ILE A 1 714 ? 39.75 -1.425 -3.518 1 96.25 714 ILE A N 1
ATOM 5616 C CA . ILE A 1 714 ? 40.906 -2.078 -4.133 1 96.25 714 ILE A CA 1
ATOM 5617 C C . ILE A 1 714 ? 41.781 -2.703 -3.051 1 96.25 714 ILE A C 1
ATOM 5619 O O . ILE A 1 714 ? 42.281 -3.83 -3.205 1 96.25 714 ILE A O 1
ATOM 5623 N N . PHE A 1 715 ? 41.938 -2.035 -1.978 1 96.12 715 PHE A N 1
ATOM 5624 C CA . PHE A 1 715 ? 42.75 -2.539 -0.871 1 96.12 715 PHE A CA 1
ATOM 5625 C C . PHE A 1 715 ? 42.125 -3.789 -0.268 1 96.12 715 PHE A C 1
ATOM 5627 O O . PHE A 1 715 ? 42.781 -4.805 -0.082 1 96.12 715 PHE A O 1
ATOM 5634 N N . CYS A 1 716 ? 40.875 -3.785 -0 1 95.38 716 CYS A N 1
ATOM 5635 C CA . CYS A 1 716 ? 40.188 -4.859 0.71 1 95.38 716 CYS A CA 1
ATOM 5636 C C . CYS A 1 716 ? 39.969 -6.074 -0.19 1 95.38 716 CYS A C 1
ATOM 5638 O O . CYS A 1 716 ? 40.125 -7.211 0.256 1 95.38 716 CYS A O 1
ATOM 5640 N N . HIS A 1 717 ? 39.688 -5.812 -1.474 1 93.19 717 HIS A N 1
ATOM 5641 C CA . HIS A 1 717 ? 39.188 -6.938 -2.256 1 93.19 717 HIS A CA 1
ATOM 5642 C C . HIS A 1 717 ? 40.188 -7.371 -3.314 1 93.19 717 HIS A C 1
ATOM 5644 O O . HIS A 1 717 ? 40.156 -8.516 -3.762 1 93.19 717 HIS A O 1
ATOM 5650 N N . VAL A 1 718 ? 41.031 -6.488 -3.742 1 90.94 718 VAL A N 1
ATOM 5651 C CA . VAL A 1 718 ? 42.031 -6.852 -4.734 1 90.94 718 VAL A CA 1
ATOM 5652 C C . VAL A 1 718 ? 43.344 -7.207 -4.035 1 90.94 718 VAL A C 1
ATOM 5654 O O . VAL A 1 718 ? 43.969 -8.234 -4.328 1 90.94 718 VAL A O 1
ATOM 5657 N N . TRP A 1 719 ? 43.688 -6.402 -3.084 1 91.69 719 TRP A N 1
ATOM 5658 C CA . TRP A 1 719 ? 44.938 -6.637 -2.41 1 91.69 719 TRP A CA 1
ATOM 5659 C C . TRP A 1 719 ? 44.812 -7.672 -1.303 1 91.69 719 TRP A C 1
ATOM 5661 O O . TRP A 1 719 ? 45.531 -8.664 -1.263 1 91.69 719 TRP A O 1
ATOM 5671 N N . LEU A 1 720 ? 43.781 -7.5 -0.414 1 92.06 720 LEU A N 1
ATOM 5672 C CA . LEU A 1 720 ? 43.594 -8.406 0.714 1 92.06 720 LEU A CA 1
ATOM 5673 C C . LEU A 1 720 ? 42.75 -9.609 0.306 1 92.06 720 LEU A C 1
ATOM 5675 O O . LEU A 1 720 ? 42.75 -10.633 0.994 1 92.06 720 LEU A O 1
ATOM 5679 N N . GLU A 1 721 ? 41.938 -9.5 -0.782 1 89 721 GLU A N 1
ATOM 5680 C CA . GLU A 1 721 ? 41.062 -10.539 -1.302 1 89 721 GLU A CA 1
ATOM 5681 C C . GLU A 1 721 ? 40.031 -10.945 -0.261 1 89 721 GLU A C 1
ATOM 5683 O O . GLU A 1 721 ? 39.812 -12.133 -0.011 1 89 721 GLU A O 1
ATOM 5688 N N . TRP A 1 722 ? 39.594 -10.008 0.435 1 87.94 722 TRP A N 1
ATOM 5689 C CA . TRP A 1 722 ? 38.5 -10.219 1.385 1 87.94 722 TRP A CA 1
ATOM 5690 C C . TRP A 1 722 ? 37.156 -10.414 0.659 1 87.94 722 TRP A C 1
ATOM 5692 O O . TRP A 1 722 ? 36.312 -9.523 0.648 1 87.94 722 TRP A O 1
ATOM 5702 N N . ASN A 1 723 ? 36.969 -11.57 0.021 1 83.19 723 ASN A N 1
ATOM 5703 C CA . ASN A 1 723 ? 35.844 -11.812 -0.845 1 83.19 723 ASN A CA 1
ATOM 5704 C C . ASN A 1 723 ? 34.969 -12.938 -0.308 1 83.19 723 ASN A C 1
ATOM 5706 O O . ASN A 1 723 ? 33.969 -13.32 -0.939 1 83.19 723 ASN A O 1
ATOM 5710 N N . ASP A 1 724 ? 35.312 -13.484 0.978 1 74.06 724 ASP A N 1
ATOM 5711 C CA . ASP A 1 724 ? 34.531 -14.562 1.571 1 74.06 724 ASP A CA 1
ATOM 5712 C C . ASP A 1 724 ? 33.469 -14.023 2.506 1 74.06 724 ASP A C 1
ATOM 5714 O O . ASP A 1 724 ? 33.656 -12.992 3.158 1 74.06 724 ASP A O 1
ATOM 5718 N N . MET B 1 1 ? -21.141 55.719 19.266 1 19.27 1 MET B N 1
ATOM 5719 C CA . MET B 1 1 ? -20.188 55.375 18.219 1 19.27 1 MET B CA 1
ATOM 5720 C C . MET B 1 1 ? -19.75 53.938 18.328 1 19.27 1 MET B C 1
ATOM 5722 O O . MET B 1 1 ? -19.125 53.531 19.312 1 19.27 1 MET B O 1
ATOM 5726 N N . ALA B 1 2 ? -20.641 52.969 17.859 1 21.86 2 ALA B N 1
ATOM 5727 C CA . ALA B 1 2 ? -21 51.562 18.094 1 21.86 2 ALA B CA 1
ATOM 5728 C C . ALA B 1 2 ? -19.922 50.625 17.594 1 21.86 2 ALA B C 1
ATOM 5730 O O . ALA B 1 2 ? -19.516 50.719 16.422 1 21.86 2 ALA B O 1
ATOM 5731 N N . GLN B 1 3 ? -18.953 50.25 18.484 1 21.59 3 GLN B N 1
ATOM 5732 C CA . GLN B 1 3 ? -17.75 49.438 18.484 1 21.59 3 GLN B CA 1
ATOM 5733 C C . GLN B 1 3 ? -18.016 48.094 17.859 1 21.59 3 GLN B C 1
ATOM 5735 O O . GLN B 1 3 ? -18.734 47.25 18.422 1 21.59 3 GLN B O 1
ATOM 5740 N N . HIS B 1 4 ? -18.344 48.125 16.516 1 21.23 4 HIS B N 1
ATOM 5741 C CA . HIS B 1 4 ? -18.688 46.938 15.727 1 21.23 4 HIS B CA 1
ATOM 5742 C C . HIS B 1 4 ? -17.625 45.875 15.859 1 21.23 4 HIS B C 1
ATOM 5744 O O . HIS B 1 4 ? -16.469 46.062 15.492 1 21.23 4 HIS B O 1
ATOM 5750 N N . MET B 1 5 ? -17.656 45.156 17 1 20.44 5 MET B N 1
ATOM 5751 C CA . MET B 1 5 ? -16.797 44.062 17.438 1 20.44 5 MET B CA 1
ATOM 5752 C C . MET B 1 5 ? -16.734 42.969 16.391 1 20.44 5 MET B C 1
ATOM 5754 O O . MET B 1 5 ? -17.734 42.344 16.047 1 20.44 5 MET B O 1
ATOM 5758 N N . ASN B 1 6 ? -15.992 43.219 15.266 1 21.36 6 ASN B N 1
ATOM 5759 C CA . ASN B 1 6 ? -15.773 42.375 14.109 1 21.36 6 ASN B CA 1
ATOM 5760 C C . ASN B 1 6 ? -15.258 41 14.539 1 21.36 6 ASN B C 1
ATOM 5762 O O . ASN B 1 6 ? -14.172 40.875 15.109 1 21.36 6 ASN B O 1
ATOM 5766 N N . HIS B 1 7 ? -16.141 40.062 15.055 1 20.73 7 HIS B N 1
ATOM 5767 C CA . HIS B 1 7 ? -15.914 38.719 15.523 1 20.73 7 HIS B CA 1
ATOM 5768 C C . HIS B 1 7 ? -15.32 37.844 14.43 1 20.73 7 HIS B C 1
ATOM 5770 O O . HIS B 1 7 ? -16 37.531 13.445 1 20.73 7 HIS B O 1
ATOM 5776 N N . THR B 1 8 ? -14.117 38.188 13.977 1 23.25 8 THR B N 1
ATOM 5777 C CA . THR B 1 8 ? -13.414 37.438 12.938 1 23.25 8 THR B CA 1
ATOM 5778 C C . THR B 1 8 ? -13.258 35.969 13.344 1 23.25 8 THR B C 1
ATOM 5780 O O . THR B 1 8 ? -12.68 35.656 14.391 1 23.25 8 THR B O 1
ATOM 5783 N N . GLY B 1 9 ? -14.273 35.125 13.07 1 22.47 9 GLY B N 1
ATOM 5784 C CA . GLY B 1 9 ? -14.32 33.688 13.414 1 22.47 9 GLY B CA 1
ATOM 5785 C C . GLY B 1 9 ? -13.18 32.906 12.789 1 22.47 9 GLY B C 1
ATOM 5786 O O . GLY B 1 9 ? -12.727 33.219 11.695 1 22.47 9 GLY B O 1
ATOM 5787 N N . PRO B 1 10 ? -12.289 32.344 13.555 1 22.62 10 PRO B N 1
ATOM 5788 C CA . PRO B 1 10 ? -11.062 31.578 13.258 1 22.62 10 PRO B CA 1
ATOM 5789 C C . PRO B 1 10 ? -11.289 30.453 12.258 1 22.62 10 PRO B C 1
ATOM 5791 O O . PRO B 1 10 ? -12.391 29.891 12.195 1 22.62 10 PRO B O 1
ATOM 5794 N N . ARG B 1 11 ? -10.734 30.547 11.062 1 25.33 11 ARG B N 1
ATOM 5795 C CA . ARG B 1 11 ? -10.719 29.578 9.977 1 25.33 11 ARG B CA 1
ATOM 5796 C C . ARG B 1 11 ? -10.234 28.219 10.461 1 25.33 11 ARG B C 1
ATOM 5798 O O . ARG B 1 11 ? -9.109 28.094 10.953 1 25.33 11 ARG B O 1
ATOM 5805 N N . ASN B 1 12 ? -11.109 27.375 10.961 1 22.45 12 ASN B N 1
ATOM 5806 C CA . ASN B 1 12 ? -10.828 26.047 11.492 1 22.45 12 ASN B CA 1
ATOM 5807 C C . ASN B 1 12 ? -10.234 25.125 10.422 1 22.45 12 ASN B C 1
ATOM 5809 O O . ASN B 1 12 ? -10.867 24.875 9.391 1 22.45 12 ASN B O 1
ATOM 5813 N N . VAL B 1 13 ? -8.992 25.344 10.086 1 25.39 13 VAL B N 1
ATOM 5814 C CA . VAL B 1 13 ? -8.25 24.359 9.289 1 25.39 13 VAL B CA 1
ATOM 5815 C C . VAL B 1 13 ? -8.57 22.953 9.773 1 25.39 13 VAL B C 1
ATOM 5817 O O . VAL B 1 13 ? -8.406 22.641 10.953 1 25.39 13 VAL B O 1
ATOM 5820 N N . THR B 1 14 ? -9.477 22.328 9.07 1 25.7 14 THR B N 1
ATOM 5821 C CA . THR B 1 14 ? -9.992 20.984 9.328 1 25.7 14 THR B CA 1
ATOM 5822 C C . THR B 1 14 ? -8.859 19.969 9.32 1 25.7 14 THR B C 1
ATOM 5824 O O . THR B 1 14 ? -8.219 19.75 8.297 1 25.7 14 THR B O 1
ATOM 5827 N N . THR B 1 15 ? -7.977 19.984 10.281 1 26.47 15 THR B N 1
ATOM 5828 C CA . THR B 1 15 ? -7.074 18.875 10.547 1 26.47 15 THR B CA 1
ATOM 5829 C C . THR B 1 15 ? -7.809 17.531 10.414 1 26.47 15 THR B C 1
ATOM 5831 O O . THR B 1 15 ? -9.023 17.469 10.602 1 26.47 15 THR B O 1
ATOM 5834 N N . GLY B 1 16 ? -7.25 16.625 9.633 1 29.05 16 GLY B N 1
ATOM 5835 C CA . GLY B 1 16 ? -7.719 15.266 9.453 1 29.05 16 GLY B CA 1
ATOM 5836 C C . GLY B 1 16 ? -8.234 14.641 10.734 1 29.05 16 GLY B C 1
ATOM 5837 O O . GLY B 1 16 ? -7.484 14.461 11.695 1 29.05 16 GLY B O 1
ATOM 5838 N N . LEU B 1 17 ? -9.438 14.93 11.125 1 30.61 17 LEU B N 1
ATOM 5839 C CA . LEU B 1 17 ? -10.203 14.516 12.289 1 30.61 17 LEU B CA 1
ATOM 5840 C C . LEU B 1 17 ? -10.242 12.992 12.398 1 30.61 17 LEU B C 1
ATOM 5842 O O . LEU B 1 17 ? -10.625 12.305 11.453 1 30.61 17 LEU B O 1
ATOM 5846 N N . SER B 1 18 ? -9.25 12.508 13.164 1 32.94 18 SER B N 1
ATOM 5847 C CA . SER B 1 18 ? -9.125 11.117 13.578 1 32.94 18 SER B CA 1
ATOM 5848 C C . SER B 1 18 ? -10.422 10.609 14.211 1 32.94 18 SER B C 1
ATOM 5850 O O . SER B 1 18 ? -11.172 11.383 14.797 1 32.94 18 SER B O 1
ATOM 5852 N N . GLU B 1 19 ? -10.953 9.578 13.82 1 32.72 19 GLU B N 1
ATOM 5853 C CA . GLU B 1 19 ? -12.047 8.781 14.367 1 32.72 19 GLU B CA 1
ATOM 5854 C C . GLU B 1 19 ? -11.906 8.617 15.883 1 32.72 19 GLU B C 1
ATOM 5856 O O . GLU B 1 19 ? -11.164 7.746 16.344 1 32.72 19 GLU B O 1
ATOM 5861 N N . ASN B 1 20 ? -11.812 9.688 16.672 1 33.06 20 ASN B N 1
ATOM 5862 C CA . ASN B 1 20 ? -11.828 9.453 18.109 1 33.06 20 ASN B CA 1
ATOM 5863 C C . ASN B 1 20 ? -13.133 8.797 18.562 1 33.06 20 ASN B C 1
ATOM 5865 O O . ASN B 1 20 ? -14.219 9.273 18.219 1 33.06 20 ASN B O 1
ATOM 5869 N N . SER B 1 21 ? -13.133 7.629 18.875 1 36.03 21 SER B N 1
ATOM 5870 C CA . SER B 1 21 ? -14.305 6.93 19.375 1 36.03 21 SER B CA 1
ATOM 5871 C C . SER B 1 21 ? -14.797 7.539 20.688 1 36.03 21 SER B C 1
ATOM 5873 O O . SER B 1 21 ? -14.031 7.664 21.656 1 36.03 21 SER B O 1
ATOM 5875 N N . PRO B 1 22 ? -15.883 8.266 20.688 1 34.47 22 PRO B N 1
ATOM 5876 C CA . PRO B 1 22 ? -16.484 8.875 21.875 1 34.47 22 PRO B CA 1
ATOM 5877 C C . PRO B 1 22 ? -16.875 7.852 22.938 1 34.47 22 PRO B C 1
ATOM 5879 O O . PRO B 1 22 ? -17.328 8.219 24.031 1 34.47 22 PRO B O 1
ATOM 5882 N N . LEU B 1 23 ? -16.828 6.645 22.656 1 34 23 LEU B N 1
ATOM 5883 C CA . LEU B 1 23 ? -17.547 5.777 23.578 1 34 23 LEU B CA 1
ATOM 5884 C C . LEU B 1 23 ? -16.875 5.781 24.953 1 34 23 LEU B C 1
ATOM 5886 O O . LEU B 1 23 ? -17.5 5.449 25.953 1 34 23 LEU B O 1
ATOM 5890 N N . LEU B 1 24 ? -15.57 5.859 24.891 1 36.03 24 LEU B N 1
ATOM 5891 C CA . LEU B 1 24 ? -15.023 5.621 26.219 1 36.03 24 LEU B CA 1
ATOM 5892 C C . LEU B 1 24 ? -15.094 6.887 27.078 1 36.03 24 LEU B C 1
ATOM 5894 O O . LEU B 1 24 ? -14.703 6.875 28.25 1 36.03 24 LEU B O 1
ATOM 5898 N N . HIS B 1 25 ? -15.273 8.148 26.484 1 34.06 25 HIS B N 1
ATOM 5899 C CA . HIS B 1 25 ? -15.25 9.266 27.422 1 34.06 25 HIS B CA 1
ATOM 5900 C C . HIS B 1 25 ? -16.625 9.477 28.062 1 34.06 25 HIS B C 1
ATOM 5902 O O . HIS B 1 25 ? -17.5 10.094 27.453 1 34.06 25 HIS B O 1
ATOM 5908 N N . VAL B 1 26 ? -17.078 8.656 28.875 1 33.03 26 VAL B N 1
ATOM 5909 C CA . VAL B 1 26 ? -18.219 8.953 29.75 1 33.03 26 VAL B CA 1
ATOM 5910 C C . VAL B 1 26 ? -18.016 10.32 30.406 1 33.03 26 VAL B C 1
ATOM 5912 O O . VAL B 1 26 ? -16.969 10.586 30.984 1 33.03 26 VAL B O 1
ATOM 5915 N N . SER B 1 27 ? -18.75 11.352 29.969 1 30.97 27 SER B N 1
ATOM 5916 C CA . SER B 1 27 ? -18.797 12.703 30.531 1 30.97 27 SER B CA 1
ATOM 5917 C C . SER B 1 27 ? -18.906 12.672 32.062 1 30.97 27 SER B C 1
ATOM 5919 O O . SER B 1 27 ? -19.797 12.031 32.594 1 30.97 27 SER B O 1
ATOM 5921 N N . GLU B 1 28 ? -17.906 13.047 32.781 1 33.44 28 GLU B N 1
ATOM 5922 C CA . GLU B 1 28 ? -17.797 13.367 34.219 1 33.44 28 GLU B CA 1
ATOM 5923 C C . GLU B 1 28 ? -18.844 14.398 34.625 1 33.44 28 GLU B C 1
ATOM 5925 O O . GLU B 1 28 ? -18.922 14.797 35.781 1 33.44 28 GLU B O 1
ATOM 5930 N N . GLU B 1 29 ? -19.609 14.984 33.656 1 32.72 29 GLU B N 1
ATOM 5931 C CA . GLU B 1 29 ? -20.266 16.234 34.031 1 32.72 29 GLU B CA 1
ATOM 5932 C C . GLU B 1 29 ? -21.359 15.969 35.062 1 32.72 29 GLU B C 1
ATOM 5934 O O . GLU B 1 29 ? -21.875 16.906 35.688 1 32.72 29 GLU B O 1
ATOM 5939 N N . LYS B 1 30 ? -21.984 14.812 35.156 1 34.44 30 LYS B N 1
ATOM 5940 C CA . LYS B 1 30 ? -23.219 14.898 35.938 1 34.44 30 LYS B CA 1
ATOM 5941 C C . LYS B 1 30 ? -22.938 15.133 37.406 1 34.44 30 LYS B C 1
ATOM 5943 O O . LYS B 1 30 ? -23.859 15.148 38.219 1 34.44 30 LYS B O 1
ATOM 5948 N N . ILE B 1 31 ? -21.609 15 37.75 1 32.47 31 ILE B N 1
ATOM 5949 C CA . ILE B 1 31 ? -21.578 14.789 39.219 1 32.47 31 ILE B CA 1
ATOM 5950 C C . ILE B 1 31 ? -21.781 16.125 39.938 1 32.47 31 ILE B C 1
ATOM 5952 O O . ILE B 1 31 ? -21.75 16.172 41.156 1 32.47 31 ILE B O 1
ATOM 5956 N N . GLN B 1 32 ? -21.719 17.203 39.188 1 29.23 32 GLN B N 1
ATOM 5957 C CA . GLN B 1 32 ? -21.5 18.328 40.062 1 29.23 32 GLN B CA 1
ATOM 5958 C C . GLN B 1 32 ? -22.766 18.719 40.812 1 29.23 32 GLN B C 1
ATOM 5960 O O . GLN B 1 32 ? -22.766 19.641 41.625 1 29.23 32 GLN B O 1
ATOM 5965 N N . ARG B 1 33 ? -23.953 18.391 40.406 1 29.89 33 ARG B N 1
ATOM 5966 C CA . ARG B 1 33 ? -25 19.25 40.938 1 29.89 33 ARG B CA 1
ATOM 5967 C C . ARG B 1 33 ? -25.344 18.859 42.375 1 29.89 33 ARG B C 1
ATOM 5969 O O . ARG B 1 33 ? -26.297 19.391 42.938 1 29.89 33 ARG B O 1
ATOM 5976 N N . GLY B 1 34 ? -25.094 17.562 42.75 1 27.23 34 GLY B N 1
ATOM 5977 C CA . GLY B 1 34 ? -25.891 17.375 43.938 1 27.23 34 GLY B CA 1
ATOM 5978 C C . GLY B 1 34 ? -25.453 18.25 45.094 1 27.23 34 GLY B C 1
ATOM 5979 O O . GLY B 1 34 ? -24.375 18.828 45.062 1 27.23 34 GLY B O 1
ATOM 5980 N N . THR B 1 35 ? -26.312 18.266 46.281 1 29.52 35 THR B N 1
ATOM 5981 C CA . THR B 1 35 ? -26.469 19.016 47.5 1 29.52 35 THR B CA 1
ATOM 5982 C C . THR B 1 35 ? -25.172 19.031 48.312 1 29.52 35 THR B C 1
ATOM 5984 O O . THR B 1 35 ? -24.359 18.109 48.188 1 29.52 35 THR B O 1
ATOM 5987 N N . ARG B 1 36 ? -25.016 20.094 49.281 1 33.47 36 ARG B N 1
ATOM 5988 C CA . ARG B 1 36 ? -24.078 20.672 50.25 1 33.47 36 ARG B CA 1
ATOM 5989 C C . ARG B 1 36 ? -23.594 19.609 51.219 1 33.47 36 ARG B C 1
ATOM 5991 O O . ARG B 1 36 ? -22.938 19.938 52.219 1 33.47 36 ARG B O 1
ATOM 5998 N N . ASP B 1 37 ? -24.25 18.422 51.312 1 31.84 37 ASP B N 1
ATOM 5999 C CA . ASP B 1 37 ? -23.781 17.703 52.5 1 31.84 37 ASP B CA 1
ATOM 6000 C C . ASP B 1 37 ? -22.344 17.25 52.344 1 31.84 37 ASP B C 1
ATOM 6002 O O . ASP B 1 37 ? -21.922 16.844 51.25 1 31.84 37 ASP B O 1
ATOM 6006 N N . ASP B 1 38 ? -21.359 17.641 53.312 1 36.09 38 ASP B N 1
ATOM 6007 C CA . ASP B 1 38 ? -19.922 17.484 53.531 1 36.09 38 ASP B CA 1
ATOM 6008 C C . ASP B 1 38 ? -19.469 16.094 53.125 1 36.09 38 ASP B C 1
ATOM 6010 O O . ASP B 1 38 ? -18.328 15.914 52.688 1 36.09 38 ASP B O 1
ATOM 6014 N N . ASP B 1 39 ? -20.266 15.039 53.5 1 35.38 39 ASP B N 1
ATOM 6015 C CA . ASP B 1 39 ? -19.781 13.664 53.375 1 35.38 39 ASP B CA 1
ATOM 6016 C C . ASP B 1 39 ? -19.703 13.211 51.938 1 35.38 39 ASP B C 1
ATOM 6018 O O . ASP B 1 39 ? -19.125 12.164 51.625 1 35.38 39 ASP B O 1
ATOM 6022 N N . LEU B 1 40 ? -20.422 13.914 51.031 1 35.31 40 LEU B N 1
ATOM 6023 C CA . LEU B 1 40 ? -20.531 13.43 49.688 1 35.31 40 LEU B CA 1
ATOM 6024 C C . LEU B 1 40 ? -19.328 13.844 48.844 1 35.31 40 LEU B C 1
ATOM 6026 O O . LEU B 1 40 ? -19.094 13.305 47.75 1 35.31 40 LEU B O 1
ATOM 6030 N N . MET B 1 41 ? -18.625 14.859 49.281 1 40.12 41 MET B N 1
ATOM 6031 C CA . MET B 1 41 ? -17.438 15.195 48.5 1 40.12 41 MET B CA 1
ATOM 6032 C C . MET B 1 41 ? -16.422 14.055 48.531 1 40.12 41 MET B C 1
ATOM 6034 O O . MET B 1 41 ? -15.688 13.852 47.562 1 40.12 41 MET B O 1
ATOM 6038 N N . VAL B 1 42 ? -16.344 13.359 49.781 1 44.47 42 VAL B N 1
ATOM 6039 C CA . VAL B 1 42 ? -15.375 12.273 49.875 1 44.47 42 VAL B CA 1
ATOM 6040 C C . VAL B 1 42 ? -15.797 11.117 49 1 44.47 42 VAL B C 1
ATOM 6042 O O . VAL B 1 42 ? -14.961 10.461 48.375 1 44.47 42 VAL B O 1
ATOM 6045 N N . SER B 1 43 ? -17.125 10.93 48.812 1 45.28 43 SER B N 1
ATOM 6046 C CA . SER B 1 43 ? -17.594 9.766 48.062 1 45.28 43 SER B CA 1
ATOM 6047 C C . SER B 1 43 ? -17.422 9.984 46.562 1 45.28 43 SER B C 1
ATOM 6049 O O . SER B 1 43 ? -17.156 9.047 45.812 1 45.28 43 SER B O 1
ATOM 6051 N N . ILE B 1 44 ? -17.516 11.195 46.188 1 45.41 44 ILE B N 1
ATOM 6052 C CA . ILE B 1 44 ? -17.375 11.445 44.75 1 45.41 44 ILE B CA 1
ATOM 6053 C C . ILE B 1 44 ? -15.906 11.328 44.375 1 45.41 44 ILE B C 1
ATOM 6055 O O . ILE B 1 44 ? -15.578 10.781 43.312 1 45.41 44 ILE B O 1
ATOM 6059 N N . ASP B 1 45 ? -15.062 11.82 45.25 1 48.09 45 ASP B N 1
ATOM 6060 C CA . ASP B 1 45 ? -13.641 11.727 44.969 1 48.09 45 ASP B CA 1
ATOM 6061 C C . ASP B 1 45 ? -13.164 10.273 44.969 1 48.09 45 ASP B C 1
ATOM 6063 O O . ASP B 1 45 ? -12.312 9.891 44.156 1 48.09 45 ASP B O 1
ATOM 6067 N N . SER B 1 46 ? -13.781 9.469 45.906 1 51.94 46 SER B N 1
ATOM 6068 C CA . SER B 1 46 ? -13.383 8.062 45.969 1 51.94 46 SER B CA 1
ATOM 6069 C C . SER B 1 46 ? -13.906 7.277 44.781 1 51.94 46 SER B C 1
ATOM 6071 O O . SER B 1 46 ? -13.211 6.402 44.25 1 51.94 46 SER B O 1
ATOM 6073 N N . VAL B 1 47 ? -15.094 7.562 44.375 1 51.91 47 VAL B N 1
ATOM 6074 C CA . VAL B 1 47 ? -15.672 6.887 43.219 1 51.91 47 VAL B CA 1
ATOM 6075 C C . VAL B 1 47 ? -14.945 7.328 41.969 1 51.91 47 VAL B C 1
ATOM 6077 O O . VAL B 1 47 ? -14.648 6.508 41.094 1 51.91 47 VAL B O 1
ATOM 6080 N N . SER B 1 48 ? -14.648 8.648 41.906 1 55.28 48 SER B N 1
ATOM 6081 C CA . SER B 1 48 ? -13.891 9.156 40.781 1 55.28 48 SER B CA 1
ATOM 6082 C C . SER B 1 48 ? -12.484 8.57 40.75 1 55.28 48 SER B C 1
ATOM 6084 O O . SER B 1 48 ? -11.977 8.227 39.688 1 55.28 48 SER B O 1
ATOM 6086 N N . GLU B 1 49 ? -11.938 8.375 41.906 1 57.91 49 GLU B N 1
ATOM 6087 C CA . GLU B 1 49 ? -10.609 7.777 41.969 1 57.91 49 GLU B CA 1
ATOM 6088 C C . GLU B 1 49 ? -10.656 6.285 41.656 1 57.91 49 GLU B C 1
ATOM 6090 O O . GLU B 1 49 ? -9.766 5.758 41 1 57.91 49 GLU B O 1
ATOM 6095 N N . ASP B 1 50 ? -11.695 5.594 42.156 1 57.34 50 ASP B N 1
ATOM 6096 C CA . ASP B 1 50 ? -11.852 4.172 41.875 1 57.34 50 ASP B CA 1
ATOM 6097 C C . ASP B 1 50 ? -12.102 3.936 40.406 1 57.34 50 ASP B C 1
ATOM 6099 O O . ASP B 1 50 ? -11.562 2.99 39.812 1 57.34 50 ASP B O 1
ATOM 6103 N N . HIS B 1 51 ? -12.93 4.812 39.812 1 62.53 51 HIS B N 1
ATOM 6104 C CA . HIS B 1 51 ? -13.172 4.699 38.375 1 62.53 51 HIS B CA 1
ATOM 6105 C C . HIS B 1 51 ? -11.914 5 37.594 1 62.53 51 HIS B C 1
ATOM 6107 O O . HIS B 1 51 ? -11.641 4.34 36.594 1 62.53 51 HIS B O 1
ATOM 6113 N N . LEU B 1 52 ? -11.242 5.957 38.094 1 64.5 52 LEU B N 1
ATOM 6114 C CA . LEU B 1 52 ? -9.977 6.262 37.438 1 64.5 52 LEU B CA 1
ATOM 6115 C C . LEU B 1 52 ? -8.977 5.121 37.594 1 64.5 52 LEU B C 1
ATOM 6117 O O . LEU B 1 52 ? -8.242 4.781 36.688 1 64.5 52 LEU B O 1
ATOM 6121 N N . SER B 1 53 ? -8.984 4.582 38.844 1 68.31 53 SER B N 1
ATOM 6122 C CA . SER B 1 53 ? -8.094 3.461 39.125 1 68.31 53 SER B CA 1
ATOM 6123 C C . SER B 1 53 ? -8.477 2.234 38.312 1 68.31 53 SER B C 1
ATOM 6125 O O . SER B 1 53 ? -7.609 1.536 37.781 1 68.31 53 SER B O 1
ATOM 6127 N N . SER B 1 54 ? -9.773 2.061 38.219 1 72.12 54 SER B N 1
ATOM 6128 C CA . SER B 1 54 ? -10.234 0.926 37.406 1 72.12 54 SER B CA 1
ATOM 6129 C C . SER B 1 54 ? -9.891 1.107 35.938 1 72.12 54 SER B C 1
ATOM 6131 O O . SER B 1 54 ? -9.484 0.156 35.281 1 72.12 54 SER B O 1
ATOM 6133 N N . ARG B 1 55 ? -9.945 2.217 35.531 1 75.94 55 ARG B N 1
ATOM 6134 C CA . ARG B 1 55 ? -9.594 2.492 34.156 1 75.94 55 ARG B CA 1
ATOM 6135 C C . ARG B 1 55 ? -8.102 2.299 33.906 1 75.94 55 ARG B C 1
ATOM 6137 O O . ARG B 1 55 ? -7.699 1.79 32.875 1 75.94 55 ARG B O 1
ATOM 6144 N N . ARG B 1 56 ? -7.402 2.729 34.844 1 80.25 56 ARG B N 1
ATOM 6145 C CA . ARG B 1 56 ? -5.961 2.555 34.75 1 80.25 56 ARG B CA 1
ATOM 6146 C C . ARG B 1 56 ? -5.582 1.078 34.75 1 80.25 56 ARG B C 1
ATOM 6148 O O . ARG B 1 56 ? -4.699 0.654 34 1 80.25 56 ARG B O 1
ATOM 6155 N N . ILE B 1 57 ? -6.25 0.319 35.562 1 82.75 57 ILE B N 1
ATOM 6156 C CA . ILE B 1 57 ? -5.984 -1.113 35.625 1 82.75 57 ILE B CA 1
ATOM 6157 C C . ILE B 1 57 ? -6.406 -1.781 34.312 1 82.75 57 ILE B C 1
ATOM 6159 O O . ILE B 1 57 ? -5.695 -2.645 33.812 1 82.75 57 ILE B O 1
ATOM 6163 N N . MET B 1 58 ? -7.48 -1.406 33.844 1 84.56 58 MET B N 1
ATOM 6164 C CA . MET B 1 58 ? -7.965 -1.98 32.594 1 84.56 58 MET B CA 1
ATOM 6165 C C . MET B 1 58 ? -7.016 -1.655 31.438 1 84.56 58 MET B C 1
ATOM 6167 O O . MET B 1 58 ? -6.789 -2.49 30.562 1 84.56 58 MET B O 1
ATOM 6171 N N . LYS B 1 59 ? -6.523 -0.533 31.484 1 87.56 59 LYS B N 1
ATOM 6172 C CA . LYS B 1 59 ? -5.555 -0.155 30.453 1 87.56 59 LYS B CA 1
ATOM 6173 C C . LYS B 1 59 ? -4.277 -0.98 30.578 1 87.56 59 LYS B C 1
ATOM 6175 O O . LYS B 1 59 ? -3.711 -1.405 29.562 1 87.56 59 LYS B O 1
ATOM 6180 N N . ARG B 1 60 ? -3.855 -1.254 31.797 1 88.69 60 ARG B N 1
ATOM 6181 C CA . ARG B 1 60 ? -2.65 -2.049 32 1 88.69 60 ARG B CA 1
ATOM 6182 C C . ARG B 1 60 ? -2.875 -3.502 31.609 1 88.69 60 ARG B C 1
ATOM 6184 O O . ARG B 1 60 ? -1.985 -4.141 31.031 1 88.69 60 ARG B O 1
ATOM 6191 N N . VAL B 1 61 ? -4.02 -3.957 31.875 1 90.44 61 VAL B N 1
ATOM 6192 C CA . VAL B 1 61 ? -4.348 -5.332 31.516 1 90.44 61 VAL B CA 1
ATOM 6193 C C . VAL B 1 61 ? -4.418 -5.453 29.984 1 90.44 61 VAL B C 1
ATOM 6195 O O . VAL B 1 61 ? -3.914 -6.426 29.422 1 90.44 61 VAL B O 1
ATOM 6198 N N . LYS B 1 62 ? -5.043 -4.508 29.391 1 91.56 62 LYS B N 1
ATOM 6199 C CA . LYS B 1 62 ? -5.113 -4.492 27.938 1 91.56 62 LYS B CA 1
ATOM 6200 C C . LYS B 1 62 ? -3.719 -4.5 27.312 1 91.56 62 LYS B C 1
ATOM 6202 O O . LYS B 1 62 ? -3.441 -5.285 26.406 1 91.56 62 LYS B O 1
ATOM 6207 N N . LEU B 1 63 ? -2.867 -3.672 27.828 1 92.62 63 LEU B N 1
ATOM 6208 C CA . LEU B 1 63 ? -1.517 -3.555 27.297 1 92.62 63 LEU B CA 1
ATOM 6209 C C . LEU B 1 63 ? -0.725 -4.836 27.531 1 92.62 63 LEU B C 1
ATOM 6211 O O . LEU B 1 63 ? 0.026 -5.277 26.656 1 92.62 63 LEU B O 1
ATOM 6215 N N . ALA B 1 64 ? -0.937 -5.41 28.672 1 93.25 64 ALA B N 1
ATOM 6216 C CA . ALA B 1 64 ? -0.245 -6.656 28.984 1 93.25 64 ALA B CA 1
ATOM 6217 C C . ALA B 1 64 ? -0.718 -7.789 28.078 1 93.25 64 ALA B C 1
ATOM 6219 O O . ALA B 1 64 ? 0.093 -8.57 27.578 1 93.25 64 ALA B O 1
ATOM 6220 N N . LEU B 1 65 ? -1.963 -7.844 27.891 1 93.5 65 LEU B N 1
ATOM 6221 C CA . LEU B 1 65 ? -2.525 -8.891 27.047 1 93.5 65 LEU B CA 1
ATOM 6222 C C . LEU B 1 65 ? -2.062 -8.734 25.594 1 93.5 65 LEU B C 1
ATOM 6224 O O . LEU B 1 65 ? -1.626 -9.703 24.969 1 93.5 65 LEU B O 1
ATOM 6228 N N . LEU B 1 66 ? -2.172 -7.578 25.062 1 95.31 66 LEU B N 1
ATOM 6229 C CA . LEU B 1 66 ? -1.779 -7.34 23.688 1 95.31 66 LEU B CA 1
ATOM 6230 C C . LEU B 1 66 ? -0.276 -7.527 23.5 1 95.31 66 LEU B C 1
ATOM 6232 O O . LEU B 1 66 ? 0.177 -7.996 22.453 1 95.31 66 LEU B O 1
ATOM 6236 N N . SER B 1 67 ? 0.509 -7.133 24.531 1 95 67 SER B N 1
ATOM 6237 C CA . SER B 1 67 ? 1.951 -7.348 24.469 1 95 67 SER B CA 1
ATOM 6238 C C . SER B 1 67 ? 2.287 -8.836 24.453 1 95 67 SER B C 1
ATOM 6240 O O . SER B 1 67 ? 3.205 -9.266 23.75 1 95 67 SER B O 1
ATOM 6242 N N . THR B 1 68 ? 1.569 -9.586 25.25 1 95.25 68 THR B N 1
ATOM 6243 C CA . THR B 1 68 ? 1.778 -11.031 25.25 1 95.25 68 THR B CA 1
ATOM 6244 C C . THR B 1 68 ? 1.458 -11.633 23.891 1 95.25 68 THR B C 1
ATOM 6246 O O . THR B 1 68 ? 2.17 -12.516 23.406 1 95.25 68 THR B O 1
ATOM 6249 N N . VAL B 1 69 ? 0.402 -11.164 23.297 1 95.56 69 VAL B N 1
ATOM 6250 C CA . VAL B 1 69 ? 0.026 -11.617 21.953 1 95.56 69 VAL B CA 1
ATOM 6251 C C . VAL B 1 69 ? 1.138 -11.289 20.969 1 95.56 69 VAL B C 1
ATOM 6253 O O . VAL B 1 69 ? 1.497 -12.109 20.125 1 95.56 69 VAL B O 1
ATOM 6256 N N . MET B 1 70 ? 1.694 -10.133 21.062 1 95.19 70 MET B N 1
ATOM 6257 C CA . MET B 1 70 ? 2.754 -9.719 20.156 1 95.19 70 MET B CA 1
ATOM 6258 C C . MET B 1 70 ? 4.02 -10.531 20.375 1 95.19 70 MET B C 1
ATOM 6260 O O . MET B 1 70 ? 4.734 -10.859 19.422 1 95.19 70 MET B O 1
ATOM 6264 N N . ILE B 1 71 ? 4.336 -10.844 21.641 1 95.5 71 ILE B N 1
ATOM 6265 C CA . ILE B 1 71 ? 5.492 -11.68 21.938 1 95.5 71 ILE B CA 1
ATOM 6266 C C . ILE B 1 71 ? 5.301 -13.062 21.328 1 95.5 71 ILE B C 1
ATOM 6268 O O . ILE B 1 71 ? 6.234 -13.633 20.766 1 95.5 71 ILE B O 1
ATOM 6272 N N . PHE B 1 72 ? 4.086 -13.641 21.438 1 94.94 72 PHE B N 1
ATOM 6273 C CA . PHE B 1 72 ? 3.76 -14.906 20.781 1 94.94 72 PHE B CA 1
ATOM 6274 C C . PHE B 1 72 ? 4.047 -14.836 19.297 1 94.94 72 PHE B C 1
ATOM 6276 O O . PHE B 1 72 ? 4.641 -15.758 18.734 1 94.94 72 PHE B O 1
ATOM 6283 N N . CYS B 1 73 ? 3.617 -13.734 18.641 1 95.44 73 CYS B N 1
ATOM 6284 C CA . CYS B 1 73 ? 3.826 -13.562 17.203 1 95.44 73 CYS B CA 1
ATOM 6285 C C . CYS B 1 73 ? 5.312 -13.5 16.875 1 95.44 73 CYS B C 1
ATOM 6287 O O . CYS B 1 73 ? 5.773 -14.148 15.93 1 95.44 73 CYS B O 1
ATOM 6289 N N . VAL B 1 74 ? 6.086 -12.734 17.656 1 94.31 74 VAL B N 1
ATOM 6290 C CA . VAL B 1 74 ? 7.516 -12.578 17.406 1 94.31 74 VAL B CA 1
ATOM 6291 C C . VAL B 1 74 ? 8.219 -13.922 17.562 1 94.31 74 VAL B C 1
ATOM 6293 O O . VAL B 1 74 ? 9.039 -14.297 16.719 1 94.31 74 VAL B O 1
ATOM 6296 N N . VAL B 1 75 ? 7.891 -14.672 18.547 1 92.69 75 VAL B N 1
ATOM 6297 C CA . VAL B 1 75 ? 8.531 -15.953 18.812 1 92.69 75 VAL B CA 1
ATOM 6298 C C . VAL B 1 75 ? 8.156 -16.953 17.703 1 92.69 75 VAL B C 1
ATOM 6300 O O . VAL B 1 75 ? 9.023 -17.641 17.172 1 92.69 75 VAL B O 1
ATOM 6303 N N . SER B 1 76 ? 6.898 -17.031 17.375 1 91.94 76 SER B N 1
ATOM 6304 C CA . SER B 1 76 ? 6.43 -17.969 16.359 1 91.94 76 SER B CA 1
ATOM 6305 C C . SER B 1 76 ? 7.082 -17.672 15.008 1 91.94 76 SER B C 1
ATOM 6307 O O . SER B 1 76 ? 7.523 -18.594 14.312 1 91.94 76 SER B O 1
ATOM 6309 N N . LEU B 1 77 ? 7.188 -16.438 14.625 1 92.56 77 LEU B N 1
ATOM 6310 C CA . LEU B 1 77 ? 7.699 -16.062 13.312 1 92.56 77 LEU B CA 1
ATOM 6311 C C . LEU B 1 77 ? 9.227 -16.094 13.289 1 92.56 77 LEU B C 1
ATOM 6313 O O . LEU B 1 77 ? 9.836 -16.125 12.219 1 92.56 77 LEU B O 1
ATOM 6317 N N . SER B 1 78 ? 9.859 -16.078 14.5 1 90.88 78 SER B N 1
ATOM 6318 C CA . SER B 1 78 ? 11.312 -16.078 14.586 1 90.88 78 SER B CA 1
ATOM 6319 C C . SER B 1 78 ? 11.867 -17.5 14.438 1 90.88 78 SER B C 1
ATOM 6321 O O . SER B 1 78 ? 12.977 -17.688 13.93 1 90.88 78 SER B O 1
ATOM 6323 N N . PHE B 1 79 ? 11.086 -18.5 14.758 1 88 79 PHE B N 1
ATOM 6324 C CA . PHE B 1 79 ? 11.719 -19.812 14.898 1 88 79 PHE B CA 1
ATOM 6325 C C . PHE B 1 79 ? 11.055 -20.828 13.969 1 88 79 PHE B C 1
ATOM 6327 O O . PHE B 1 79 ? 11.539 -21.953 13.836 1 88 79 PHE B O 1
ATOM 6334 N N . ILE B 1 80 ? 9.992 -20.484 13.344 1 85.81 80 ILE B N 1
ATOM 6335 C CA . ILE B 1 80 ? 9.328 -21.406 12.438 1 85.81 80 ILE B CA 1
ATOM 6336 C C . ILE B 1 80 ? 9.602 -21 10.992 1 85.81 80 ILE B C 1
ATOM 6338 O O . ILE B 1 80 ? 9.445 -19.844 10.625 1 85.81 80 ILE B O 1
ATOM 6342 N N . LYS B 1 81 ? 9.984 -21.922 10.18 1 82 81 LYS B N 1
ATOM 6343 C CA . LYS B 1 81 ? 10.391 -21.656 8.805 1 82 81 LYS B CA 1
ATOM 6344 C C . LYS B 1 81 ? 9.18 -21.578 7.879 1 82 81 LYS B C 1
ATOM 6346 O O . LYS B 1 81 ? 8.117 -22.125 8.188 1 82 81 LYS B O 1
ATOM 6351 N N . VAL B 1 82 ? 9.328 -20.766 6.801 1 84.06 82 VAL B N 1
ATOM 6352 C CA . VAL B 1 82 ? 8.312 -20.641 5.766 1 84.06 82 VAL B CA 1
ATOM 6353 C C . VAL B 1 82 ? 8.125 -21.984 5.051 1 84.06 82 VAL B C 1
ATOM 6355 O O . VAL B 1 82 ? 9.102 -22.703 4.805 1 84.06 82 VAL B O 1
ATOM 6358 N N . ARG B 1 83 ? 6.875 -22.219 4.789 1 72.19 83 ARG B N 1
ATOM 6359 C CA . ARG B 1 83 ? 6.555 -23.469 4.102 1 72.19 83 ARG B CA 1
ATOM 6360 C C . ARG B 1 83 ? 7.094 -23.469 2.678 1 72.19 83 ARG B C 1
ATOM 6362 O O . ARG B 1 83 ? 6.922 -22.484 1.944 1 72.19 83 ARG B O 1
ATOM 6369 N N . ASP B 1 84 ? 7.898 -24.281 2.328 1 62.31 84 ASP B N 1
ATOM 6370 C CA . ASP B 1 84 ? 8.414 -24.422 0.97 1 62.31 84 ASP B CA 1
ATOM 6371 C C . ASP B 1 84 ? 7.387 -25.078 0.055 1 62.31 84 ASP B C 1
ATOM 6373 O O . ASP B 1 84 ? 6.793 -26.109 0.414 1 62.31 84 ASP B O 1
ATOM 6377 N N . ASP B 1 85 ? 6.688 -24.281 -0.786 1 57.62 85 ASP B N 1
ATOM 6378 C CA . ASP B 1 85 ? 5.832 -24.938 -1.768 1 57.62 85 ASP B CA 1
ATOM 6379 C C . ASP B 1 85 ? 6.641 -25.875 -2.658 1 57.62 85 ASP B C 1
ATOM 6381 O O . ASP B 1 85 ? 7.551 -25.438 -3.367 1 57.62 85 ASP B O 1
ATOM 6385 N N . ASN B 1 86 ? 6.719 -27.125 -2.238 1 61.69 86 ASN B N 1
ATOM 6386 C CA . ASN B 1 86 ? 7.512 -28.078 -3.008 1 61.69 86 ASN B CA 1
ATOM 6387 C C . ASN B 1 86 ? 6.645 -28.875 -3.982 1 61.69 86 ASN B C 1
ATOM 6389 O O . ASN B 1 86 ? 6.324 -30.031 -3.732 1 61.69 86 ASN B O 1
ATOM 6393 N N . TRP B 1 87 ? 5.992 -28.141 -4.996 1 68.12 87 TRP B N 1
ATOM 6394 C CA . TRP B 1 87 ? 5.277 -28.891 -6.023 1 68.12 87 TRP B CA 1
ATOM 6395 C C . TRP B 1 87 ? 6.234 -29.781 -6.816 1 68.12 87 TRP B C 1
ATOM 6397 O O . TRP B 1 87 ? 7.285 -29.312 -7.27 1 68.12 87 TRP B O 1
ATOM 6407 N N . ASN B 1 88 ? 5.961 -31.062 -6.754 1 70.62 88 ASN B N 1
ATOM 6408 C CA . ASN B 1 88 ? 6.711 -32.031 -7.551 1 70.62 88 ASN B CA 1
ATOM 6409 C C . ASN B 1 88 ? 5.934 -32.438 -8.797 1 70.62 88 ASN B C 1
ATOM 6411 O O . ASN B 1 88 ? 4.789 -32.875 -8.703 1 70.62 88 ASN B O 1
ATOM 6415 N N . SER B 1 89 ? 6.438 -32.031 -9.961 1 74.75 89 SER B N 1
ATOM 6416 C CA . SER B 1 89 ? 5.852 -32.562 -11.188 1 74.75 89 SER B CA 1
ATOM 6417 C C . SER B 1 89 ? 6.312 -34 -11.445 1 74.75 89 SER B C 1
ATOM 6419 O O . SER B 1 89 ? 7.516 -34.25 -11.484 1 74.75 89 SER B O 1
ATOM 6421 N N . ILE B 1 90 ? 5.375 -34.969 -11.531 1 76.75 90 ILE B N 1
ATOM 6422 C CA . ILE B 1 90 ? 5.715 -36.375 -11.672 1 76.75 90 ILE B CA 1
ATOM 6423 C C . ILE B 1 90 ? 5.023 -36.969 -12.898 1 76.75 90 ILE B C 1
ATOM 6425 O O . ILE B 1 90 ? 3.982 -36.469 -13.328 1 76.75 90 ILE B O 1
ATOM 6429 N N . ALA B 1 91 ? 5.684 -37.812 -13.539 1 77.88 91 ALA B N 1
ATOM 6430 C CA . ALA B 1 91 ? 5.102 -38.625 -14.602 1 77.88 91 ALA B CA 1
ATOM 6431 C C . ALA B 1 91 ? 4.902 -40.062 -14.148 1 77.88 91 ALA B C 1
ATOM 6433 O O . ALA B 1 91 ? 5.844 -40.688 -13.68 1 77.88 91 ALA B O 1
ATOM 6434 N N . ILE B 1 92 ? 3.629 -40.562 -14.266 1 81.44 92 ILE B N 1
ATOM 6435 C CA . ILE B 1 92 ? 3.326 -41.906 -13.75 1 81.44 92 ILE B CA 1
ATOM 6436 C C . ILE B 1 92 ? 2.771 -42.781 -14.867 1 81.44 92 ILE B C 1
ATOM 6438 O O . ILE B 1 92 ? 2.156 -42.281 -15.812 1 81.44 92 ILE B O 1
ATOM 6442 N N . THR B 1 93 ? 3.1 -44.062 -14.781 1 79.88 93 THR B N 1
ATOM 6443 C CA . THR B 1 93 ? 2.518 -45.094 -15.641 1 79.88 93 THR B CA 1
ATOM 6444 C C . THR B 1 93 ? 1.874 -46.188 -14.805 1 79.88 93 THR B C 1
ATOM 6446 O O . THR B 1 93 ? 2.068 -46.25 -13.594 1 79.88 93 THR B O 1
ATOM 6449 N N . ARG B 1 94 ? 1.05 -47 -15.492 1 81.75 94 ARG B N 1
ATOM 6450 C CA . ARG B 1 94 ? 0.373 -48.094 -14.789 1 81.75 94 ARG B CA 1
ATOM 6451 C C . ARG B 1 94 ? 1.38 -49.062 -14.164 1 81.75 94 ARG B C 1
ATOM 6453 O O . ARG B 1 94 ? 1.155 -49.562 -13.07 1 81.75 94 ARG B O 1
ATOM 6460 N N . LYS B 1 95 ? 2.486 -49.25 -14.75 1 77.81 95 LYS B N 1
ATOM 6461 C CA . LYS B 1 95 ? 3.451 -50.25 -14.289 1 77.81 95 LYS B CA 1
ATOM 6462 C C . LYS B 1 95 ? 4.43 -49.625 -13.289 1 77.81 95 LYS B C 1
ATOM 6464 O O . LYS B 1 95 ? 5.078 -50.344 -12.531 1 77.81 95 LYS B O 1
ATOM 6469 N N . ARG B 1 96 ? 4.496 -48.375 -13.312 1 79.94 96 ARG B N 1
ATOM 6470 C CA . ARG B 1 96 ? 5.473 -47.719 -12.43 1 79.94 96 ARG B CA 1
ATOM 6471 C C . ARG B 1 96 ? 4.832 -46.594 -11.633 1 79.94 96 ARG B C 1
ATOM 6473 O O . ARG B 1 96 ? 4.91 -45.438 -12.023 1 79.94 96 ARG B O 1
ATOM 6480 N N . PRO B 1 97 ? 4.352 -47.031 -10.516 1 83 97 PRO B N 1
ATOM 6481 C CA . PRO B 1 97 ? 3.799 -45.969 -9.648 1 83 97 PRO B CA 1
ATOM 6482 C C . PRO B 1 97 ? 4.875 -45.094 -9.023 1 83 97 PRO B C 1
ATOM 6484 O O . PRO B 1 97 ? 6.051 -45.469 -8.992 1 83 97 PRO B O 1
ATOM 6487 N N . PHE B 1 98 ? 4.52 -43.875 -8.734 1 85.44 98 PHE B N 1
ATOM 6488 C CA . PHE B 1 98 ? 5.414 -42.938 -8.055 1 85.44 98 PHE B CA 1
ATOM 6489 C C . PHE B 1 98 ? 5.184 -42.969 -6.547 1 85.44 98 PHE B C 1
ATOM 6491 O O . PHE B 1 98 ? 4.043 -43.031 -6.09 1 85.44 98 PHE B O 1
ATOM 6498 N N . ARG B 1 99 ? 6.289 -43.062 -5.871 1 82.81 99 ARG B N 1
ATOM 6499 C CA . ARG B 1 99 ? 6.207 -43.188 -4.422 1 82.81 99 ARG B CA 1
ATOM 6500 C C . ARG B 1 99 ? 6.949 -42.031 -3.738 1 82.81 99 ARG B C 1
ATOM 6502 O O . ARG B 1 99 ? 8.078 -41.719 -4.117 1 82.81 99 ARG B O 1
ATOM 6509 N N . ILE B 1 100 ? 6.219 -41.375 -2.889 1 82.06 100 ILE B N 1
ATOM 6510 C CA . ILE B 1 100 ? 6.809 -40.312 -2.1 1 82.06 100 ILE B CA 1
ATOM 6511 C C . ILE B 1 100 ? 6.887 -40.719 -0.633 1 82.06 100 ILE B C 1
ATOM 6513 O O . ILE B 1 100 ? 5.875 -41.094 -0.032 1 82.06 100 ILE B O 1
ATOM 6517 N N . ASN B 1 101 ? 8.109 -40.719 -0.124 1 76.62 101 ASN B N 1
ATOM 6518 C CA . ASN B 1 101 ? 8.289 -41.031 1.293 1 76.62 101 ASN B CA 1
ATOM 6519 C C . ASN B 1 101 ? 7.895 -39.844 2.168 1 76.62 101 ASN B C 1
ATOM 6521 O O . ASN B 1 101 ? 8.484 -38.75 2.064 1 76.62 101 ASN B O 1
ATOM 6525 N N . VAL B 1 102 ? 6.91 -40 2.848 1 74.44 102 VAL B N 1
ATOM 6526 C CA . VAL B 1 102 ? 6.438 -38.875 3.678 1 74.44 102 VAL B CA 1
ATOM 6527 C C . VAL B 1 102 ? 6.77 -39.156 5.141 1 74.44 102 VAL B C 1
ATOM 6529 O O . VAL B 1 102 ? 6.32 -38.438 6.035 1 74.44 102 VAL B O 1
ATOM 6532 N N . THR B 1 103 ? 7.562 -40.219 5.422 1 64.12 103 THR B N 1
ATOM 6533 C CA . THR B 1 103 ? 7.859 -40.625 6.789 1 64.12 103 THR B CA 1
ATOM 6534 C C . THR B 1 103 ? 8.555 -39.5 7.555 1 64.12 103 THR B C 1
ATOM 6536 O O . THR B 1 103 ? 8.227 -39.219 8.711 1 64.12 103 THR B O 1
ATOM 6539 N N . GLY B 1 104 ? 9.562 -38.875 6.902 1 57.69 104 GLY B N 1
ATOM 6540 C CA . GLY B 1 104 ? 10.375 -37.875 7.57 1 57.69 104 GLY B CA 1
ATOM 6541 C C . GLY B 1 104 ? 9.594 -36.625 7.945 1 57.69 104 GLY B C 1
ATOM 6542 O O . GLY B 1 104 ? 10.023 -35.875 8.812 1 57.69 104 GLY B O 1
ATOM 6543 N N . ASP B 1 105 ? 8.438 -36.469 7.453 1 58.47 105 ASP B N 1
ATOM 6544 C CA . ASP B 1 105 ? 7.672 -35.25 7.695 1 58.47 105 ASP B CA 1
ATOM 6545 C C . ASP B 1 105 ? 6.637 -35.469 8.797 1 58.47 105 ASP B C 1
ATOM 6547 O O . ASP B 1 105 ? 5.996 -34.5 9.25 1 58.47 105 ASP B O 1
ATOM 6551 N N . ILE B 1 106 ? 6.523 -36.75 9.211 1 56.5 106 ILE B N 1
ATOM 6552 C CA . ILE B 1 106 ? 5.543 -37.062 10.25 1 56.5 106 ILE B CA 1
ATOM 6553 C C . ILE B 1 106 ? 6.168 -36.875 11.625 1 56.5 106 ILE B C 1
ATOM 6555 O O . ILE B 1 106 ? 7.109 -37.562 11.992 1 56.5 106 ILE B O 1
ATOM 6559 N N . ILE B 1 107 ? 5.898 -35.75 12.258 1 52.66 107 ILE B N 1
ATOM 6560 C CA . ILE B 1 107 ? 6.461 -35.406 13.562 1 52.66 107 ILE B CA 1
ATOM 6561 C C . ILE B 1 107 ? 5.492 -35.812 14.664 1 52.66 107 ILE B C 1
ATOM 6563 O O . ILE B 1 107 ? 5.914 -36.25 15.75 1 52.66 107 ILE B O 1
ATOM 6567 N N . PHE B 1 108 ? 4.184 -35.781 14.43 1 52.12 108 PHE B N 1
ATOM 6568 C CA . PHE B 1 108 ? 3.213 -36 15.492 1 52.12 108 PHE B CA 1
ATOM 6569 C C . PHE B 1 108 ? 2.488 -37.312 15.32 1 52.12 108 PHE B C 1
ATOM 6571 O O . PHE B 1 108 ? 2.549 -37.938 14.242 1 52.12 108 PHE B O 1
ATOM 6578 N N . ASP B 1 109 ? 1.929 -37.938 16.438 1 53.28 109 ASP B N 1
ATOM 6579 C CA . ASP B 1 109 ? 1.241 -39.25 16.453 1 53.28 109 ASP B CA 1
ATOM 6580 C C . ASP B 1 109 ? 0.062 -39.25 15.492 1 53.28 109 ASP B C 1
ATOM 6582 O O . ASP B 1 109 ? -0.245 -40.281 14.891 1 53.28 109 ASP B O 1
ATOM 6586 N N . LYS B 1 110 ? -0.706 -38.188 15.484 1 54.88 110 LYS B N 1
ATOM 6587 C CA . LYS B 1 110 ? -1.855 -38.094 14.586 1 54.88 110 LYS B CA 1
ATOM 6588 C C . LYS B 1 110 ? -1.63 -37.062 13.5 1 54.88 110 LYS B C 1
ATOM 6590 O O . LYS B 1 110 ? -1.645 -35.844 13.773 1 54.88 110 LYS B O 1
ATOM 6595 N N . GLU B 1 111 ? -1.12 -37.531 12.352 1 63.25 111 GLU B N 1
ATOM 6596 C CA . GLU B 1 111 ? -0.819 -36.562 11.305 1 63.25 111 GLU B CA 1
ATOM 6597 C C . GLU B 1 111 ? -1.687 -36.812 10.07 1 63.25 111 GLU B C 1
ATOM 6599 O O . GLU B 1 111 ? -2.244 -37.875 9.891 1 63.25 111 GLU B O 1
ATOM 6604 N N . THR B 1 112 ? -2.129 -35.781 9.5 1 72.75 112 THR B N 1
ATOM 6605 C CA . THR B 1 112 ? -2.828 -35.812 8.227 1 72.75 112 THR B CA 1
ATOM 6606 C C . THR B 1 112 ? -1.876 -35.469 7.082 1 72.75 112 THR B C 1
ATOM 6608 O O . THR B 1 112 ? -1.049 -34.562 7.207 1 72.75 112 THR B O 1
ATOM 6611 N N . ILE B 1 113 ? -1.858 -36.469 6.172 1 77.81 113 ILE B N 1
ATOM 6612 C CA . ILE B 1 113 ? -1.105 -36.188 4.957 1 77.81 113 ILE B CA 1
ATOM 6613 C C . ILE B 1 113 ? -1.98 -35.406 3.979 1 77.81 113 ILE B C 1
ATOM 6615 O O . ILE B 1 113 ? -2.939 -35.938 3.426 1 77.81 113 ILE B O 1
ATOM 6619 N N . HIS B 1 114 ? -1.591 -34.125 3.924 1 76.5 114 HIS B N 1
ATOM 6620 C CA . HIS B 1 114 ? -2.314 -33.281 2.982 1 76.5 114 HIS B CA 1
ATOM 6621 C C . HIS B 1 114 ? -1.688 -33.344 1.593 1 76.5 114 HIS B C 1
ATOM 6623 O O . HIS B 1 114 ? -0.51 -33.031 1.423 1 76.5 114 HIS B O 1
ATOM 6629 N N . VAL B 1 115 ? -2.508 -33.844 0.628 1 82.44 115 VAL B N 1
ATOM 6630 C CA . VAL B 1 115 ? -2.014 -33.969 -0.739 1 82.44 115 VAL B CA 1
ATOM 6631 C C . VAL B 1 115 ? -2.746 -33 -1.645 1 82.44 115 VAL B C 1
ATOM 6633 O O . VAL B 1 115 ? -3.979 -32.938 -1.64 1 82.44 115 VAL B O 1
ATOM 6636 N N . SER B 1 116 ? -1.974 -32.125 -2.227 1 80.69 116 SER B N 1
ATOM 6637 C CA . SER B 1 116 ? -2.492 -31.266 -3.283 1 80.69 116 SER B CA 1
ATOM 6638 C C . SER B 1 116 ? -2.021 -31.734 -4.656 1 80.69 116 SER B C 1
ATOM 6640 O O . SER B 1 116 ? -0.837 -32.031 -4.852 1 80.69 116 SER B O 1
ATOM 6642 N N . ALA B 1 117 ? -2.939 -31.953 -5.582 1 82.75 117 ALA B N 1
ATOM 6643 C CA . ALA B 1 117 ? -2.59 -32.469 -6.902 1 82.75 117 ALA B CA 1
ATOM 6644 C C . ALA B 1 117 ? -3.127 -31.562 -8.008 1 82.75 117 ALA B C 1
ATOM 6646 O O . ALA B 1 117 ? -4.234 -31.047 -7.902 1 82.75 117 ALA B O 1
ATOM 6647 N N . LYS B 1 118 ? -2.268 -31.25 -8.891 1 79.5 118 LYS B N 1
ATOM 6648 C CA . LYS B 1 118 ? -2.637 -30.609 -10.148 1 79.5 118 LYS B CA 1
ATOM 6649 C C . LYS B 1 118 ? -2.379 -31.531 -11.328 1 79.5 118 LYS B C 1
ATOM 6651 O O . LYS B 1 118 ? -1.382 -32.25 -11.352 1 79.5 118 LYS B O 1
ATOM 6656 N N . GLY B 1 119 ? -3.34 -31.688 -12.234 1 77.88 119 GLY B N 1
ATOM 6657 C CA . GLY B 1 119 ? -3.174 -32.531 -13.406 1 77.88 119 GLY B CA 1
ATOM 6658 C C . GLY B 1 119 ? -4.375 -32.531 -14.336 1 77.88 119 GLY B C 1
ATOM 6659 O O . GLY B 1 119 ? -5.254 -31.672 -14.195 1 77.88 119 GLY B O 1
ATOM 6660 N N . PRO B 1 120 ? -4.32 -33.281 -15.352 1 78.06 120 PRO B N 1
ATOM 6661 C CA . PRO B 1 120 ? -5.445 -33.344 -16.297 1 78.06 120 PRO B CA 1
ATOM 6662 C C . PRO B 1 120 ? -6.641 -34.125 -15.719 1 78.06 120 PRO B C 1
ATOM 6664 O O . PRO B 1 120 ? -7.023 -35.156 -16.25 1 78.06 120 PRO B O 1
ATOM 6667 N N . PHE B 1 121 ? -7.176 -33.562 -14.727 1 80.75 121 PHE B N 1
ATOM 6668 C CA . PHE B 1 121 ? -8.273 -34.219 -14.039 1 80.75 121 PHE B CA 1
ATOM 6669 C C . PHE B 1 121 ? -9.617 -33.688 -14.531 1 80.75 121 PHE B C 1
ATOM 6671 O O . PHE B 1 121 ? -9.734 -32.5 -14.883 1 80.75 121 PHE B O 1
ATOM 6678 N N . LEU B 1 122 ? -10.492 -34.562 -14.719 1 72.56 122 LEU B N 1
ATOM 6679 C CA . LEU B 1 122 ? -11.852 -34.156 -15.07 1 72.56 122 LEU B CA 1
ATOM 6680 C C . LEU B 1 122 ? -12.594 -33.625 -13.844 1 72.56 122 LEU B C 1
ATOM 6682 O O . LEU B 1 122 ? -12.383 -34.125 -12.727 1 72.56 122 LEU B O 1
ATOM 6686 N N . PRO B 1 123 ? -13.352 -32.594 -14.172 1 62.84 123 PRO B N 1
ATOM 6687 C CA . PRO B 1 123 ? -14.195 -32.156 -13.055 1 62.84 123 PRO B CA 1
ATOM 6688 C C . PRO B 1 123 ? -15.125 -33.281 -12.555 1 62.84 123 PRO B C 1
ATOM 6690 O O . PRO B 1 123 ? -15.453 -34.188 -13.305 1 62.84 123 PRO B O 1
ATOM 6693 N N . LEU B 1 124 ? -15.344 -33.344 -11.266 1 54.56 124 LEU B N 1
ATOM 6694 C CA . LEU B 1 124 ? -16.125 -34.375 -10.602 1 54.56 124 LEU B CA 1
ATOM 6695 C C . LEU B 1 124 ? -17.453 -34.594 -11.328 1 54.56 124 LEU B C 1
ATOM 6697 O O . LEU B 1 124 ? -18 -35.719 -11.281 1 54.56 124 LEU B O 1
ATOM 6701 N N . ASN B 1 125 ? -17.984 -33.656 -12.07 1 51.59 125 ASN B N 1
ATOM 6702 C CA . ASN B 1 125 ? -19.281 -33.781 -12.719 1 51.59 125 ASN B CA 1
ATOM 6703 C C . ASN B 1 125 ? -19.188 -34.625 -13.992 1 51.59 125 ASN B C 1
ATOM 6705 O O . ASN B 1 125 ? -20.203 -35 -14.57 1 51.59 125 ASN B O 1
ATOM 6709 N N . GLN B 1 126 ? -17.984 -35 -14.461 1 57.78 126 GLN B N 1
ATOM 6710 C CA . GLN B 1 126 ? -17.875 -35.75 -15.711 1 57.78 126 GLN B CA 1
ATOM 6711 C C . GLN B 1 126 ? -17.391 -37.188 -15.469 1 57.78 126 GLN B C 1
ATOM 6713 O O . GLN B 1 126 ? -16.688 -37.75 -16.297 1 57.78 126 GLN B O 1
ATOM 6718 N N . TYR B 1 127 ? -17.609 -37.844 -14.461 1 55.16 127 TYR B N 1
ATOM 6719 C CA . TYR B 1 127 ? -17.094 -39.125 -14.055 1 55.16 127 TYR B CA 1
ATOM 6720 C C . TYR B 1 127 ? -17.5 -40.219 -15.039 1 55.16 127 TYR B C 1
ATOM 6722 O O . TYR B 1 127 ? -16.812 -41.219 -15.203 1 55.16 127 TYR B O 1
ATOM 6730 N N . GLY B 1 128 ? -18.484 -39.938 -15.953 1 57.47 128 GLY B N 1
ATOM 6731 C CA . GLY B 1 128 ? -18.938 -40.938 -16.891 1 57.47 128 GLY B CA 1
ATOM 6732 C C . GLY B 1 128 ? -18.125 -41 -18.172 1 57.47 128 GLY B C 1
ATOM 6733 O O . GLY B 1 128 ? -18.234 -41.938 -18.953 1 57.47 128 GLY B O 1
ATOM 6734 N N . VAL B 1 129 ? -17.219 -40.125 -18.375 1 60.62 129 VAL B N 1
ATOM 6735 C CA . VAL B 1 129 ? -16.656 -40 -19.719 1 60.62 129 VAL B CA 1
ATOM 6736 C C . VAL B 1 129 ? -15.328 -40.75 -19.781 1 60.62 129 VAL B C 1
ATOM 6738 O O . VAL B 1 129 ? -14.984 -41.312 -20.828 1 60.62 129 VAL B O 1
ATOM 6741 N N . SER B 1 130 ? -14.586 -40.812 -18.719 1 69.69 130 SER B N 1
ATOM 6742 C CA . SER B 1 130 ? -13.289 -41.469 -18.812 1 69.69 130 SER B CA 1
ATOM 6743 C C . SER B 1 130 ? -13.164 -42.594 -17.781 1 69.69 130 SER B C 1
ATOM 6745 O O . SER B 1 130 ? -13.766 -42.531 -16.703 1 69.69 130 SER B O 1
ATOM 6747 N N . GLU B 1 131 ? -12.664 -43.719 -18.219 1 76.44 131 GLU B N 1
ATOM 6748 C CA . GLU B 1 131 ? -12.438 -44.844 -17.312 1 76.44 131 GLU B CA 1
ATOM 6749 C C . GLU B 1 131 ? -11.031 -44.812 -16.719 1 76.44 131 GLU B C 1
ATOM 6751 O O . GLU B 1 131 ? -10.711 -45.594 -15.828 1 76.44 131 GLU B O 1
ATOM 6756 N N . ASP B 1 132 ? -10.266 -43.812 -17.156 1 84.81 132 ASP B N 1
ATOM 6757 C CA . ASP B 1 132 ? -8.906 -43.75 -16.641 1 84.81 132 ASP B CA 1
ATOM 6758 C C . ASP B 1 132 ? -8.828 -42.812 -15.422 1 84.81 132 ASP B C 1
ATOM 6760 O O . ASP B 1 132 ? -9.492 -41.781 -15.383 1 84.81 132 ASP B O 1
ATOM 6764 N N . PHE B 1 133 ? -8.148 -43.219 -14.383 1 87.44 133 PHE B N 1
ATOM 6765 C CA . PHE B 1 133 ? -8.016 -42.406 -13.188 1 87.44 133 PHE B CA 1
ATOM 6766 C C . PHE B 1 133 ? -6.617 -42.531 -12.602 1 87.44 133 PHE B C 1
ATOM 6768 O O . PHE B 1 133 ? -5.875 -43.469 -12.938 1 87.44 133 PHE B O 1
ATOM 6775 N N . VAL B 1 134 ? -6.211 -41.531 -11.867 1 89.25 134 VAL B N 1
ATOM 6776 C CA . VAL B 1 134 ? -5.035 -41.594 -11.008 1 89.25 134 VAL B CA 1
ATOM 6777 C C . VAL B 1 134 ? -5.453 -41.875 -9.57 1 89.25 134 VAL B C 1
ATOM 6779 O O . VAL B 1 134 ? -6.457 -41.344 -9.086 1 89.25 134 VAL B O 1
ATOM 6782 N N . THR B 1 135 ? -4.777 -42.75 -8.93 1 90.75 135 THR B N 1
ATOM 6783 C CA . THR B 1 135 ? -5.086 -43.156 -7.559 1 90.75 135 THR B CA 1
ATOM 6784 C C . THR B 1 135 ? -3.971 -42.719 -6.609 1 90.75 135 THR B C 1
ATOM 6786 O O . THR B 1 135 ? -2.791 -42.938 -6.891 1 90.75 135 THR B O 1
ATOM 6789 N N . PHE B 1 136 ? -4.375 -42 -5.562 1 91.19 136 PHE B N 1
ATOM 6790 C CA . PHE B 1 136 ? -3.484 -41.656 -4.461 1 91.19 136 PHE B CA 1
ATOM 6791 C C . PHE B 1 136 ? -3.775 -42.531 -3.238 1 91.19 136 PHE B C 1
ATOM 6793 O O . PHE B 1 136 ? -4.93 -42.656 -2.826 1 91.19 136 PHE B O 1
ATOM 6800 N N . SER B 1 137 ? -2.834 -43.219 -2.721 1 88.38 137 SER B N 1
ATOM 6801 C CA . SER B 1 137 ? -3.012 -44.031 -1.525 1 88.38 137 SER B CA 1
ATOM 6802 C C . SER B 1 137 ? -1.79 -43.969 -0.615 1 88.38 137 SER B C 1
ATOM 6804 O O . SER B 1 137 ? -0.678 -43.688 -1.081 1 88.38 137 SER B O 1
ATOM 6806 N N . VAL B 1 138 ? -2.039 -44.062 0.59 1 87.56 138 VAL B N 1
ATOM 6807 C CA . VAL B 1 138 ? -0.958 -44.062 1.57 1 87.56 138 VAL B CA 1
ATOM 6808 C C . VAL B 1 138 ? -0.754 -45.5 2.086 1 87.56 138 VAL B C 1
ATOM 6810 O O . VAL B 1 138 ? -1.72 -46.188 2.424 1 87.56 138 VAL B O 1
ATOM 6813 N N . ALA B 1 139 ? 0.476 -45.938 1.981 1 82.5 139 ALA B N 1
ATOM 6814 C CA . ALA B 1 139 ? 0.803 -47.281 2.449 1 82.5 139 ALA B CA 1
ATOM 6815 C C . ALA B 1 139 ? 1.854 -47.219 3.557 1 82.5 139 ALA B C 1
ATOM 6817 O O . ALA B 1 139 ? 2.586 -46.25 3.686 1 82.5 139 ALA B O 1
ATOM 6818 N N . LYS B 1 140 ? 1.778 -48.125 4.438 1 81.06 140 LYS B N 1
ATOM 6819 C CA . LYS B 1 140 ? 2.775 -48.375 5.48 1 81.06 140 LYS B CA 1
ATOM 6820 C C . LYS B 1 140 ? 3.686 -49.531 5.125 1 81.06 140 LYS B C 1
ATOM 6822 O O . LYS B 1 140 ? 3.215 -50.562 4.648 1 81.06 140 LYS B O 1
ATOM 6827 N N . ILE B 1 141 ? 4.914 -49.219 5.094 1 76.12 141 ILE B N 1
ATOM 6828 C CA . ILE B 1 141 ? 5.879 -50.281 4.84 1 76.12 141 ILE B CA 1
ATOM 6829 C C . ILE B 1 141 ? 6.48 -50.75 6.16 1 76.12 141 ILE B C 1
ATOM 6831 O O . ILE B 1 141 ? 7.09 -49.969 6.891 1 76.12 141 ILE B O 1
ATOM 6835 N N . SER B 1 142 ? 6.16 -52 6.594 1 71.06 142 SER B N 1
ATOM 6836 C CA . SER B 1 142 ? 6.688 -52.562 7.824 1 71.06 142 SER B CA 1
ATOM 6837 C C . SER B 1 142 ? 8.172 -52.875 7.691 1 71.06 142 SER B C 1
ATOM 6839 O O . SER B 1 142 ? 8.727 -52.844 6.586 1 71.06 142 SER B O 1
ATOM 6841 N N . ALA B 1 143 ? 8.875 -53.062 8.812 1 65.5 143 ALA B N 1
ATOM 6842 C CA . ALA B 1 143 ? 10.297 -53.375 8.875 1 65.5 143 ALA B CA 1
ATOM 6843 C C . ALA B 1 143 ? 10.625 -54.594 8.031 1 65.5 143 ALA B C 1
ATOM 6845 O O . ALA B 1 143 ? 11.727 -54.719 7.492 1 65.5 143 ALA B O 1
ATOM 6846 N N . ASN B 1 144 ? 9.672 -55.562 7.879 1 65.31 144 ASN B N 1
ATOM 6847 C CA . ASN B 1 144 ? 9.898 -56.781 7.117 1 65.31 144 ASN B CA 1
ATOM 6848 C C . ASN B 1 144 ? 9.641 -56.562 5.629 1 65.31 144 ASN B C 1
ATOM 6850 O O . ASN B 1 144 ? 9.758 -57.5 4.836 1 65.31 144 ASN B O 1
ATOM 6854 N N . GLY B 1 145 ? 9.352 -55.219 5.156 1 65.19 145 GLY B N 1
ATOM 6855 C CA . GLY B 1 145 ? 9.164 -54.875 3.748 1 65.19 145 GLY B CA 1
ATOM 6856 C C . GLY B 1 145 ? 7.73 -55.094 3.277 1 65.19 145 GLY B C 1
ATOM 6857 O O . GLY B 1 145 ? 7.457 -55.031 2.078 1 65.19 145 GLY B O 1
ATOM 6858 N N . THR B 1 146 ? 6.859 -55.438 4.168 1 69.44 146 THR B N 1
ATOM 6859 C CA . THR B 1 146 ? 5.48 -55.688 3.758 1 69.44 146 THR B CA 1
ATOM 6860 C C . THR B 1 146 ? 4.758 -54.375 3.508 1 69.44 146 THR B C 1
ATOM 6862 O O . THR B 1 146 ? 4.832 -53.438 4.324 1 69.44 146 THR B O 1
ATOM 6865 N N . TYR B 1 147 ? 4.172 -54.281 2.283 1 74.81 147 TYR B N 1
ATOM 6866 C CA . TYR B 1 147 ? 3.4 -53.125 1.815 1 74.81 147 TYR B CA 1
ATOM 6867 C C . TYR B 1 147 ? 1.939 -53.25 2.234 1 74.81 147 TYR B C 1
ATOM 6869 O O . TYR B 1 147 ? 1.267 -54.219 1.896 1 74.81 147 TYR B O 1
ATOM 6877 N N . GLU B 1 148 ? 1.466 -52.438 3.256 1 78.88 148 GLU B N 1
ATOM 6878 C CA . GLU B 1 148 ? 0.066 -52.438 3.67 1 78.88 148 GLU B CA 1
ATOM 6879 C C . GLU B 1 148 ? -0.589 -51.094 3.375 1 78.88 148 GLU B C 1
ATOM 6881 O O . GLU B 1 148 ? -0.154 -50.062 3.887 1 78.88 148 GLU B O 1
ATOM 6886 N N . LYS B 1 149 ? -1.567 -51.156 2.574 1 82.12 149 LYS B N 1
ATOM 6887 C CA . LYS B 1 149 ? -2.342 -49.938 2.275 1 82.12 149 LYS B CA 1
ATOM 6888 C C . LYS B 1 149 ? -3.195 -49.531 3.471 1 82.12 149 LYS B C 1
ATOM 6890 O O . LYS B 1 149 ? -4.004 -50.312 3.967 1 82.12 149 LYS B O 1
ATOM 6895 N N . ILE B 1 150 ? -3.014 -48.406 4.051 1 77.5 150 ILE B N 1
ATOM 6896 C CA . ILE B 1 150 ? -3.686 -47.969 5.273 1 77.5 150 ILE B CA 1
ATOM 6897 C C . ILE B 1 150 ? -4.75 -46.938 4.949 1 77.5 150 ILE B C 1
ATOM 6899 O O . ILE B 1 150 ? -5.48 -46.469 5.832 1 77.5 150 ILE B O 1
ATOM 6903 N N . SER B 1 151 ? -4.797 -46.469 3.711 1 78.25 151 SER B N 1
ATOM 6904 C CA . SER B 1 151 ? -5.773 -45.438 3.379 1 78.25 151 SER B CA 1
ATOM 6905 C C . SER B 1 151 ? -6.703 -45.875 2.26 1 78.25 151 SER B C 1
ATOM 6907 O O . SER B 1 151 ? -6.387 -46.812 1.526 1 78.25 151 SER B O 1
ATOM 6909 N N . ARG B 1 152 ? -7.91 -45.25 2.281 1 79.5 152 ARG B N 1
ATOM 6910 C CA . ARG B 1 152 ? -8.766 -45.406 1.108 1 79.5 152 ARG B CA 1
ATOM 6911 C C . ARG B 1 152 ? -8.172 -44.688 -0.099 1 79.5 152 ARG B C 1
ATOM 6913 O O . ARG B 1 152 ? -7.473 -43.688 0.051 1 79.5 152 ARG B O 1
ATOM 6920 N N . ASP B 1 153 ? -8.453 -45.25 -1.245 1 86.75 153 ASP B N 1
ATOM 6921 C CA . ASP B 1 153 ? -7.941 -44.688 -2.49 1 86.75 153 ASP B CA 1
ATOM 6922 C C . ASP B 1 153 ? -8.633 -43.375 -2.826 1 86.75 153 ASP B C 1
ATOM 6924 O O . ASP B 1 153 ? -9.852 -43.25 -2.68 1 86.75 153 ASP B O 1
ATOM 6928 N N . TRP B 1 154 ? -7.809 -42.375 -2.992 1 87.62 154 TRP B N 1
ATOM 6929 C CA . TRP B 1 154 ? -8.289 -41.125 -3.611 1 87.62 154 TRP B CA 1
ATOM 6930 C C . TRP B 1 154 ? -8.125 -41.188 -5.125 1 87.62 154 TRP B C 1
ATOM 6932 O O . TRP B 1 154 ? -6.996 -41.188 -5.633 1 87.62 154 TRP B O 1
ATOM 6942 N N . LYS B 1 155 ? -9.234 -41.312 -5.816 1 86.44 155 LYS B N 1
ATOM 6943 C CA . LYS B 1 155 ? -9.188 -41.5 -7.27 1 86.44 155 LYS B CA 1
ATOM 6944 C C . LYS B 1 155 ? -9.609 -40.219 -7.98 1 86.44 155 LYS B C 1
ATOM 6946 O O . LYS B 1 155 ? -10.617 -39.594 -7.629 1 86.44 155 LYS B O 1
ATOM 6951 N N . LEU B 1 156 ? -8.797 -39.781 -8.781 1 86.31 156 LEU B N 1
ATOM 6952 C CA . LEU B 1 156 ? -9.102 -38.625 -9.633 1 86.31 156 LEU B CA 1
ATOM 6953 C C . LEU B 1 156 ? -9.227 -39.062 -11.094 1 86.31 156 LEU B C 1
ATOM 6955 O O . LEU B 1 156 ? -8.32 -39.688 -11.641 1 86.31 156 LEU B O 1
ATOM 6959 N N . LEU B 1 157 ? -10.297 -38.781 -11.695 1 83.12 157 LEU B N 1
ATOM 6960 C CA . LEU B 1 157 ? -10.539 -39.156 -13.078 1 83.12 157 LEU B CA 1
ATOM 6961 C C . LEU B 1 157 ? -9.711 -38.312 -14.031 1 83.12 157 LEU B C 1
ATOM 6963 O O . LEU B 1 157 ? -9.562 -37.094 -13.82 1 83.12 157 LEU B O 1
ATOM 6967 N N . LEU B 1 158 ? -9.219 -38.938 -15.016 1 84.25 158 LEU B N 1
ATOM 6968 C CA . LEU B 1 158 ? -8.344 -38.281 -15.977 1 84.25 158 LEU B CA 1
ATOM 6969 C C . LEU B 1 158 ? -9.125 -37.875 -17.219 1 84.25 158 LEU B C 1
ATOM 6971 O O . LEU B 1 158 ? -10.078 -38.531 -17.609 1 84.25 158 LEU B O 1
ATOM 6975 N N . ASP B 1 159 ? -8.656 -36.812 -17.766 1 76.38 159 ASP B N 1
ATOM 6976 C CA . ASP B 1 159 ? -9.148 -36.344 -19.078 1 76.38 159 ASP B CA 1
ATOM 6977 C C . ASP B 1 159 ? -8.555 -37.188 -20.203 1 76.38 159 ASP B C 1
ATOM 6979 O O . ASP B 1 159 ? -7.684 -38.031 -19.969 1 76.38 159 ASP B O 1
ATOM 6983 N N . PHE B 1 160 ? -9.102 -37.062 -21.406 1 67.31 160 PHE B N 1
ATOM 6984 C CA . PHE B 1 160 ? -8.656 -37.812 -22.562 1 67.31 160 PHE B CA 1
ATOM 6985 C C . PHE B 1 160 ? -7.207 -37.5 -22.906 1 67.31 160 PHE B C 1
ATOM 6987 O O . PHE B 1 160 ? -6.422 -38.375 -23.234 1 67.31 160 PHE B O 1
ATOM 6994 N N . ASN B 1 161 ? -6.812 -36.219 -22.781 1 61.25 161 ASN B N 1
ATOM 6995 C CA . ASN B 1 161 ? -5.418 -35.844 -23 1 61.25 161 ASN B CA 1
ATOM 6996 C C . ASN B 1 161 ? -4.641 -35.781 -21.688 1 61.25 161 ASN B C 1
ATOM 6998 O O . ASN B 1 161 ? -4.754 -34.812 -20.938 1 61.25 161 ASN B O 1
ATOM 7002 N N . THR B 1 162 ? -3.848 -36.875 -21.422 1 60.34 162 THR B N 1
ATOM 7003 C CA . THR B 1 162 ? -3.287 -37.031 -20.078 1 60.34 162 THR B CA 1
ATOM 7004 C C . THR B 1 162 ? -1.827 -36.594 -20.047 1 60.34 162 THR B C 1
ATOM 7006 O O . THR B 1 162 ? -1.215 -36.531 -18.984 1 60.34 162 THR B O 1
ATOM 7009 N N . ARG B 1 163 ? -1.315 -36.344 -21.219 1 54.81 163 ARG B N 1
ATOM 7010 C CA . ARG B 1 163 ? 0.123 -36.094 -21.25 1 54.81 163 ARG B CA 1
ATOM 7011 C C . ARG B 1 163 ? 0.438 -34.656 -20.953 1 54.81 163 ARG B C 1
ATOM 7013 O O . ARG B 1 163 ? 1.592 -34.281 -20.688 1 54.81 163 ARG B O 1
ATOM 7020 N N . ASP B 1 164 ? -0.58 -33.781 -21.062 1 54.91 164 ASP B N 1
ATOM 7021 C CA . ASP B 1 164 ? -0.283 -32.375 -20.828 1 54.91 164 ASP B CA 1
ATOM 7022 C C . ASP B 1 164 ? -1.435 -31.688 -20.094 1 54.91 164 ASP B C 1
ATOM 7024 O O . ASP B 1 164 ? -2.59 -32.094 -20.219 1 54.91 164 ASP B O 1
ATOM 7028 N N . PHE B 1 165 ? -1.132 -31.109 -19.078 1 46 165 PHE B N 1
ATOM 7029 C CA . PHE B 1 165 ? -2.154 -30.281 -18.438 1 46 165 PHE B CA 1
ATOM 7030 C C . PHE B 1 165 ? -1.6 -28.906 -18.078 1 46 165 PHE B C 1
ATOM 7032 O O . PHE B 1 165 ? -0.392 -28.75 -17.891 1 46 165 PHE B O 1
ATOM 7039 N N . LYS B 1 166 ? -2.516 -27.953 -18.203 1 53.22 166 LYS B N 1
ATOM 7040 C CA . LYS B 1 166 ? -2.146 -26.609 -17.766 1 53.22 166 LYS B CA 1
ATOM 7041 C C . LYS B 1 166 ? -1.915 -26.562 -16.266 1 53.22 166 LYS B C 1
ATOM 7043 O O . LYS B 1 166 ? -2.756 -27.016 -15.484 1 53.22 166 LYS B O 1
ATOM 7048 N N . ILE B 1 167 ? -0.79 -26.109 -15.82 1 52.75 167 ILE B N 1
ATOM 7049 C CA . ILE B 1 167 ? -0.37 -26.078 -14.422 1 52.75 167 ILE B CA 1
ATOM 7050 C C . ILE B 1 167 ? -1.339 -25.219 -13.609 1 52.75 167 ILE B C 1
ATOM 7052 O O . ILE B 1 167 ? -1.562 -25.484 -12.43 1 52.75 167 ILE B O 1
ATOM 7056 N N . ASP B 1 168 ? -1.825 -24.188 -14.219 1 51.81 168 ASP B N 1
ATOM 7057 C CA . ASP B 1 168 ? -2.723 -23.328 -13.453 1 51.81 168 ASP B CA 1
ATOM 7058 C C . ASP B 1 168 ? -4.082 -23.984 -13.258 1 51.81 168 ASP B C 1
ATOM 7060 O O . ASP B 1 168 ? -5.055 -23.328 -12.891 1 51.81 168 ASP B O 1
ATOM 7064 N N . SER B 1 169 ? -4.152 -25.359 -13.414 1 54.38 169 SER B N 1
ATOM 7065 C CA . SER B 1 169 ? -5.398 -26.094 -13.242 1 54.38 169 SER B CA 1
ATOM 7066 C C . SER B 1 169 ? -5.816 -26.141 -11.773 1 54.38 169 SER B C 1
ATOM 7068 O O . SER B 1 169 ? -5.051 -25.75 -10.891 1 54.38 169 SER B O 1
ATOM 7070 N N . ASN B 1 170 ? -7.082 -26.422 -11.57 1 58.31 170 ASN B N 1
ATOM 7071 C CA . ASN B 1 170 ? -7.715 -26.531 -10.258 1 58.31 170 ASN B CA 1
ATOM 7072 C C . ASN B 1 170 ? -6.949 -27.5 -9.352 1 58.31 170 ASN B C 1
ATOM 7074 O O . ASN B 1 170 ? -6.59 -28.594 -9.766 1 58.31 170 ASN B O 1
ATOM 7078 N N . VAL B 1 171 ? -6.375 -26.922 -8.344 1 67.69 171 VAL B N 1
ATOM 7079 C CA . VAL B 1 171 ? -5.703 -27.734 -7.332 1 67.69 171 VAL B CA 1
ATOM 7080 C C . VAL B 1 171 ? -6.734 -28.578 -6.578 1 67.69 171 VAL B C 1
ATOM 7082 O O . VAL B 1 171 ? -7.723 -28.047 -6.066 1 67.69 171 VAL B O 1
ATOM 7085 N N . LEU B 1 172 ? -6.652 -29.906 -6.766 1 75.75 172 LEU B N 1
ATOM 7086 C CA . LEU B 1 172 ? -7.477 -30.797 -5.973 1 75.75 172 LEU B CA 1
ATOM 7087 C C . LEU B 1 172 ? -6.746 -31.234 -4.707 1 75.75 172 LEU B C 1
ATOM 7089 O O . LEU B 1 172 ? -5.539 -31.484 -4.734 1 75.75 172 LEU B O 1
ATOM 7093 N N . GLU B 1 173 ? -7.449 -31.062 -3.652 1 76.44 173 GLU B N 1
ATOM 7094 C CA . GLU B 1 173 ? -6.812 -31.391 -2.379 1 76.44 173 GLU B CA 1
ATOM 7095 C C . GLU B 1 173 ? -7.539 -32.531 -1.671 1 76.44 173 GLU B C 1
ATOM 7097 O O . GLU B 1 173 ? -8.734 -32.719 -1.88 1 76.44 173 GLU B O 1
ATOM 7102 N N . HIS B 1 174 ? -6.773 -33.438 -1.033 1 79.5 174 HIS B N 1
ATOM 7103 C CA . HIS B 1 174 ? -7.293 -34.562 -0.234 1 79.5 174 HIS B CA 1
ATOM 7104 C C . HIS B 1 174 ? -6.441 -34.781 1.012 1 79.5 174 HIS B C 1
ATOM 7106 O O . HIS B 1 174 ? -5.215 -34.656 0.958 1 79.5 174 HIS B O 1
ATOM 7112 N N . ASP B 1 175 ? -7.09 -34.938 2.16 1 75.62 175 ASP B N 1
ATOM 7113 C CA . ASP B 1 175 ? -6.395 -35.25 3.41 1 75.62 175 ASP B CA 1
ATOM 7114 C C . ASP B 1 175 ? -6.492 -36.719 3.754 1 75.62 175 ASP B C 1
ATOM 7116 O O . ASP B 1 175 ? -7.59 -37.281 3.807 1 75.62 175 ASP B O 1
ATOM 7120 N N . PHE B 1 176 ? -5.387 -37.406 3.838 1 79.31 176 PHE B N 1
ATOM 7121 C CA . PHE B 1 176 ? -5.328 -38.75 4.355 1 79.31 176 PHE B CA 1
ATOM 7122 C C . PHE B 1 176 ? -5.098 -38.75 5.863 1 79.31 176 PHE B C 1
ATOM 7124 O O . PHE B 1 176 ? -4.035 -38.344 6.336 1 79.31 176 PHE B O 1
ATOM 7131 N N . ASN B 1 177 ? -6.129 -39.031 6.609 1 72.56 177 ASN B N 1
ATOM 7132 C CA . ASN B 1 177 ? -6.016 -39.094 8.062 1 72.56 177 ASN B CA 1
ATOM 7133 C C . ASN B 1 177 ? -5.367 -40.375 8.531 1 72.56 177 ASN B C 1
ATOM 7135 O O . ASN B 1 177 ? -5.867 -41.469 8.242 1 72.56 177 ASN B O 1
ATOM 7139 N N . LEU B 1 178 ? -4.191 -40.25 9.039 1 67.81 178 LEU B N 1
ATOM 7140 C CA . LEU B 1 178 ? -3.5 -41.438 9.57 1 67.81 178 LEU B CA 1
ATOM 7141 C C . LEU B 1 178 ? -3.945 -41.719 11 1 67.81 178 LEU B C 1
ATOM 7143 O O . LEU B 1 178 ? -4.023 -40.812 11.828 1 67.81 178 LEU B O 1
ATOM 7147 N N . GLU B 1 179 ? -4.73 -42.781 11.336 1 59.47 179 GLU B N 1
ATOM 7148 C CA . GLU B 1 179 ? -5.148 -43.156 12.688 1 59.47 179 GLU B CA 1
ATOM 7149 C C . GLU B 1 179 ? -3.951 -43.531 13.555 1 59.47 179 GLU B C 1
ATOM 7151 O O . GLU B 1 179 ? -2.912 -43.938 13.031 1 59.47 179 GLU B O 1
ATOM 7156 N N . SER B 1 180 ? -3.898 -43.188 14.93 1 55.88 180 SER B N 1
ATOM 7157 C CA . SER B 1 180 ? -2.863 -43.375 15.938 1 55.88 180 SER B CA 1
ATOM 7158 C C . SER B 1 180 ? -2.254 -44.781 15.836 1 55.88 180 SER B C 1
ATOM 7160 O O . SER B 1 180 ? -1.045 -44.938 16.016 1 55.88 180 SER B O 1
ATOM 7162 N N . TYR B 1 181 ? -3.041 -45.875 15.922 1 50.16 181 TYR B N 1
ATOM 7163 C CA . TYR B 1 181 ? -2.582 -47.25 15.977 1 50.16 181 TYR B CA 1
ATOM 7164 C C . TYR B 1 181 ? -1.673 -47.562 14.797 1 50.16 181 TYR B C 1
ATOM 7166 O O . TYR B 1 181 ? -0.882 -48.531 14.859 1 50.16 181 TYR B O 1
ATOM 7174 N N . GLU B 1 182 ? -1.711 -46.812 13.805 1 53.56 182 GLU B N 1
ATOM 7175 C CA . GLU B 1 182 ? -1.003 -47.156 12.578 1 53.56 182 GLU B CA 1
ATOM 7176 C C . GLU B 1 182 ? 0.458 -46.719 12.641 1 53.56 182 GLU B C 1
ATOM 7178 O O . GLU B 1 182 ? 1.302 -47.219 11.914 1 53.56 182 GLU B O 1
ATOM 7183 N N . MET B 1 183 ? 0.804 -45.812 13.57 1 52.06 183 MET B N 1
ATOM 7184 C CA . MET B 1 183 ? 2.16 -45.281 13.656 1 52.06 183 MET B CA 1
ATOM 7185 C C . MET B 1 183 ? 3.043 -46.156 14.523 1 52.06 183 MET B C 1
ATOM 7187 O O . MET B 1 183 ? 4.27 -46.094 14.438 1 52.06 183 MET B O 1
ATOM 7191 N N . SER B 1 184 ? 2.453 -46.938 15.5 1 48.66 184 SER B N 1
ATOM 7192 C CA . SER B 1 184 ? 3.268 -47.625 16.5 1 48.66 184 SER B CA 1
ATOM 7193 C C . SER B 1 184 ? 4.301 -48.531 15.836 1 48.66 184 SER B C 1
ATOM 7195 O O . SER B 1 184 ? 5.434 -48.656 16.312 1 48.66 184 SER B O 1
ATOM 7197 N N . GLU B 1 185 ? 3.904 -49.5 14.922 1 50.38 185 GLU B N 1
ATOM 7198 C CA . GLU B 1 185 ? 4.832 -50.531 14.492 1 50.38 185 GLU B CA 1
ATOM 7199 C C . GLU B 1 185 ? 5.477 -50.188 13.156 1 50.38 185 GLU B C 1
ATOM 7201 O O . GLU B 1 185 ? 6.34 -50.906 12.672 1 50.38 185 GLU B O 1
ATOM 7206 N N . SER B 1 186 ? 4.984 -49.188 12.453 1 54.38 186 SER B N 1
ATOM 7207 C CA . SER B 1 186 ? 5.348 -49.062 11.047 1 54.38 186 SER B CA 1
ATOM 7208 C C . SER B 1 186 ? 6.41 -47.969 10.852 1 54.38 186 SER B C 1
ATOM 7210 O O . SER B 1 186 ? 6.367 -46.938 11.5 1 54.38 186 SER B O 1
ATOM 7212 N N . LYS B 1 187 ? 7.574 -48.188 10.047 1 60.53 187 LYS B N 1
ATOM 7213 C CA . LYS B 1 187 ? 8.797 -47.406 9.906 1 60.53 187 LYS B CA 1
ATOM 7214 C C . LYS B 1 187 ? 8.672 -46.375 8.781 1 60.53 187 LYS B C 1
ATOM 7216 O O . LYS B 1 187 ? 9.234 -45.281 8.867 1 60.53 187 LYS B O 1
ATOM 7221 N N . THR B 1 188 ? 7.984 -46.781 7.648 1 71.06 188 THR B N 1
ATOM 7222 C CA . THR B 1 188 ? 8.055 -45.844 6.527 1 71.06 188 THR B CA 1
ATOM 7223 C C . THR B 1 188 ? 6.668 -45.625 5.922 1 71.06 188 THR B C 1
ATOM 7225 O O . THR B 1 188 ? 5.957 -46.562 5.621 1 71.06 188 THR B O 1
ATOM 7228 N N . TYR B 1 189 ? 6.082 -44.469 6.027 1 78.75 189 TYR B N 1
ATOM 7229 C CA . TYR B 1 189 ? 4.855 -44.094 5.332 1 78.75 189 TYR B CA 1
ATOM 7230 C C . TYR B 1 189 ? 5.168 -43.531 3.947 1 78.75 189 TYR B C 1
ATOM 7232 O O . TYR B 1 189 ? 6.078 -42.719 3.789 1 78.75 189 TYR B O 1
ATOM 7240 N N . GLN B 1 190 ? 4.469 -44.125 2.994 1 83.25 190 GLN B N 1
ATOM 7241 C CA . GLN B 1 190 ? 4.715 -43.719 1.619 1 83.25 190 GLN B CA 1
ATOM 7242 C C . GLN B 1 190 ? 3.406 -43.375 0.901 1 83.25 190 GLN B C 1
ATOM 7244 O O . GLN B 1 190 ? 2.414 -44.094 1.061 1 83.25 190 GLN B O 1
ATOM 7249 N N . LEU B 1 191 ? 3.355 -42.25 0.332 1 87.38 191 LEU B N 1
ATOM 7250 C CA . LEU B 1 191 ? 2.273 -41.938 -0.594 1 87.38 191 LEU B CA 1
ATOM 7251 C C . LEU B 1 191 ? 2.545 -42.531 -1.97 1 87.38 191 LEU B C 1
ATOM 7253 O O . LEU B 1 191 ? 3.605 -42.312 -2.555 1 87.38 191 LEU B O 1
ATOM 7257 N N . THR B 1 192 ? 1.684 -43.375 -2.424 1 87.38 192 THR B N 1
ATOM 7258 C CA . THR B 1 192 ? 1.818 -44 -3.736 1 87.38 192 THR B CA 1
ATOM 7259 C C . THR B 1 192 ? 0.833 -43.406 -4.727 1 87.38 192 THR B C 1
ATOM 7261 O O . THR B 1 192 ? -0.358 -43.281 -4.434 1 87.38 192 THR B O 1
ATOM 7264 N N . ILE B 1 193 ? 1.312 -42.938 -5.797 1 89.94 193 ILE B N 1
ATOM 7265 C CA . ILE B 1 193 ? 0.508 -42.406 -6.891 1 89.94 193 ILE B CA 1
ATOM 7266 C C . ILE B 1 193 ? 0.583 -43.344 -8.094 1 89.94 193 ILE B C 1
ATOM 7268 O O . ILE B 1 193 ? 1.668 -43.594 -8.617 1 89.94 193 ILE B O 1
ATOM 7272 N N . SER B 1 194 ? -0.527 -43.875 -8.469 1 88 194 SER B N 1
ATOM 7273 C CA . SER B 1 194 ? -0.586 -44.812 -9.594 1 88 194 SER B CA 1
ATOM 7274 C C . SER B 1 194 ? -1.733 -44.469 -10.539 1 88 194 SER B C 1
ATOM 7276 O O . SER B 1 194 ? -2.562 -43.594 -10.227 1 88 194 SER B O 1
ATOM 7278 N N . THR B 1 195 ? -1.708 -45 -11.742 1 88.31 195 THR B N 1
ATOM 7279 C CA . THR B 1 195 ? -2.768 -44.781 -12.719 1 88.31 195 THR B CA 1
ATOM 7280 C C . THR B 1 195 ? -3.182 -46.094 -13.367 1 88.31 195 THR B C 1
ATOM 7282 O O . THR B 1 195 ? -2.414 -47.062 -13.367 1 88.31 195 THR B O 1
ATOM 7285 N N . ASN B 1 196 ? -4.453 -46.219 -13.789 1 84.94 196 ASN B N 1
ATOM 7286 C CA . ASN B 1 196 ? -4.93 -47.375 -14.516 1 84.94 196 ASN B CA 1
ATOM 7287 C C . ASN B 1 196 ? -4.848 -47.188 -16.031 1 84.94 196 ASN B C 1
ATOM 7289 O O . ASN B 1 196 ? -5.211 -48.094 -16.797 1 84.94 196 ASN B O 1
ATOM 7293 N N . LYS B 1 197 ? -4.438 -45.969 -16.344 1 82.38 197 LYS B N 1
ATOM 7294 C CA . LYS B 1 197 ? -4.371 -45.719 -17.781 1 82.38 197 LYS B CA 1
ATOM 7295 C C . LYS B 1 197 ? -3.363 -46.625 -18.469 1 82.38 197 LYS B C 1
ATOM 7297 O O . LYS B 1 197 ? -2.213 -46.719 -18.031 1 82.38 197 LYS B O 1
ATOM 7302 N N . LYS B 1 198 ? -3.955 -47.219 -19.562 1 74.44 198 LYS B N 1
ATOM 7303 C CA . LYS B 1 198 ? -3.113 -48.188 -20.281 1 74.44 198 LYS B CA 1
ATOM 7304 C C . LYS B 1 198 ? -2.281 -47.469 -21.344 1 74.44 198 LYS B C 1
ATOM 7306 O O . LYS B 1 198 ? -2.76 -46.562 -22 1 74.44 198 LYS B O 1
ATOM 7311 N N . ARG B 1 199 ? -1.052 -47.75 -21.578 1 64.5 199 ARG B N 1
ATOM 7312 C CA . ARG B 1 199 ? -0.132 -47.469 -22.672 1 64.5 199 ARG B CA 1
ATOM 7313 C C . ARG B 1 199 ? 0.205 -46 -22.734 1 64.5 199 ARG B C 1
ATOM 7315 O O . ARG B 1 199 ? 0.504 -45.469 -23.812 1 64.5 199 ARG B O 1
ATOM 7322 N N . ASP B 1 200 ? -0.232 -45.188 -21.641 1 73.5 200 ASP B N 1
ATOM 7323 C CA . ASP B 1 200 ? 0.169 -43.781 -21.703 1 73.5 200 ASP B CA 1
ATOM 7324 C C . ASP B 1 200 ? 0.602 -43.281 -20.328 1 73.5 200 ASP B C 1
ATOM 7326 O O . ASP B 1 200 ? 0.355 -43.938 -19.312 1 73.5 200 ASP B O 1
ATOM 7330 N N . TYR B 1 201 ? 1.295 -42.219 -20.375 1 75.19 201 TYR B N 1
ATOM 7331 C CA . TYR B 1 201 ? 1.758 -41.594 -19.141 1 75.19 201 TYR B CA 1
ATOM 7332 C C . TYR B 1 201 ? 0.844 -40.438 -18.75 1 75.19 201 TYR B C 1
ATOM 7334 O O . TYR B 1 201 ? 0.127 -39.875 -19.594 1 75.19 201 TYR B O 1
ATOM 7342 N N . VAL B 1 202 ? 0.789 -40.312 -17.422 1 79.5 202 VAL B N 1
ATOM 7343 C CA . VAL B 1 202 ? 0.006 -39.219 -16.875 1 79.5 202 VAL B CA 1
ATOM 7344 C C . VAL B 1 202 ? 0.925 -38.25 -16.141 1 79.5 202 VAL B C 1
ATOM 7346 O O . VAL B 1 202 ? 1.711 -38.656 -15.289 1 79.5 202 VAL B O 1
ATOM 7349 N N . SER B 1 203 ? 0.953 -37 -16.578 1 77.62 203 SER B N 1
ATOM 7350 C CA . SER B 1 203 ? 1.706 -35.969 -15.883 1 77.62 203 SER B CA 1
ATOM 7351 C C . SER B 1 203 ? 0.871 -35.312 -14.773 1 77.62 203 SER B C 1
ATOM 7353 O O . SER B 1 203 ? -0.242 -34.844 -15.023 1 77.62 203 SER B O 1
ATOM 7355 N N . VAL B 1 204 ? 1.438 -35.469 -13.547 1 80.88 204 VAL B N 1
ATOM 7356 C CA . VAL B 1 204 ? 0.735 -34.906 -12.398 1 80.88 204 VAL B CA 1
ATOM 7357 C C . VAL B 1 204 ? 1.704 -34.094 -11.547 1 80.88 204 VAL B C 1
ATOM 7359 O O . VAL B 1 204 ? 2.889 -34.406 -11.453 1 80.88 204 VAL B O 1
ATOM 7362 N N . SER B 1 205 ? 1.285 -32.906 -11.094 1 80.25 205 SER B N 1
ATOM 7363 C CA . SER B 1 205 ? 2.023 -32.156 -10.078 1 80.25 205 SER B CA 1
ATOM 7364 C C . SER B 1 205 ? 1.422 -32.375 -8.695 1 80.25 205 SER B C 1
ATOM 7366 O O . SER B 1 205 ? 0.21 -32.25 -8.516 1 80.25 205 SER B O 1
ATOM 7368 N N . VAL B 1 206 ? 2.307 -32.812 -7.805 1 81.5 206 VAL B N 1
ATOM 7369 C CA . VAL B 1 206 ? 1.792 -33.156 -6.48 1 81.5 206 VAL B CA 1
ATOM 7370 C C . VAL B 1 206 ? 2.592 -32.406 -5.414 1 81.5 206 VAL B C 1
ATOM 7372 O O . VAL B 1 206 ? 3.809 -32.25 -5.539 1 81.5 206 VAL B O 1
ATOM 7375 N N . ASP B 1 207 ? 1.879 -31.781 -4.535 1 80.19 207 ASP B N 1
ATOM 7376 C CA . ASP B 1 207 ? 2.453 -31.234 -3.312 1 80.19 207 ASP B CA 1
ATOM 7377 C C . ASP B 1 207 ? 1.942 -31.969 -2.08 1 80.19 207 ASP B C 1
ATOM 7379 O O . ASP B 1 207 ? 0.738 -32.188 -1.94 1 80.19 207 ASP B O 1
ATOM 7383 N N . VAL B 1 208 ? 2.891 -32.594 -1.327 1 77.31 208 VAL B N 1
ATOM 7384 C CA . VAL B 1 208 ? 2.52 -33.375 -0.145 1 77.31 208 VAL B CA 1
ATOM 7385 C C . VAL B 1 208 ? 3.037 -32.656 1.111 1 77.31 208 VAL B C 1
ATOM 7387 O O . VAL B 1 208 ? 4.203 -32.25 1.172 1 77.31 208 VAL B O 1
ATOM 7390 N N . ALA B 1 209 ? 2.102 -32.375 2.02 1 71.06 209 ALA B N 1
ATOM 7391 C CA . ALA B 1 209 ? 2.463 -31.797 3.311 1 71.06 209 ALA B CA 1
ATOM 7392 C C . ALA B 1 209 ? 1.903 -32.625 4.461 1 71.06 209 ALA B C 1
ATOM 7394 O O . ALA B 1 209 ? 0.775 -33.125 4.391 1 71.06 209 ALA B O 1
ATOM 7395 N N . VAL B 1 210 ? 2.768 -33.094 5.383 1 67.81 210 VAL B N 1
ATOM 7396 C CA . VAL B 1 210 ? 2.312 -33.812 6.578 1 67.81 210 VAL B CA 1
ATOM 7397 C C . VAL B 1 210 ? 1.912 -32.781 7.648 1 67.81 210 VAL B C 1
ATOM 7399 O O . VAL B 1 210 ? 2.686 -31.891 7.98 1 67.81 210 VAL B O 1
ATOM 7402 N N . ARG B 1 211 ? 0.622 -32.719 7.918 1 62.78 211 ARG B N 1
ATOM 7403 C CA . ARG B 1 211 ? 0.082 -31.766 8.891 1 62.78 211 ARG B CA 1
ATOM 7404 C C . ARG B 1 211 ? -0.463 -32.5 10.117 1 62.78 211 ARG B C 1
ATOM 7406 O O . ARG B 1 211 ? -0.886 -33.656 10.023 1 62.78 211 ARG B O 1
ATOM 7413 N N . PRO B 1 212 ? -0.159 -31.984 11.297 1 54.5 212 PRO B N 1
ATOM 7414 C CA . PRO B 1 212 ? -0.829 -32.594 12.445 1 54.5 212 PRO B CA 1
ATOM 7415 C C . PRO B 1 212 ? -2.352 -32.594 12.32 1 54.5 212 PRO B C 1
ATOM 7417 O O . PRO B 1 212 ? -2.912 -31.672 11.703 1 54.5 212 PRO B O 1
ATOM 7420 N N . LYS B 1 213 ? -3.072 -33.656 12.484 1 52.06 213 LYS B N 1
ATOM 7421 C CA . LYS B 1 213 ? -4.523 -33.812 12.422 1 52.06 213 LYS B CA 1
ATOM 7422 C C . LYS B 1 213 ? -5.227 -32.75 13.25 1 52.06 213 LYS B C 1
ATOM 7424 O O . LYS B 1 213 ? -6.219 -33.031 13.922 1 52.06 213 LYS B O 1
ATOM 7429 N N . LEU B 1 214 ? -4.719 -31.609 13.641 1 52.72 214 LEU B N 1
ATOM 7430 C CA . LEU B 1 214 ? -5.461 -30.766 14.562 1 52.72 214 LEU B CA 1
ATOM 7431 C C . LEU B 1 214 ? -6.547 -29.984 13.828 1 52.72 214 LEU B C 1
ATOM 7433 O O . LEU B 1 214 ? -6.504 -28.75 13.789 1 52.72 214 LEU B O 1
ATOM 7437 N N . ALA B 1 215 ? -7.504 -30.641 13.148 1 58.16 215 ALA B N 1
ATOM 7438 C CA . ALA B 1 215 ? -8.578 -29.938 12.445 1 58.16 215 ALA B CA 1
ATOM 7439 C C . ALA B 1 215 ? -9.375 -29.062 13.398 1 58.16 215 ALA B C 1
ATOM 7441 O O . ALA B 1 215 ? -9.594 -27.875 13.117 1 58.16 215 ALA B O 1
ATOM 7442 N N . ILE B 1 216 ? -9.844 -29.656 14.523 1 59.22 216 ILE B N 1
ATOM 7443 C CA . ILE B 1 216 ? -10.633 -28.891 15.477 1 59.22 216 ILE B CA 1
ATOM 7444 C C . ILE B 1 216 ? -9.797 -27.75 16.062 1 59.22 216 ILE B C 1
ATOM 7446 O O . ILE B 1 216 ? -10.305 -26.656 16.297 1 59.22 216 ILE B O 1
ATOM 7450 N N . GLY B 1 217 ? -8.57 -28.109 16.016 1 77.06 217 GLY B N 1
ATOM 7451 C CA . GLY B 1 217 ? -7.664 -27.094 16.516 1 77.06 217 GLY B CA 1
ATOM 7452 C C . GLY B 1 217 ? -7.527 -25.891 15.586 1 77.06 217 GLY B C 1
ATOM 7453 O O . GLY B 1 217 ? -7.477 -24.75 16.047 1 77.06 217 GLY B O 1
ATOM 7454 N N . HIS B 1 218 ? -7.637 -26.25 14.289 1 84.94 218 HIS B N 1
ATOM 7455 C CA . HIS B 1 218 ? -7.555 -25.188 13.305 1 84.94 218 HIS B CA 1
ATOM 7456 C C . HIS B 1 218 ? -8.758 -24.25 13.398 1 84.94 218 HIS B C 1
ATOM 7458 O O . HIS B 1 218 ? -8.594 -23.031 13.453 1 84.94 218 HIS B O 1
ATOM 7464 N N . ILE B 1 219 ? -9.891 -24.906 13.523 1 87.06 219 ILE B N 1
ATOM 7465 C CA . ILE B 1 219 ? -11.133 -24.141 13.555 1 87.06 219 ILE B CA 1
ATOM 7466 C C . ILE B 1 219 ? -11.195 -23.312 14.844 1 87.06 219 ILE B C 1
ATOM 7468 O O . ILE B 1 219 ? -11.609 -22.156 14.828 1 87.06 219 ILE B O 1
ATOM 7472 N N . LEU B 1 220 ? -10.789 -23.875 15.898 1 90.25 220 LEU B N 1
ATOM 7473 C CA . LEU B 1 220 ? -10.789 -23.172 17.172 1 90.25 220 LEU B CA 1
ATOM 7474 C C . LEU B 1 220 ? -9.828 -21.984 17.125 1 90.25 220 LEU B C 1
ATOM 7476 O O . LEU B 1 220 ? -10.133 -20.906 17.656 1 90.25 220 LEU B O 1
ATOM 7480 N N . MET B 1 221 ? -8.711 -22.25 16.531 1 92.06 221 MET B N 1
ATOM 7481 C CA . MET B 1 221 ? -7.754 -21.156 16.391 1 92.06 221 MET B CA 1
ATOM 7482 C C . MET B 1 221 ? -8.352 -20.031 15.547 1 92.06 221 MET B C 1
ATOM 7484 O O . MET B 1 221 ? -8.219 -18.859 15.891 1 92.06 221 MET B O 1
ATOM 7488 N N . ALA B 1 222 ? -8.945 -20.453 14.469 1 91.88 222 ALA B N 1
ATOM 7489 C CA . ALA B 1 222 ? -9.57 -19.469 13.586 1 91.88 222 ALA B CA 1
ATOM 7490 C C . ALA B 1 222 ? -10.648 -18.672 14.32 1 91.88 222 ALA B C 1
ATOM 7492 O O . ALA B 1 222 ? -10.727 -17.453 14.188 1 91.88 222 ALA B O 1
ATOM 7493 N N . LEU B 1 223 ? -11.445 -19.328 15.117 1 91.31 223 LEU B N 1
ATOM 7494 C CA . LEU B 1 223 ? -12.508 -18.688 15.875 1 91.31 223 LEU B CA 1
ATOM 7495 C C . LEU B 1 223 ? -11.93 -17.734 16.922 1 91.31 223 LEU B C 1
ATOM 7497 O O . LEU B 1 223 ? -12.469 -16.641 17.141 1 91.31 223 LEU B O 1
ATOM 7501 N N . PHE B 1 224 ? -10.906 -18.109 17.547 1 93.94 224 PHE B N 1
ATOM 7502 C CA . PHE B 1 224 ? -10.25 -17.266 18.531 1 93.94 224 PHE B CA 1
ATOM 7503 C C . PHE B 1 224 ? -9.734 -15.984 17.875 1 93.94 224 PHE B C 1
ATOM 7505 O O . PHE B 1 224 ? -9.836 -14.898 18.453 1 93.94 224 PHE B O 1
ATOM 7512 N N . ILE B 1 225 ? -9.102 -16.125 16.703 1 94.19 225 ILE B N 1
ATOM 7513 C CA . ILE B 1 225 ? -8.586 -14.969 15.977 1 94.19 225 ILE B CA 1
ATOM 7514 C C . ILE B 1 225 ? -9.734 -14.031 15.609 1 94.19 225 ILE B C 1
ATOM 7516 O O . ILE B 1 225 ? -9.648 -12.82 15.836 1 94.19 225 ILE B O 1
ATOM 7520 N N . LEU B 1 226 ? -10.789 -14.648 15.078 1 89.06 226 LEU B N 1
ATOM 7521 C CA . LEU B 1 226 ? -11.93 -13.859 14.625 1 89.06 226 LEU B CA 1
ATOM 7522 C C . LEU B 1 226 ? -12.594 -13.156 15.805 1 89.06 226 LEU B C 1
ATOM 7524 O O . LEU B 1 226 ? -12.875 -11.953 15.734 1 89.06 226 LEU B O 1
ATOM 7528 N N . ILE B 1 227 ? -12.859 -13.82 16.859 1 90.06 227 ILE B N 1
ATOM 7529 C CA . ILE B 1 227 ? -13.492 -13.258 18.047 1 90.06 227 ILE B CA 1
ATOM 7530 C C . ILE B 1 227 ? -12.594 -12.18 18.656 1 90.06 227 ILE B C 1
ATOM 7532 O O . ILE B 1 227 ? -13.078 -11.125 19.062 1 90.06 227 ILE B O 1
ATOM 7536 N N . GLY B 1 228 ? -11.312 -12.453 18.75 1 92.38 228 GLY B N 1
ATOM 7537 C CA . GLY B 1 228 ? -10.383 -11.453 19.219 1 92.38 228 GLY B CA 1
ATOM 7538 C C . GLY B 1 228 ? -10.398 -10.18 18.406 1 92.38 228 GLY B C 1
ATOM 7539 O O . GLY B 1 228 ? -10.414 -9.078 18.953 1 92.38 228 GLY B O 1
ATOM 7540 N N . LEU B 1 229 ? -10.344 -10.367 17.094 1 89.88 229 LEU B N 1
ATOM 7541 C CA . LEU B 1 229 ? -10.383 -9.234 16.172 1 89.88 229 LEU B CA 1
ATOM 7542 C C . LEU B 1 229 ? -11.648 -8.406 16.391 1 89.88 229 LEU B C 1
ATOM 7544 O O . LEU B 1 229 ? -11.57 -7.184 16.562 1 89.88 229 LEU B O 1
ATOM 7548 N N . TYR B 1 230 ? -12.781 -9.078 16.484 1 83.06 230 TYR B N 1
ATOM 7549 C CA . TYR B 1 230 ? -14.055 -8.383 16.641 1 83.06 230 TYR B CA 1
ATOM 7550 C C . TYR B 1 230 ? -14.164 -7.75 18.016 1 83.06 230 TYR B C 1
ATOM 7552 O O . TYR B 1 230 ? -14.719 -6.656 18.156 1 83.06 230 TYR B O 1
ATOM 7560 N N . ALA B 1 231 ? -13.711 -8.367 18.984 1 86.94 231 ALA B N 1
ATOM 7561 C CA . ALA B 1 231 ? -13.719 -7.797 20.328 1 86.94 231 ALA B CA 1
ATOM 7562 C C . ALA B 1 231 ? -12.914 -6.5 20.375 1 86.94 231 ALA B C 1
ATOM 7564 O O . ALA B 1 231 ? -13.352 -5.516 20.984 1 86.94 231 ALA B O 1
ATOM 7565 N N . MET B 1 232 ? -11.75 -6.484 19.734 1 88.94 232 MET B N 1
ATOM 7566 C CA . MET B 1 232 ? -10.914 -5.285 19.703 1 88.94 232 MET B CA 1
ATOM 7567 C C . MET B 1 232 ? -11.633 -4.141 18.984 1 88.94 232 MET B C 1
ATOM 7569 O O . MET B 1 232 ? -11.547 -2.988 19.422 1 88.94 232 MET B O 1
ATOM 7573 N N . ILE B 1 233 ? -12.391 -4.48 17.969 1 79.81 233 ILE B N 1
ATOM 7574 C CA . ILE B 1 233 ? -13.047 -3.461 17.156 1 79.81 233 ILE B CA 1
ATOM 7575 C C . ILE B 1 233 ? -14.312 -2.982 17.875 1 79.81 233 ILE B C 1
ATOM 7577 O O . ILE B 1 233 ? -14.516 -1.777 18.047 1 79.81 233 ILE B O 1
ATOM 7581 N N . ILE B 1 234 ? -15.148 -3.912 18.391 1 74.44 234 ILE B N 1
ATOM 7582 C CA . ILE B 1 234 ? -16.438 -3.604 18.984 1 74.44 234 ILE B CA 1
ATOM 7583 C C . ILE B 1 234 ? -16.234 -2.824 20.281 1 74.44 234 ILE B C 1
ATOM 7585 O O . ILE B 1 234 ? -16.906 -1.816 20.531 1 74.44 234 ILE B O 1
ATOM 7589 N N . PHE B 1 235 ? -15.258 -3.227 21.078 1 78.62 235 PHE B N 1
ATOM 7590 C CA . PHE B 1 235 ? -15.016 -2.572 22.359 1 78.62 235 PHE B CA 1
ATOM 7591 C C . PHE B 1 235 ? -14.016 -1.432 22.203 1 78.62 235 PHE B C 1
ATOM 7593 O O . PHE B 1 235 ? -13.641 -0.793 23.203 1 78.62 235 PHE B O 1
ATOM 7600 N N . GLU B 1 236 ? -13.586 -1.232 20.938 1 79.06 236 GLU B N 1
ATOM 7601 C CA . GLU B 1 236 ? -12.656 -0.147 20.625 1 79.06 236 GLU B CA 1
ATOM 7602 C C . GLU B 1 236 ? -11.43 -0.186 21.516 1 79.06 236 GLU B C 1
ATOM 7604 O O . GLU B 1 236 ? -11.031 0.836 22.078 1 79.06 236 GLU B O 1
ATOM 7609 N N . LEU B 1 237 ? -10.938 -1.377 21.734 1 84.62 237 LEU B N 1
ATOM 7610 C CA . LEU B 1 237 ? -9.719 -1.53 22.531 1 84.62 237 LEU B CA 1
ATOM 7611 C C . LEU B 1 237 ? -8.539 -0.831 21.859 1 84.62 237 LEU B C 1
ATOM 7613 O O . LEU B 1 237 ? -7.68 -0.265 22.531 1 84.62 237 LEU B O 1
ATOM 7617 N N . VAL B 1 238 ? -8.461 -0.926 20.578 1 88.12 238 VAL B N 1
ATOM 7618 C CA . VAL B 1 238 ? -7.5 -0.236 19.734 1 88.12 238 VAL B CA 1
ATOM 7619 C C . VAL B 1 238 ? -8.18 0.216 18.438 1 88.12 238 VAL B C 1
ATOM 7621 O O . VAL B 1 238 ? -9.32 -0.171 18.156 1 88.12 238 VAL B O 1
ATOM 7624 N N . HIS B 1 239 ? -7.504 1.109 17.75 1 85.56 239 HIS B N 1
ATOM 7625 C CA . HIS B 1 239 ? -8.016 1.528 16.438 1 85.56 239 HIS B CA 1
ATOM 7626 C C . HIS B 1 239 ? -8.234 0.329 15.523 1 85.56 239 HIS B C 1
ATOM 7628 O O . HIS B 1 239 ? -7.484 -0.646 15.578 1 85.56 239 HIS B O 1
ATOM 7634 N N . GLN B 1 240 ? -9.273 0.335 14.672 1 85.12 240 GLN B N 1
ATOM 7635 C CA . GLN B 1 240 ? -9.664 -0.805 13.852 1 85.12 240 GLN B CA 1
ATOM 7636 C C . GLN B 1 240 ? -8.523 -1.239 12.938 1 85.12 240 GLN B C 1
ATOM 7638 O O . GLN B 1 240 ? -8.336 -2.432 12.688 1 85.12 240 GLN B O 1
ATOM 7643 N N . THR B 1 241 ? -7.809 -0.261 12.398 1 90.19 241 THR B N 1
ATOM 7644 C CA . THR B 1 241 ? -6.68 -0.589 11.539 1 90.19 241 THR B CA 1
ATOM 7645 C C . THR B 1 241 ? -5.617 -1.366 12.305 1 90.19 241 THR B C 1
ATOM 7647 O O . THR B 1 241 ? -5.113 -2.385 11.828 1 90.19 241 THR B O 1
ATOM 7650 N N . LEU B 1 242 ? -5.27 -0.905 13.492 1 94.12 242 LEU B N 1
ATOM 7651 C CA . LEU B 1 242 ? -4.305 -1.612 14.328 1 94.12 242 LEU B CA 1
ATOM 7652 C C . LEU B 1 242 ? -4.832 -2.986 14.719 1 94.12 242 LEU B C 1
ATOM 7654 O O . LEU B 1 242 ? -4.078 -3.963 14.75 1 94.12 242 LEU B O 1
ATOM 7658 N N . ALA B 1 243 ? -6.129 -3.051 15.055 1 92 243 ALA B N 1
ATOM 7659 C CA . ALA B 1 243 ? -6.746 -4.336 15.367 1 92 243 ALA B CA 1
ATOM 7660 C C . ALA B 1 243 ? -6.582 -5.324 14.219 1 92 243 ALA B C 1
ATOM 7662 O O . ALA B 1 243 ? -6.227 -6.484 14.438 1 92 243 ALA B O 1
ATOM 7663 N N . ALA B 1 244 ? -6.863 -4.859 13 1 92.12 244 ALA B N 1
ATOM 7664 C CA . ALA B 1 244 ? -6.738 -5.711 11.82 1 92.12 244 ALA B CA 1
ATOM 7665 C C . ALA B 1 244 ? -5.289 -6.145 11.609 1 92.12 244 ALA B C 1
ATOM 7667 O O . ALA B 1 244 ? -5.027 -7.289 11.234 1 92.12 244 ALA B O 1
ATOM 7668 N N . MET B 1 245 ? -4.312 -5.234 11.828 1 95.94 245 MET B N 1
ATOM 7669 C CA . MET B 1 245 ? -2.898 -5.566 11.672 1 95.94 245 MET B CA 1
ATOM 7670 C C . MET B 1 245 ? -2.469 -6.613 12.688 1 95.94 245 MET B C 1
ATOM 7672 O O . MET B 1 245 ? -1.751 -7.555 12.352 1 95.94 245 MET B O 1
ATOM 7676 N N . ILE B 1 246 ? -2.887 -6.426 13.945 1 96.75 246 ILE B N 1
ATOM 7677 C CA . ILE B 1 246 ? -2.609 -7.418 14.984 1 96.75 246 ILE B CA 1
ATOM 7678 C C . ILE B 1 246 ? -3.242 -8.75 14.602 1 96.75 246 ILE B C 1
ATOM 7680 O O . ILE B 1 246 ? -2.59 -9.797 14.664 1 96.75 246 ILE B O 1
ATOM 7684 N N . GLY B 1 247 ? -4.539 -8.672 14.211 1 95.56 247 GLY B N 1
ATOM 7685 C CA . GLY B 1 247 ? -5.23 -9.875 13.789 1 95.56 247 GLY B CA 1
ATOM 7686 C C . GLY B 1 247 ? -4.523 -10.609 12.664 1 95.56 247 GLY B C 1
ATOM 7687 O O . GLY B 1 247 ? -4.402 -11.836 12.688 1 95.56 247 GLY B O 1
ATOM 7688 N N . ALA B 1 248 ? -4.086 -9.883 11.617 1 96.19 248 ALA B N 1
ATOM 7689 C CA . ALA B 1 248 ? -3.363 -10.477 10.5 1 96.19 248 ALA B CA 1
ATOM 7690 C C . ALA B 1 248 ? -2.068 -11.133 10.961 1 96.19 248 ALA B C 1
ATOM 7692 O O . ALA B 1 248 ? -1.746 -12.25 10.539 1 96.19 248 ALA B O 1
ATOM 7693 N N . THR B 1 249 ? -1.327 -10.445 11.875 1 97.38 249 THR B N 1
ATOM 7694 C CA . THR B 1 249 ? -0.064 -10.977 12.375 1 97.38 249 THR B CA 1
ATOM 7695 C C . THR B 1 249 ? -0.295 -12.242 13.195 1 97.38 249 THR B C 1
ATOM 7697 O O . THR B 1 249 ? 0.445 -13.219 13.062 1 97.38 249 THR B O 1
ATOM 7700 N N . VAL B 1 250 ? -1.306 -12.234 14.023 1 97.44 250 VAL B N 1
ATOM 7701 C CA . VAL B 1 250 ? -1.644 -13.398 14.836 1 97.44 250 VAL B CA 1
ATOM 7702 C C . VAL B 1 250 ? -2.059 -14.555 13.93 1 97.44 250 VAL B C 1
ATOM 7704 O O . VAL B 1 250 ? -1.683 -15.711 14.172 1 97.44 250 VAL B O 1
ATOM 7707 N N . ALA B 1 251 ? -2.865 -14.242 12.93 1 95.75 251 ALA B N 1
ATOM 7708 C CA . ALA B 1 251 ? -3.314 -15.273 12 1 95.75 251 ALA B CA 1
ATOM 7709 C C . ALA B 1 251 ? -2.131 -15.93 11.297 1 95.75 251 ALA B C 1
ATOM 7711 O O . ALA B 1 251 ? -2.076 -17.156 11.164 1 95.75 251 ALA B O 1
ATOM 7712 N N . ILE B 1 252 ? -1.191 -15.156 10.828 1 95.69 252 ILE B N 1
ATOM 7713 C CA . ILE B 1 252 ? 0.002 -15.672 10.172 1 95.69 252 ILE B CA 1
ATOM 7714 C C . ILE B 1 252 ? 0.811 -16.516 11.156 1 95.69 252 ILE B C 1
ATOM 7716 O O . ILE B 1 252 ? 1.324 -17.578 10.805 1 95.69 252 ILE B O 1
ATOM 7720 N N . ALA B 1 253 ? 0.933 -16.016 12.406 1 95.62 253 ALA B N 1
ATOM 7721 C CA . ALA B 1 253 ? 1.652 -16.75 13.445 1 95.62 253 ALA B CA 1
ATOM 7722 C C . ALA B 1 253 ? 0.995 -18.109 13.719 1 95.62 253 ALA B C 1
ATOM 7724 O O . ALA B 1 253 ? 1.683 -19.109 13.914 1 95.62 253 ALA B O 1
ATOM 7725 N N . CYS B 1 254 ? -0.317 -18.125 13.75 1 93.25 254 CYS B N 1
ATOM 7726 C CA . CYS B 1 254 ? -1.037 -19.375 13.961 1 93.25 254 CYS B CA 1
ATOM 7727 C C . CYS B 1 254 ? -0.819 -20.328 12.797 1 93.25 254 CYS B C 1
ATOM 7729 O O . CYS B 1 254 ? -0.657 -21.531 13.008 1 93.25 254 CYS B O 1
ATOM 7731 N N . LEU B 1 255 ? -0.846 -19.812 11.547 1 91.06 255 LEU B N 1
ATOM 7732 C CA . LEU B 1 255 ? -0.535 -20.656 10.398 1 91.06 255 LEU B CA 1
ATOM 7733 C C . LEU B 1 255 ? 0.875 -21.219 10.5 1 91.06 255 LEU B C 1
ATOM 7735 O O . LEU B 1 255 ? 1.117 -22.359 10.109 1 91.06 255 LEU B O 1
ATOM 7739 N N . ALA B 1 256 ? 1.78 -20.406 11.016 1 89.69 256 ALA B N 1
ATOM 7740 C CA . ALA B 1 256 ? 3.146 -20.891 11.211 1 89.69 256 ALA B CA 1
ATOM 7741 C C . ALA B 1 256 ? 3.182 -22.047 12.195 1 89.69 256 ALA B C 1
ATOM 7743 O O . ALA B 1 256 ? 3.861 -23.047 11.953 1 89.69 256 ALA B O 1
ATOM 7744 N N . VAL B 1 257 ? 2.436 -21.938 13.266 1 86.31 257 VAL B N 1
ATOM 7745 C CA . VAL B 1 257 ? 2.412 -22.953 14.312 1 86.31 257 VAL B CA 1
ATOM 7746 C C . VAL B 1 257 ? 1.873 -24.266 13.742 1 86.31 257 VAL B C 1
ATOM 7748 O O . VAL B 1 257 ? 2.324 -25.359 14.125 1 86.31 257 VAL B O 1
ATOM 7751 N N . VAL B 1 258 ? 0.979 -24.125 12.812 1 82.06 258 VAL B N 1
ATOM 7752 C CA . VAL B 1 258 ? 0.394 -25.328 12.25 1 82.06 258 VAL B CA 1
ATOM 7753 C C . VAL B 1 258 ? 1.224 -25.797 11.055 1 82.06 258 VAL B C 1
ATOM 7755 O O . VAL B 1 258 ? 0.837 -26.734 10.352 1 82.06 258 VAL B O 1
ATOM 7758 N N . GLY B 1 259 ? 2.299 -25.109 10.711 1 78.88 259 GLY B N 1
ATOM 7759 C CA . GLY B 1 259 ? 3.242 -25.547 9.688 1 78.88 259 GLY B CA 1
ATOM 7760 C C . GLY B 1 259 ? 2.922 -25 8.312 1 78.88 259 GLY B C 1
ATOM 7761 O O . GLY B 1 259 ? 3.416 -25.516 7.305 1 78.88 259 GLY B O 1
ATOM 7762 N N . GLU B 1 260 ? 2.088 -24 8.227 1 83 260 GLU B N 1
ATOM 7763 C CA . GLU B 1 260 ? 1.691 -23.422 6.949 1 83 260 GLU B CA 1
ATOM 7764 C C . GLU B 1 260 ? 2.082 -21.953 6.867 1 83 260 GLU B C 1
ATOM 7766 O O . GLU B 1 260 ? 1.292 -21.109 6.422 1 83 260 GLU B O 1
ATOM 7771 N N . ARG B 1 261 ? 3.203 -21.719 7.367 1 88.62 261 ARG B N 1
ATOM 7772 C CA . ARG B 1 261 ? 3.65 -20.328 7.34 1 88.62 261 ARG B CA 1
ATOM 7773 C C . ARG B 1 261 ? 3.811 -19.828 5.906 1 88.62 261 ARG B C 1
ATOM 7775 O O . ARG B 1 261 ? 4.598 -20.391 5.137 1 88.62 261 ARG B O 1
ATOM 7782 N N . PRO B 1 262 ? 3.072 -18.828 5.523 1 89.56 262 PRO B N 1
ATOM 7783 C CA . PRO B 1 262 ? 3.188 -18.281 4.164 1 89.56 262 PRO B CA 1
ATOM 7784 C C . PRO B 1 262 ? 4.422 -17.406 3.982 1 89.56 262 PRO B C 1
ATOM 7786 O O . PRO B 1 262 ? 4.922 -16.828 4.949 1 89.56 262 PRO B O 1
ATOM 7789 N N . SER B 1 263 ? 4.906 -17.359 2.729 1 88.5 263 SER B N 1
ATOM 7790 C CA . SER B 1 263 ? 5.953 -16.406 2.387 1 88.5 263 SER B CA 1
ATOM 7791 C C . SER B 1 263 ? 5.395 -14.984 2.285 1 88.5 263 SER B C 1
ATOM 7793 O O . SER B 1 263 ? 4.18 -14.797 2.186 1 88.5 263 SER B O 1
ATOM 7795 N N . SER B 1 264 ? 6.285 -14 2.371 1 90.19 264 SER B N 1
ATOM 7796 C CA . SER B 1 264 ? 5.867 -12.602 2.252 1 90.19 264 SER B CA 1
ATOM 7797 C C . SER B 1 264 ? 5.18 -12.344 0.916 1 90.19 264 SER B C 1
ATOM 7799 O O . SER B 1 264 ? 4.215 -11.586 0.846 1 90.19 264 SER B O 1
ATOM 7801 N N . VAL B 1 265 ? 5.723 -12.922 -0.157 1 85.44 265 VAL B N 1
ATOM 7802 C CA . VAL B 1 265 ? 5.148 -12.75 -1.486 1 85.44 265 VAL B CA 1
ATOM 7803 C C . VAL B 1 265 ? 3.754 -13.375 -1.53 1 85.44 265 VAL B C 1
ATOM 7805 O O . VAL B 1 265 ? 2.826 -12.805 -2.104 1 85.44 265 VAL B O 1
ATOM 7808 N N . GLU B 1 266 ? 3.613 -14.578 -0.906 1 86.31 266 GLU B N 1
ATOM 7809 C CA . GLU B 1 266 ? 2.311 -15.234 -0.834 1 86.31 266 GLU B CA 1
ATOM 7810 C C . GLU B 1 266 ? 1.297 -14.367 -0.092 1 86.31 266 GLU B C 1
ATOM 7812 O O . GLU B 1 266 ? 0.144 -14.25 -0.511 1 86.31 266 GLU B O 1
ATOM 7817 N N . ILE B 1 267 ? 1.669 -13.789 0.979 1 92.69 267 ILE B N 1
ATOM 7818 C CA . ILE B 1 267 ? 0.797 -12.93 1.771 1 92.69 267 ILE B CA 1
ATOM 7819 C C . ILE B 1 267 ? 0.307 -11.766 0.916 1 92.69 267 ILE B C 1
ATOM 7821 O O . ILE B 1 267 ? -0.857 -11.367 1.004 1 92.69 267 ILE B O 1
ATOM 7825 N N . LEU B 1 268 ? 1.192 -11.211 0.106 1 89.38 268 LEU B N 1
ATOM 7826 C CA . LEU B 1 268 ? 0.832 -10.102 -0.774 1 89.38 268 LEU B CA 1
ATOM 7827 C C . LEU B 1 268 ? -0.276 -10.516 -1.738 1 89.38 268 LEU B C 1
ATOM 7829 O O . LEU B 1 268 ? -1.164 -9.719 -2.047 1 89.38 268 LEU B O 1
ATOM 7833 N N . THR B 1 269 ? -0.2 -11.758 -2.205 1 83.94 269 THR B N 1
ATOM 7834 C CA . THR B 1 269 ? -1.189 -12.234 -3.164 1 83.94 269 THR B CA 1
ATOM 7835 C C . THR B 1 269 ? -2.543 -12.438 -2.492 1 83.94 269 THR B C 1
ATOM 7837 O O . THR B 1 269 ? -3.562 -12.586 -3.168 1 83.94 269 THR B O 1
ATOM 7840 N N . TRP B 1 270 ? -2.547 -12.508 -1.142 1 85.81 270 TRP B N 1
ATOM 7841 C CA . TRP B 1 270 ? -3.795 -12.672 -0.404 1 85.81 270 TRP B CA 1
ATOM 7842 C C . TRP B 1 270 ? -4.621 -11.391 -0.443 1 85.81 270 TRP B C 1
ATOM 7844 O O . TRP B 1 270 ? -5.828 -11.414 -0.179 1 85.81 270 TRP B O 1
ATOM 7854 N N . MET B 1 271 ? -3.994 -10.297 -0.739 1 88.31 271 MET B N 1
ATOM 7855 C CA . MET B 1 271 ? -4.703 -9.023 -0.803 1 88.31 271 MET B CA 1
ATOM 7856 C C . MET B 1 271 ? -5.457 -8.883 -2.121 1 88.31 271 MET B C 1
ATOM 7858 O O . MET B 1 271 ? -4.938 -9.242 -3.18 1 88.31 271 MET B O 1
ATOM 7862 N N . ASP B 1 272 ? -6.648 -8.531 -2.09 1 85.38 272 ASP B N 1
ATOM 7863 C CA . ASP B 1 272 ? -7.41 -8.266 -3.307 1 85.38 272 ASP B CA 1
ATOM 7864 C C . ASP B 1 272 ? -6.926 -6.996 -3.998 1 85.38 272 ASP B C 1
ATOM 7866 O O . ASP B 1 272 ? -7.402 -5.898 -3.695 1 85.38 272 ASP B O 1
ATOM 7870 N N . VAL B 1 273 ? -6.125 -7.137 -4.941 1 88.69 273 VAL B N 1
ATOM 7871 C CA . VAL B 1 273 ? -5.438 -6.031 -5.598 1 88.69 273 VAL B CA 1
ATOM 7872 C C . VAL B 1 273 ? -6.449 -5.152 -6.328 1 88.69 273 VAL B C 1
ATOM 7874 O O . VAL B 1 273 ? -6.285 -3.932 -6.395 1 88.69 273 VAL B O 1
ATOM 7877 N N . GLU B 1 274 ? -7.461 -5.738 -6.891 1 87.31 274 GLU B N 1
ATOM 7878 C CA . GLU B 1 274 ? -8.469 -4.965 -7.613 1 87.31 274 GLU B CA 1
ATOM 7879 C C . GLU B 1 274 ? -9.211 -4.012 -6.68 1 87.31 274 GLU B C 1
ATOM 7881 O O . GLU B 1 274 ? -9.438 -2.852 -7.027 1 87.31 274 GLU B O 1
ATOM 7886 N N . THR B 1 275 ? -9.562 -4.539 -5.531 1 87.06 275 THR B N 1
ATOM 7887 C CA . THR B 1 275 ? -10.227 -3.705 -4.535 1 87.06 275 THR B CA 1
ATOM 7888 C C . THR B 1 275 ? -9.305 -2.576 -4.078 1 87.06 275 THR B C 1
ATOM 7890 O O . THR B 1 275 ? -9.734 -1.426 -3.963 1 87.06 275 THR B O 1
ATOM 7893 N N . MET B 1 276 ? -8.062 -2.92 -3.83 1 91.75 276 MET B N 1
ATOM 7894 C CA . MET B 1 276 ? -7.098 -1.925 -3.371 1 91.75 276 MET B CA 1
ATOM 7895 C C . MET B 1 276 ? -6.883 -0.846 -4.43 1 91.75 276 MET B C 1
ATOM 7897 O O . MET B 1 276 ? -6.824 0.342 -4.105 1 91.75 276 MET B O 1
ATOM 7901 N N . LYS B 1 277 ? -6.766 -1.223 -5.727 1 93.19 277 LYS B N 1
ATOM 7902 C CA . LYS B 1 277 ? -6.617 -0.277 -6.828 1 93.19 277 LYS B CA 1
ATOM 7903 C C . LYS B 1 277 ? -7.82 0.655 -6.922 1 93.19 277 LYS B C 1
ATOM 7905 O O . LYS B 1 277 ? -7.664 1.868 -7.074 1 93.19 277 LYS B O 1
ATOM 7910 N N . LEU B 1 278 ? -8.961 0.042 -6.785 1 90.88 278 LEU B N 1
ATOM 7911 C CA . LEU B 1 278 ? -10.195 0.803 -6.906 1 90.88 278 LEU B CA 1
ATOM 7912 C C . LEU B 1 278 ? -10.305 1.84 -5.793 1 90.88 278 LEU B C 1
ATOM 7914 O O . LEU B 1 278 ? -10.57 3.016 -6.059 1 90.88 278 LEU B O 1
ATOM 7918 N N . LEU B 1 279 ? -10.117 1.377 -4.559 1 89 279 LEU B N 1
ATOM 7919 C CA . LEU B 1 279 ? -10.234 2.266 -3.408 1 89 279 LEU B CA 1
ATOM 7920 C C . LEU B 1 279 ? -9.227 3.406 -3.498 1 89 279 LEU B C 1
ATOM 7922 O O . LEU B 1 279 ? -9.594 4.574 -3.363 1 89 279 LEU B O 1
ATOM 7926 N N . PHE B 1 280 ? -7.941 3.094 -3.764 1 94.25 280 PHE B N 1
ATOM 7927 C CA . PHE B 1 280 ? -6.898 4.109 -3.857 1 94.25 280 PHE B CA 1
ATOM 7928 C C . PHE B 1 280 ? -7.191 5.086 -4.988 1 94.25 280 PHE B C 1
ATOM 7930 O O . PHE B 1 280 ? -7.125 6.305 -4.797 1 94.25 280 PHE B O 1
ATOM 7937 N N . GLY B 1 281 ? -7.496 4.578 -6.176 1 94.5 281 GLY B N 1
ATOM 7938 C CA . GLY B 1 281 ? -7.805 5.434 -7.312 1 94.5 281 GLY B CA 1
ATOM 7939 C C . GLY B 1 281 ? -8.953 6.391 -7.047 1 94.5 281 GLY B C 1
ATOM 7940 O O . GLY B 1 281 ? -8.852 7.586 -7.332 1 94.5 281 GLY B O 1
ATOM 7941 N N . MET B 1 282 ? -10.008 5.852 -6.465 1 90.94 282 MET B N 1
ATOM 7942 C CA . MET B 1 282 ? -11.18 6.68 -6.191 1 90.94 282 MET B CA 1
ATOM 7943 C C . MET B 1 282 ? -10.867 7.727 -5.129 1 90.94 282 MET B C 1
ATOM 7945 O O . MET B 1 282 ? -11.32 8.867 -5.223 1 90.94 282 MET B O 1
ATOM 7949 N N . MET B 1 283 ? -10.133 7.344 -4.098 1 91.06 283 MET B N 1
ATOM 7950 C CA . MET B 1 283 ? -9.773 8.297 -3.047 1 91.06 283 MET B CA 1
ATOM 7951 C C . MET B 1 283 ? -8.945 9.445 -3.613 1 91.06 283 MET B C 1
ATOM 7953 O O . MET B 1 283 ? -9.102 10.594 -3.193 1 91.06 283 MET B O 1
ATOM 7957 N N . VAL B 1 284 ? -8.047 9.141 -4.59 1 94.88 284 VAL B N 1
ATOM 7958 C CA . VAL B 1 284 ? -7.254 10.188 -5.23 1 94.88 284 VAL B CA 1
ATOM 7959 C C . VAL B 1 284 ? -8.164 11.102 -6.047 1 94.88 284 VAL B C 1
ATOM 7961 O O . VAL B 1 284 ? -8.055 12.328 -5.969 1 94.88 284 VAL B O 1
ATOM 7964 N N . LEU B 1 285 ? -9.094 10.555 -6.805 1 94.94 285 LEU B N 1
ATOM 7965 C CA . LEU B 1 285 ? -10.023 11.336 -7.621 1 94.94 285 LEU B CA 1
ATOM 7966 C C . LEU B 1 285 ? -10.859 12.266 -6.75 1 94.94 285 LEU B C 1
ATOM 7968 O O . LEU B 1 285 ? -11.008 13.445 -7.062 1 94.94 285 LEU B O 1
ATOM 7972 N N . VAL B 1 286 ? -11.352 11.734 -5.676 1 90.75 286 VAL B N 1
ATOM 7973 C CA . VAL B 1 286 ? -12.203 12.523 -4.785 1 90.75 286 VAL B CA 1
ATOM 7974 C C . VAL B 1 286 ? -11.367 13.602 -4.094 1 90.75 286 VAL B C 1
ATOM 7976 O O . VAL B 1 286 ? -11.844 14.711 -3.863 1 90.75 286 VAL B O 1
ATOM 7979 N N . SER B 1 287 ? -10.125 13.211 -3.732 1 91.44 287 SER B N 1
ATOM 7980 C CA . SER B 1 287 ? -9.227 14.188 -3.131 1 91.44 287 SER B CA 1
ATOM 7981 C C . SER B 1 287 ? -9.023 15.391 -4.047 1 91.44 287 SER B C 1
ATOM 7983 O O . SER B 1 287 ? -9.031 16.531 -3.592 1 91.44 287 SER B O 1
ATOM 7985 N N . ILE B 1 288 ? -8.852 15.172 -5.316 1 94.06 288 ILE B N 1
ATOM 7986 C CA . ILE B 1 288 ? -8.648 16.25 -6.281 1 94.06 288 ILE B CA 1
ATOM 7987 C C . ILE B 1 288 ? -9.945 17.047 -6.43 1 94.06 288 ILE B C 1
ATOM 7989 O O . ILE B 1 288 ? -9.914 18.281 -6.457 1 94.06 288 ILE B O 1
ATOM 7993 N N . LEU B 1 289 ? -11.055 16.375 -6.488 1 92.31 289 LEU B N 1
ATOM 7994 C CA . LEU B 1 289 ? -12.344 17.047 -6.59 1 92.31 289 LEU B CA 1
ATOM 7995 C C . LEU B 1 289 ? -12.57 17.969 -5.395 1 92.31 289 LEU B C 1
ATOM 7997 O O . LEU B 1 289 ? -13.125 19.062 -5.547 1 92.31 289 LEU B O 1
ATOM 8001 N N . SER B 1 290 ? -12.164 17.531 -4.273 1 88.06 290 SER B N 1
ATOM 8002 C CA . SER B 1 290 ? -12.328 18.312 -3.059 1 88.06 290 SER B CA 1
ATOM 8003 C C . SER B 1 290 ? -11.531 19.609 -3.131 1 88.06 290 SER B C 1
ATOM 8005 O O . SER B 1 290 ? -11.93 20.625 -2.551 1 88.06 290 SER B O 1
ATOM 8007 N N . GLU B 1 291 ? -10.461 19.609 -3.881 1 87 291 GLU B N 1
ATOM 8008 C CA . GLU B 1 291 ? -9.625 20.797 -4.047 1 87 291 GLU B CA 1
ATOM 8009 C C . GLU B 1 291 ? -10.336 21.859 -4.871 1 87 291 GLU B C 1
ATOM 8011 O O . GLU B 1 291 ? -10.008 23.047 -4.777 1 87 291 GLU B O 1
ATOM 8016 N N . THR B 1 292 ? -11.344 21.5 -5.574 1 91.25 292 THR B N 1
ATOM 8017 C CA . THR B 1 292 ? -12.008 22.422 -6.484 1 91.25 292 THR B CA 1
ATOM 8018 C C . THR B 1 292 ? -13.055 23.25 -5.746 1 91.25 292 THR B C 1
ATOM 8020 O O . THR B 1 292 ? -13.523 24.266 -6.266 1 91.25 292 THR B O 1
ATOM 8023 N N . GLY B 1 293 ? -13.492 22.844 -4.582 1 89.31 293 GLY B N 1
ATOM 8024 C CA . GLY B 1 293 ? -14.586 23.484 -3.871 1 89.31 293 GLY B CA 1
ATOM 8025 C C . GLY B 1 293 ? -15.945 22.938 -4.258 1 89.31 293 GLY B C 1
ATOM 8026 O O . GLY B 1 293 ? -16.984 23.531 -3.943 1 89.31 293 GLY B O 1
ATOM 8027 N N . PHE B 1 294 ? -15.961 21.875 -4.898 1 90.75 294 PHE B N 1
ATOM 8028 C CA . PHE B 1 294 ? -17.188 21.234 -5.363 1 90.75 294 PHE B CA 1
ATOM 8029 C C . PHE B 1 294 ? -18.141 21 -4.199 1 90.75 294 PHE B C 1
ATOM 8031 O O . PHE B 1 294 ? -19.328 21.328 -4.277 1 90.75 294 PHE B O 1
ATOM 8038 N N . PHE B 1 295 ? -17.734 20.516 -3.139 1 86.62 295 PHE B N 1
ATOM 8039 C CA . PHE B 1 295 ? -18.594 20.156 -2.014 1 86.62 295 PHE B CA 1
ATOM 8040 C C . PHE B 1 295 ? -19.109 21.391 -1.308 1 86.62 295 PHE B C 1
ATOM 8042 O O . PHE B 1 295 ? -20.25 21.406 -0.825 1 86.62 295 PHE B O 1
ATOM 8049 N N . ASP B 1 296 ? -18.266 22.391 -1.318 1 86.38 296 ASP B N 1
ATOM 8050 C CA . ASP B 1 296 ? -18.719 23.688 -0.814 1 86.38 296 ASP B CA 1
ATOM 8051 C C . ASP B 1 296 ? -19.891 24.219 -1.646 1 86.38 296 ASP B C 1
ATOM 8053 O O . ASP B 1 296 ? -20.891 24.672 -1.096 1 86.38 296 ASP B O 1
ATOM 8057 N N . TYR B 1 297 ? -19.719 24.078 -2.826 1 89.81 297 TYR B N 1
ATOM 8058 C CA . TYR B 1 297 ? -20.75 24.578 -3.736 1 89.81 297 TYR B CA 1
ATOM 8059 C C . TYR B 1 297 ? -22.031 23.781 -3.602 1 89.81 297 TYR B C 1
ATOM 8061 O O . TYR B 1 297 ? -23.125 24.344 -3.627 1 89.81 297 TYR B O 1
ATOM 8069 N N . VAL B 1 298 ? -21.938 22.531 -3.5 1 89.88 298 VAL B N 1
ATOM 8070 C CA . VAL B 1 298 ? -23.109 21.656 -3.34 1 89.88 298 VAL B CA 1
ATOM 8071 C C . VAL B 1 298 ? -23.828 22 -2.043 1 89.88 298 VAL B C 1
ATOM 8073 O O . VAL B 1 298 ? -25.062 22.047 -2.004 1 89.88 298 VAL B O 1
ATOM 8076 N N . ALA B 1 299 ? -23.094 22.188 -1.023 1 84.94 299 ALA B N 1
ATOM 8077 C CA . ALA B 1 299 ? -23.688 22.594 0.249 1 84.94 299 ALA B CA 1
ATOM 8078 C C . ALA B 1 299 ? -24.438 23.906 0.111 1 84.94 299 ALA B C 1
ATOM 8080 O O . ALA B 1 299 ? -25.531 24.078 0.658 1 84.94 299 ALA B O 1
ATOM 8081 N N . LEU B 1 300 ? -23.859 24.828 -0.596 1 87.5 300 LEU B N 1
ATOM 8082 C CA . LEU B 1 300 ? -24.5 26.125 -0.838 1 87.5 300 LEU B CA 1
ATOM 8083 C C . LEU B 1 300 ? -25.797 25.953 -1.621 1 87.5 300 LEU B C 1
ATOM 8085 O O . LEU B 1 300 ? -26.797 26.578 -1.303 1 87.5 300 LEU B O 1
ATOM 8089 N N . LEU B 1 301 ? -25.766 25.125 -2.594 1 90.12 301 LEU B N 1
ATOM 8090 C CA . LEU B 1 301 ? -26.953 24.891 -3.414 1 90.12 301 LEU B CA 1
ATOM 8091 C C . LEU B 1 301 ? -28.078 24.281 -2.58 1 90.12 301 LEU B C 1
ATOM 8093 O O . LEU B 1 301 ? -29.25 24.594 -2.787 1 90.12 301 LEU B O 1
ATOM 8097 N N . THR B 1 302 ? -27.719 23.359 -1.718 1 89.19 302 THR B N 1
ATOM 8098 C CA . THR B 1 302 ? -28.719 22.734 -0.859 1 89.19 302 THR B CA 1
ATOM 8099 C C . THR B 1 302 ? -29.359 23.766 0.075 1 89.19 302 THR B C 1
ATOM 8101 O O . THR B 1 302 ? -30.562 23.703 0.342 1 89.19 302 THR B O 1
ATOM 8104 N N . TYR B 1 303 ? -28.531 24.641 0.576 1 87.69 303 TYR B N 1
ATOM 8105 C CA . TYR B 1 303 ? -29.016 25.719 1.431 1 87.69 303 TYR B CA 1
ATOM 8106 C C . TYR B 1 303 ? -29.969 26.641 0.662 1 87.69 303 TYR B C 1
ATOM 8108 O O . TYR B 1 303 ? -31.016 27.031 1.178 1 87.69 303 TYR B O 1
ATOM 8116 N N . LYS B 1 304 ? -29.625 26.938 -0.561 1 89.31 304 LYS B N 1
ATOM 8117 C CA . LYS B 1 304 ? -30.438 27.797 -1.413 1 89.31 304 LYS B CA 1
ATOM 8118 C C . LYS B 1 304 ? -31.781 27.141 -1.721 1 89.31 304 LYS B C 1
ATOM 8120 O O . LYS B 1 304 ? -32.812 27.812 -1.719 1 89.31 304 LYS B O 1
ATOM 8125 N N . LEU B 1 305 ? -31.734 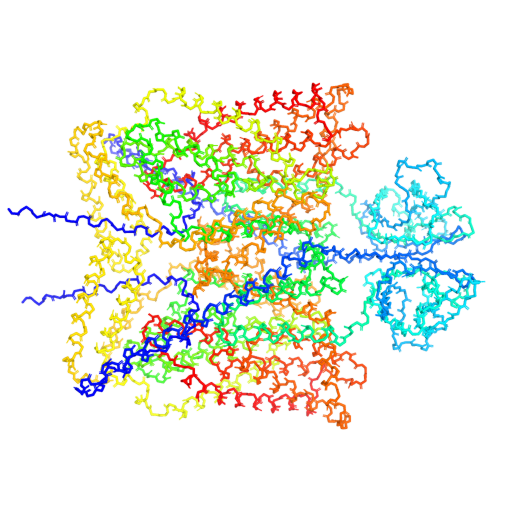25.953 -1.955 1 89.12 305 LEU B N 1
ATOM 8126 C CA . LEU B 1 305 ? -32.938 25.203 -2.305 1 89.12 305 LEU B CA 1
ATOM 8127 C C . LEU B 1 305 ? -33.906 25.109 -1.115 1 89.12 305 LEU B C 1
ATOM 8129 O O . LEU B 1 305 ? -35.125 25.047 -1.291 1 89.12 305 LEU B O 1
ATOM 8133 N N . ALA B 1 306 ? -33.344 25.047 0.087 1 88.25 306 ALA B N 1
ATOM 8134 C CA . ALA B 1 306 ? -34.156 24.906 1.3 1 88.25 306 ALA B CA 1
ATOM 8135 C C . ALA B 1 306 ? -34.938 26.172 1.579 1 88.25 306 ALA B C 1
ATOM 8137 O O . ALA B 1 306 ? -36 26.125 2.246 1 88.25 306 ALA B O 1
ATOM 8138 N N . ARG B 1 307 ? -34.531 27.391 1.122 1 85.31 307 ARG B N 1
ATOM 8139 C CA . ARG B 1 307 ? -35.188 28.672 1.254 1 85.31 307 ARG B CA 1
ATOM 8140 C C . ARG B 1 307 ? -35.625 28.922 2.695 1 85.31 307 ARG B C 1
ATOM 8142 O O . ARG B 1 307 ? -36.781 29.328 2.951 1 85.31 307 ARG B O 1
ATOM 8149 N N . GLY B 1 308 ? -34.875 28.422 3.574 1 80.19 308 GLY B N 1
ATOM 8150 C CA . GLY B 1 308 ? -35.125 28.719 4.977 1 80.19 308 GLY B CA 1
ATOM 8151 C C . GLY B 1 308 ? -36.031 27.719 5.652 1 80.19 308 GLY B C 1
ATOM 8152 O O . GLY B 1 308 ? -36.312 27.828 6.848 1 80.19 308 GLY B O 1
ATOM 8153 N N . LYS B 1 309 ? -36.562 26.828 4.977 1 87.06 309 LYS B N 1
ATOM 8154 C CA . LYS B 1 309 ? -37.406 25.812 5.562 1 87.06 309 LYS B CA 1
ATOM 8155 C C . LYS B 1 309 ? -36.594 24.625 6.074 1 87.06 309 LYS B C 1
ATOM 8157 O O . LYS B 1 309 ? -35.75 24.094 5.359 1 87.06 309 LYS B O 1
ATOM 8162 N N . ILE B 1 310 ? -36.938 24.203 7.238 1 85.69 310 ILE B N 1
ATOM 8163 C CA . ILE B 1 310 ? -36.156 23.188 7.93 1 85.69 310 ILE B CA 1
ATOM 8164 C C . ILE B 1 310 ? -36.25 21.859 7.188 1 85.69 310 ILE B C 1
ATOM 8166 O O . ILE B 1 310 ? -35.219 21.234 6.867 1 85.69 310 ILE B O 1
ATOM 8170 N N . TRP B 1 311 ? -37.438 21.375 6.832 1 89.38 311 TRP B N 1
ATOM 8171 C CA . TRP B 1 311 ? -37.594 20.062 6.215 1 89.38 311 TRP B CA 1
ATOM 8172 C C . TRP B 1 311 ? -37.062 20.062 4.785 1 89.38 311 TRP B C 1
ATOM 8174 O O . TRP B 1 311 ? -36.625 19.031 4.281 1 89.38 311 TRP B O 1
ATOM 8184 N N . ALA B 1 312 ? -37.125 21.172 4.16 1 90.38 312 ALA B N 1
ATOM 8185 C CA . ALA B 1 312 ? -36.531 21.25 2.836 1 90.38 312 ALA B CA 1
ATOM 8186 C C . ALA B 1 312 ? -35.031 21.062 2.916 1 90.38 312 ALA B C 1
ATOM 8188 O O . ALA B 1 312 ? -34.406 20.438 2.037 1 90.38 312 ALA B O 1
ATOM 8189 N N . LEU B 1 313 ? -34.469 21.625 4 1 89.81 313 LEU B N 1
ATOM 8190 C CA . LEU B 1 313 ? -33.031 21.469 4.199 1 89.81 313 LEU B CA 1
ATOM 8191 C C . LEU B 1 313 ? -32.688 20.016 4.516 1 89.81 313 LEU B C 1
ATOM 8193 O O . LEU B 1 313 ? -31.734 19.453 3.938 1 89.81 313 LEU B O 1
ATOM 8197 N N . VAL B 1 314 ? -33.438 19.438 5.363 1 89.38 314 VAL B N 1
ATOM 8198 C CA . VAL B 1 314 ? -33.219 18.047 5.746 1 89.38 314 VAL B CA 1
ATOM 8199 C C . VAL B 1 314 ? -33.344 17.141 4.52 1 89.38 314 VAL B C 1
ATOM 8201 O O . VAL B 1 314 ? -32.469 16.297 4.273 1 89.38 314 VAL B O 1
ATOM 8204 N N . THR B 1 315 ? -34.344 17.359 3.795 1 92.88 315 THR B N 1
ATOM 8205 C CA . THR B 1 315 ? -34.625 16.547 2.615 1 92.88 315 THR B CA 1
ATOM 8206 C C . THR B 1 315 ? -33.5 16.703 1.585 1 92.88 315 THR B C 1
ATOM 8208 O O . THR B 1 315 ? -33 15.719 1.054 1 92.88 315 THR B O 1
ATOM 8211 N N . SER B 1 316 ? -33.156 17.906 1.349 1 93.88 316 SER B N 1
ATOM 8212 C CA . SER B 1 316 ? -32.156 18.156 0.333 1 93.88 316 SER B CA 1
ATOM 8213 C C . SER B 1 316 ? -30.797 17.594 0.75 1 93.88 316 SER B C 1
ATOM 8215 O O . SER B 1 316 ? -30.109 16.984 -0.057 1 93.88 316 SER B O 1
ATOM 8217 N N . LEU B 1 317 ? -30.391 17.797 1.971 1 93.06 317 LEU B N 1
ATOM 8218 C CA . LEU B 1 317 ? -29.094 17.297 2.455 1 93.06 317 LEU B CA 1
ATOM 8219 C C . LEU B 1 317 ? -29.062 15.773 2.434 1 93.06 317 LEU B C 1
ATOM 8221 O O . LEU B 1 317 ? -28.047 15.18 2.035 1 93.06 317 LEU B O 1
ATOM 8225 N N . CYS B 1 318 ? -30.094 15.164 2.85 1 94 318 CYS B N 1
ATOM 8226 C CA . CYS B 1 318 ? -30.172 13.703 2.871 1 94 318 CYS B CA 1
ATOM 8227 C C . CYS B 1 318 ? -30.109 13.133 1.459 1 94 318 CYS B C 1
ATOM 8229 O O . CYS B 1 318 ? -29.359 12.188 1.195 1 94 318 CYS B O 1
ATOM 8231 N N . LEU B 1 319 ? -30.844 13.688 0.57 1 94.81 319 LEU B N 1
ATOM 8232 C CA . LEU B 1 319 ? -30.891 13.188 -0.799 1 94.81 319 LEU B CA 1
ATOM 8233 C C . LEU B 1 319 ? -29.562 13.406 -1.513 1 94.81 319 LEU B C 1
ATOM 8235 O O . LEU B 1 319 ? -29.078 12.516 -2.221 1 94.81 319 LEU B O 1
ATOM 8239 N N . VAL B 1 320 ? -29.031 14.57 -1.337 1 94.75 320 VAL B N 1
ATOM 8240 C CA . VAL B 1 320 ? -27.75 14.875 -1.971 1 94.75 320 VAL B CA 1
ATOM 8241 C C . VAL B 1 320 ? -26.672 13.945 -1.424 1 94.75 320 VAL B C 1
ATOM 8243 O O . VAL B 1 320 ? -25.859 13.414 -2.184 1 94.75 320 VAL B O 1
ATOM 8246 N N . THR B 1 321 ? -26.672 13.805 -0.154 1 95.25 321 THR B N 1
ATOM 8247 C CA . THR B 1 321 ? -25.672 12.93 0.469 1 95.25 321 THR B CA 1
ATOM 8248 C C . THR B 1 321 ? -25.844 11.492 -0.01 1 95.25 321 THR B C 1
ATOM 8250 O O . THR B 1 321 ? -24.859 10.797 -0.271 1 95.25 321 THR B O 1
ATOM 8253 N N . ALA B 1 322 ? -27.078 11.031 -0.099 1 96.56 322 ALA B N 1
ATOM 8254 C CA . ALA B 1 322 ? -27.344 9.688 -0.602 1 96.56 322 ALA B CA 1
ATOM 8255 C C . ALA B 1 322 ? -26.828 9.523 -2.027 1 96.56 322 ALA B C 1
ATOM 8257 O O . ALA B 1 322 ? -26.203 8.508 -2.355 1 96.56 322 ALA B O 1
ATOM 8258 N N . PHE B 1 323 ? -27.078 10.477 -2.82 1 95.12 323 PHE B N 1
ATOM 8259 C CA . PHE B 1 323 ? -26.656 10.43 -4.219 1 95.12 323 PHE B CA 1
ATOM 8260 C C . PHE B 1 323 ? -25.141 10.469 -4.332 1 95.12 323 PHE B C 1
ATOM 8262 O O . PHE B 1 323 ? -24.547 9.703 -5.094 1 95.12 323 PHE B O 1
ATOM 8269 N N . LEU B 1 324 ? -24.531 11.414 -3.609 1 93.75 324 LEU B N 1
ATOM 8270 C CA . LEU B 1 324 ? -23.078 11.531 -3.633 1 93.75 324 LEU B CA 1
ATOM 8271 C C . LEU B 1 324 ? -22.406 10.25 -3.133 1 93.75 324 LEU B C 1
ATOM 8273 O O . LEU B 1 324 ? -21.391 9.82 -3.67 1 93.75 324 LEU B O 1
ATOM 8277 N N . SER B 1 325 ? -23.016 9.656 -2.158 1 95.19 325 SER B N 1
ATOM 8278 C CA . SER B 1 325 ? -22.453 8.453 -1.544 1 95.19 325 SER B CA 1
ATOM 8279 C C . SER B 1 325 ? -22.484 7.27 -2.508 1 95.19 325 SER B C 1
ATOM 8281 O O . SER B 1 325 ? -21.734 6.309 -2.348 1 95.19 325 SER B O 1
ATOM 8283 N N . ALA B 1 326 ? -23.344 7.336 -3.49 1 94.56 326 ALA B N 1
ATOM 8284 C CA . ALA B 1 326 ? -23.438 6.285 -4.5 1 94.56 326 ALA B CA 1
ATOM 8285 C C . ALA B 1 326 ? -22.188 6.27 -5.379 1 94.56 326 ALA B C 1
ATOM 8287 O O . ALA B 1 326 ? -21.828 5.23 -5.938 1 94.56 326 ALA B O 1
ATOM 8288 N N . PHE B 1 327 ? -21.531 7.426 -5.395 1 90.38 327 PHE B N 1
ATOM 8289 C CA . PHE B 1 327 ? -20.422 7.508 -6.34 1 90.38 327 PHE B CA 1
ATOM 8290 C C . PHE B 1 327 ? -19.125 7.871 -5.629 1 90.38 327 PHE B C 1
ATOM 8292 O O . PHE B 1 327 ? -18.031 7.703 -6.184 1 90.38 327 PHE B O 1
ATOM 8299 N N . LEU B 1 328 ? -19.375 8.477 -4.445 1 85.88 328 LEU B N 1
ATOM 8300 C CA . LEU B 1 328 ? -18.234 8.82 -3.602 1 85.88 328 LEU B CA 1
ATOM 8301 C C . LEU B 1 328 ? -18.234 7.973 -2.33 1 85.88 328 LEU B C 1
ATOM 8303 O O . LEU B 1 328 ? -19.281 7.492 -1.895 1 85.88 328 LEU B O 1
ATOM 8307 N N . ASP B 1 329 ? -17.391 7.023 -2.1 1 82.5 329 ASP B N 1
ATOM 8308 C CA . ASP B 1 329 ? -17.391 6.191 -0.9 1 82.5 329 ASP B CA 1
ATOM 8309 C C . ASP B 1 329 ? -18.094 6.891 0.254 1 82.5 329 ASP B C 1
ATOM 8311 O O . ASP B 1 329 ? -18.078 8.125 0.345 1 82.5 329 ASP B O 1
ATOM 8315 N N . ASN B 1 330 ? -18.859 6.199 1.145 1 88.62 330 ASN B N 1
ATOM 8316 C CA . ASN B 1 330 ? -19.688 6.746 2.203 1 88.62 330 ASN B CA 1
ATOM 8317 C C . ASN B 1 330 ? -18.875 7.535 3.221 1 88.62 330 ASN B C 1
ATOM 8319 O O . ASN B 1 330 ? -19.281 8.617 3.645 1 88.62 330 ASN B O 1
ATOM 8323 N N . VAL B 1 331 ? -17.672 7.047 3.564 1 84.62 331 VAL B N 1
ATOM 8324 C CA . VAL B 1 331 ? -16.859 7.715 4.574 1 84.62 331 VAL B CA 1
ATOM 8325 C C . VAL B 1 331 ? -16.391 9.07 4.043 1 84.62 331 VAL B C 1
ATOM 8327 O O . VAL B 1 331 ? -16.484 10.078 4.738 1 84.62 331 VAL B O 1
ATOM 8330 N N . THR B 1 332 ? -15.977 9.094 2.863 1 82.69 332 THR B N 1
ATOM 8331 C CA . THR B 1 332 ? -15.508 10.336 2.256 1 82.69 332 THR B CA 1
ATOM 8332 C C . THR B 1 332 ? -16.641 11.352 2.148 1 82.69 332 THR B C 1
ATOM 8334 O O . THR B 1 332 ? -16.469 12.531 2.457 1 82.69 332 THR B O 1
ATOM 8337 N N . THR B 1 333 ? -17.766 10.859 1.724 1 89.38 333 THR B N 1
ATOM 8338 C CA . THR B 1 333 ? -18.922 11.727 1.591 1 89.38 333 THR B CA 1
ATOM 8339 C C . THR B 1 333 ? -19.281 12.359 2.932 1 89.38 333 THR B C 1
ATOM 8341 O O . THR B 1 333 ? -19.5 13.57 3.014 1 89.38 333 THR B O 1
ATOM 8344 N N . ILE B 1 334 ? -19.266 11.57 3.941 1 90.81 334 ILE B N 1
ATOM 8345 C CA . ILE B 1 334 ? -19.672 12.055 5.258 1 90.81 334 ILE B CA 1
ATOM 8346 C C . ILE B 1 334 ? -18.625 13.008 5.805 1 90.81 334 ILE B C 1
ATOM 8348 O O . ILE B 1 334 ? -18.953 14 6.457 1 90.81 334 ILE B O 1
ATOM 8352 N N . LEU B 1 335 ? -17.406 12.75 5.605 1 83.38 335 LEU B N 1
ATOM 8353 C CA . LEU B 1 335 ? -16.328 13.617 6.051 1 83.38 335 LEU B CA 1
ATOM 8354 C C . LEU B 1 335 ? -16.469 15.016 5.457 1 83.38 335 LEU B C 1
ATOM 8356 O O . LEU B 1 335 ? -16.266 16.016 6.152 1 83.38 335 LEU B O 1
ATOM 8360 N N . LEU B 1 336 ? -16.859 15.047 4.246 1 83.31 336 LEU B N 1
ATOM 8361 C CA . LEU B 1 336 ? -16.922 16.312 3.527 1 83.31 336 LEU B CA 1
ATOM 8362 C C . LEU B 1 336 ? -18.234 17.031 3.791 1 83.31 336 LEU B C 1
ATOM 8364 O O . LEU B 1 336 ? -18.266 18.25 3.982 1 83.31 336 LEU B O 1
ATOM 8368 N N . MET B 1 337 ? -19.281 16.297 3.949 1 89.88 337 MET B N 1
ATOM 8369 C CA . MET B 1 337 ? -20.609 16.875 4.055 1 89.88 337 MET B CA 1
ATOM 8370 C C . MET B 1 337 ? -20.938 17.219 5.504 1 89.88 337 MET B C 1
ATOM 8372 O O . MET B 1 337 ? -21.734 18.125 5.766 1 89.88 337 MET B O 1
ATOM 8376 N N . SER B 1 338 ? -20.359 16.531 6.438 1 90.19 338 SER B N 1
ATOM 8377 C CA . SER B 1 338 ? -20.719 16.703 7.84 1 90.19 338 SER B CA 1
ATOM 8378 C C . SER B 1 338 ? -20.375 18.109 8.328 1 90.19 338 SER B C 1
ATOM 8380 O O . SER B 1 338 ? -21.188 18.766 8.969 1 90.19 338 SER B O 1
ATOM 8382 N N . ALA B 1 339 ? -19.172 18.562 8.047 1 82.81 339 ALA B N 1
ATOM 8383 C CA . ALA B 1 339 ? -18.75 19.891 8.5 1 82.81 339 ALA B CA 1
ATOM 8384 C C . ALA B 1 339 ? -19.641 20.984 7.898 1 82.81 339 ALA B C 1
ATOM 8386 O O . ALA B 1 339 ? -20.016 21.922 8.586 1 82.81 339 ALA B O 1
ATOM 8387 N N . MET B 1 340 ? -19.953 20.812 6.707 1 85.62 340 MET B N 1
ATOM 8388 C CA . MET B 1 340 ? -20.812 21.781 6.016 1 85.62 340 MET B CA 1
ATOM 8389 C C . MET B 1 340 ? -22.219 21.75 6.582 1 85.62 340 MET B C 1
ATOM 8391 O O . MET B 1 340 ? -22.844 22.812 6.742 1 85.62 340 MET B O 1
ATOM 8395 N N . THR B 1 341 ? -22.688 20.594 6.855 1 90.88 341 THR B N 1
ATOM 8396 C CA . THR B 1 341 ? -24.016 20.422 7.41 1 90.88 341 THR B CA 1
ATOM 8397 C C . THR B 1 341 ? -24.125 21.094 8.773 1 90.88 341 THR B C 1
ATOM 8399 O O . THR B 1 341 ? -25.156 21.719 9.078 1 90.88 341 THR B O 1
ATOM 8402 N N . ILE B 1 342 ? -23.125 20.984 9.547 1 88.38 342 ILE B N 1
ATOM 8403 C CA . ILE B 1 342 ? -23.109 21.609 10.867 1 88.38 342 ILE B CA 1
ATOM 8404 C C . ILE B 1 342 ? -23.234 23.125 10.727 1 88.38 342 ILE B C 1
ATOM 8406 O O . ILE B 1 342 ? -24.062 23.75 11.391 1 88.38 342 ILE B O 1
ATOM 8410 N N . ARG B 1 343 ? -22.469 23.656 9.852 1 82.88 343 ARG B N 1
ATOM 8411 C CA . ARG B 1 343 ? -22.516 25.109 9.617 1 82.88 343 ARG B CA 1
ATOM 8412 C C . ARG B 1 343 ? -23.891 25.547 9.156 1 82.88 343 ARG B C 1
ATOM 8414 O O . ARG B 1 343 ? -24.406 26.578 9.609 1 82.88 343 ARG B O 1
ATOM 8421 N N . LEU B 1 344 ? -24.453 24.844 8.289 1 86.81 344 LEU B N 1
ATOM 8422 C CA . LEU B 1 344 ? -25.781 25.172 7.773 1 86.81 344 LEU B CA 1
ATOM 8423 C C . LEU B 1 344 ? -26.828 25.078 8.875 1 86.81 344 LEU B C 1
ATOM 8425 O O . LEU B 1 344 ? -27.719 25.938 8.969 1 86.81 344 LEU B O 1
ATOM 8429 N N . CYS B 1 345 ? -26.75 24.047 9.664 1 87.19 345 CYS B N 1
ATOM 8430 C CA . CYS B 1 345 ? -27.672 23.875 10.781 1 87.19 345 CYS B CA 1
ATOM 8431 C C . CYS B 1 345 ? -27.547 25.031 11.766 1 87.19 345 CYS B C 1
ATOM 8433 O O . CYS B 1 345 ? -28.562 25.516 12.289 1 87.19 345 CYS B O 1
ATOM 8435 N N . GLU B 1 346 ? -26.344 25.422 12 1 81.94 346 GLU B N 1
ATOM 8436 C CA . GLU B 1 346 ? -26.109 26.547 12.906 1 81.94 346 GLU B CA 1
ATOM 8437 C C . GLU B 1 346 ? -26.75 27.828 12.375 1 81.94 346 GLU B C 1
ATOM 8439 O O . GLU B 1 346 ? -27.344 28.594 13.141 1 81.94 346 GLU B O 1
ATOM 8444 N N . THR B 1 347 ? -26.625 27.984 11.133 1 77.94 347 THR B N 1
ATOM 8445 C CA . THR B 1 347 ? -27.203 29.172 10.523 1 77.94 347 THR B CA 1
ATOM 8446 C C . THR B 1 347 ? -28.734 29.125 10.594 1 77.94 347 THR B C 1
ATOM 8448 O O . THR B 1 347 ? -29.391 30.172 10.664 1 77.94 347 THR B O 1
ATOM 8451 N N . MET B 1 348 ? -29.312 27.984 10.656 1 81.19 348 MET B N 1
ATOM 8452 C CA . MET B 1 348 ? -30.766 27.828 10.648 1 81.19 348 MET B CA 1
ATOM 8453 C C . MET B 1 348 ? -31.297 27.547 12.055 1 81.19 348 MET B C 1
ATOM 8455 O O . MET B 1 348 ? -32.469 27.266 12.234 1 81.19 348 MET B O 1
ATOM 8459 N N . ASN B 1 349 ? -30.469 27.484 13.031 1 79 349 ASN B N 1
ATOM 8460 C CA . ASN B 1 349 ? -30.797 27.25 14.438 1 79 349 ASN B CA 1
ATOM 8461 C C . ASN B 1 349 ? -31.422 25.875 14.648 1 79 349 ASN B C 1
ATOM 8463 O O . ASN B 1 349 ? -32.438 25.75 15.328 1 79 349 ASN B O 1
ATOM 8467 N N . ILE B 1 350 ? -30.938 24.984 13.984 1 84.75 350 ILE B N 1
ATOM 8468 C CA . ILE B 1 350 ? -31.312 23.578 14.109 1 84.75 350 ILE B CA 1
ATOM 8469 C C . ILE B 1 350 ? -30.188 22.812 14.805 1 84.75 350 ILE B C 1
ATOM 8471 O O . ILE B 1 350 ? -29 23.094 14.609 1 84.75 350 ILE B O 1
ATOM 8475 N N . ASP B 1 351 ? -30.578 21.828 15.648 1 86.25 351 ASP B N 1
ATOM 8476 C CA . ASP B 1 351 ? -29.594 20.953 16.266 1 86.25 351 ASP B CA 1
ATOM 8477 C C . ASP B 1 351 ? -28.969 20.016 15.219 1 86.25 351 ASP B C 1
ATOM 8479 O O . ASP B 1 351 ? -29.656 19.156 14.664 1 86.25 351 ASP B O 1
ATOM 8483 N N . PRO B 1 352 ? -27.703 20.141 15.031 1 91.75 352 PRO B N 1
ATOM 8484 C CA . PRO B 1 352 ? -27.047 19.344 13.992 1 91.75 352 PRO B CA 1
ATOM 8485 C C . PRO B 1 352 ? -27.062 17.844 14.289 1 91.75 352 PRO B C 1
ATOM 8487 O O . PRO B 1 352 ? -26.906 17.031 13.375 1 91.75 352 PRO B O 1
ATOM 8490 N N . LYS B 1 353 ? -27.266 17.469 15.555 1 90.19 353 LYS B N 1
ATOM 8491 C CA . LYS B 1 353 ? -27.203 16.062 15.969 1 90.19 353 LYS B CA 1
ATOM 8492 C C . LYS B 1 353 ? -28.156 15.211 15.141 1 90.19 353 LYS B C 1
ATOM 8494 O O . LYS B 1 353 ? -27.75 14.211 14.555 1 90.19 353 LYS B O 1
ATOM 8499 N N . HIS B 1 354 ? -29.297 15.617 15.117 1 89.5 354 HIS B N 1
ATOM 8500 C CA . HIS B 1 354 ? -30.344 14.844 14.453 1 89.5 354 HIS B CA 1
ATOM 8501 C C . HIS B 1 354 ? -30.141 14.852 12.938 1 89.5 354 HIS B C 1
ATOM 8503 O O . HIS B 1 354 ? -30.391 13.844 12.273 1 89.5 354 HIS B O 1
ATOM 8509 N N . MET B 1 355 ? -29.703 15.922 12.453 1 92 355 MET B N 1
ATOM 8510 C CA . MET B 1 355 ? -29.453 16.031 11.016 1 92 355 MET B CA 1
ATOM 8511 C C . MET B 1 355 ? -28.281 15.141 10.602 1 92 355 MET B C 1
ATOM 8513 O O . MET B 1 355 ? -28.328 14.5 9.547 1 92 355 MET B O 1
ATOM 8517 N N . LEU B 1 356 ? -27.297 15.148 11.375 1 95 356 LEU B N 1
ATOM 8518 C CA . LEU B 1 356 ? -26.109 14.344 11.086 1 95 356 LEU B CA 1
ATOM 8519 C C . LEU B 1 356 ? -26.438 12.859 11.109 1 95 356 LEU B C 1
ATOM 8521 O O . LEU B 1 356 ? -25.969 12.102 10.258 1 95 356 LEU B O 1
ATOM 8525 N N . ILE B 1 357 ? -27.266 12.453 12.086 1 94.94 357 ILE B N 1
ATOM 8526 C CA . ILE B 1 357 ? -27.672 11.055 12.18 1 94.94 357 ILE B CA 1
ATOM 8527 C C . ILE B 1 357 ? -28.469 10.664 10.945 1 94.94 357 ILE B C 1
ATOM 8529 O O . ILE B 1 357 ? -28.203 9.641 10.312 1 94.94 357 ILE B O 1
ATOM 8533 N N . ALA B 1 358 ? -29.375 11.484 10.562 1 94.88 358 ALA B N 1
ATOM 8534 C CA . ALA B 1 358 ? -30.188 11.219 9.375 1 94.88 358 ALA B CA 1
ATOM 8535 C C . ALA B 1 358 ? -29.312 11.18 8.125 1 94.88 358 ALA B C 1
ATOM 8537 O O . ALA B 1 358 ? -29.453 10.297 7.277 1 94.88 358 ALA B O 1
ATOM 8538 N N . MET B 1 359 ? -28.453 12.086 8.07 1 95.56 359 MET B N 1
ATOM 8539 C CA . MET B 1 359 ? -27.594 12.219 6.887 1 95.56 359 MET B CA 1
ATOM 8540 C C . MET B 1 359 ? -26.719 10.984 6.699 1 95.56 359 MET B C 1
ATOM 8542 O O . MET B 1 359 ? -26.578 10.484 5.586 1 95.56 359 MET B O 1
ATOM 8546 N N . VAL B 1 360 ? -26.078 10.492 7.754 1 96.56 360 VAL B N 1
ATOM 8547 C CA . VAL B 1 360 ? -25.188 9.352 7.629 1 96.56 360 VAL B CA 1
ATOM 8548 C C . VAL B 1 360 ? -25.984 8.102 7.281 1 96.56 360 VAL B C 1
ATOM 8550 O O . VAL B 1 360 ? -25.516 7.238 6.535 1 96.56 360 VAL B O 1
ATOM 8553 N N . ILE B 1 361 ? -27.188 7.98 7.809 1 97.5 361 ILE B N 1
ATOM 8554 C CA . ILE B 1 361 ? -28.062 6.863 7.469 1 97.5 361 ILE B CA 1
ATOM 8555 C C . ILE B 1 361 ? -28.375 6.895 5.977 1 97.5 361 ILE B C 1
ATOM 8557 O O . ILE B 1 361 ? -28.297 5.871 5.297 1 97.5 361 ILE B O 1
ATOM 8561 N N . PHE B 1 362 ? -28.703 8.023 5.457 1 97.75 362 PHE B N 1
ATOM 8562 C CA . PHE B 1 362 ? -28.984 8.18 4.039 1 97.75 362 PHE B CA 1
ATOM 8563 C C . PHE B 1 362 ? -27.734 7.914 3.203 1 97.75 362 PHE B C 1
ATOM 8565 O O . PHE B 1 362 ? -27.828 7.363 2.104 1 97.75 362 PHE B O 1
ATOM 8572 N N . SER B 1 363 ? -26.625 8.352 3.703 1 97 363 SER B N 1
ATOM 8573 C CA . SER B 1 363 ? -25.375 8.078 3.027 1 97 363 SER B CA 1
ATOM 8574 C C . SER B 1 363 ? -25.125 6.574 2.902 1 97 363 SER B C 1
ATOM 8576 O O . SER B 1 363 ? -24.781 6.082 1.828 1 97 363 SER B O 1
ATOM 8578 N N . ASN B 1 364 ? -25.328 5.824 3.98 1 97 364 ASN B N 1
ATOM 8579 C CA . ASN B 1 364 ? -25.141 4.379 3.98 1 97 364 ASN B CA 1
ATOM 8580 C C . ASN B 1 364 ? -26.078 3.684 3.006 1 97 364 ASN B C 1
ATOM 8582 O O . ASN B 1 364 ? -25.672 2.779 2.275 1 97 364 ASN B O 1
ATOM 8586 N N . ILE B 1 365 ? -27.328 4.109 3.031 1 98.06 365 ILE B N 1
ATOM 8587 C CA . ILE B 1 365 ? -28.312 3.514 2.139 1 98.06 365 ILE B CA 1
ATOM 8588 C C . ILE B 1 365 ? -27.984 3.863 0.69 1 98.06 365 ILE B C 1
ATOM 8590 O O . ILE B 1 365 ? -27.969 2.986 -0.177 1 98.06 365 ILE B O 1
ATOM 8594 N N . GLY B 1 366 ? -27.719 5.121 0.442 1 97.38 366 GLY B N 1
ATOM 8595 C CA . GLY B 1 366 ? -27.359 5.555 -0.9 1 97.38 366 GLY B CA 1
ATOM 8596 C C . GLY B 1 366 ? -26.125 4.863 -1.441 1 97.38 366 GLY B C 1
ATOM 8597 O O . GLY B 1 366 ? -26.047 4.555 -2.633 1 97.38 366 GLY B O 1
ATOM 8598 N N . GLY B 1 367 ? -25.172 4.672 -0.618 1 96.5 367 GLY B N 1
ATOM 8599 C CA . GLY B 1 367 ? -23.938 4.008 -1.011 1 96.5 367 GLY B CA 1
ATOM 8600 C C . GLY B 1 367 ? -24.156 2.58 -1.478 1 96.5 367 GLY B C 1
ATOM 8601 O O . GLY B 1 367 ? -23.312 2.023 -2.191 1 96.5 367 GLY B O 1
ATOM 8602 N N . ALA B 1 368 ? -25.266 1.982 -1.098 1 97.06 368 ALA B N 1
ATOM 8603 C CA . ALA B 1 368 ? -25.562 0.602 -1.467 1 97.06 368 ALA B CA 1
ATOM 8604 C C . ALA B 1 368 ? -25.969 0.502 -2.934 1 97.06 368 ALA B C 1
ATOM 8606 O O . ALA B 1 368 ? -26.016 -0.593 -3.498 1 97.06 368 ALA B O 1
ATOM 8607 N N . MET B 1 369 ? -26.141 1.613 -3.645 1 96.62 369 MET B N 1
ATOM 8608 C CA . MET B 1 369 ? -26.688 1.654 -4.996 1 96.62 369 MET B CA 1
ATOM 8609 C C . MET B 1 369 ? -25.703 1.087 -6.008 1 96.62 369 MET B C 1
ATOM 8611 O O . MET B 1 369 ? -26.109 0.436 -6.973 1 96.62 369 MET B O 1
ATOM 8615 N N . THR B 1 370 ? -24.453 1.395 -5.781 1 95.31 370 THR B N 1
ATOM 8616 C CA . THR B 1 370 ? -23.438 1.026 -6.75 1 95.31 370 THR B CA 1
ATOM 8617 C C . THR B 1 370 ? -22.297 0.276 -6.066 1 95.31 370 THR B C 1
ATOM 8619 O O . THR B 1 370 ? -22.172 0.308 -4.844 1 95.31 370 THR B O 1
ATOM 8622 N N . PRO B 1 371 ? -21.484 -0.416 -6.848 1 93.94 371 PRO B N 1
ATOM 8623 C CA . PRO B 1 371 ? -20.344 -1.13 -6.27 1 93.94 371 PRO B CA 1
ATOM 8624 C C . PRO B 1 371 ? -19.359 -0.195 -5.59 1 93.94 371 PRO B C 1
ATOM 8626 O O . PRO B 1 371 ? -18.719 -0.575 -4.598 1 93.94 371 PRO B O 1
ATOM 8629 N N . ILE B 1 372 ? -19.219 1.068 -6.039 1 92.94 372 ILE B N 1
ATOM 8630 C CA . ILE B 1 372 ? -18.172 1.945 -5.539 1 92.94 372 ILE B CA 1
ATOM 8631 C C . ILE B 1 372 ? -18.703 2.76 -4.359 1 92.94 372 ILE B C 1
ATOM 8633 O O . ILE B 1 372 ? -17.922 3.391 -3.637 1 92.94 372 ILE B O 1
ATOM 8637 N N . GLY B 1 373 ? -19.984 2.686 -4.117 1 93.69 373 GLY B N 1
ATOM 8638 C CA . GLY B 1 373 ? -20.594 3.527 -3.096 1 93.69 373 GLY B CA 1
ATOM 8639 C C . GLY B 1 373 ? -20.312 3.049 -1.684 1 93.69 373 GLY B C 1
ATOM 8640 O O . GLY B 1 373 ? -20.344 3.838 -0.737 1 93.69 373 GLY B O 1
ATOM 8641 N N . ASP B 1 374 ? -20.078 1.786 -1.579 1 93.44 374 ASP B N 1
ATOM 8642 C CA . ASP B 1 374 ? -19.812 1.172 -0.281 1 93.44 374 ASP B CA 1
ATOM 8643 C C . ASP B 1 374 ? -18.75 0.085 -0.389 1 93.44 374 ASP B C 1
ATOM 8645 O O . ASP B 1 374 ? -18.797 -0.756 -1.289 1 93.44 374 ASP B O 1
ATOM 8649 N N . PRO B 1 375 ? -17.812 0.088 0.524 1 89 375 PRO B N 1
ATOM 8650 C CA . PRO B 1 375 ? -16.703 -0.856 0.46 1 89 375 PRO B CA 1
ATOM 8651 C C . PRO B 1 375 ? -17.156 -2.312 0.403 1 89 375 PRO B C 1
ATOM 8653 O O . PRO B 1 375 ? -16.594 -3.111 -0.348 1 89 375 PRO B O 1
ATOM 8656 N N . PRO B 1 376 ? -18.156 -2.768 1.148 1 92.81 376 PRO B N 1
ATOM 8657 C CA . PRO B 1 376 ? -18.609 -4.152 1.018 1 92.81 376 PRO B CA 1
ATOM 8658 C C . PRO B 1 376 ? -18.953 -4.527 -0.423 1 92.81 376 PRO B C 1
ATOM 8660 O O . PRO B 1 376 ? -18.656 -5.641 -0.862 1 92.81 376 PRO B O 1
ATOM 8663 N N . ASN B 1 377 ? -19.578 -3.605 -1.133 1 95.12 377 ASN B N 1
ATOM 8664 C CA . ASN B 1 377 ? -19.969 -3.873 -2.516 1 95.12 377 ASN B CA 1
ATOM 8665 C C . ASN B 1 377 ? -18.734 -4.047 -3.408 1 95.12 377 ASN B C 1
ATOM 8667 O O . ASN B 1 377 ? -18.766 -4.836 -4.355 1 95.12 377 ASN B O 1
ATOM 8671 N N . ILE B 1 378 ? -17.734 -3.312 -3.113 1 91.25 378 ILE B N 1
ATOM 8672 C CA . ILE B 1 378 ? -16.484 -3.432 -3.857 1 91.25 378 ILE B CA 1
ATOM 8673 C C . ILE B 1 378 ? -15.898 -4.832 -3.666 1 91.25 378 ILE B C 1
ATOM 8675 O O . ILE B 1 378 ? -15.469 -5.469 -4.633 1 91.25 378 ILE B O 1
ATOM 8679 N N . ILE B 1 379 ? -15.859 -5.266 -2.453 1 91.25 379 ILE B N 1
ATOM 8680 C CA . ILE B 1 379 ? -15.328 -6.578 -2.107 1 91.25 379 ILE B CA 1
ATOM 8681 C C . ILE B 1 379 ? -16.125 -7.668 -2.824 1 91.25 379 ILE B C 1
ATOM 8683 O O . ILE B 1 379 ? -15.547 -8.609 -3.375 1 91.25 379 ILE B O 1
ATOM 8687 N N . ILE B 1 380 ? -17.406 -7.527 -2.889 1 94.81 380 ILE B N 1
ATOM 8688 C CA . ILE B 1 380 ? -18.312 -8.523 -3.457 1 94.81 380 ILE B CA 1
ATOM 8689 C C . ILE B 1 380 ? -18.078 -8.617 -4.965 1 94.81 380 ILE B C 1
ATOM 8691 O O . ILE B 1 380 ? -17.828 -9.703 -5.492 1 94.81 380 ILE B O 1
ATOM 8695 N N . ILE B 1 381 ? -18.094 -7.562 -5.664 1 93.06 381 ILE B N 1
ATOM 8696 C CA . ILE B 1 381 ? -18.109 -7.59 -7.121 1 93.06 381 ILE B CA 1
ATOM 8697 C C . ILE B 1 381 ? -16.734 -7.961 -7.652 1 93.06 381 ILE B C 1
ATOM 8699 O O . ILE B 1 381 ? -16.594 -8.406 -8.797 1 93.06 381 ILE B O 1
ATOM 8703 N N . ASN B 1 382 ? -15.703 -7.762 -6.852 1 89.75 382 ASN B N 1
ATOM 8704 C CA . ASN B 1 382 ? -14.352 -8.039 -7.312 1 89.75 382 ASN B CA 1
ATOM 8705 C C . ASN B 1 382 ? -13.969 -9.5 -7.082 1 89.75 382 ASN B C 1
ATOM 8707 O O . ASN B 1 382 ? -12.891 -9.938 -7.496 1 89.75 382 ASN B O 1
ATOM 8711 N N . ASN B 1 383 ? -14.859 -10.203 -6.402 1 88.31 383 ASN B N 1
ATOM 8712 C CA . ASN B 1 383 ? -14.641 -11.641 -6.305 1 88.31 383 ASN B CA 1
ATOM 8713 C C . ASN B 1 383 ? -14.711 -12.312 -7.672 1 88.31 383 ASN B C 1
ATOM 8715 O O . ASN B 1 383 ? -15.641 -12.07 -8.438 1 88.31 383 ASN B O 1
ATOM 8719 N N . ARG B 1 384 ? -13.766 -13.141 -8 1 81.75 384 ARG B N 1
ATOM 8720 C CA . ARG B 1 384 ? -13.609 -13.727 -9.328 1 81.75 384 ARG B CA 1
ATOM 8721 C C . ARG B 1 384 ? -14.828 -14.555 -9.703 1 81.75 384 ARG B C 1
ATOM 8723 O O . ARG B 1 384 ? -15.312 -14.477 -10.836 1 81.75 384 ARG B O 1
ATOM 8730 N N . LYS B 1 385 ? -15.297 -15.391 -8.805 1 83 385 LYS B N 1
ATOM 8731 C CA . LYS B 1 385 ? -16.438 -16.266 -9.078 1 83 385 LYS B CA 1
ATOM 8732 C C . LYS B 1 385 ? -17.703 -15.453 -9.328 1 83 385 LYS B C 1
ATOM 8734 O O . LYS B 1 385 ? -18.547 -15.852 -10.125 1 83 385 LYS B O 1
ATOM 8739 N N . ILE B 1 386 ? -17.844 -14.367 -8.664 1 91.62 386 ILE B N 1
ATOM 8740 C CA . ILE B 1 386 ? -19 -13.492 -8.836 1 91.62 386 ILE B CA 1
ATOM 8741 C C . ILE B 1 386 ? -18.906 -12.781 -10.18 1 91.62 386 ILE B C 1
ATOM 8743 O O . ILE B 1 386 ? -19.906 -12.648 -10.891 1 91.62 386 ILE B O 1
ATOM 8747 N N . GLN B 1 387 ? -17.719 -12.352 -10.547 1 87.44 387 GLN B N 1
ATOM 8748 C CA . GLN B 1 387 ? -17.5 -11.758 -11.859 1 87.44 387 GLN B CA 1
ATOM 8749 C C . GLN B 1 387 ? -17.812 -12.758 -12.969 1 87.44 387 GLN B C 1
ATOM 8751 O O . GLN B 1 387 ? -18.422 -12.406 -13.984 1 87.44 387 GLN B O 1
ATOM 8756 N N . ASP B 1 388 ? -17.391 -13.984 -12.742 1 83 388 ASP B N 1
ATOM 8757 C CA . ASP B 1 388 ? -17.625 -15.039 -13.727 1 83 388 ASP B CA 1
ATOM 8758 C C . ASP B 1 388 ? -19.109 -15.336 -13.883 1 83 388 ASP B C 1
ATOM 8760 O O . ASP B 1 388 ? -19.547 -15.797 -14.938 1 83 388 ASP B O 1
ATOM 8764 N N . ALA B 1 389 ? -19.828 -15.055 -12.828 1 88.12 389 ALA B N 1
ATOM 8765 C CA . ALA B 1 389 ? -21.281 -15.258 -12.867 1 88.12 389 ALA B CA 1
ATOM 8766 C C . ALA B 1 389 ? -21.984 -14.102 -13.57 1 88.12 389 ALA B C 1
ATOM 8768 O O . ALA B 1 389 ? -23.203 -14.062 -13.633 1 88.12 389 ALA B O 1
ATOM 8769 N N . GLY B 1 390 ? -21.203 -13.109 -14.07 1 88.38 390 GLY B N 1
ATOM 8770 C CA . GLY B 1 390 ? -21.734 -12.023 -14.883 1 88.38 390 GLY B CA 1
ATOM 8771 C C . GLY B 1 390 ? -22.203 -10.836 -14.062 1 88.38 390 GLY B C 1
ATOM 8772 O O . GLY B 1 390 ? -22.953 -9.984 -14.562 1 88.38 390 GLY B O 1
ATOM 8773 N N . ILE B 1 391 ? -21.922 -10.82 -12.859 1 92.88 391 ILE B N 1
ATOM 8774 C CA . ILE B 1 391 ? -22.328 -9.703 -12.008 1 92.88 391 ILE B CA 1
ATOM 8775 C C . ILE B 1 391 ? -21.25 -8.617 -12.039 1 92.88 391 ILE B C 1
ATOM 8777 O O . ILE B 1 391 ? -20.422 -8.531 -11.125 1 92.88 391 ILE B O 1
ATOM 8781 N N . GLY B 1 392 ? -21.312 -7.816 -13.07 1 90.56 392 GLY B N 1
ATOM 8782 C CA . GLY B 1 392 ? -20.422 -6.672 -13.188 1 90.56 392 GLY B CA 1
ATOM 8783 C C . GLY B 1 392 ? -21 -5.402 -12.602 1 90.56 392 GLY B C 1
ATOM 8784 O O . GLY B 1 392 ? -22 -5.445 -11.891 1 90.56 392 GLY B O 1
ATOM 8785 N N . PHE B 1 393 ? -20.344 -4.297 -12.82 1 93.44 393 PHE B N 1
ATOM 8786 C CA . PHE B 1 393 ? -20.75 -3.006 -12.281 1 93.44 393 PHE B CA 1
ATOM 8787 C C . PHE B 1 393 ? -22.172 -2.666 -12.703 1 93.44 393 PHE B C 1
ATOM 8789 O O . PHE B 1 393 ? -23 -2.275 -11.875 1 93.44 393 PHE B O 1
ATOM 8796 N N . GLY B 1 394 ? -22.5 -2.809 -13.953 1 92.44 394 GLY B N 1
ATOM 8797 C CA . GLY B 1 394 ? -23.812 -2.461 -14.492 1 92.44 394 GLY B CA 1
ATOM 8798 C C . GLY B 1 394 ? -24.922 -3.338 -13.961 1 92.44 394 GLY B C 1
ATOM 8799 O O . GLY B 1 394 ? -25.953 -2.834 -13.516 1 92.44 394 GLY B O 1
ATOM 8800 N N . VAL B 1 395 ? -24.719 -4.66 -13.984 1 93.5 395 VAL B N 1
ATOM 8801 C CA . VAL B 1 395 ? -25.719 -5.613 -13.516 1 93.5 395 VAL B CA 1
ATOM 8802 C C . VAL B 1 395 ? -25.984 -5.402 -12.023 1 93.5 395 VAL B C 1
ATOM 8804 O O . VAL B 1 395 ? -27.125 -5.422 -11.578 1 93.5 395 VAL B O 1
ATOM 8807 N N . PHE B 1 396 ? -24.953 -5.238 -11.289 1 96.25 396 PHE B N 1
ATOM 8808 C CA . PHE B 1 396 ? -25.078 -4.988 -9.852 1 96.25 396 PHE B CA 1
ATOM 8809 C C . PHE B 1 396 ? -25.922 -3.748 -9.586 1 96.25 396 PHE B C 1
ATOM 8811 O O . PHE B 1 396 ? -26.859 -3.789 -8.789 1 96.25 396 PHE B O 1
ATOM 8818 N N . THR B 1 397 ? -25.578 -2.686 -10.258 1 95.88 397 THR B N 1
ATOM 8819 C CA . THR B 1 397 ? -26.25 -1.407 -10.062 1 95.88 397 THR B CA 1
ATOM 8820 C C . THR B 1 397 ? -27.719 -1.502 -10.461 1 95.88 397 THR B C 1
ATOM 8822 O O . THR B 1 397 ? -28.594 -0.972 -9.773 1 95.88 397 THR B O 1
ATOM 8825 N N . LEU B 1 398 ? -28 -2.158 -11.539 1 94.31 398 LEU B N 1
ATOM 8826 C CA . LEU B 1 398 ? -29.359 -2.307 -12.023 1 94.31 398 LEU B CA 1
ATOM 8827 C C . LEU B 1 398 ? -30.234 -3.025 -11 1 94.31 398 LEU B C 1
ATOM 8829 O O . LEU B 1 398 ? -31.422 -2.701 -10.844 1 94.31 398 LEU B O 1
ATOM 8833 N N . HIS B 1 399 ? -29.641 -3.98 -10.32 1 94.94 399 HIS B N 1
ATOM 8834 C CA . HIS B 1 399 ? -30.391 -4.773 -9.359 1 94.94 399 HIS B CA 1
ATOM 8835 C C . HIS B 1 399 ? -30.531 -4.035 -8.031 1 94.94 399 HIS B C 1
ATOM 8837 O O . HIS B 1 399 ? -31.531 -4.215 -7.32 1 94.94 399 HIS B O 1
ATOM 8843 N N . MET B 1 400 ? -29.625 -3.195 -7.672 1 97.5 400 MET B N 1
ATOM 8844 C CA . MET B 1 400 ? -29.578 -2.566 -6.355 1 97.5 400 MET B CA 1
ATOM 8845 C C . MET B 1 400 ? -30.375 -1.268 -6.348 1 97.5 400 MET B C 1
ATOM 8847 O O . MET B 1 400 ? -31.016 -0.938 -5.352 1 97.5 400 MET B O 1
ATOM 8851 N N . VAL B 1 401 ? -30.422 -0.525 -7.438 1 97.44 401 VAL B N 1
ATOM 8852 C CA . VAL B 1 401 ? -30.953 0.832 -7.492 1 97.44 401 VAL B CA 1
ATOM 8853 C C . VAL B 1 401 ? -32.438 0.819 -7.129 1 97.44 401 VAL B C 1
ATOM 8855 O O . VAL B 1 401 ? -32.875 1.592 -6.277 1 97.44 401 VAL B O 1
ATOM 8858 N N . PRO B 1 402 ? -33.281 -0.067 -7.707 1 97.44 402 PRO B N 1
ATOM 8859 C CA . PRO B 1 402 ? -34.688 -0.027 -7.398 1 97.44 402 PRO B CA 1
ATOM 8860 C C . PRO B 1 402 ? -35 -0.219 -5.91 1 97.44 402 PRO B C 1
ATOM 8862 O O . PRO B 1 402 ? -35.75 0.548 -5.32 1 97.44 402 PRO B O 1
ATOM 8865 N N . ILE B 1 403 ? -34.375 -1.209 -5.301 1 98.12 403 ILE B N 1
ATOM 8866 C CA . ILE B 1 403 ? -34.656 -1.505 -3.9 1 98.12 403 ILE B CA 1
ATOM 8867 C C . ILE B 1 403 ? -34.062 -0.4 -3.016 1 98.12 403 ILE B C 1
ATOM 8869 O O . ILE B 1 403 ? -34.656 -0.053 -1.988 1 98.12 403 ILE B O 1
ATOM 8873 N N . VAL B 1 404 ? -32.938 0.187 -3.357 1 98.31 404 VAL B N 1
ATOM 8874 C CA . VAL B 1 404 ? -32.312 1.246 -2.559 1 98.31 404 VAL B CA 1
ATOM 8875 C C . VAL B 1 404 ? -33.219 2.492 -2.596 1 98.31 404 VAL B C 1
ATOM 8877 O O . VAL B 1 404 ? -33.375 3.178 -1.583 1 98.31 404 VAL B O 1
ATOM 8880 N N . LEU B 1 405 ? -33.781 2.764 -3.781 1 98.12 405 LEU B N 1
ATOM 8881 C CA . LEU B 1 405 ? -34.688 3.896 -3.883 1 98.12 405 LEU B CA 1
ATOM 8882 C C . LEU B 1 405 ? -35.906 3.691 -2.992 1 98.12 405 LEU B C 1
ATOM 8884 O O . LEU B 1 405 ? -36.375 4.629 -2.342 1 98.12 405 LEU B O 1
ATOM 8888 N N . ILE B 1 406 ? -36.375 2.477 -2.943 1 98.25 406 ILE B N 1
ATOM 8889 C CA . ILE B 1 406 ? -37.5 2.148 -2.076 1 98.25 406 ILE B CA 1
ATOM 8890 C C . ILE B 1 406 ? -37.094 2.326 -0.615 1 98.25 406 ILE B C 1
ATOM 8892 O O . ILE B 1 406 ? -37.875 2.895 0.179 1 98.25 406 ILE B O 1
ATOM 8896 N N . CYS B 1 407 ? -35.938 1.85 -0.257 1 98.5 407 CYS B N 1
ATOM 8897 C CA . CYS B 1 407 ? -35.438 1.968 1.105 1 98.5 407 CYS B CA 1
ATOM 8898 C C . CYS B 1 407 ? -35.25 3.43 1.494 1 98.5 407 CYS B C 1
ATOM 8900 O O . CYS B 1 407 ? -35.531 3.814 2.633 1 98.5 407 CYS B O 1
ATOM 8902 N N . LEU B 1 408 ? -34.719 4.254 0.526 1 98.19 408 LEU B N 1
ATOM 8903 C CA . LEU B 1 408 ? -34.562 5.676 0.797 1 98.19 408 LEU B CA 1
ATOM 8904 C C . LEU B 1 408 ? -35.906 6.344 1.071 1 98.19 408 LEU B C 1
ATOM 8906 O O . LEU B 1 408 ? -36.031 7.129 2.016 1 98.19 408 LEU B O 1
ATOM 8910 N N . ALA B 1 409 ? -36.875 6.012 0.288 1 97.75 409 ALA B N 1
ATOM 8911 C CA . ALA B 1 409 ? -38.219 6.574 0.463 1 97.75 409 ALA B CA 1
ATOM 8912 C C . ALA B 1 409 ? -38.812 6.152 1.799 1 97.75 409 ALA B C 1
ATOM 8914 O O . ALA B 1 409 ? -39.406 6.973 2.516 1 97.75 409 ALA B O 1
ATOM 8915 N N . ALA B 1 410 ? -38.688 4.895 2.098 1 98 410 ALA B N 1
ATOM 8916 C CA . ALA B 1 410 ? -39.219 4.371 3.352 1 98 410 ALA B CA 1
ATOM 8917 C C . ALA B 1 410 ? -38.5 4.988 4.551 1 98 410 ALA B C 1
ATOM 8919 O O . ALA B 1 410 ? -39.156 5.301 5.562 1 98 410 ALA B O 1
ATOM 8920 N N . THR B 1 411 ? -37.219 5.102 4.453 1 97.94 411 THR B N 1
ATOM 8921 C CA . THR B 1 411 ? -36.438 5.707 5.523 1 97.94 411 THR B CA 1
ATOM 8922 C C . THR B 1 411 ? -36.812 7.168 5.719 1 97.94 411 THR B C 1
ATOM 8924 O O . THR B 1 411 ? -36.938 7.641 6.855 1 97.94 411 THR B O 1
ATOM 8927 N N . TYR B 1 412 ? -37 7.824 4.594 1 96.56 412 TYR B N 1
ATOM 8928 C CA . TYR B 1 412 ? -37.469 9.211 4.672 1 96.56 412 TYR B CA 1
ATOM 8929 C C . TYR B 1 412 ? -38.781 9.297 5.414 1 96.56 412 TYR B C 1
ATOM 8931 O O . TYR B 1 412 ? -38.969 10.172 6.266 1 96.56 412 TYR B O 1
ATOM 8939 N N . GLY B 1 413 ? -39.719 8.422 5.062 1 95.5 413 GLY B N 1
ATOM 8940 C CA . GLY B 1 413 ? -41 8.383 5.758 1 95.5 413 GLY B CA 1
ATOM 8941 C C . GLY B 1 413 ? -40.875 8.125 7.246 1 95.5 413 GLY B C 1
ATOM 8942 O O . GLY B 1 413 ? -41.531 8.781 8.062 1 95.5 413 GLY B O 1
ATOM 8943 N N . LEU B 1 414 ? -40 7.246 7.586 1 95.44 414 LEU B N 1
ATOM 8944 C CA . LEU B 1 414 ? -39.781 6.902 8.984 1 95.44 414 LEU B CA 1
ATOM 8945 C C . LEU B 1 414 ? -39.156 8.062 9.742 1 95.44 414 LEU B C 1
ATOM 8947 O O . LEU B 1 414 ? -39.531 8.359 10.875 1 95.44 414 LEU B O 1
ATOM 8951 N N . VAL B 1 415 ? -38.188 8.734 9.172 1 92.81 415 VAL B N 1
ATOM 8952 C CA . VAL B 1 415 ? -37.5 9.867 9.797 1 92.81 415 VAL B CA 1
ATOM 8953 C C . VAL B 1 415 ? -38.5 11.016 9.977 1 92.81 415 VAL B C 1
ATOM 8955 O O . VAL B 1 415 ? -38.5 11.695 11.008 1 92.81 415 VAL B O 1
ATOM 8958 N N . ARG B 1 416 ? -39.375 11.203 8.984 1 91.81 416 ARG B N 1
ATOM 8959 C CA . ARG B 1 416 ? -40.406 12.234 9.086 1 91.81 416 ARG B CA 1
ATOM 8960 C C . ARG B 1 416 ? -41.375 11.945 10.227 1 91.81 416 ARG B C 1
ATOM 8962 O O . ARG B 1 416 ? -41.844 12.859 10.898 1 91.81 416 ARG B O 1
ATOM 8969 N N . LEU B 1 417 ? -41.594 10.68 10.391 1 92 417 LEU B N 1
ATOM 8970 C CA . LEU B 1 417 ? -42.5 10.273 11.469 1 92 417 LEU B CA 1
ATOM 8971 C C . LEU B 1 417 ? -41.812 10.422 12.828 1 92 417 LEU B C 1
ATOM 8973 O O . LEU B 1 417 ? -42.469 10.836 13.797 1 92 417 LEU B O 1
ATOM 8977 N N . MET B 1 418 ? -40.594 10.125 12.93 1 89.56 418 MET B N 1
ATOM 8978 C CA . MET B 1 418 ? -39.844 10.18 14.188 1 89.56 418 MET B CA 1
ATOM 8979 C C . MET B 1 418 ? -39.625 11.625 14.609 1 89.56 418 MET B C 1
ATOM 8981 O O . MET B 1 418 ? -39.562 11.922 15.805 1 89.56 418 MET B O 1
ATOM 8985 N N . TYR B 1 419 ? -39.469 12.508 13.586 1 86.69 419 TYR B N 1
ATOM 8986 C CA . TYR B 1 419 ? -39.219 13.914 13.883 1 86.69 419 TYR B CA 1
ATOM 8987 C C . TYR B 1 419 ? -40.406 14.773 13.516 1 86.69 419 TYR B C 1
ATOM 8989 O O . TYR B 1 419 ? -40.25 15.898 13.023 1 86.69 419 TYR B O 1
ATOM 8997 N N . ARG B 1 420 ? -41.531 14.32 13.625 1 83.12 420 ARG B N 1
ATOM 8998 C CA . ARG B 1 420 ? -42.781 15.016 13.281 1 83.12 420 ARG B CA 1
ATOM 8999 C C . ARG B 1 420 ? -42.906 16.312 14.062 1 83.12 420 ARG B C 1
ATOM 9001 O O . ARG B 1 420 ? -43.406 17.312 13.539 1 83.12 420 ARG B O 1
ATOM 9008 N N . ASP B 1 421 ? -42.344 16.328 15.273 1 77.81 421 ASP B N 1
ATOM 9009 C CA . ASP B 1 421 ? -42.312 17.562 16.062 1 77.81 421 ASP B CA 1
ATOM 9010 C C . ASP B 1 421 ? -41.062 18.375 15.797 1 77.81 421 ASP B C 1
ATOM 9012 O O . ASP B 1 421 ? -39.969 17.953 16.172 1 77.81 421 ASP B O 1
ATOM 9016 N N . PRO B 1 422 ? -41.219 19.484 15.07 1 72.38 422 PRO B N 1
ATOM 9017 C CA . PRO B 1 422 ? -40.031 20.297 14.727 1 72.38 422 PRO B CA 1
ATOM 9018 C C . PRO B 1 422 ? -39.281 20.781 15.961 1 72.38 422 PRO B C 1
ATOM 9020 O O . PRO B 1 422 ? -38.094 21.109 15.867 1 72.38 422 PRO B O 1
ATOM 9023 N N . ALA B 1 423 ? -39.938 20.875 17.016 1 67.25 423 ALA B N 1
ATOM 9024 C CA . ALA B 1 423 ? -39.312 21.312 18.25 1 67.25 423 ALA B CA 1
ATOM 9025 C C . ALA B 1 423 ? -38.156 20.375 18.641 1 67.25 423 ALA B C 1
ATOM 9027 O O . ALA B 1 423 ? -37.219 20.781 19.312 1 67.25 423 ALA B O 1
ATOM 9028 N N . LYS B 1 424 ? -38.281 19.234 18.125 1 70.81 424 LYS B N 1
ATOM 9029 C CA . LYS B 1 424 ? -37.25 18.25 18.453 1 70.81 424 LYS B CA 1
ATOM 9030 C C . LYS B 1 424 ? -35.969 18.484 17.656 1 70.81 424 LYS B C 1
ATOM 9032 O O . LYS B 1 424 ? -34.906 18.016 18.047 1 70.81 424 LYS B O 1
ATOM 9037 N N . LEU B 1 425 ? -36.094 19.203 16.609 1 75.31 425 LEU B N 1
ATOM 9038 C CA . LEU B 1 425 ? -34.969 19.453 15.75 1 75.31 425 LEU B CA 1
ATOM 9039 C C . LEU B 1 425 ? -34.219 20.703 16.172 1 75.31 425 LEU B C 1
ATOM 9041 O O . LEU B 1 425 ? -33.062 20.906 15.805 1 75.31 425 LEU B O 1
ATOM 9045 N N . ARG B 1 426 ? -34.844 21.484 16.859 1 64.94 426 ARG B N 1
ATOM 9046 C CA . ARG B 1 426 ? -34.281 22.766 17.25 1 64.94 426 ARG B CA 1
ATOM 9047 C C . ARG B 1 426 ? -33.5 22.625 18.547 1 64.94 426 ARG B C 1
ATOM 9049 O O . ARG B 1 426 ? -33.562 21.609 19.219 1 64.94 426 ARG B O 1
ATOM 9056 N N . TYR B 1 427 ? -32.531 23.625 18.734 1 62.72 427 TYR B N 1
ATOM 9057 C CA . TYR B 1 427 ? -31.719 23.625 19.953 1 62.72 427 TYR B CA 1
ATOM 9058 C C . TYR B 1 427 ? -32.594 23.547 21.188 1 62.72 427 TYR B C 1
ATOM 9060 O O . TYR B 1 427 ? -33.688 24.156 21.234 1 62.72 427 TYR B O 1
ATOM 9068 N N . THR B 1 428 ? -32.344 22.578 22.031 1 54.19 428 THR B N 1
ATOM 9069 C CA . THR B 1 428 ? -33.031 22.609 23.312 1 54.19 428 THR B CA 1
ATOM 9070 C C . THR B 1 428 ? -32.719 23.906 24.062 1 54.19 428 THR B C 1
ATOM 9072 O O . THR B 1 428 ? -33.625 24.469 24.719 1 54.19 428 THR B O 1
ATOM 9075 N N . ASP B 1 429 ? -31.344 24.375 23.906 1 54.59 429 ASP B N 1
ATOM 9076 C CA . ASP B 1 429 ? -30.891 25.578 24.594 1 54.59 429 ASP B CA 1
ATOM 9077 C C . ASP B 1 429 ? -30.828 26.766 23.625 1 54.59 429 ASP B C 1
ATOM 9079 O O . ASP B 1 429 ? -30.672 26.578 22.422 1 54.59 429 ASP B O 1
ATOM 9083 N N . PRO B 1 430 ? -31.047 28.016 24 1 54.53 430 PRO B N 1
ATOM 9084 C CA . PRO B 1 430 ? -30.953 29.203 23.156 1 54.53 430 PRO B CA 1
ATOM 9085 C C . PRO B 1 430 ? -29.641 29.281 22.375 1 54.53 430 PRO B C 1
ATOM 9087 O O . PRO B 1 430 ? -28.594 28.844 22.875 1 54.53 430 PRO B O 1
ATOM 9090 N N . PRO B 1 431 ? -29.688 29.625 21.016 1 53.31 431 PRO B N 1
ATOM 9091 C CA . PRO B 1 431 ? -28.547 29.625 20.109 1 53.31 431 PRO B CA 1
ATOM 9092 C C . PRO B 1 431 ? -27.312 30.297 20.688 1 53.31 431 PRO B C 1
ATOM 9094 O O . PRO B 1 431 ? -26.188 29.859 20.438 1 53.31 431 PRO B O 1
ATOM 9097 N N . GLU B 1 432 ? -27.484 31.391 21.391 1 55.81 432 GLU B N 1
ATOM 9098 C CA . GLU B 1 432 ? -26.344 32.094 21.984 1 55.81 432 GLU B CA 1
ATOM 9099 C C . GLU B 1 432 ? -25.578 31.188 22.953 1 55.81 432 GLU B C 1
ATOM 9101 O O . GLU B 1 432 ? -24.359 31.234 23.016 1 55.81 432 GLU B O 1
ATOM 9106 N N . ILE B 1 433 ? -26.375 30.469 23.672 1 58.5 433 ILE B N 1
ATOM 9107 C CA . ILE B 1 433 ? -25.766 29.562 24.641 1 58.5 433 ILE B CA 1
ATOM 9108 C C . ILE B 1 433 ? -25.031 28.438 23.906 1 58.5 433 ILE B C 1
ATOM 9110 O O . ILE B 1 433 ? -23.938 28.047 24.312 1 58.5 433 ILE B O 1
ATOM 9114 N N . VAL B 1 434 ? -25.688 28.031 22.922 1 58.16 434 VAL B N 1
ATOM 9115 C CA . VAL B 1 434 ? -25.094 26.953 22.125 1 58.16 434 VAL B CA 1
ATOM 9116 C C . VAL B 1 434 ? -23.797 27.422 21.5 1 58.16 434 VAL B C 1
ATOM 9118 O O . VAL B 1 434 ? -22.797 26.703 21.5 1 58.16 434 VAL B O 1
ATOM 9121 N N . GLU B 1 435 ? -23.859 28.516 20.891 1 59.5 435 GLU B N 1
ATOM 9122 C CA . GLU B 1 435 ? -22.688 29.125 20.281 1 59.5 435 GLU B CA 1
ATOM 9123 C C . GLU B 1 435 ? -21.562 29.297 21.297 1 59.5 435 GLU B C 1
ATOM 9125 O O . GLU B 1 435 ? -20.391 29.031 21 1 59.5 435 GLU B O 1
ATOM 9130 N N . ARG B 1 436 ? -22 29.812 22.453 1 59.97 436 ARG B N 1
ATOM 9131 C CA . ARG B 1 436 ? -21.016 30.031 23.5 1 59.97 436 ARG B CA 1
ATOM 9132 C C . ARG B 1 436 ? -20.438 28.703 24 1 59.97 436 ARG B C 1
ATOM 9134 O O . ARG B 1 436 ? -19.25 28.594 24.266 1 59.97 436 ARG B O 1
ATOM 9141 N N . ARG B 1 437 ? -21.297 27.797 24.094 1 61.25 437 ARG B N 1
ATOM 9142 C CA . ARG B 1 437 ? -20.828 26.484 24.484 1 61.25 437 ARG B CA 1
ATOM 9143 C C . ARG B 1 437 ? -19.875 25.891 23.453 1 61.25 437 ARG B C 1
ATOM 9145 O O . ARG B 1 437 ? -18.875 25.266 23.797 1 61.25 437 ARG B O 1
ATOM 9152 N N . HIS B 1 438 ? -20.297 26.109 22.25 1 60.5 438 HIS B N 1
ATOM 9153 C CA . HIS B 1 438 ? -19.469 25.672 21.141 1 60.5 438 HIS B CA 1
ATOM 9154 C C . HIS B 1 438 ? -18.109 26.359 21.172 1 60.5 438 HIS B C 1
ATOM 9156 O O . HIS B 1 438 ? -17.078 25.719 20.938 1 60.5 438 HIS B O 1
ATOM 9162 N N . GLU B 1 439 ? -18.188 27.609 21.344 1 59.72 439 GLU B N 1
ATOM 9163 C CA . GLU B 1 439 ? -16.969 28.391 21.484 1 59.72 439 GLU B CA 1
ATOM 9164 C C . GLU B 1 439 ? -16.109 27.875 22.641 1 59.72 439 GLU B C 1
ATOM 9166 O O . GLU B 1 439 ? -14.891 27.781 22.531 1 59.72 439 GLU B O 1
ATOM 9171 N N . ILE B 1 440 ? -16.875 27.625 23.688 1 62.56 440 ILE B N 1
ATOM 9172 C CA . ILE B 1 440 ? -16.188 27.109 24.875 1 62.56 440 ILE B CA 1
ATOM 9173 C C . ILE B 1 440 ? -15.547 25.766 24.562 1 62.56 440 ILE B C 1
ATOM 9175 O O . ILE B 1 440 ? -14.398 25.516 24.938 1 62.56 440 ILE B O 1
ATOM 9179 N N . GLU B 1 441 ? -16.281 24.984 23.922 1 61.69 441 GLU B N 1
ATOM 9180 C CA . GLU B 1 441 ? -15.758 23.656 23.609 1 61.69 441 GLU B CA 1
ATOM 9181 C C . GLU B 1 441 ? -14.586 23.75 22.641 1 61.69 441 GLU B C 1
ATOM 9183 O O . GLU B 1 441 ? -13.609 23 22.766 1 61.69 441 GLU B O 1
ATOM 9188 N N . LYS B 1 442 ? -14.711 24.484 21.641 1 59.16 442 LYS B N 1
ATOM 9189 C CA . LYS B 1 442 ? -13.617 24.719 20.703 1 59.16 442 LYS B CA 1
ATOM 9190 C C . LYS B 1 442 ? -12.367 25.203 21.438 1 59.16 442 LYS B C 1
ATOM 9192 O O . LYS B 1 442 ? -11.258 24.734 21.172 1 59.16 442 LYS B O 1
ATOM 9197 N N . TRP B 1 443 ? -12.664 26.172 22.344 1 55.59 443 TRP B N 1
ATOM 9198 C CA . TRP B 1 443 ? -11.555 26.719 23.125 1 55.59 443 TRP B CA 1
ATOM 9199 C C . TRP B 1 443 ? -11.016 25.672 24.094 1 55.59 443 TRP B C 1
ATOM 9201 O O . TRP B 1 443 ? -9.805 25.609 24.328 1 55.59 443 TRP B O 1
ATOM 9211 N N . LYS B 1 444 ? -11.938 24.969 24.562 1 57.81 444 LYS B N 1
ATOM 9212 C CA . LYS B 1 444 ? -11.484 23.906 25.438 1 57.81 444 LYS B CA 1
ATOM 9213 C C . LYS B 1 444 ? -10.625 22.891 24.688 1 57.81 444 LYS B C 1
ATOM 9215 O O . LYS B 1 444 ? -9.602 22.438 25.203 1 57.81 444 LYS B O 1
ATOM 9220 N N . ARG B 1 445 ? -11.047 22.609 23.609 1 54.72 445 ARG B N 1
ATOM 9221 C CA . ARG B 1 445 ? -10.266 21.703 22.781 1 54.72 445 ARG B CA 1
ATOM 9222 C C . ARG B 1 445 ? -8.922 22.312 22.406 1 54.72 445 ARG B C 1
ATOM 9224 O O . ARG B 1 445 ? -7.895 21.641 22.438 1 54.72 445 ARG B O 1
ATOM 9231 N N . ALA B 1 446 ? -9.07 23.484 21.875 1 52.03 446 ALA B N 1
ATOM 9232 C CA . ALA B 1 446 ? -7.82 24.203 21.625 1 52.03 446 ALA B CA 1
ATOM 9233 C C . ALA B 1 446 ? -6.938 24.219 22.859 1 52.03 446 ALA B C 1
ATOM 9235 O O . ALA B 1 446 ? -5.715 24.062 22.766 1 52.03 446 ALA B O 1
ATOM 9236 N N . PHE B 1 447 ? -7.742 24.453 23.969 1 49.91 447 PHE B N 1
ATOM 9237 C CA . PHE B 1 447 ? -7.078 24.422 25.266 1 49.91 447 PHE B CA 1
ATOM 9238 C C . PHE B 1 447 ? -6.43 23.062 25.516 1 49.91 447 PHE B C 1
ATOM 9240 O O . PHE B 1 447 ? -5.27 23 25.922 1 49.91 447 PHE B O 1
ATOM 9247 N N . TYR B 1 448 ? -7.211 22.109 25.188 1 48.56 448 TYR B N 1
ATOM 9248 C CA . TYR B 1 448 ? -6.723 20.766 25.469 1 48.56 448 TYR B CA 1
ATOM 9249 C C . TYR B 1 448 ? -5.766 20.281 24.391 1 48.56 448 TYR B C 1
ATOM 9251 O O . TYR B 1 448 ? -4.914 19.422 24.641 1 48.56 448 TYR B O 1
ATOM 9259 N N . SER B 1 449 ? -6.066 20.766 23.25 1 45.44 449 SER B N 1
ATOM 9260 C CA . SER B 1 449 ? -5.176 20.406 22.156 1 45.44 449 SER B CA 1
ATOM 9261 C C . SER B 1 449 ? -3.822 21.094 22.281 1 45.44 449 SER B C 1
ATOM 9263 O O . SER B 1 449 ? -2.844 20.672 21.656 1 45.44 449 SER B O 1
ATOM 9265 N N . LEU B 1 450 ? -3.951 22.266 22.984 1 40.88 450 LEU B N 1
ATOM 9266 C CA . LEU B 1 450 ? -2.699 22.984 23.219 1 40.88 450 LEU B CA 1
ATOM 9267 C C . LEU B 1 450 ? -1.812 22.219 24.203 1 40.88 450 LEU B C 1
ATOM 9269 O O . LEU B 1 450 ? -2.273 21.797 25.266 1 40.88 450 LEU B O 1
ATOM 9273 N N . SER B 1 451 ? -0.919 21.641 23.703 1 39.53 451 SER B N 1
ATOM 9274 C CA . SER B 1 451 ? 0.045 20.875 24.5 1 39.53 451 SER B CA 1
ATOM 9275 C C . SER B 1 451 ? 0.731 21.766 25.531 1 39.53 451 SER B C 1
ATOM 9277 O O . SER B 1 451 ? 1.018 22.938 25.281 1 39.53 451 SER B O 1
ATOM 9279 N N . GLY B 1 452 ? -0.046 22.141 26.672 1 38.34 452 GLY B N 1
ATOM 9280 C CA . GLY B 1 452 ? 0.409 22.875 27.844 1 38.34 452 GLY B CA 1
ATOM 9281 C C . GLY B 1 452 ? 1.92 22.984 27.922 1 38.34 452 GLY B C 1
ATOM 9282 O O . GLY B 1 452 ? 2.479 23.109 29.016 1 38.34 452 GLY B O 1
ATOM 9283 N N . TYR B 1 453 ? 2.566 22.766 26.797 1 36.34 453 TYR B N 1
ATOM 9284 C CA . TYR B 1 453 ? 3.996 22.516 26.969 1 36.34 453 TYR B CA 1
ATOM 9285 C C . TYR B 1 453 ? 4.766 23.828 27.031 1 36.34 453 TYR B C 1
ATOM 9287 O O . TYR B 1 453 ? 5.957 23.844 27.359 1 36.34 453 TYR B O 1
ATOM 9295 N N . SER B 1 454 ? 4.227 25.031 26.438 1 38.88 454 SER B N 1
ATOM 9296 C CA . SER B 1 454 ? 4.938 26.297 26.453 1 38.88 454 SER B CA 1
ATOM 9297 C C . SER B 1 454 ? 4.215 27.328 27.312 1 38.88 454 SER B C 1
ATOM 9299 O O . SER B 1 454 ? 3.012 27.203 27.562 1 38.88 454 SER B O 1
ATOM 9301 N N . ARG B 1 455 ? 4.961 28.172 28.031 1 43.06 455 ARG B N 1
ATOM 9302 C CA . ARG B 1 455 ? 4.383 29.281 28.781 1 43.06 455 ARG B CA 1
ATOM 9303 C C . ARG B 1 455 ? 3.367 30.047 27.938 1 43.06 455 ARG B C 1
ATOM 9305 O O . ARG B 1 455 ? 2.35 30.516 28.469 1 43.06 455 ARG B O 1
ATOM 9312 N N . GLU B 1 456 ? 3.744 30.078 26.688 1 45.44 456 GLU B N 1
ATOM 9313 C CA . GLU B 1 456 ? 2.783 30.734 25.797 1 45.44 456 GLU B CA 1
ATOM 9314 C C . GLU B 1 456 ? 1.518 29.906 25.641 1 45.44 456 GLU B C 1
ATOM 9316 O O . GLU B 1 456 ? 0.409 30.438 25.625 1 45.44 456 GLU B O 1
ATOM 9321 N N . ASP B 1 457 ? 1.732 28.625 25.641 1 47.59 457 ASP B N 1
ATOM 9322 C CA . ASP B 1 457 ? 0.554 27.766 25.656 1 47.59 457 ASP B CA 1
ATOM 9323 C C . ASP B 1 457 ? -0.26 27.953 26.938 1 47.59 457 ASP B C 1
ATOM 9325 O O . ASP B 1 457 ? -1.491 27.984 26.891 1 47.59 457 ASP B O 1
ATOM 9329 N N . ASP B 1 458 ? 0.612 28.016 27.969 1 49.19 458 ASP B N 1
ATOM 9330 C CA . ASP B 1 458 ? -0.08 28.234 29.234 1 49.19 458 ASP B CA 1
ATOM 9331 C C . ASP B 1 458 ? -0.793 29.578 29.234 1 49.19 458 ASP B C 1
ATOM 9333 O O . ASP B 1 458 ? -1.914 29.688 29.734 1 49.19 458 ASP B O 1
ATOM 9337 N N . MET B 1 459 ? -0.042 30.578 28.797 1 50 459 MET B N 1
ATOM 9338 C CA . MET B 1 459 ? -0.67 31.906 28.703 1 50 459 MET B CA 1
ATOM 9339 C C . MET B 1 459 ? -1.867 31.859 27.75 1 50 459 MET B C 1
ATOM 9341 O O . MET B 1 459 ? -2.91 32.438 28.047 1 50 459 MET B O 1
ATOM 9345 N N . VAL B 1 460 ? -1.606 31.109 26.703 1 59 460 VAL B N 1
ATOM 9346 C CA . VAL B 1 460 ? -2.719 30.922 25.781 1 59 460 VAL B CA 1
ATOM 9347 C C . VAL B 1 460 ? -3.783 30.031 26.422 1 59 460 VAL B C 1
ATOM 9349 O O . VAL B 1 460 ? -4.98 30.297 26.281 1 59 460 VAL B O 1
ATOM 9352 N N . ARG B 1 461 ? -3.254 29.141 27.156 1 59.31 461 ARG B N 1
ATOM 9353 C CA . ARG B 1 461 ? -4.18 28.297 27.906 1 59.31 461 ARG B CA 1
ATOM 9354 C C . ARG B 1 461 ? -4.941 29.125 28.938 1 59.31 461 ARG B C 1
ATOM 9356 O O . ARG B 1 461 ? -6.148 28.938 29.125 1 59.31 461 ARG B O 1
ATOM 9363 N N . ASP B 1 462 ? -4.086 29.859 29.656 1 58.69 462 ASP B N 1
ATOM 9364 C CA . ASP B 1 462 ? -4.707 30.719 30.656 1 58.69 462 ASP B CA 1
ATOM 9365 C C . ASP B 1 462 ? -5.656 31.719 30.016 1 58.69 462 ASP B C 1
ATOM 9367 O O . ASP B 1 462 ? -6.746 31.984 30.531 1 58.69 462 ASP B O 1
ATOM 9371 N N . SER B 1 463 ? -5.188 32.25 28.922 1 60.62 463 SER B N 1
ATOM 9372 C CA . SER B 1 463 ? -6.055 33.156 28.188 1 60.62 463 SER B CA 1
ATOM 9373 C C . SER B 1 463 ? -7.27 32.438 27.625 1 60.62 463 SER B C 1
ATOM 9375 O O . SER B 1 463 ? -8.383 32.969 27.656 1 60.62 463 SER B O 1
ATOM 9377 N N . LEU B 1 464 ? -6.934 31.25 27.234 1 63.59 464 LEU B N 1
ATOM 9378 C CA . LEU B 1 464 ? -8.039 30.438 26.75 1 63.59 464 LEU B CA 1
ATOM 9379 C C . LEU B 1 464 ? -8.945 30 27.891 1 63.59 464 LEU B C 1
ATOM 9381 O O . LEU B 1 464 ? -10.172 30 27.75 1 63.59 464 LEU B O 1
ATOM 9385 N N . HIS B 1 465 ? -8.242 29.719 28.938 1 62.41 465 HIS B N 1
ATOM 9386 C CA . HIS B 1 465 ? -9.008 29.391 30.141 1 62.41 465 HIS B CA 1
ATOM 9387 C C . HIS B 1 465 ? -9.828 30.578 30.609 1 62.41 465 HIS B C 1
ATOM 9389 O O . HIS B 1 465 ? -10.977 30.422 31.031 1 62.41 465 HIS B O 1
ATOM 9395 N N . GLN B 1 466 ? -9.234 31.719 30.703 1 60.91 466 GLN B N 1
ATOM 9396 C CA . GLN B 1 466 ? -9.945 32.938 31.078 1 60.91 466 GLN B CA 1
ATOM 9397 C C . GLN B 1 466 ? -11.086 33.219 30.094 1 60.91 466 GLN B C 1
ATOM 9399 O O . GLN B 1 466 ? -12.188 33.594 30.516 1 60.91 466 GLN B O 1
ATOM 9404 N N . LYS B 1 467 ? -10.75 33 28.844 1 65.12 467 LYS B N 1
ATOM 9405 C CA . LYS B 1 467 ? -11.797 33.188 27.844 1 65.12 467 LYS B CA 1
ATOM 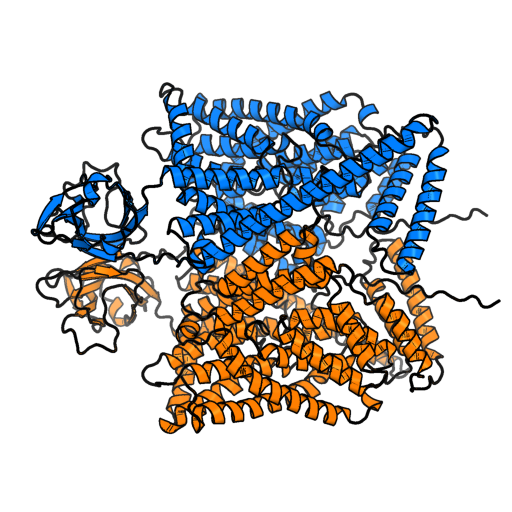9406 C C . LYS B 1 467 ? -12.891 32.156 27.984 1 65.12 467 LYS B C 1
ATOM 9408 O O . LYS B 1 467 ? -14.078 32.469 27.875 1 65.12 467 LYS B O 1
ATOM 9413 N N . ILE B 1 468 ? -12.5 31 28.297 1 65.81 468 ILE B N 1
ATOM 9414 C CA . ILE B 1 468 ? -13.461 29.938 28.547 1 65.81 468 ILE B CA 1
ATOM 9415 C C . ILE B 1 468 ? -14.297 30.25 29.781 1 65.81 468 ILE B C 1
ATOM 9417 O O . ILE B 1 468 ? -15.516 30.094 29.766 1 65.81 468 ILE B O 1
ATOM 9421 N N . SER B 1 469 ? -13.547 30.688 30.828 1 62.78 469 SER B N 1
ATOM 9422 C CA . SER B 1 469 ? -14.227 31.031 32.062 1 62.78 469 SER B CA 1
ATOM 9423 C C . SER B 1 469 ? -15.148 32.25 31.875 1 62.78 469 SER B C 1
ATOM 9425 O O . SER B 1 469 ? -16.25 32.281 32.406 1 62.78 469 SER B O 1
ATOM 9427 N N . THR B 1 470 ? -14.789 33.219 31.141 1 61.34 470 THR B N 1
ATOM 9428 C CA . THR B 1 470 ? -15.609 34.375 30.859 1 61.34 470 THR B CA 1
ATOM 9429 C C . THR B 1 470 ? -16.828 34 30 1 61.34 470 THR B C 1
ATOM 9431 O O . THR B 1 470 ? -17.922 34.5 30.234 1 61.34 470 THR B O 1
ATOM 9434 N N . LEU B 1 471 ? -16.516 33.125 29.078 1 64.81 471 LEU B N 1
ATOM 9435 C CA . LEU B 1 471 ? -17.594 32.688 28.203 1 64.81 471 LEU B CA 1
ATOM 9436 C C . LEU B 1 471 ? -18.578 31.781 28.953 1 64.81 471 LEU B C 1
ATOM 9438 O O . LEU B 1 471 ? -19.781 31.859 28.734 1 64.81 471 LEU B O 1
ATOM 9442 N N . GLU B 1 472 ? -18.031 31.031 29.828 1 62.28 472 GLU B N 1
ATOM 9443 C CA . GLU B 1 472 ? -18.875 30.188 30.672 1 62.28 472 GLU B CA 1
ATOM 9444 C C . GLU B 1 472 ? -19.719 31.031 31.625 1 62.28 472 GLU B C 1
ATOM 9446 O O . GLU B 1 472 ? -20.891 30.703 31.875 1 62.28 472 GLU B O 1
ATOM 9451 N N . ALA B 1 473 ? -19.172 32.062 32.125 1 57.09 473 ALA B N 1
ATOM 9452 C CA . ALA B 1 473 ? -19.875 32.969 33.031 1 57.09 473 ALA B CA 1
ATOM 9453 C C . ALA B 1 473 ? -20.953 33.75 32.281 1 57.09 473 ALA B C 1
ATOM 9455 O O . ALA B 1 473 ? -22.016 34.062 32.844 1 57.09 473 ALA B O 1
ATOM 9456 N N . SER B 1 474 ? -20.688 34.062 31.031 1 54.88 474 SER B N 1
ATOM 9457 C CA . SER B 1 474 ? -21.672 34.781 30.234 1 54.88 474 SER B CA 1
ATOM 9458 C C . SER B 1 474 ? -22.812 33.875 29.797 1 54.88 474 SER B C 1
ATOM 9460 O O . SER B 1 474 ? -23.828 34.344 29.297 1 54.88 474 SER B O 1
ATOM 9462 N N . LEU B 1 475 ? -22.578 32.594 29.672 1 53.09 475 LEU B N 1
ATOM 9463 C CA . LEU B 1 475 ? -23.609 31.641 29.312 1 53.09 475 LEU B CA 1
ATOM 9464 C C . LEU B 1 475 ? -24.797 31.734 30.266 1 53.09 475 LEU B C 1
ATOM 9466 O O . LEU B 1 475 ? -25.906 31.359 29.922 1 53.09 475 LEU B O 1
ATOM 9470 N N . LYS B 1 476 ? -24.672 32.125 31.484 1 46.62 476 LYS B N 1
ATOM 9471 C CA . LYS B 1 476 ? -25.75 32.156 32.469 1 46.62 476 LYS B CA 1
ATOM 9472 C C . LYS B 1 476 ? -26.75 33.281 32.125 1 46.62 476 LYS B C 1
ATOM 9474 O O . LYS B 1 476 ? -27.891 33.25 32.594 1 46.62 476 LYS B O 1
ATOM 9479 N N . ARG B 1 477 ? -26.422 34.344 31.422 1 44.97 477 ARG B N 1
ATOM 9480 C CA . ARG B 1 477 ? -27.375 35.438 31.344 1 44.97 477 ARG B CA 1
ATOM 9481 C C . ARG B 1 477 ? -28.109 35.438 30 1 44.97 477 ARG B C 1
ATOM 9483 O O . ARG B 1 477 ? -28.609 36.469 29.562 1 44.97 477 ARG B O 1
ATOM 9490 N N . THR B 1 478 ? -28 34.406 29.172 1 44.38 478 THR B N 1
ATOM 9491 C CA . THR B 1 478 ? -28.5 34.75 27.844 1 44.38 478 THR B CA 1
ATOM 9492 C C . THR B 1 478 ? -30.016 34.719 27.797 1 44.38 478 THR B C 1
ATOM 9494 O O . THR B 1 478 ? -30.625 33.719 28.188 1 44.38 478 THR B O 1
ATOM 9497 N N . PRO B 1 479 ? -30.641 35.844 27.391 1 39.06 479 PRO B N 1
ATOM 9498 C CA . PRO B 1 479 ? -32.094 36 27.266 1 39.06 479 PRO B CA 1
ATOM 9499 C C . PRO B 1 479 ? -32.719 35 26.297 1 39.06 479 PRO B C 1
ATOM 9501 O O . PRO B 1 479 ? -32 34.406 25.484 1 39.06 479 PRO B O 1
ATOM 9504 N N . HIS B 1 480 ? -34.031 34.906 26.281 1 36.66 480 HIS B N 1
ATOM 9505 C CA . HIS B 1 480 ? -35.062 34.125 25.578 1 36.66 480 HIS B CA 1
ATOM 9506 C C . HIS B 1 480 ? -35.031 34.406 24.078 1 36.66 480 HIS B C 1
ATOM 9508 O O . HIS B 1 480 ? -35.156 35.562 23.641 1 36.66 480 HIS B O 1
ATOM 9514 N N . TYR B 1 481 ? -34.156 33.938 23.188 1 40.22 481 TYR B N 1
ATOM 9515 C CA . TYR B 1 481 ? -34.031 34.156 21.75 1 40.22 481 TYR B CA 1
ATOM 9516 C C . TYR B 1 481 ? -35.219 33.562 21.016 1 40.22 481 TYR B C 1
ATOM 9518 O O . TYR B 1 481 ? -35.75 32.531 21.406 1 40.22 481 TYR B O 1
ATOM 9526 N N . THR B 1 482 ? -35.938 34.344 20.234 1 44.22 482 THR B N 1
ATOM 9527 C CA . THR B 1 482 ? -37.062 34.062 19.344 1 44.22 482 THR B CA 1
ATOM 9528 C C . THR B 1 482 ? -36.625 33.094 18.234 1 44.22 482 THR B C 1
ATOM 9530 O O . THR B 1 482 ? -35.562 33.281 17.625 1 44.22 482 THR B O 1
ATOM 9533 N N . ASN B 1 483 ? -37.156 31.906 18.016 1 49.94 483 ASN B N 1
ATOM 9534 C CA . ASN B 1 483 ? -37.062 30.656 17.266 1 49.94 483 ASN B CA 1
ATOM 9535 C C . ASN B 1 483 ? -37.094 30.891 15.766 1 49.94 483 ASN B C 1
ATOM 9537 O O . ASN B 1 483 ? -36.875 29.969 14.984 1 49.94 483 ASN B O 1
ATOM 9541 N N . THR B 1 484 ? -37.875 31.844 15.102 1 51.56 484 THR B N 1
ATOM 9542 C CA . THR B 1 484 ? -38.125 31.859 13.656 1 51.56 484 THR B CA 1
ATOM 9543 C C . THR B 1 484 ? -37.062 32.688 12.945 1 51.56 484 THR B C 1
ATOM 9545 O O . THR B 1 484 ? -36.781 33.812 13.328 1 51.56 484 THR B O 1
ATOM 9548 N N . ILE B 1 485 ? -36.219 32.094 12.133 1 58.09 485 ILE B N 1
ATOM 9549 C CA . ILE B 1 485 ? -35.25 32.812 11.32 1 58.09 485 ILE B CA 1
ATOM 9550 C C . ILE B 1 485 ? -35.969 33.781 10.375 1 58.09 485 ILE B C 1
ATOM 9552 O O . ILE B 1 485 ? -36.812 33.344 9.586 1 58.09 485 ILE B O 1
ATOM 9556 N N . SER B 1 486 ? -35.969 35 10.586 1 64.19 486 SER B N 1
ATOM 9557 C CA . SER B 1 486 ? -36.531 36.031 9.719 1 64.19 486 SER B CA 1
ATOM 9558 C C . SER B 1 486 ? -35.969 35.938 8.305 1 64.19 486 SER B C 1
ATOM 9560 O O . SER B 1 486 ? -34.875 35.406 8.102 1 64.19 486 SER B O 1
ATOM 9562 N N . GLU B 1 487 ? -36.781 36.062 7.223 1 71.69 487 GLU B N 1
ATOM 9563 C CA . GLU B 1 487 ? -36.375 36.094 5.82 1 71.69 487 GLU B CA 1
ATOM 9564 C C . GLU B 1 487 ? -35.094 36.938 5.629 1 71.69 487 GLU B C 1
ATOM 9566 O O . GLU B 1 487 ? -34.25 36.594 4.809 1 71.69 487 GLU B O 1
ATOM 9571 N N . ASP B 1 488 ? -34.969 38.031 6.383 1 72.75 488 ASP B N 1
ATOM 9572 C CA . ASP B 1 488 ? -33.812 38.906 6.266 1 72.75 488 ASP B CA 1
ATOM 9573 C C . ASP B 1 488 ? -32.562 38.188 6.773 1 72.75 488 ASP B C 1
ATOM 9575 O O . ASP B 1 488 ? -31.469 38.344 6.188 1 72.75 488 ASP B O 1
ATOM 9579 N N . ASP B 1 489 ? -32.719 37.5 7.805 1 75 489 ASP B N 1
ATOM 9580 C CA . ASP B 1 489 ? -31.609 36.75 8.352 1 75 489 ASP B CA 1
ATOM 9581 C C . ASP B 1 489 ? -31.141 35.656 7.371 1 75 489 ASP B C 1
ATOM 9583 O O . ASP B 1 489 ? -29.938 35.438 7.215 1 75 489 ASP B O 1
ATOM 9587 N N . TYR B 1 490 ? -32.062 35.062 6.742 1 79.25 490 TYR B N 1
ATOM 9588 C CA . TYR B 1 490 ? -31.766 34.031 5.746 1 79.25 490 TYR B CA 1
ATOM 9589 C C . TYR B 1 490 ? -30.953 34.625 4.598 1 79.25 490 TYR B C 1
ATOM 9591 O O . TYR B 1 490 ? -29.953 34.031 4.176 1 79.25 490 TYR B O 1
ATOM 9599 N N . ARG B 1 491 ? -31.422 35.75 4.102 1 79.56 491 ARG B N 1
ATOM 9600 C CA . ARG B 1 491 ? -30.734 36.375 2.982 1 79.56 491 ARG B CA 1
ATOM 9601 C C . ARG B 1 491 ? -29.328 36.781 3.369 1 79.56 491 ARG B C 1
ATOM 9603 O O . ARG B 1 491 ? -28.406 36.688 2.559 1 79.56 491 ARG B O 1
ATOM 9610 N N . ASP B 1 492 ? -29.172 37.25 4.582 1 80.75 492 ASP B N 1
ATOM 9611 C CA . ASP B 1 492 ? -27.859 37.656 5.047 1 80.75 492 ASP B CA 1
ATOM 9612 C C . ASP B 1 492 ? -26.922 36.438 5.18 1 80.75 492 ASP B C 1
ATOM 9614 O O . ASP B 1 492 ? -25.75 36.5 4.793 1 80.75 492 ASP B O 1
ATOM 9618 N N . HIS B 1 493 ? -27.453 35.469 5.711 1 80.88 493 HIS B N 1
ATOM 9619 C CA . HIS B 1 493 ? -26.641 34.25 5.863 1 80.88 493 HIS B CA 1
ATOM 9620 C C . HIS B 1 493 ? -26.297 33.656 4.508 1 80.88 493 HIS B C 1
ATOM 9622 O O . HIS B 1 493 ? -25.203 33.125 4.32 1 80.88 493 HIS B O 1
ATOM 9628 N N . LEU B 1 494 ? -27.234 33.719 3.65 1 84.69 494 LEU B N 1
ATOM 9629 C CA . LEU B 1 494 ? -27.016 33.188 2.309 1 84.69 494 LEU B CA 1
ATOM 9630 C C . LEU B 1 494 ? -25.875 33.938 1.621 1 84.69 494 LEU B C 1
ATOM 9632 O O . LEU B 1 494 ? -25.047 33.312 0.939 1 84.69 494 LEU B O 1
ATOM 9636 N N . LYS B 1 495 ? -25.875 35.219 1.754 1 83.19 495 LYS B N 1
ATOM 9637 C CA . LYS B 1 495 ? -24.812 36.031 1.172 1 83.19 495 LYS B CA 1
ATOM 9638 C C . LYS B 1 495 ? -23.453 35.656 1.769 1 83.19 495 LYS B C 1
ATOM 9640 O O . LYS B 1 495 ? -22.453 35.562 1.048 1 83.19 495 LYS B O 1
ATOM 9645 N N . GLU B 1 496 ? -23.438 35.469 3.006 1 80.81 496 GLU B N 1
ATOM 9646 C CA . GLU B 1 496 ? -22.203 35.094 3.689 1 80.81 496 GLU B CA 1
ATOM 9647 C C . GLU B 1 496 ? -21.719 33.719 3.238 1 80.81 496 GLU B C 1
ATOM 9649 O O . GLU B 1 496 ? -20.531 33.531 2.967 1 80.81 496 GLU B O 1
ATOM 9654 N N . LEU B 1 497 ? -22.625 32.844 3.164 1 83.56 497 LEU B N 1
ATOM 9655 C CA . LEU B 1 497 ? -22.297 31.469 2.762 1 83.56 497 LEU B CA 1
ATOM 9656 C C . LEU B 1 497 ? -21.844 31.438 1.304 1 83.56 497 LEU B C 1
ATOM 9658 O O . LEU B 1 497 ? -20.969 30.641 0.938 1 83.56 497 LEU B O 1
ATOM 9662 N N . SER B 1 498 ? -22.453 32.25 0.487 1 84.56 498 SER B N 1
ATOM 9663 C CA . SER B 1 498 ? -22.094 32.281 -0.931 1 84.56 498 SER B CA 1
ATOM 9664 C C . SER B 1 498 ? -20.672 32.75 -1.14 1 84.56 498 SER B C 1
ATOM 9666 O O . SER B 1 498 ? -20.016 32.375 -2.121 1 84.56 498 SER B O 1
ATOM 9668 N N . LYS B 1 499 ? -20.203 33.469 -0.23 1 79.31 499 LYS B N 1
ATOM 9669 C CA . LYS B 1 499 ? -18.844 33.969 -0.305 1 79.31 499 LYS B CA 1
ATOM 9670 C C . LYS B 1 499 ? -17.844 32.938 0.177 1 79.31 499 LYS B C 1
ATOM 9672 O O . LYS B 1 499 ? -16.719 32.844 -0.341 1 79.31 499 LYS B O 1
ATOM 9677 N N . THR B 1 500 ? -18.281 32.188 1.058 1 77.81 500 THR B N 1
ATOM 9678 C CA . THR B 1 500 ? -17.406 31.203 1.68 1 77.81 500 THR B CA 1
ATOM 9679 C C . THR B 1 500 ? -17.438 29.875 0.917 1 77.81 500 THR B C 1
ATOM 9681 O O . THR B 1 500 ? -16.391 29.234 0.736 1 77.81 500 THR B O 1
ATOM 9684 N N . PHE B 1 501 ? -18.609 29.547 0.547 1 82.31 501 PHE B N 1
ATOM 9685 C CA . PHE B 1 501 ? -18.812 28.281 -0.154 1 82.31 501 PHE B CA 1
ATOM 9686 C C . PHE B 1 501 ? -18.812 28.484 -1.663 1 82.31 501 PHE B C 1
ATOM 9688 O O . PHE B 1 501 ? -19.859 28.75 -2.256 1 82.31 501 PHE B O 1
ATOM 9695 N N . ARG B 1 502 ? -17.656 28.594 -2.318 1 81.62 502 ARG B N 1
ATOM 9696 C CA . ARG B 1 502 ? -17.578 28.844 -3.756 1 81.62 502 ARG B CA 1
ATOM 9697 C C . ARG B 1 502 ? -16.625 27.844 -4.43 1 81.62 502 ARG B C 1
ATOM 9699 O O . ARG B 1 502 ? -15.852 27.172 -3.756 1 81.62 502 ARG B O 1
ATOM 9706 N N . VAL B 1 503 ? -16.797 27.781 -5.633 1 88.69 503 VAL B N 1
ATOM 9707 C CA . VAL B 1 503 ? -15.883 27 -6.457 1 88.69 503 VAL B CA 1
ATOM 9708 C C . VAL B 1 503 ? -14.531 27.719 -6.523 1 88.69 503 VAL B C 1
ATOM 9710 O O . VAL B 1 503 ? -14.445 28.875 -6.922 1 88.69 503 VAL B O 1
ATOM 9713 N N . LYS B 1 504 ? -13.469 27.094 -6.059 1 87.12 504 LYS B N 1
ATOM 9714 C CA . LYS B 1 504 ? -12.141 27.688 -5.941 1 87.12 504 LYS B CA 1
ATOM 9715 C C . LYS B 1 504 ? -11.398 27.641 -7.277 1 87.12 504 LYS B C 1
ATOM 9717 O O . LYS B 1 504 ? -10.672 28.578 -7.625 1 87.12 504 LYS B O 1
ATOM 9722 N N . ASN B 1 505 ? -11.508 26.562 -8.031 1 91.19 505 ASN B N 1
ATOM 9723 C CA . ASN B 1 505 ? -10.828 26.359 -9.305 1 91.19 505 ASN B CA 1
ATOM 9724 C C . ASN B 1 505 ? -11.766 25.766 -10.359 1 91.19 505 ASN B C 1
ATOM 9726 O O . ASN B 1 505 ? -11.945 24.547 -10.422 1 91.19 505 ASN B O 1
ATOM 9730 N N . LYS B 1 506 ? -12.336 26.578 -11.18 1 92.38 506 LYS B N 1
ATOM 9731 C CA . LYS B 1 506 ? -13.328 26.156 -12.172 1 92.38 506 LYS B CA 1
ATOM 9732 C C . LYS B 1 506 ? -12.711 25.234 -13.211 1 92.38 506 LYS B C 1
ATOM 9734 O O . LYS B 1 506 ? -13.352 24.281 -13.656 1 92.38 506 LYS B O 1
ATOM 9739 N N . SER B 1 507 ? -11.5 25.531 -13.609 1 93.56 507 SER B N 1
ATOM 9740 C CA . SER B 1 507 ? -10.828 24.688 -14.594 1 93.56 507 SER B CA 1
ATOM 9741 C C . SER B 1 507 ? -10.609 23.281 -14.062 1 93.56 507 SER B C 1
ATOM 9743 O O . SER B 1 507 ? -10.891 22.297 -14.75 1 93.56 507 SER B O 1
ATOM 9745 N N . LEU B 1 508 ? -10.094 23.219 -12.836 1 94.44 508 LEU B N 1
ATOM 9746 C CA . LEU B 1 508 ? -9.867 21.922 -12.219 1 94.44 508 LEU B CA 1
ATOM 9747 C C . LEU B 1 508 ? -11.188 21.172 -12.016 1 94.44 508 LEU B C 1
ATOM 9749 O O . LEU B 1 508 ? -11.242 19.953 -12.125 1 94.44 508 LEU B O 1
ATOM 9753 N N . LEU B 1 509 ? -12.234 21.953 -11.695 1 95.25 509 LEU B N 1
ATOM 9754 C CA . LEU B 1 509 ? -13.547 21.344 -11.523 1 95.25 509 LEU B CA 1
ATOM 9755 C C . LEU B 1 509 ? -14.023 20.703 -12.828 1 95.25 509 LEU B C 1
ATOM 9757 O O . LEU B 1 509 ? -14.539 19.578 -12.812 1 95.25 509 LEU B O 1
ATOM 9761 N N . LEU B 1 510 ? -13.883 21.375 -13.891 1 95.38 510 LEU B N 1
ATOM 9762 C CA . LEU B 1 510 ? -14.281 20.844 -15.195 1 95.38 510 LEU B CA 1
ATOM 9763 C C . LEU B 1 510 ? -13.461 19.594 -15.539 1 95.38 510 LEU B C 1
ATOM 9765 O O . LEU B 1 510 ? -14.008 18.594 -15.984 1 95.38 510 LEU B O 1
ATOM 9769 N N . LYS B 1 511 ? -12.141 19.734 -15.414 1 95.44 511 LYS B N 1
ATOM 9770 C CA . LYS B 1 511 ? -11.273 18.594 -15.68 1 95.44 511 LYS B CA 1
ATOM 9771 C C . LYS B 1 511 ? -11.672 17.391 -14.836 1 95.44 511 LYS B C 1
ATOM 9773 O O . LYS B 1 511 ? -11.758 16.266 -15.344 1 95.44 511 LYS B O 1
ATOM 9778 N N . SER B 1 512 ? -11.883 17.656 -13.531 1 95.81 512 SER B N 1
ATOM 9779 C CA . SER B 1 512 ? -12.273 16.594 -12.617 1 95.81 512 SER B CA 1
ATOM 9780 C C . SER B 1 512 ? -13.617 15.992 -13.008 1 95.81 512 SER B C 1
ATOM 9782 O O . SER B 1 512 ? -13.789 14.773 -12.992 1 95.81 512 SER B O 1
ATOM 9784 N N . GLY B 1 513 ? -14.555 16.875 -13.328 1 95.25 513 GLY B N 1
ATOM 9785 C CA . GLY B 1 513 ? -15.867 16.406 -13.75 1 95.25 513 GLY B CA 1
ATOM 9786 C C . GLY B 1 513 ? -15.82 15.516 -14.977 1 95.25 513 GLY B C 1
ATOM 9787 O O . GLY B 1 513 ? -16.484 14.477 -15.031 1 95.25 513 GLY B O 1
ATOM 9788 N N . VAL B 1 514 ? -15.031 15.844 -15.914 1 96.12 514 VAL B N 1
ATOM 9789 C CA . VAL B 1 514 ? -14.922 15.102 -17.172 1 96.12 514 VAL B CA 1
ATOM 9790 C C . VAL B 1 514 ? -14.258 13.75 -16.906 1 96.12 514 VAL B C 1
ATOM 9792 O O . VAL B 1 514 ? -14.758 12.711 -17.328 1 96.12 514 VAL B O 1
ATOM 9795 N N . VAL B 1 515 ? -13.141 13.766 -16.219 1 96.62 515 VAL B N 1
ATOM 9796 C CA . VAL B 1 515 ? -12.391 12.539 -15.977 1 96.62 515 VAL B CA 1
ATOM 9797 C C . VAL B 1 515 ? -13.227 11.594 -15.117 1 96.62 515 VAL B C 1
ATOM 9799 O O . VAL B 1 515 ? -13.336 10.398 -15.422 1 96.62 515 VAL B O 1
ATOM 9802 N N . ILE B 1 516 ? -13.812 12.094 -14.047 1 95.75 516 ILE B N 1
ATOM 9803 C CA . ILE B 1 516 ? -14.641 11.266 -13.18 1 95.75 516 ILE B CA 1
ATOM 9804 C C . ILE B 1 516 ? -15.844 10.742 -13.969 1 95.75 516 ILE B C 1
ATOM 9806 O O . ILE B 1 516 ? -16.234 9.586 -13.812 1 95.75 516 ILE B O 1
ATOM 9810 N N . GLY B 1 517 ? -16.453 11.633 -14.766 1 95.69 517 GLY B N 1
ATOM 9811 C CA . GLY B 1 517 ? -17.531 11.195 -15.633 1 95.69 517 GLY B CA 1
ATOM 9812 C C . GLY B 1 517 ? -17.125 10.055 -16.547 1 95.69 517 GLY B C 1
ATOM 9813 O O . GLY B 1 517 ? -17.875 9.078 -16.688 1 95.69 517 GLY B O 1
ATOM 9814 N N . ILE B 1 518 ? -15.984 10.102 -17.156 1 95.75 518 ILE B N 1
ATOM 9815 C CA . ILE B 1 518 ? -15.484 9.055 -18.031 1 95.75 518 ILE B CA 1
ATOM 9816 C C . ILE B 1 518 ? -15.227 7.781 -17.234 1 95.75 518 ILE B C 1
ATOM 9818 O O . ILE B 1 518 ? -15.539 6.68 -17.703 1 95.75 518 ILE B O 1
ATOM 9822 N N . VAL B 1 519 ? -14.641 7.934 -16.031 1 95.81 519 VAL B N 1
ATOM 9823 C CA . VAL B 1 519 ? -14.367 6.793 -15.164 1 95.81 519 VAL B CA 1
ATOM 9824 C C . VAL B 1 519 ? -15.672 6.062 -14.844 1 95.81 519 VAL B C 1
ATOM 9826 O O . VAL B 1 519 ? -15.75 4.836 -14.953 1 95.81 519 VAL B O 1
ATOM 9829 N N . ILE B 1 520 ? -16.719 6.785 -14.492 1 93.19 520 ILE B N 1
ATOM 9830 C CA . ILE B 1 520 ? -18.016 6.199 -14.172 1 93.19 520 ILE B CA 1
ATOM 9831 C C . ILE B 1 520 ? -18.594 5.52 -15.414 1 93.19 520 ILE B C 1
ATOM 9833 O O . ILE B 1 520 ? -19.125 4.406 -15.328 1 93.19 520 ILE B O 1
ATOM 9837 N N . LEU B 1 521 ? -18.5 6.156 -16.5 1 94 521 LEU B N 1
ATOM 9838 C CA . LEU B 1 521 ? -18.984 5.57 -17.75 1 94 521 LEU B CA 1
ATOM 9839 C C . LEU B 1 521 ? -18.25 4.262 -18.047 1 94 521 LEU B C 1
ATOM 9841 O O . LEU B 1 521 ? -18.891 3.275 -18.438 1 94 521 LEU B O 1
ATOM 9845 N N . LEU B 1 522 ? -16.969 4.25 -17.891 1 93.94 522 LEU B N 1
ATOM 9846 C CA . LEU B 1 522 ? -16.172 3.053 -18.156 1 93.94 522 LEU B CA 1
ATOM 9847 C C . LEU B 1 522 ? -16.516 1.947 -17.156 1 93.94 522 LEU B C 1
ATOM 9849 O O . LEU B 1 522 ? -16.438 0.762 -17.5 1 93.94 522 LEU B O 1
ATOM 9853 N N . PHE B 1 523 ? -16.859 2.291 -15.93 1 92.88 523 PHE B N 1
ATOM 9854 C CA . PHE B 1 523 ? -17.328 1.298 -14.969 1 92.88 523 PHE B CA 1
ATOM 9855 C C . PHE B 1 523 ? -18.531 0.539 -15.516 1 92.88 523 PHE B C 1
ATOM 9857 O O . PHE B 1 523 ? -18.609 -0.687 -15.406 1 92.88 523 PHE B O 1
ATOM 9864 N N . PHE B 1 524 ? -19.422 1.261 -16.141 1 91.12 524 PHE B N 1
ATOM 9865 C CA . PHE B 1 524 ? -20.625 0.65 -16.672 1 91.12 524 PHE B CA 1
ATOM 9866 C C . PHE B 1 524 ? -20.312 -0.181 -17.906 1 91.12 524 PHE B C 1
ATOM 9868 O O . PHE B 1 524 ? -21 -1.161 -18.203 1 91.12 524 PHE B O 1
ATOM 9875 N N . LEU B 1 525 ? -19.25 0.159 -18.594 1 90.75 525 LEU B N 1
ATOM 9876 C CA . LEU B 1 525 ? -18.906 -0.521 -19.828 1 90.75 525 LEU B CA 1
ATOM 9877 C C . LEU B 1 525 ? -17.938 -1.67 -19.578 1 90.75 525 LEU B C 1
ATOM 9879 O O . LEU B 1 525 ? -17.531 -2.367 -20.5 1 90.75 525 LEU B O 1
ATOM 9883 N N . GLU B 1 526 ? -17.531 -1.844 -18.406 1 88.12 526 GLU B N 1
ATOM 9884 C CA . GLU B 1 526 ? -16.5 -2.818 -18.031 1 88.12 526 GLU B CA 1
ATOM 9885 C C . GLU B 1 526 ? -16.922 -4.23 -18.438 1 88.12 526 GLU B C 1
ATOM 9887 O O . GLU B 1 526 ? -16.078 -5.047 -18.812 1 88.12 526 GLU B O 1
ATOM 9892 N N . SER B 1 527 ? -18.25 -4.527 -18.5 1 81.5 527 SER B N 1
ATOM 9893 C CA . SER B 1 527 ? -18.75 -5.875 -18.75 1 81.5 527 SER B CA 1
ATOM 9894 C C . SER B 1 527 ? -18.812 -6.172 -20.25 1 81.5 527 SER B C 1
ATOM 9896 O O . SER B 1 527 ? -19.062 -7.309 -20.656 1 81.5 527 SER B O 1
ATOM 9898 N N . ILE B 1 528 ? -18.5 -5.215 -21.016 1 83.12 528 ILE B N 1
ATOM 9899 C CA . ILE B 1 528 ? -18.5 -5.449 -22.469 1 83.12 528 ILE B CA 1
ATOM 9900 C C . ILE B 1 528 ? -17.281 -6.289 -22.844 1 83.12 528 ILE B C 1
ATOM 9902 O O . ILE B 1 528 ? -16.141 -5.953 -22.5 1 83.12 528 ILE B O 1
ATOM 9906 N N . PRO B 1 529 ? -17.344 -7.457 -23.469 1 77 529 PRO B N 1
ATOM 9907 C CA . PRO B 1 529 ? -16.281 -8.43 -23.75 1 77 529 PRO B CA 1
ATOM 9908 C C . PRO B 1 529 ? -15.102 -7.812 -24.484 1 77 529 PRO B C 1
ATOM 9910 O O . PRO B 1 529 ? -13.961 -8.25 -24.312 1 77 529 PRO B O 1
ATOM 9913 N N . GLY B 1 530 ? -15.25 -6.688 -25.156 1 79 530 GLY B N 1
ATOM 9914 C CA . GLY B 1 530 ? -14.156 -6.074 -25.891 1 79 530 GLY B CA 1
ATOM 9915 C C . GLY B 1 530 ? -13.297 -5.164 -25.031 1 79 530 GLY B C 1
ATOM 9916 O O . GLY B 1 530 ? -12.141 -4.891 -25.359 1 79 530 GLY B O 1
ATOM 9917 N N . LEU B 1 531 ? -13.766 -4.859 -23.953 1 84.31 531 LEU B N 1
ATOM 9918 C CA . LEU B 1 531 ? -13.039 -3.975 -23.062 1 84.31 531 LEU B CA 1
ATOM 9919 C C . LEU B 1 531 ? -12.375 -4.77 -21.938 1 84.31 531 LEU B C 1
ATOM 9921 O O . LEU B 1 531 ? -13.055 -5.398 -21.125 1 84.31 531 LEU B O 1
ATOM 9925 N N . LYS B 1 532 ? -11.07 -4.844 -21.891 1 84.56 532 LYS B N 1
ATOM 9926 C CA . LYS B 1 532 ? -10.312 -5.668 -20.969 1 84.56 532 LYS B CA 1
ATOM 9927 C C . LYS B 1 532 ? -9.773 -4.836 -19.812 1 84.56 532 LYS B C 1
ATOM 9929 O O . LYS B 1 532 ? -8.664 -5.07 -19.328 1 84.56 532 LYS B O 1
ATOM 9934 N N . LEU B 1 533 ? -10.484 -3.852 -19.469 1 89.38 533 LEU B N 1
ATOM 9935 C CA . LEU B 1 533 ? -10.086 -3.008 -18.359 1 89.38 533 LEU B CA 1
ATOM 9936 C C . LEU B 1 533 ? -10.914 -3.322 -17.109 1 89.38 533 LEU B C 1
ATOM 9938 O O . LEU B 1 533 ? -12.141 -3.189 -17.125 1 89.38 533 LEU B O 1
ATOM 9942 N N . SER B 1 534 ? -10.25 -3.805 -16.078 1 89.62 534 SER B N 1
ATOM 9943 C CA . SER B 1 534 ? -10.945 -4.031 -14.82 1 89.62 534 SER B CA 1
ATOM 9944 C C . SER B 1 534 ? -11.312 -2.715 -14.141 1 89.62 534 SER B C 1
ATOM 9946 O O . SER B 1 534 ? -10.805 -1.656 -14.523 1 89.62 534 SER B O 1
ATOM 9948 N N . ILE B 1 535 ? -12.195 -2.754 -13.164 1 90.69 535 ILE B N 1
ATOM 9949 C CA . ILE B 1 535 ? -12.656 -1.553 -12.477 1 90.69 535 ILE B CA 1
ATOM 9950 C C . ILE B 1 535 ? -11.492 -0.923 -11.711 1 90.69 535 ILE B C 1
ATOM 9952 O O . ILE B 1 535 ? -11.391 0.303 -11.625 1 90.69 535 ILE B O 1
ATOM 9956 N N . GLY B 1 536 ? -10.617 -1.777 -11.156 1 91.94 536 GLY B N 1
ATOM 9957 C CA . GLY B 1 536 ? -9.43 -1.271 -10.484 1 91.94 536 GLY B CA 1
ATOM 9958 C C . GLY B 1 536 ? -8.523 -0.47 -11.398 1 91.94 536 GLY B C 1
ATOM 9959 O O . GLY B 1 536 ? -8.078 0.625 -11.047 1 91.94 536 GLY B O 1
ATOM 9960 N N . TRP B 1 537 ? -8.234 -0.933 -12.586 1 94.06 537 TRP B N 1
ATOM 9961 C CA . TRP B 1 537 ? -7.398 -0.241 -13.562 1 94.06 537 TRP B CA 1
ATOM 9962 C C . TRP B 1 537 ? -8.047 1.07 -14 1 94.06 537 TRP B C 1
ATOM 9964 O O . TRP B 1 537 ? -7.359 2.08 -14.172 1 94.06 537 TRP B O 1
ATOM 9974 N N . ILE B 1 538 ? -9.359 1.028 -14.227 1 95.12 538 ILE B N 1
ATOM 9975 C CA . ILE B 1 538 ? -10.07 2.23 -14.633 1 95.12 538 ILE B CA 1
ATOM 9976 C C . ILE B 1 538 ? -9.867 3.334 -13.602 1 95.12 538 ILE B C 1
ATOM 9978 O O . ILE B 1 538 ? -9.555 4.477 -13.953 1 95.12 538 ILE B O 1
ATOM 9982 N N . ALA B 1 539 ? -10.039 2.963 -12.352 1 94.56 539 ALA B N 1
ATOM 9983 C CA . ALA B 1 539 ? -9.898 3.93 -11.266 1 94.56 539 ALA B CA 1
ATOM 9984 C C . ALA B 1 539 ? -8.477 4.477 -11.203 1 94.56 539 ALA B C 1
ATOM 9986 O O . ALA B 1 539 ? -8.273 5.688 -11.078 1 94.56 539 ALA B O 1
ATOM 9987 N N . ILE B 1 540 ? -7.43 3.646 -11.305 1 96.5 540 ILE B N 1
ATOM 9988 C CA . ILE B 1 540 ? -6.031 4.051 -11.203 1 96.5 540 ILE B CA 1
ATOM 9989 C C . ILE B 1 540 ? -5.66 4.93 -12.398 1 96.5 540 ILE B C 1
ATOM 9991 O O . ILE B 1 540 ? -5.004 5.961 -12.234 1 96.5 540 ILE B O 1
ATOM 9995 N N . LEU B 1 541 ? -6.043 4.52 -13.609 1 97 541 LEU B N 1
ATOM 9996 C CA . LEU B 1 541 ? -5.742 5.297 -14.805 1 97 541 LEU B CA 1
ATOM 9997 C C . LEU B 1 541 ? -6.418 6.664 -14.75 1 97 541 LEU B C 1
ATOM 9999 O O . LEU B 1 541 ? -5.812 7.672 -15.117 1 97 541 LEU B O 1
ATOM 10003 N N . GLY B 1 542 ? -7.691 6.664 -14.312 1 97.19 542 GLY B N 1
ATOM 10004 C CA . GLY B 1 542 ? -8.367 7.938 -14.125 1 97.19 542 GLY B CA 1
ATOM 10005 C C . GLY B 1 542 ? -7.668 8.844 -13.133 1 97.19 542 GLY B C 1
ATOM 10006 O O . GLY B 1 542 ? -7.543 10.047 -13.359 1 97.19 542 GLY B O 1
ATOM 10007 N N . ALA B 1 543 ? -7.246 8.281 -12.031 1 97.12 543 ALA B N 1
ATOM 10008 C CA . ALA B 1 543 ? -6.555 9.039 -10.992 1 97.12 543 ALA B CA 1
ATOM 10009 C C . ALA B 1 543 ? -5.25 9.633 -11.523 1 97.12 543 ALA B C 1
ATOM 10011 O O . ALA B 1 543 ? -4.988 10.82 -11.352 1 97.12 543 ALA B O 1
ATOM 10012 N N . ILE B 1 544 ? -4.402 8.789 -12.188 1 97.12 544 ILE B N 1
ATOM 10013 C CA . ILE B 1 544 ? -3.131 9.258 -12.719 1 97.12 544 ILE B CA 1
ATOM 10014 C C . ILE B 1 544 ? -3.381 10.328 -13.781 1 97.12 544 ILE B C 1
ATOM 10016 O O . ILE B 1 544 ? -2.693 11.352 -13.805 1 97.12 544 ILE B O 1
ATOM 10020 N N . PHE B 1 545 ? -4.367 10.07 -14.625 1 96.69 545 PHE B N 1
ATOM 10021 C CA . PHE B 1 545 ? -4.711 11.023 -15.672 1 96.69 545 PHE B CA 1
ATOM 10022 C C . PHE B 1 545 ? -5.078 12.375 -15.07 1 96.69 545 PHE B C 1
ATOM 10024 O O . PHE B 1 545 ? -4.621 13.422 -15.547 1 96.69 545 PHE B O 1
ATOM 10031 N N . LEU B 1 546 ? -5.898 12.32 -14.078 1 96.19 546 LEU B N 1
ATOM 10032 C CA . LEU B 1 546 ? -6.336 13.57 -13.461 1 96.19 546 LEU B CA 1
ATOM 10033 C C . LEU B 1 546 ? -5.18 14.25 -12.727 1 96.19 546 LEU B C 1
ATOM 10035 O O . LEU B 1 546 ? -5.117 15.477 -12.664 1 96.19 546 LEU B O 1
ATOM 10039 N N . LEU B 1 547 ? -4.332 13.523 -12.086 1 95.81 547 LEU B N 1
ATOM 10040 C CA . LEU B 1 547 ? -3.145 14.094 -11.453 1 95.81 547 LEU B CA 1
ATOM 10041 C C . LEU B 1 547 ? -2.281 14.82 -12.484 1 95.81 547 LEU B C 1
ATOM 10043 O O . LEU B 1 547 ? -1.704 15.867 -12.188 1 95.81 547 LEU B O 1
ATOM 10047 N N . VAL B 1 548 ? -2.166 14.219 -13.664 1 94.5 548 VAL B N 1
ATOM 10048 C CA . VAL B 1 548 ? -1.407 14.836 -14.742 1 94.5 548 VAL B CA 1
ATOM 10049 C C . VAL B 1 548 ? -2.078 16.141 -15.172 1 94.5 548 VAL B C 1
ATOM 10051 O O . VAL B 1 548 ? -1.424 17.172 -15.266 1 94.5 548 VAL B O 1
ATOM 10054 N N . LEU B 1 549 ? -3.363 16.125 -15.328 1 94.25 549 LEU B N 1
ATOM 10055 C CA . LEU B 1 549 ? -4.109 17.281 -15.805 1 94.25 549 LEU B CA 1
ATOM 10056 C C . LEU B 1 549 ? -4.125 18.391 -14.75 1 94.25 549 LEU B C 1
ATOM 10058 O O . LEU B 1 549 ? -4.184 19.578 -15.094 1 94.25 549 LEU B O 1
ATOM 10062 N N . GLY B 1 550 ? -4.16 17.953 -13.523 1 91.81 550 GLY B N 1
ATOM 10063 C CA . GLY B 1 550 ? -4.223 18.938 -12.453 1 91.81 550 GLY B CA 1
ATOM 10064 C C . GLY B 1 550 ? -2.936 19.719 -12.281 1 91.81 550 GLY B C 1
ATOM 10065 O O . GLY B 1 550 ? -2.947 20.828 -11.766 1 91.81 550 GLY B O 1
ATOM 10066 N N . ASP B 1 551 ? -1.815 19.125 -12.711 1 87.69 551 ASP B N 1
ATOM 10067 C CA . ASP B 1 551 ? -0.522 19.797 -12.695 1 87.69 551 ASP B CA 1
ATOM 10068 C C . ASP B 1 551 ? -0.247 20.422 -11.328 1 87.69 551 ASP B C 1
ATOM 10070 O O . ASP B 1 551 ? 0.03 21.609 -11.219 1 87.69 551 ASP B O 1
ATOM 10074 N N . PHE B 1 552 ? -0.383 19.578 -10.297 1 83.81 552 PHE B N 1
ATOM 10075 C CA . PHE B 1 552 ? -0.241 20.031 -8.922 1 83.81 552 PHE B CA 1
ATOM 10076 C C . PHE B 1 552 ? 1.222 20.297 -8.594 1 83.81 552 PHE B C 1
ATOM 10078 O O . PHE B 1 552 ? 2.105 19.547 -9 1 83.81 552 PHE B O 1
ATOM 10085 N N . ASP B 1 553 ? 1.43 21.406 -7.941 1 72.06 553 ASP B N 1
ATOM 10086 C CA . ASP B 1 553 ? 2.775 21.719 -7.477 1 72.06 553 ASP B CA 1
ATOM 10087 C C . ASP B 1 553 ? 3.193 20.812 -6.328 1 72.06 553 ASP B C 1
ATOM 10089 O O . ASP B 1 553 ? 4.363 20.438 -6.219 1 72.06 553 ASP B O 1
ATOM 10093 N N . GLU B 1 554 ? 2.213 20.5 -5.473 1 78 554 GLU B N 1
ATOM 10094 C CA . GLU B 1 554 ? 2.475 19.641 -4.324 1 78 554 GLU B CA 1
ATOM 10095 C C . GLU B 1 554 ? 1.588 18.406 -4.352 1 78 554 GLU B C 1
ATOM 10097 O O . GLU B 1 554 ? 0.424 18.453 -3.949 1 78 554 GLU B O 1
ATOM 10102 N N . LEU B 1 555 ? 2.203 17.312 -4.789 1 86.38 555 LEU B N 1
ATOM 10103 C CA . LEU B 1 555 ? 1.49 16.047 -4.836 1 86.38 555 LEU B CA 1
ATOM 10104 C C . LEU B 1 555 ? 1.102 15.578 -3.434 1 86.38 555 LEU B C 1
ATOM 10106 O O . LEU B 1 555 ? 0.073 14.93 -3.252 1 86.38 555 LEU B O 1
ATOM 10110 N N . GLU B 1 556 ? 1.881 16 -2.445 1 81.5 556 GLU B N 1
ATOM 10111 C CA . GLU B 1 556 ? 1.679 15.57 -1.062 1 81.5 556 GLU B CA 1
ATOM 10112 C C . GLU B 1 556 ? 0.343 16.078 -0.521 1 81.5 556 GLU B C 1
ATOM 10114 O O . GLU B 1 556 ? -0.296 15.398 0.291 1 81.5 556 GLU B O 1
ATOM 10119 N N . SER B 1 557 ? -0.068 17.25 -0.991 1 82.62 557 SER B N 1
ATOM 10120 C CA . SER B 1 557 ? -1.342 17.797 -0.536 1 82.62 557 SER B CA 1
ATOM 10121 C C . SER B 1 557 ? -2.51 16.922 -0.97 1 82.62 557 SER B C 1
ATOM 10123 O O . SER B 1 557 ? -3.482 16.75 -0.23 1 82.62 557 SER B O 1
ATOM 10125 N N . ILE B 1 558 ? -2.395 16.344 -2.105 1 89.62 558 ILE B N 1
ATOM 10126 C CA . ILE B 1 558 ? -3.434 15.453 -2.617 1 89.62 558 ILE B CA 1
ATOM 10127 C C . ILE B 1 558 ? -3.367 14.109 -1.894 1 89.62 558 ILE B C 1
ATOM 10129 O O . ILE B 1 558 ? -4.391 13.586 -1.449 1 89.62 558 ILE B O 1
ATOM 10133 N N . LEU B 1 559 ? -2.207 13.594 -1.695 1 89.81 559 LEU B N 1
ATOM 10134 C CA . LEU B 1 559 ? -2.018 12.273 -1.109 1 89.81 559 LEU B CA 1
ATOM 10135 C C . LEU B 1 559 ? -2.299 12.297 0.39 1 89.81 559 LEU B C 1
ATOM 10137 O O . LEU B 1 559 ? -2.609 11.266 0.985 1 89.81 559 LEU B O 1
ATOM 10141 N N . SER B 1 560 ? -2.156 13.453 0.988 1 84.38 560 SER B N 1
ATOM 10142 C CA . SER B 1 560 ? -2.432 13.57 2.416 1 84.38 560 SER B CA 1
ATOM 10143 C C . SER B 1 560 ? -3.918 13.391 2.709 1 84.38 560 SER B C 1
ATOM 10145 O O . SER B 1 560 ? -4.297 13.086 3.842 1 84.38 560 SER B O 1
ATOM 10147 N N . ARG B 1 561 ? -4.766 13.578 1.676 1 83.19 561 ARG B N 1
ATOM 10148 C CA . ARG B 1 561 ? -6.207 13.438 1.859 1 83.19 561 ARG B CA 1
ATOM 10149 C C . ARG B 1 561 ? -6.652 12 1.636 1 83.19 561 ARG B C 1
ATOM 10151 O O . ARG B 1 561 ? -7.785 11.641 1.959 1 83.19 561 ARG B O 1
ATOM 10158 N N . VAL B 1 562 ? -5.793 11.219 1.14 1 89.62 562 VAL B N 1
ATOM 10159 C CA . VAL B 1 562 ? -6.082 9.797 0.984 1 89.62 562 VAL B CA 1
ATOM 10160 C C . VAL B 1 562 ? -6.156 9.133 2.357 1 89.62 562 VAL B C 1
ATOM 10162 O O . VAL B 1 562 ? -5.348 9.43 3.24 1 89.62 562 VAL B O 1
ATOM 10165 N N . GLU B 1 563 ? -7.188 8.312 2.553 1 85.81 563 GLU B N 1
ATOM 10166 C CA . GLU B 1 563 ? -7.355 7.598 3.814 1 85.81 563 GLU B CA 1
ATOM 10167 C C . GLU B 1 563 ? -6.461 6.363 3.867 1 85.81 563 GLU B C 1
ATOM 10169 O O . GLU B 1 563 ? -6.949 5.234 3.777 1 85.81 563 GLU B O 1
ATOM 10174 N N . TRP B 1 564 ? -5.242 6.559 4.191 1 90.06 564 TRP B N 1
ATOM 10175 C CA . TRP B 1 564 ? -4.242 5.496 4.188 1 90.06 564 TRP B CA 1
ATOM 10176 C C . TRP B 1 564 ? -4.551 4.457 5.262 1 90.06 564 TRP B C 1
ATOM 10178 O O . TRP B 1 564 ? -4.281 3.268 5.078 1 90.06 564 TRP B O 1
ATOM 10188 N N . SER B 1 565 ? -5.074 4.863 6.422 1 89.06 565 SER B N 1
ATOM 10189 C CA . SER B 1 565 ? -5.43 3.926 7.48 1 89.06 565 SER B CA 1
ATOM 10190 C C . SER B 1 565 ? -6.48 2.926 7.004 1 89.06 565 SER B C 1
ATOM 10192 O O . SER B 1 565 ? -6.406 1.738 7.332 1 89.06 565 SER B O 1
ATOM 10194 N N . THR B 1 566 ? -7.438 3.416 6.176 1 84.31 566 THR B N 1
ATOM 10195 C CA . THR B 1 566 ? -8.477 2.549 5.629 1 84.31 566 THR B CA 1
ATOM 10196 C C . THR B 1 566 ? -7.871 1.533 4.66 1 84.31 566 THR B C 1
ATOM 10198 O O . THR B 1 566 ? -8.258 0.361 4.668 1 84.31 566 THR B O 1
ATOM 10201 N N . LEU B 1 567 ? -6.961 1.999 3.824 1 90.81 567 LEU B N 1
ATOM 10202 C CA . LEU B 1 567 ? -6.305 1.096 2.887 1 90.81 567 LEU B CA 1
ATOM 10203 C C . LEU B 1 567 ? -5.523 0.015 3.629 1 90.81 567 LEU B C 1
ATOM 10205 O O . LEU B 1 567 ? -5.57 -1.159 3.254 1 90.81 567 LEU B O 1
ATOM 10209 N N . LEU B 1 568 ? -4.777 0.402 4.73 1 93.56 568 LEU B N 1
ATOM 10210 C CA . LEU B 1 568 ? -4.055 -0.561 5.555 1 93.56 568 LEU B CA 1
ATOM 10211 C C . LEU B 1 568 ? -5.016 -1.536 6.223 1 93.56 568 LEU B C 1
ATOM 10213 O O . LEU B 1 568 ? -4.719 -2.727 6.34 1 93.56 568 LEU B O 1
ATOM 10217 N N . PHE B 1 569 ? -6.125 -1.005 6.629 1 88.88 569 PHE B N 1
ATOM 10218 C CA . PHE B 1 569 ? -7.16 -1.817 7.262 1 88.88 569 PHE B CA 1
ATOM 10219 C C . PHE B 1 569 ? -7.652 -2.9 6.309 1 88.88 569 PHE B C 1
ATOM 10221 O O . PHE B 1 569 ? -7.695 -4.078 6.672 1 88.88 569 PHE B O 1
ATOM 10228 N N . PHE B 1 570 ? -7.984 -2.521 5.051 1 85.62 570 PHE B N 1
ATOM 10229 C CA . PHE B 1 570 ? -8.445 -3.467 4.043 1 85.62 570 PHE B CA 1
ATOM 10230 C C . PHE B 1 570 ? -7.379 -4.516 3.752 1 85.62 570 PHE B C 1
ATOM 10232 O O . PHE B 1 570 ? -7.672 -5.711 3.705 1 85.62 570 PHE B O 1
ATOM 10239 N N . GLY B 1 571 ? -6.156 -4.047 3.537 1 91.5 571 GLY B N 1
ATOM 10240 C CA . GLY B 1 571 ? -5.066 -4.977 3.285 1 91.5 571 GLY B CA 1
ATOM 10241 C C . GLY B 1 571 ? -4.895 -6.008 4.383 1 91.5 571 GLY B C 1
ATOM 10242 O O . GLY B 1 571 ? -4.781 -7.203 4.105 1 91.5 571 GLY B O 1
ATOM 10243 N N . ALA B 1 572 ? -4.898 -5.578 5.645 1 93.62 572 ALA B N 1
ATOM 10244 C CA . ALA B 1 572 ? -4.734 -6.473 6.789 1 93.62 572 ALA B CA 1
ATOM 10245 C C . ALA B 1 572 ? -5.922 -7.43 6.91 1 93.62 572 ALA B C 1
ATOM 10247 O O . ALA B 1 572 ? -5.75 -8.602 7.246 1 93.62 572 ALA B O 1
ATOM 10248 N N . LEU B 1 573 ? -7.098 -6.926 6.609 1 87 573 LEU B N 1
ATOM 10249 C CA . LEU B 1 573 ? -8.297 -7.746 6.727 1 87 573 LEU B CA 1
ATOM 10250 C C . LEU B 1 573 ? -8.289 -8.867 5.691 1 87 573 LEU B C 1
ATOM 10252 O O . LEU B 1 573 ? -8.703 -9.992 5.984 1 87 573 LEU B O 1
ATOM 10256 N N . PHE B 1 574 ? -7.867 -8.578 4.453 1 87.56 574 PHE B N 1
ATOM 10257 C CA . PHE B 1 574 ? -7.766 -9.609 3.432 1 87.56 574 PHE B CA 1
ATOM 10258 C C . PHE B 1 574 ? -6.82 -10.719 3.877 1 87.56 574 PHE B C 1
ATOM 10260 O O . PHE B 1 574 ? -7.09 -11.898 3.641 1 87.56 574 PHE B O 1
ATOM 10267 N N . VAL B 1 575 ? -5.758 -10.336 4.543 1 93.12 575 VAL B N 1
ATOM 10268 C CA . VAL B 1 575 ? -4.797 -11.312 5.035 1 93.12 575 VAL B CA 1
ATOM 10269 C C . VAL B 1 575 ? -5.441 -12.172 6.117 1 93.12 575 VAL B C 1
ATOM 10271 O O . VAL B 1 575 ? -5.293 -13.398 6.113 1 93.12 575 VAL B O 1
ATOM 10274 N N . VAL B 1 576 ? -6.18 -11.547 7.008 1 92.06 576 VAL B N 1
ATOM 10275 C CA . VAL B 1 576 ? -6.855 -12.281 8.07 1 92.06 576 VAL B CA 1
ATOM 10276 C C . VAL B 1 576 ? -7.82 -13.297 7.457 1 92.06 576 VAL B C 1
ATOM 10278 O O . VAL B 1 576 ? -7.812 -14.477 7.836 1 92.06 576 VAL B O 1
ATOM 10281 N N . MET B 1 577 ? -8.547 -12.898 6.527 1 84.81 577 MET B N 1
ATOM 10282 C CA . MET B 1 577 ? -9.602 -13.734 5.969 1 84.81 577 MET B CA 1
ATOM 10283 C C . MET B 1 577 ? -9.016 -14.922 5.215 1 84.81 577 MET B C 1
ATOM 10285 O O . MET B 1 577 ? -9.539 -16.031 5.305 1 84.81 577 MET B O 1
ATOM 10289 N N . GLU B 1 578 ? -7.973 -14.641 4.426 1 86 578 GLU B N 1
ATOM 10290 C CA . GLU B 1 578 ? -7.32 -15.75 3.736 1 86 578 GLU B CA 1
ATOM 10291 C C . GLU B 1 578 ? -6.727 -16.75 4.727 1 86 578 GLU B C 1
ATOM 10293 O O . GLU B 1 578 ? -6.809 -17.953 4.52 1 86 578 GLU B O 1
ATOM 10298 N N . ALA B 1 579 ? -6.152 -16.203 5.797 1 91.56 579 ALA B N 1
ATOM 10299 C CA . ALA B 1 579 ? -5.594 -17.078 6.824 1 91.56 579 ALA B CA 1
ATOM 10300 C C . ALA B 1 579 ? -6.684 -17.906 7.492 1 91.56 579 ALA B C 1
ATOM 10302 O O . ALA B 1 579 ? -6.5 -19.094 7.754 1 91.56 579 ALA B O 1
ATOM 10303 N N . LEU B 1 580 ? -7.797 -17.312 7.785 1 88.5 580 LEU B N 1
ATOM 10304 C CA . LEU B 1 580 ? -8.898 -18.031 8.414 1 88.5 580 LEU B CA 1
ATOM 10305 C C . LEU B 1 580 ? -9.461 -19.109 7.488 1 88.5 580 LEU B C 1
ATOM 10307 O O . LEU B 1 580 ? -9.891 -20.156 7.949 1 88.5 580 LEU B O 1
ATOM 10311 N N . SER B 1 581 ? -9.461 -18.797 6.211 1 82.38 581 SER B N 1
ATOM 10312 C CA . SER B 1 581 ? -9.883 -19.797 5.234 1 82.38 581 SER B CA 1
ATOM 10313 C C . SER B 1 581 ? -8.953 -21 5.238 1 82.38 581 SER B C 1
ATOM 10315 O O . SER B 1 581 ? -9.406 -22.141 5.176 1 82.38 581 SER B O 1
ATOM 10317 N N . ARG B 1 582 ? -7.707 -20.703 5.387 1 80.69 582 ARG B N 1
ATOM 10318 C CA . ARG B 1 582 ? -6.715 -21.781 5.41 1 80.69 582 ARG B CA 1
ATOM 10319 C C . ARG B 1 582 ? -6.797 -22.578 6.715 1 80.69 582 ARG B C 1
ATOM 10321 O O . ARG B 1 582 ? -6.395 -23.734 6.766 1 80.69 582 ARG B O 1
ATOM 10328 N N . LEU B 1 583 ? -7.355 -21.922 7.754 1 86.81 583 LEU B N 1
ATOM 10329 C CA . LEU B 1 583 ? -7.582 -22.594 9.023 1 86.81 583 LEU B CA 1
ATOM 10330 C C . LEU B 1 583 ? -8.953 -23.25 9.055 1 86.81 583 LEU B C 1
ATOM 10332 O O . LEU B 1 583 ? -9.453 -23.609 10.125 1 86.81 583 LEU B O 1
ATOM 10336 N N . ASP B 1 584 ? -9.664 -23.234 7.898 1 80.12 584 ASP B N 1
ATOM 10337 C CA . ASP B 1 584 ? -10.859 -24.031 7.629 1 80.12 584 ASP B CA 1
ATOM 10338 C C . ASP B 1 584 ? -12.094 -23.375 8.258 1 80.12 584 ASP B C 1
ATOM 10340 O O . ASP B 1 584 ? -13.117 -24.047 8.445 1 80.12 584 ASP B O 1
ATOM 10344 N N . LEU B 1 585 ? -11.977 -22.156 8.617 1 83.81 585 LEU B N 1
ATOM 10345 C CA . LEU B 1 585 ? -13.141 -21.5 9.203 1 83.81 585 LEU B CA 1
ATOM 10346 C C . LEU B 1 585 ? -14.258 -21.344 8.18 1 83.81 585 LEU B C 1
ATOM 10348 O O . LEU B 1 585 ? -15.422 -21.594 8.492 1 83.81 585 LEU B O 1
ATOM 10352 N N . VAL B 1 586 ? -13.953 -20.906 6.988 1 77.75 586 VAL B N 1
ATOM 10353 C CA . VAL B 1 586 ? -14.938 -20.672 5.938 1 77.75 586 VAL B CA 1
ATOM 10354 C C . VAL B 1 586 ? -15.664 -21.984 5.621 1 77.75 586 VAL B C 1
ATOM 10356 O O . VAL B 1 586 ? -16.891 -22 5.48 1 77.75 586 VAL B O 1
ATOM 10359 N N . TRP B 1 587 ? -14.883 -23.016 5.555 1 75.81 587 TRP B N 1
ATOM 10360 C CA . TRP B 1 587 ? -15.469 -24.344 5.328 1 75.81 587 TRP B CA 1
ATOM 10361 C C . TRP B 1 587 ? -16.484 -24.688 6.41 1 75.81 587 TRP B C 1
ATOM 10363 O O . TRP B 1 587 ? -17.562 -25.203 6.117 1 75.81 587 TRP B O 1
ATOM 10373 N N . TYR B 1 588 ? -16.141 -24.406 7.602 1 80.38 588 TYR B N 1
ATOM 10374 C CA . TYR B 1 588 ? -17 -24.688 8.742 1 80.38 588 TYR B CA 1
ATOM 10375 C C . TYR B 1 588 ? -18.297 -23.906 8.648 1 80.38 588 TYR B C 1
ATOM 10377 O O . TYR B 1 588 ? -19.391 -24.484 8.828 1 80.38 588 TYR B O 1
ATOM 10385 N N . ILE B 1 589 ? -18.266 -22.656 8.359 1 82.69 589 ILE B N 1
ATOM 10386 C CA . ILE B 1 589 ? -19.438 -21.797 8.273 1 82.69 589 ILE B CA 1
ATOM 10387 C C . ILE B 1 589 ? -20.312 -22.25 7.102 1 82.69 589 ILE B C 1
ATOM 10389 O O . ILE B 1 589 ? -21.547 -22.297 7.215 1 82.69 589 ILE B O 1
ATOM 10393 N N . VAL B 1 590 ? -19.656 -22.547 6.004 1 78 590 VAL B N 1
ATOM 10394 C CA . VAL B 1 590 ? -20.375 -23 4.816 1 78 590 VAL B CA 1
ATOM 10395 C C . VAL B 1 590 ? -21.172 -24.266 5.145 1 78 590 VAL B C 1
ATOM 10397 O O . VAL B 1 590 ? -22.359 -24.375 4.805 1 78 590 VAL B O 1
ATOM 10400 N N . ASN B 1 591 ? -20.531 -25.156 5.836 1 78.38 591 ASN B N 1
ATOM 10401 C CA . ASN B 1 591 ? -21.172 -26.422 6.18 1 78.38 591 ASN B CA 1
ATOM 10402 C C . ASN B 1 591 ? -22.344 -26.219 7.129 1 78.38 591 ASN B C 1
ATOM 10404 O O . ASN B 1 591 ? -23.391 -26.844 6.977 1 78.38 591 ASN B O 1
ATOM 10408 N N . MET B 1 592 ? -22.188 -25.344 8.055 1 83.19 592 MET B N 1
ATOM 10409 C CA . MET B 1 592 ? -23.25 -25.047 8.992 1 83.19 592 MET B CA 1
ATOM 10410 C C . MET B 1 592 ? -24.438 -24.406 8.289 1 83.19 592 MET B C 1
ATOM 10412 O O . MET B 1 592 ? -25.594 -24.719 8.57 1 83.19 592 MET B O 1
ATOM 10416 N N . THR B 1 593 ? -24.203 -23.531 7.379 1 84.5 593 THR B N 1
ATOM 10417 C CA . THR B 1 593 ? -25.234 -22.812 6.641 1 84.5 593 THR B CA 1
ATOM 10418 C C . THR B 1 593 ? -25.953 -23.75 5.672 1 84.5 593 THR B C 1
ATOM 10420 O O . THR B 1 593 ? -27.172 -23.688 5.516 1 84.5 593 THR B O 1
ATOM 10423 N N . GLN B 1 594 ? -25.156 -24.578 5.102 1 83 594 GLN B N 1
ATOM 10424 C CA . GLN B 1 594 ? -25.734 -25.547 4.172 1 83 594 GLN B CA 1
ATOM 10425 C C . GLN B 1 594 ? -26.688 -26.5 4.887 1 83 594 GLN B C 1
ATOM 10427 O O . GLN B 1 594 ? -27.719 -26.875 4.336 1 83 594 GLN B O 1
ATOM 10432 N N . LYS B 1 595 ? -26.297 -26.875 6.02 1 85.5 595 LYS B N 1
ATOM 10433 C CA . LYS B 1 595 ? -27.156 -27.75 6.801 1 85.5 595 LYS B CA 1
ATOM 10434 C C . LYS B 1 595 ? -28.5 -27.078 7.09 1 85.5 595 LYS B C 1
ATOM 10436 O O . LYS B 1 595 ? -29.547 -27.734 7.031 1 85.5 595 LYS B O 1
ATOM 10441 N N . ALA B 1 596 ? -28.469 -25.844 7.336 1 88.75 596 ALA B N 1
ATOM 10442 C CA . ALA B 1 596 ? -29.688 -25.094 7.605 1 88.75 596 ALA B CA 1
ATOM 10443 C C . ALA B 1 596 ? -30.547 -24.953 6.348 1 88.75 596 ALA B C 1
ATOM 10445 O O . ALA B 1 596 ? -31.766 -25.078 6.402 1 88.75 596 ALA B O 1
ATOM 10446 N N . ILE B 1 597 ? -29.953 -24.75 5.219 1 89.62 597 ILE B N 1
ATOM 10447 C CA . ILE B 1 597 ? -30.656 -24.562 3.947 1 89.62 597 ILE B CA 1
ATOM 10448 C C . ILE B 1 597 ? -31.234 -25.906 3.482 1 89.62 597 ILE B C 1
ATOM 10450 O O . ILE B 1 597 ? -32.375 -25.953 3.012 1 89.62 597 ILE B O 1
ATOM 10454 N N . ASN B 1 598 ? -30.5 -26.953 3.717 1 86.31 598 ASN B N 1
ATOM 10455 C CA . ASN B 1 598 ? -30.891 -28.266 3.244 1 86.31 598 ASN B CA 1
ATOM 10456 C C . ASN B 1 598 ? -31.938 -28.906 4.164 1 86.31 598 ASN B C 1
ATOM 10458 O O . ASN B 1 598 ? -32.5 -29.953 3.844 1 86.31 598 ASN B O 1
ATOM 10462 N N . SER B 1 599 ? -32.219 -28.281 5.223 1 88.94 599 SER B N 1
ATOM 10463 C CA . SER B 1 599 ? -33.219 -28.812 6.156 1 88.94 599 SER B CA 1
ATOM 10464 C C . SER B 1 599 ? -34.625 -28.625 5.625 1 88.94 599 SER B C 1
ATOM 10466 O O . SER B 1 599 ? -35.562 -29.266 6.113 1 88.94 599 SER B O 1
ATOM 10468 N N . VAL B 1 600 ? -34.719 -27.781 4.629 1 90.12 600 VAL B N 1
ATOM 10469 C CA . VAL B 1 600 ? -36.031 -27.547 4.039 1 90.12 600 VAL B CA 1
ATOM 10470 C C . VAL B 1 600 ? -36.094 -28.234 2.676 1 90.12 600 VAL B C 1
ATOM 10472 O O . VAL B 1 600 ? -35.094 -28.719 2.158 1 90.12 600 VAL B O 1
ATOM 10475 N N . ASP B 1 601 ? -37.375 -28.234 2.115 1 88.62 601 ASP B N 1
ATOM 10476 C CA . ASP B 1 601 ? -37.562 -28.859 0.813 1 88.62 601 ASP B CA 1
ATOM 10477 C C . ASP B 1 601 ? -36.844 -28.094 -0.287 1 88.62 601 ASP B C 1
ATOM 10479 O O . ASP B 1 601 ? -36.594 -26.891 -0.162 1 88.62 601 ASP B O 1
ATOM 10483 N N . GLU B 1 602 ? -36.562 -28.781 -1.312 1 86 602 GLU B N 1
ATOM 10484 C CA . GLU B 1 602 ? -35.781 -28.25 -2.42 1 86 602 GLU B CA 1
ATOM 10485 C C . GLU B 1 602 ? -36.438 -27 -3.006 1 86 602 GLU B C 1
ATOM 10487 O O . GLU B 1 602 ? -35.719 -26.078 -3.43 1 86 602 GLU B O 1
ATOM 10492 N N . SER B 1 603 ? -37.75 -27 -2.994 1 86.38 603 SER B N 1
ATOM 10493 C CA . SER B 1 603 ? -38.469 -25.891 -3.619 1 86.38 603 SER B CA 1
ATOM 10494 C C . SER B 1 603 ? -38.375 -24.625 -2.783 1 86.38 603 SER B C 1
ATOM 10496 O O . SER B 1 603 ? -38.562 -23.516 -3.295 1 86.38 603 SER B O 1
ATOM 10498 N N . HIS B 1 604 ? -38 -24.766 -1.526 1 91.44 604 HIS B N 1
ATOM 10499 C CA . HIS B 1 604 ? -37.969 -23.609 -0.632 1 91.44 604 HIS B CA 1
ATOM 10500 C C . HIS B 1 604 ? -36.562 -23.234 -0.246 1 91.44 604 HIS B C 1
ATOM 10502 O O . HIS B 1 604 ? -36.344 -22.297 0.517 1 91.44 604 HIS B O 1
ATOM 10508 N N . ARG B 1 605 ? -35.625 -23.891 -0.768 1 91.44 605 ARG B N 1
ATOM 10509 C CA . ARG B 1 605 ? -34.219 -23.688 -0.383 1 91.44 605 ARG B CA 1
ATOM 10510 C C . ARG B 1 605 ? -33.75 -22.297 -0.769 1 91.44 605 ARG B C 1
ATOM 10512 O O . ARG B 1 605 ? -33.031 -21.641 -0 1 91.44 605 ARG B O 1
ATOM 10519 N N . LEU B 1 606 ? -34.125 -21.875 -1.939 1 93.88 606 LEU B N 1
ATOM 10520 C CA . LEU B 1 606 ? -33.719 -20.547 -2.385 1 93.88 606 LEU B CA 1
ATOM 10521 C C . LEU B 1 606 ? -34.25 -19.469 -1.464 1 93.88 606 LEU B C 1
ATOM 10523 O O . LEU B 1 606 ? -33.531 -18.531 -1.099 1 93.88 606 LEU B O 1
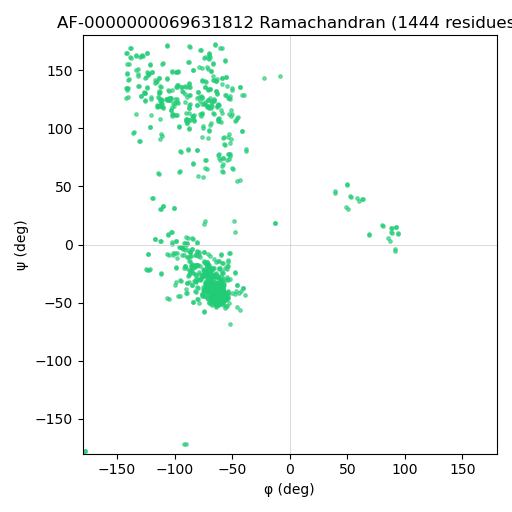ATOM 10527 N N . LEU B 1 607 ? -35.531 -19.641 -1.118 1 94.62 607 LEU B N 1
ATOM 10528 C CA . LEU B 1 607 ? -36.188 -18.672 -0.227 1 94.62 607 LEU B CA 1
ATOM 10529 C C . LEU B 1 607 ? -35.469 -18.625 1.119 1 94.62 607 LEU B C 1
ATOM 10531 O O . LEU B 1 607 ? -35.156 -17.531 1.618 1 94.62 607 LEU B O 1
ATOM 10535 N N . VAL B 1 608 ? -35.188 -19.719 1.679 1 94.31 608 VAL B N 1
ATOM 10536 C CA . VAL B 1 608 ? -34.531 -19.797 2.984 1 94.31 608 VAL B CA 1
ATOM 10537 C C . VAL B 1 608 ? -33.125 -19.25 2.9 1 94.31 608 VAL B C 1
ATOM 10539 O O . VAL B 1 608 ? -32.656 -18.547 3.803 1 94.31 608 VAL B O 1
ATOM 10542 N N . ALA B 1 609 ? -32.406 -19.594 1.853 1 95 609 ALA B N 1
ATOM 10543 C CA . ALA B 1 609 ? -31.047 -19.109 1.671 1 95 609 ALA B CA 1
ATOM 10544 C C . ALA B 1 609 ? -31.016 -17.578 1.604 1 95 609 ALA B C 1
ATOM 10546 O O . ALA B 1 609 ? -30.156 -16.938 2.234 1 95 609 ALA B O 1
ATOM 10547 N N . ILE B 1 610 ? -31.922 -16.984 0.881 1 96.38 610 ILE B N 1
ATOM 10548 C CA . ILE B 1 610 ? -32 -15.539 0.724 1 96.38 610 ILE B CA 1
ATOM 10549 C C . ILE B 1 610 ? -32.25 -14.891 2.08 1 96.38 610 ILE B C 1
ATOM 10551 O O . ILE B 1 610 ? -31.547 -13.953 2.471 1 96.38 610 ILE B O 1
ATOM 10555 N N . VAL B 1 611 ? -33.188 -15.398 2.787 1 96.5 611 VAL B N 1
ATOM 10556 C CA . VAL B 1 611 ? -33.562 -14.82 4.062 1 96.5 611 VAL B CA 1
ATOM 10557 C C . VAL B 1 611 ? -32.438 -14.977 5.082 1 96.5 611 VAL B C 1
ATOM 10559 O O . VAL B 1 611 ? -32.125 -14.039 5.816 1 96.5 611 VAL B O 1
ATOM 10562 N N . LEU B 1 612 ? -31.875 -16.109 5.09 1 95.44 612 LEU B N 1
ATOM 10563 C CA . LEU B 1 612 ? -30.797 -16.391 6.039 1 95.44 612 LEU B CA 1
ATOM 10564 C C . LEU B 1 612 ? -29.594 -15.477 5.781 1 95.44 612 LEU B C 1
ATOM 10566 O O . LEU B 1 612 ? -29.078 -14.852 6.707 1 95.44 612 LEU B O 1
ATOM 10570 N N . ILE B 1 613 ? -29.125 -15.422 4.562 1 96.12 613 ILE B N 1
ATOM 10571 C CA . ILE B 1 613 ? -27.953 -14.641 4.223 1 96.12 613 ILE B CA 1
ATOM 10572 C C . ILE B 1 613 ? -28.234 -13.156 4.441 1 96.12 613 ILE B C 1
ATOM 10574 O O . ILE B 1 613 ? -27.406 -12.43 5.004 1 96.12 613 ILE B O 1
ATOM 10578 N N . LEU B 1 614 ? -29.391 -12.695 4.062 1 97.81 614 LEU B N 1
ATOM 10579 C CA . LEU B 1 614 ? -29.766 -11.297 4.195 1 97.81 614 LEU B CA 1
ATOM 10580 C C . LEU B 1 614 ? -29.828 -10.875 5.66 1 97.81 614 LEU B C 1
ATOM 10582 O O . LEU B 1 614 ? -29.188 -9.891 6.051 1 97.81 614 LEU B O 1
ATOM 10586 N N . TRP B 1 615 ? -30.453 -11.578 6.461 1 96.81 615 TRP B N 1
ATOM 10587 C CA . TRP B 1 615 ? -30.703 -11.172 7.84 1 96.81 615 TRP B CA 1
ATOM 10588 C C . TRP B 1 615 ? -29.484 -11.43 8.711 1 96.81 615 TRP B C 1
ATOM 10590 O O . TRP B 1 615 ? -29.172 -10.641 9.609 1 96.81 615 TRP B O 1
ATOM 10600 N N . ILE B 1 616 ? -28.766 -12.508 8.461 1 94.19 616 ILE B N 1
ATOM 10601 C CA . ILE B 1 616 ? -27.516 -12.719 9.18 1 94.19 616 ILE B CA 1
ATOM 10602 C C . ILE B 1 616 ? -26.531 -11.602 8.844 1 94.19 616 ILE B C 1
ATOM 10604 O O . ILE B 1 616 ? -25.859 -11.078 9.727 1 94.19 616 ILE B O 1
ATOM 10608 N N . SER B 1 617 ? -26.469 -11.266 7.586 1 95.88 617 SER B N 1
ATOM 10609 C CA . SER B 1 617 ? -25.578 -10.195 7.16 1 95.88 617 SER B CA 1
ATOM 10610 C C . SER B 1 617 ? -25.969 -8.859 7.781 1 95.88 617 SER B C 1
ATOM 10612 O O . SER B 1 617 ? -25.109 -8.125 8.273 1 95.88 617 SER B O 1
ATOM 10614 N N . ALA B 1 618 ? -27.25 -8.586 7.82 1 97.06 618 ALA B N 1
ATOM 10615 C CA . ALA B 1 618 ? -27.734 -7.316 8.352 1 97.06 618 ALA B CA 1
ATOM 10616 C C . ALA B 1 618 ? -27.516 -7.227 9.859 1 97.06 618 ALA B C 1
ATOM 10618 O O . ALA B 1 618 ? -26.969 -6.234 10.359 1 97.06 618 ALA B O 1
ATOM 10619 N N . LEU B 1 619 ? -27.828 -8.234 10.57 1 93.31 619 LEU B N 1
ATOM 10620 C CA . LEU B 1 619 ? -27.703 -8.242 12.023 1 93.31 619 LEU B CA 1
ATOM 10621 C C . LEU B 1 619 ? -26.234 -8.273 12.445 1 93.31 619 LEU B C 1
ATOM 10623 O O . LEU B 1 619 ? -25.828 -7.562 13.375 1 93.31 619 LEU B O 1
ATOM 10627 N N . SER B 1 620 ? -25.516 -9.062 11.766 1 89.62 620 SER B N 1
ATOM 10628 C CA . SER B 1 620 ? -24.094 -9.125 12.078 1 89.62 620 SER B CA 1
ATOM 10629 C C . SER B 1 620 ? -23.406 -7.797 11.781 1 89.62 620 SER B C 1
ATOM 10631 O O . SER B 1 620 ? -22.594 -7.312 12.578 1 89.62 620 SER B O 1
ATOM 10633 N N . SER B 1 621 ? -23.75 -7.156 10.672 1 91.81 621 SER B N 1
ATOM 10634 C CA . SER B 1 621 ? -23.109 -5.91 10.25 1 91.81 621 SER B CA 1
ATOM 10635 C C . SER B 1 621 ? -23.531 -4.75 11.156 1 91.81 621 SER B C 1
ATOM 10637 O O . SER B 1 621 ? -22.891 -3.697 11.156 1 91.81 621 SER B O 1
ATOM 10639 N N . SER B 1 622 ? -24.594 -4.973 11.93 1 90.88 622 SER B N 1
ATOM 10640 C CA . SER B 1 622 ? -25.016 -3.957 12.883 1 90.88 622 SER B CA 1
ATOM 10641 C C . SER B 1 622 ? -24.062 -3.883 14.078 1 90.88 622 SER B C 1
ATOM 10643 O O . SER B 1 622 ? -23.953 -2.842 14.727 1 90.88 622 SER B O 1
ATOM 10645 N N . PHE B 1 623 ? -23.406 -4.957 14.242 1 81.81 623 PHE B N 1
ATOM 10646 C CA . PHE B 1 623 ? -22.594 -4.992 15.445 1 81.81 623 PHE B CA 1
ATOM 10647 C C . PHE B 1 623 ? -21.125 -5.227 15.094 1 81.81 623 PHE B C 1
ATOM 10649 O O . PHE B 1 623 ? -20.234 -4.996 15.922 1 81.81 623 PHE B O 1
ATOM 10656 N N . ILE B 1 624 ? -21.031 -5.773 13.922 1 76.81 624 ILE B N 1
ATOM 10657 C CA . ILE B 1 624 ? -19.703 -5.98 13.367 1 76.81 624 ILE B CA 1
ATOM 10658 C C . ILE B 1 624 ? -19.5 -5.09 12.141 1 76.81 624 ILE B C 1
ATOM 10660 O O . ILE B 1 624 ? -20.406 -4.953 11.32 1 76.81 624 ILE B O 1
ATOM 10664 N N . ASP B 1 625 ? -18.406 -4.426 12.18 1 78.69 625 ASP B N 1
ATOM 10665 C CA . ASP B 1 625 ? -18.141 -3.631 10.984 1 78.69 625 ASP B CA 1
ATOM 10666 C C . ASP B 1 625 ? -18.453 -4.422 9.719 1 78.69 625 ASP B C 1
ATOM 10668 O O . ASP B 1 625 ? -18.172 -5.621 9.641 1 78.69 625 ASP B O 1
ATOM 10672 N N . ASN B 1 626 ? -19.125 -3.777 8.789 1 86.75 626 ASN B N 1
ATOM 10673 C CA . ASN B 1 626 ? -19.641 -4.461 7.605 1 86.75 626 ASN B CA 1
ATOM 10674 C C . ASN B 1 626 ? -18.516 -4.906 6.676 1 86.75 626 ASN B C 1
ATOM 10676 O O . ASN B 1 626 ? -18.688 -5.84 5.887 1 86.75 626 ASN B O 1
ATOM 10680 N N . ILE B 1 627 ? -17.359 -4.328 6.77 1 85 627 ILE B N 1
ATOM 10681 C CA . ILE B 1 627 ? -16.281 -4.648 5.852 1 85 627 ILE B CA 1
ATOM 10682 C C . ILE B 1 627 ? -15.688 -6.012 6.203 1 85 627 ILE B C 1
ATOM 10684 O O . ILE B 1 627 ? -15.727 -6.941 5.395 1 85 627 ILE B O 1
ATOM 10688 N N . PRO B 1 628 ? -15.195 -6.195 7.445 1 80.69 628 PRO B N 1
ATOM 10689 C CA . PRO B 1 628 ? -14.672 -7.523 7.777 1 80.69 628 PRO B CA 1
ATOM 10690 C C . PRO B 1 628 ? -15.719 -8.625 7.621 1 80.69 628 PRO B C 1
ATOM 10692 O O . PRO B 1 628 ? -15.391 -9.734 7.191 1 80.69 628 PRO B O 1
ATOM 10695 N N . PHE B 1 629 ? -16.891 -8.352 7.941 1 85.75 629 PHE B N 1
ATOM 10696 C CA . PHE B 1 629 ? -17.969 -9.336 7.82 1 85.75 629 PHE B CA 1
ATOM 10697 C C . PHE B 1 629 ? -18.141 -9.773 6.371 1 85.75 629 PHE B C 1
ATOM 10699 O O . PHE B 1 629 ? -18.188 -10.969 6.078 1 85.75 629 PHE B O 1
ATOM 10706 N N . THR B 1 630 ? -18.234 -8.797 5.496 1 90.88 630 THR B N 1
ATOM 10707 C CA . THR B 1 630 ? -18.469 -9.07 4.082 1 90.88 630 THR B CA 1
ATOM 10708 C C . THR B 1 630 ? -17.312 -9.867 3.49 1 90.88 630 THR B C 1
ATOM 10710 O O . THR B 1 630 ? -17.516 -10.734 2.639 1 90.88 630 THR B O 1
ATOM 10713 N N . THR B 1 631 ? -16.156 -9.586 3.936 1 84.12 631 THR B N 1
ATOM 10714 C CA . THR B 1 631 ? -14.992 -10.281 3.406 1 84.12 631 THR B CA 1
ATOM 10715 C C . THR B 1 631 ? -15.086 -11.781 3.691 1 84.12 631 THR B C 1
ATOM 10717 O O . THR B 1 631 ? -14.734 -12.602 2.842 1 84.12 631 THR B O 1
ATOM 10720 N N . VAL B 1 632 ? -15.594 -12.133 4.836 1 81.94 632 VAL B N 1
ATOM 10721 C CA . VAL B 1 632 ? -15.758 -13.539 5.191 1 81.94 632 VAL B CA 1
ATOM 10722 C C . VAL B 1 632 ? -16.953 -14.125 4.434 1 81.94 632 VAL B C 1
ATOM 10724 O O . VAL B 1 632 ? -16.844 -15.203 3.85 1 81.94 632 VAL B O 1
ATOM 10727 N N . MET B 1 633 ? -17.938 -13.391 4.43 1 90.5 633 MET B N 1
ATOM 10728 C CA . MET B 1 633 ? -19.219 -13.906 3.947 1 90.5 633 MET B CA 1
ATOM 10729 C C . MET B 1 633 ? -19.203 -14.047 2.428 1 90.5 633 MET B C 1
ATOM 10731 O O . MET B 1 633 ? -19.953 -14.852 1.87 1 90.5 633 MET B O 1
ATOM 10735 N N . VAL B 1 634 ? -18.453 -13.281 1.762 1 92.38 634 VAL B N 1
ATOM 10736 C CA . VAL B 1 634 ? -18.406 -13.398 0.308 1 92.38 634 VAL B CA 1
ATOM 10737 C C . VAL B 1 634 ? -17.906 -14.789 -0.082 1 92.38 634 VAL B C 1
ATOM 10739 O O . VAL B 1 634 ? -18.422 -15.406 -1.009 1 92.38 634 VAL B O 1
ATOM 10742 N N . GLN B 1 635 ? -16.953 -15.266 0.643 1 84.94 635 GLN B N 1
ATOM 10743 C CA . GLN B 1 635 ? -16.438 -16.609 0.383 1 84.94 635 GLN B CA 1
ATOM 10744 C C . GLN B 1 635 ? -17.5 -17.672 0.715 1 84.94 635 GLN B C 1
ATOM 10746 O O . GLN B 1 635 ? -17.641 -18.656 -0.006 1 84.94 635 GLN B O 1
ATOM 10751 N N . VAL B 1 636 ? -18.188 -17.438 1.739 1 87.12 636 VAL B N 1
ATOM 10752 C CA . VAL B 1 636 ? -19.234 -18.375 2.16 1 87.12 636 VAL B CA 1
ATOM 10753 C C . VAL B 1 636 ? -20.312 -18.453 1.085 1 87.12 636 VAL B C 1
ATOM 10755 O O . VAL B 1 636 ? -20.719 -19.547 0.692 1 87.12 636 VAL B O 1
ATOM 10758 N N . VAL B 1 637 ? -20.719 -17.344 0.62 1 93.12 637 VAL B N 1
ATOM 10759 C CA . VAL B 1 637 ? -21.781 -17.266 -0.373 1 93.12 637 VAL B CA 1
ATOM 10760 C C . VAL B 1 637 ? -21.344 -17.953 -1.663 1 93.12 637 VAL B C 1
ATOM 10762 O O . VAL B 1 637 ? -22.109 -18.703 -2.264 1 93.12 637 VAL B O 1
ATOM 10765 N N . VAL B 1 638 ? -20.141 -17.688 -2.07 1 89.19 638 VAL B N 1
ATOM 10766 C CA . VAL B 1 638 ? -19.609 -18.266 -3.303 1 89.19 638 VAL B CA 1
ATOM 10767 C C . VAL B 1 638 ? -19.484 -19.781 -3.158 1 89.19 638 VAL B C 1
ATOM 10769 O O . VAL B 1 638 ? -19.828 -20.531 -4.082 1 89.19 638 VAL B O 1
ATOM 10772 N N . ASP B 1 639 ? -19.094 -20.234 -2.018 1 81.94 639 ASP B N 1
ATOM 10773 C CA . ASP B 1 639 ? -18.922 -21.656 -1.779 1 81.94 639 ASP B CA 1
ATOM 10774 C C . ASP B 1 639 ? -20.266 -22.375 -1.692 1 81.94 639 ASP B C 1
ATOM 10776 O O . ASP B 1 639 ? -20.391 -23.516 -2.141 1 81.94 639 ASP B O 1
ATOM 10780 N N . ILE B 1 640 ? -21.219 -21.75 -1.155 1 86.88 640 ILE B N 1
ATOM 10781 C CA . ILE B 1 640 ? -22.562 -22.312 -1.068 1 86.88 640 ILE B CA 1
ATOM 10782 C C . ILE B 1 640 ? -23.141 -22.469 -2.471 1 86.88 640 ILE B C 1
ATOM 10784 O O . ILE B 1 640 ? -23.734 -23.5 -2.789 1 86.88 640 ILE B O 1
ATOM 10788 N N . ALA B 1 641 ? -22.953 -21.469 -3.256 1 87.31 641 ALA B N 1
ATOM 10789 C CA . ALA B 1 641 ? -23.5 -21.469 -4.613 1 87.31 641 ALA B CA 1
ATOM 10790 C C . ALA B 1 641 ? -22.797 -22.516 -5.48 1 87.31 641 ALA B C 1
ATOM 10792 O O . ALA B 1 641 ? -23.375 -23.016 -6.441 1 87.31 641 ALA B O 1
ATOM 10793 N N . ASP B 1 642 ? -21.578 -22.781 -5.156 1 78.44 642 ASP B N 1
ATOM 10794 C CA . ASP B 1 642 ? -20.766 -23.688 -5.953 1 78.44 642 ASP B CA 1
ATOM 10795 C C . ASP B 1 642 ? -21.062 -25.141 -5.598 1 78.44 642 ASP B C 1
ATOM 10797 O O . ASP B 1 642 ? -20.641 -26.062 -6.32 1 78.44 642 ASP B O 1
ATOM 10801 N N . GLN B 1 643 ? -21.797 -25.297 -4.59 1 70.5 643 GLN B N 1
ATOM 10802 C CA . GLN B 1 643 ? -22.078 -26.672 -4.176 1 70.5 643 GLN B CA 1
ATOM 10803 C C . GLN B 1 643 ? -23.156 -27.297 -5.059 1 70.5 643 GLN B C 1
ATOM 10805 O O . GLN B 1 643 ? -24.203 -26.688 -5.301 1 70.5 643 GLN B O 1
ATOM 10810 N N . GLU B 1 644 ? -22.812 -28.391 -5.559 1 63.94 644 GLU B N 1
ATOM 10811 C CA . GLU B 1 644 ? -23.688 -29.109 -6.48 1 63.94 644 GLU B CA 1
ATOM 10812 C C . GLU B 1 644 ? -24.953 -29.609 -5.773 1 63.94 644 GLU B C 1
ATOM 10814 O O . GLU B 1 644 ? -26.016 -29.703 -6.391 1 63.94 644 GLU B O 1
ATOM 10819 N N . GLU B 1 645 ? -24.812 -29.875 -4.527 1 65 645 GLU B N 1
ATOM 10820 C CA . GLU B 1 645 ? -25.938 -30.422 -3.781 1 65 645 GLU B CA 1
ATOM 10821 C C . GLU B 1 645 ? -27.047 -29.391 -3.604 1 65 645 GLU B C 1
ATOM 10823 O O . GLU B 1 645 ? -28.219 -29.734 -3.627 1 65 645 GLU B O 1
ATOM 10828 N N . THR B 1 646 ? -26.719 -28.203 -3.527 1 70.06 646 THR B N 1
ATOM 10829 C CA . THR B 1 646 ? -27.703 -27.188 -3.213 1 70.06 646 THR B CA 1
ATOM 10830 C C . THR B 1 646 ? -28.188 -26.5 -4.484 1 70.06 646 THR B C 1
ATOM 10832 O O . THR B 1 646 ? -29.359 -26.125 -4.582 1 70.06 646 THR B O 1
ATOM 10835 N N . LYS B 1 647 ? -27.516 -26.562 -5.531 1 75.81 647 LYS B N 1
ATOM 10836 C CA . LYS B 1 647 ? -27.844 -25.984 -6.836 1 75.81 647 LYS B CA 1
ATOM 10837 C C . LYS B 1 647 ? -28.484 -24.609 -6.688 1 75.81 647 LYS B C 1
ATOM 10839 O O . LYS B 1 647 ? -29.562 -24.359 -7.238 1 75.81 647 LYS B O 1
ATOM 10844 N N . LEU B 1 648 ? -28.078 -23.781 -5.945 1 89.94 648 LEU B N 1
ATOM 10845 C CA . LEU B 1 648 ? -28.625 -22.453 -5.762 1 89.94 648 LEU B CA 1
ATOM 10846 C C . LEU B 1 648 ? -27.969 -21.453 -6.703 1 89.94 648 LEU B C 1
ATOM 10848 O O . LEU B 1 648 ? -26.75 -21.516 -6.93 1 89.94 648 LEU B O 1
ATOM 10852 N N . PRO B 1 649 ? -28.828 -20.609 -7.305 1 92.06 649 PRO B N 1
ATOM 10853 C CA . PRO B 1 649 ? -28.234 -19.547 -8.109 1 92.06 649 PRO B CA 1
ATOM 10854 C C . PRO B 1 649 ? -27.453 -18.547 -7.273 1 92.06 649 PRO B C 1
ATOM 10856 O O . PRO B 1 649 ? -27.875 -18.172 -6.18 1 92.06 649 PRO B O 1
ATOM 10859 N N . ILE B 1 650 ? -26.375 -18.094 -7.746 1 93.56 650 ILE B N 1
ATOM 10860 C CA . ILE B 1 650 ? -25.438 -17.266 -6.996 1 93.56 650 ILE B CA 1
ATOM 10861 C C . ILE B 1 650 ? -25.969 -15.836 -6.914 1 93.56 650 ILE B C 1
ATOM 10863 O O . ILE B 1 650 ? -25.75 -15.141 -5.918 1 93.56 650 ILE B O 1
ATOM 10867 N N . LYS B 1 651 ? -26.75 -15.305 -7.891 1 94.88 651 LYS B N 1
ATOM 10868 C CA . LYS B 1 651 ? -27.125 -13.898 -8.016 1 94.88 651 LYS B CA 1
ATOM 10869 C C . LYS B 1 651 ? -27.969 -13.453 -6.824 1 94.88 651 LYS B C 1
ATOM 10871 O O . LYS B 1 651 ? -27.641 -12.477 -6.148 1 94.88 651 LYS B O 1
ATOM 10876 N N . PRO B 1 652 ? -29.062 -14.219 -6.504 1 95.94 652 PRO B N 1
ATOM 10877 C CA . PRO B 1 652 ? -29.859 -13.789 -5.359 1 95.94 652 PRO B CA 1
ATOM 10878 C C . PRO B 1 652 ? -29.078 -13.773 -4.051 1 95.94 652 PRO B C 1
ATOM 10880 O O . PRO B 1 652 ? -29.312 -12.922 -3.189 1 95.94 652 PRO B O 1
ATOM 10883 N N . LEU B 1 653 ? -28.156 -14.672 -3.895 1 96.25 653 LEU B N 1
ATOM 10884 C CA . LEU B 1 653 ? -27.359 -14.734 -2.676 1 96.25 653 LEU B CA 1
ATOM 10885 C C . LEU B 1 653 ? -26.406 -13.547 -2.582 1 96.25 653 LEU B C 1
ATOM 10887 O O . LEU B 1 653 ? -26.188 -13.008 -1.498 1 96.25 653 LEU B O 1
ATOM 10891 N N . VAL B 1 654 ? -25.859 -13.164 -3.732 1 96.94 654 VAL B N 1
ATOM 10892 C CA . VAL B 1 654 ? -24.953 -12.023 -3.807 1 96.94 654 VAL B CA 1
ATOM 10893 C C . VAL B 1 654 ? -25.688 -10.75 -3.408 1 96.94 654 VAL B C 1
ATOM 10895 O O . VAL B 1 654 ? -25.188 -9.961 -2.605 1 96.94 654 VAL B O 1
ATOM 10898 N N . PHE B 1 655 ? -26.891 -10.57 -3.896 1 97.75 655 PHE B N 1
ATOM 10899 C CA . PHE B 1 655 ? -27.656 -9.367 -3.609 1 97.75 655 PHE B CA 1
ATOM 10900 C C . PHE B 1 655 ? -28.156 -9.375 -2.17 1 97.75 655 PHE B C 1
ATOM 10902 O O . PHE B 1 655 ? -28.266 -8.32 -1.538 1 97.75 655 PHE B O 1
ATOM 10909 N N . A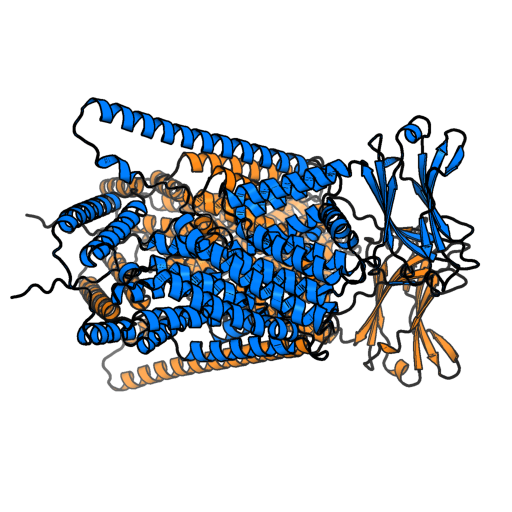LA B 1 656 ? -28.469 -10.57 -1.646 1 97.81 656 ALA B N 1
ATOM 10910 C CA . ALA B 1 656 ? -28.828 -10.695 -0.237 1 97.81 656 ALA B CA 1
ATOM 10911 C C . ALA B 1 656 ? -27.672 -10.266 0.666 1 97.81 656 ALA B C 1
ATOM 10913 O O . ALA B 1 656 ? -27.875 -9.531 1.64 1 97.81 656 ALA B O 1
ATOM 10914 N N . LEU B 1 657 ? -26.484 -10.68 0.334 1 97.38 657 LEU B N 1
ATOM 10915 C CA . LEU B 1 657 ? -25.297 -10.312 1.096 1 97.38 657 LEU B CA 1
ATOM 10916 C C . LEU B 1 657 ? -25.031 -8.812 0.997 1 97.38 657 LEU B C 1
ATOM 10918 O O . LEU B 1 657 ? -24.781 -8.156 2.008 1 97.38 657 LEU B O 1
ATOM 10922 N N . ALA B 1 658 ? -25.094 -8.266 -0.218 1 98.06 658 ALA B N 1
ATOM 10923 C CA . ALA B 1 658 ? -24.812 -6.848 -0.451 1 98.06 658 ALA B CA 1
ATOM 10924 C C . ALA B 1 658 ? -25.781 -5.965 0.332 1 98.06 658 ALA B C 1
ATOM 10926 O O . ALA B 1 658 ? -25.359 -5.055 1.05 1 98.06 658 ALA B O 1
ATOM 10927 N N . LEU B 1 659 ? -27.078 -6.293 0.201 1 98.31 659 LEU B N 1
ATOM 10928 C CA . LEU B 1 659 ? -28.109 -5.512 0.88 1 98.31 659 LEU B CA 1
ATOM 10929 C C . LEU B 1 659 ? -28.016 -5.68 2.393 1 98.31 659 LEU B C 1
ATOM 10931 O O . LEU B 1 659 ? -28.078 -4.699 3.137 1 98.31 659 LEU B O 1
ATOM 10935 N N . GLY B 1 660 ? -27.828 -6.887 2.809 1 97.94 660 GLY B N 1
ATOM 10936 C CA . GLY B 1 660 ? -27.703 -7.137 4.238 1 97.94 660 GLY B CA 1
ATOM 10937 C C . GLY B 1 660 ? -26.547 -6.402 4.879 1 97.94 660 GLY B C 1
ATOM 10938 O O . GLY B 1 660 ? -26.719 -5.758 5.918 1 97.94 660 GLY B O 1
ATOM 10939 N N . ALA B 1 661 ? -25.406 -6.473 4.281 1 96.25 661 ALA B N 1
ATOM 10940 C CA . ALA B 1 661 ? -24.203 -5.855 4.82 1 96.25 661 ALA B CA 1
ATOM 10941 C C . ALA B 1 661 ? -24.297 -4.336 4.805 1 96.25 661 ALA B C 1
ATOM 10943 O O . ALA B 1 661 ? -23.984 -3.674 5.797 1 96.25 661 ALA B O 1
ATOM 10944 N N . CYS B 1 662 ? -24.75 -3.76 3.766 1 96.94 662 CYS B N 1
ATOM 10945 C CA . CYS B 1 662 ? -24.812 -2.311 3.615 1 96.94 662 CYS B CA 1
ATOM 10946 C C . CYS B 1 662 ? -25.875 -1.715 4.52 1 96.94 662 CYS B C 1
ATOM 10948 O O . CYS B 1 662 ? -25.625 -0.747 5.238 1 96.94 662 CYS B O 1
ATOM 10950 N N . LEU B 1 663 ? -27.062 -2.332 4.496 1 97.81 663 LEU B N 1
ATOM 10951 C CA . LEU B 1 663 ? -28.172 -1.812 5.297 1 97.81 663 LEU B CA 1
ATOM 10952 C C . LEU B 1 663 ? -27.953 -2.1 6.777 1 97.81 663 LEU B C 1
ATOM 10954 O O . LEU B 1 663 ? -28.391 -1.328 7.637 1 97.81 663 LEU B O 1
ATOM 10958 N N . GLY B 1 664 ? -27.328 -3.191 7.027 1 96.75 664 GLY B N 1
ATOM 10959 C CA . GLY B 1 664 ? -27 -3.543 8.398 1 96.75 664 GLY B CA 1
ATOM 10960 C C . GLY B 1 664 ? -26.109 -2.523 9.086 1 96.75 664 GLY B C 1
ATOM 10961 O O . GLY B 1 664 ? -26.188 -2.344 10.305 1 96.75 664 GLY B O 1
ATOM 10962 N N . GLY B 1 665 ? -25.281 -1.855 8.344 1 94.25 665 GLY B N 1
ATOM 10963 C CA . GLY B 1 665 ? -24.375 -0.845 8.875 1 94.25 665 GLY B CA 1
ATOM 10964 C C . GLY B 1 665 ? -25.109 0.289 9.578 1 94.25 665 GLY B C 1
ATOM 10965 O O . GLY B 1 665 ? -24.516 1.003 10.391 1 94.25 665 GLY B O 1
ATOM 10966 N N . ASN B 1 666 ? -26.359 0.406 9.367 1 96.75 666 ASN B N 1
ATOM 10967 C CA . ASN B 1 666 ? -27.156 1.464 9.977 1 96.75 666 ASN B CA 1
ATOM 10968 C C . ASN B 1 666 ? -27.656 1.062 11.367 1 96.75 666 ASN B C 1
ATOM 10970 O O . ASN B 1 666 ? -28.188 1.894 12.109 1 96.75 666 ASN B O 1
ATOM 10974 N N . GLY B 1 667 ? -27.5 -0.173 11.742 1 95.62 667 GLY B N 1
ATOM 10975 C CA . GLY B 1 667 ? -28.109 -0.692 12.953 1 95.62 667 GLY B CA 1
ATOM 10976 C C . GLY B 1 667 ? -27.594 -0.039 14.211 1 95.62 667 GLY B C 1
ATOM 10977 O O . GLY B 1 667 ? -28.359 0.291 15.117 1 95.62 667 GLY B O 1
ATOM 10978 N N . THR B 1 668 ? -26.312 0.16 14.258 1 91.81 668 THR B N 1
ATOM 10979 C CA . THR B 1 668 ? -25.688 0.797 15.406 1 91.81 668 THR B CA 1
ATOM 10980 C C . THR B 1 668 ? -24.609 1.787 14.961 1 91.81 668 THR B C 1
ATOM 10982 O O . THR B 1 668 ? -24.281 1.854 13.773 1 91.81 668 THR B O 1
ATOM 10985 N N . LEU B 1 669 ? -24.188 2.547 16 1 87.75 669 LEU B N 1
ATOM 10986 C CA . LEU B 1 669 ? -23.156 3.547 15.734 1 87.75 669 LEU B CA 1
ATOM 10987 C C . LEU B 1 669 ? -21.891 2.891 15.227 1 87.75 669 LEU B C 1
ATOM 10989 O O . LEU B 1 669 ? -21.188 3.451 14.375 1 87.75 669 LEU B O 1
ATOM 10993 N N . ILE B 1 670 ? -21.609 1.642 15.625 1 81 670 ILE B N 1
ATOM 10994 C CA . ILE B 1 670 ? -20.359 0.979 15.305 1 81 670 ILE B CA 1
ATOM 10995 C C . ILE B 1 670 ? -20.531 0.111 14.062 1 81 670 ILE B C 1
ATOM 10997 O O . ILE B 1 670 ? -19.562 -0.485 13.57 1 81 670 ILE B O 1
ATOM 11001 N N . GLY B 1 671 ? -21.688 0.059 13.539 1 86.69 671 GLY B N 1
ATOM 11002 C CA . GLY B 1 671 ? -22 -0.835 12.43 1 86.69 671 GLY B CA 1
ATOM 11003 C C . GLY B 1 671 ? -21.297 -0.45 11.141 1 86.69 671 GLY B C 1
ATOM 11004 O O . GLY B 1 671 ? -21.062 -1.299 10.281 1 86.69 671 GLY B O 1
ATOM 11005 N N . ALA B 1 672 ? -21.016 0.838 10.969 1 88.56 672 ALA B N 1
ATOM 11006 C CA . ALA B 1 672 ? -20.328 1.334 9.781 1 88.56 672 ALA B CA 1
ATOM 11007 C C . ALA B 1 672 ? -19.312 2.42 10.148 1 88.56 672 ALA B C 1
ATOM 11009 O O . ALA B 1 672 ? -19.562 3.236 11.039 1 88.56 672 ALA B O 1
ATOM 11010 N N . SER B 1 673 ? -18.25 2.41 9.516 1 82.69 673 SER B N 1
ATOM 11011 C CA . SER B 1 673 ? -17.203 3.402 9.758 1 82.69 673 SER B CA 1
ATOM 11012 C C . SER B 1 673 ? -17.734 4.816 9.547 1 82.69 673 SER B C 1
ATOM 11014 O O . SER B 1 673 ? -17.328 5.746 10.25 1 82.69 673 SER B O 1
ATOM 11016 N N . ALA B 1 674 ? -18.609 4.992 8.578 1 90.19 674 ALA B N 1
ATOM 11017 C CA . ALA B 1 674 ? -19.172 6.309 8.297 1 90.19 674 ALA B CA 1
ATOM 11018 C C . ALA B 1 674 ? -19.922 6.855 9.516 1 90.19 674 ALA B C 1
ATOM 11020 O O . ALA B 1 674 ? -19.891 8.062 9.773 1 90.19 674 ALA B O 1
ATOM 11021 N N . ASN B 1 675 ? -20.562 5.996 10.312 1 92.88 675 ASN B N 1
ATOM 11022 C CA . ASN B 1 675 ? -21.281 6.402 11.523 1 92.88 675 ASN B CA 1
ATOM 11023 C C . ASN B 1 675 ? -20.312 6.945 12.578 1 92.88 675 ASN B C 1
ATOM 11025 O O . ASN B 1 675 ? -20.562 7.996 13.172 1 92.88 675 ASN B O 1
ATOM 11029 N N . VAL B 1 676 ? -19.297 6.293 12.742 1 82.62 676 VAL B N 1
ATOM 11030 C CA . VAL B 1 676 ? -18.297 6.645 13.75 1 82.62 676 VAL B CA 1
ATOM 11031 C C . VAL B 1 676 ? -17.609 7.953 13.367 1 82.62 676 VAL B C 1
ATOM 11033 O O . VAL B 1 676 ? -17.375 8.812 14.227 1 82.62 676 VAL B O 1
ATOM 11036 N N . VAL B 1 677 ? -17.328 8.109 12.148 1 84.69 677 VAL B N 1
ATOM 11037 C CA . VAL B 1 677 ? -16.703 9.328 11.656 1 84.69 677 VAL B CA 1
ATOM 11038 C C . VAL B 1 677 ? -17.625 10.516 11.867 1 84.69 677 VAL B C 1
ATOM 11040 O O . VAL B 1 677 ? -17.188 11.586 12.305 1 84.69 677 VAL B O 1
ATOM 11043 N N . THR B 1 678 ? -18.828 10.305 11.539 1 91.19 678 THR B N 1
ATOM 11044 C CA . THR B 1 678 ? -19.812 11.359 11.742 1 91.19 678 THR B CA 1
ATOM 11045 C C . THR B 1 678 ? -19.891 11.766 13.211 1 91.19 678 THR B C 1
ATOM 11047 O O . THR B 1 678 ? -19.922 12.953 13.539 1 91.19 678 THR B O 1
ATOM 11050 N N . ALA B 1 679 ? -19.938 10.836 14.055 1 87.88 679 ALA B N 1
ATOM 11051 C CA . ALA B 1 679 ? -19.984 11.094 15.492 1 87.88 679 ALA B CA 1
ATOM 11052 C C . ALA B 1 679 ? -18.734 11.844 15.945 1 87.88 679 ALA B C 1
ATOM 11054 O O . ALA B 1 679 ? -18.797 12.742 16.797 1 87.88 679 ALA B O 1
ATOM 11055 N N . GLY B 1 680 ? -17.641 11.484 15.43 1 80.19 680 GLY B N 1
ATOM 11056 C CA . GLY B 1 680 ? -16.391 12.164 15.742 1 80.19 680 GLY B CA 1
ATOM 11057 C C . GLY B 1 680 ? -16.391 13.617 15.32 1 80.19 680 GLY B C 1
ATOM 11058 O O . GLY B 1 680 ? -16 14.492 16.094 1 80.19 680 GLY B O 1
ATOM 11059 N N . ILE B 1 681 ? -16.844 13.859 14.133 1 82.81 681 ILE B N 1
ATOM 11060 C CA . ILE B 1 681 ? -16.922 15.227 13.625 1 82.81 681 ILE B CA 1
ATOM 11061 C C . ILE B 1 681 ? -17.906 16.031 14.461 1 82.81 681 ILE B C 1
ATOM 11063 O O . ILE B 1 681 ? -17.641 17.188 14.812 1 82.81 681 ILE B O 1
ATOM 11067 N N . ALA B 1 682 ? -18.969 15.422 14.75 1 87.12 682 ALA B N 1
ATOM 11068 C CA . ALA B 1 682 ? -19.984 16.078 15.586 1 87.12 682 ALA B CA 1
ATOM 11069 C C . ALA B 1 682 ? -19.406 16.453 16.938 1 87.12 682 ALA B C 1
ATOM 11071 O O . ALA B 1 682 ? -19.625 17.578 17.422 1 87.12 682 ALA B O 1
ATOM 11072 N N . GLU B 1 683 ? -18.703 15.586 17.453 1 79.25 683 GLU B N 1
ATOM 11073 C CA . GLU B 1 683 ? -18.078 15.82 18.766 1 79.25 683 GLU B CA 1
ATOM 11074 C C . GLU B 1 683 ? -17.062 16.953 18.688 1 79.25 683 GLU B C 1
ATOM 11076 O O . GLU B 1 683 ? -16.984 17.781 19.594 1 79.25 683 GLU B O 1
ATOM 11081 N N . GLN B 1 684 ? -16.344 17 17.703 1 71.81 684 GLN B N 1
ATOM 11082 C CA . GLN B 1 684 ? -15.32 18.016 17.516 1 71.81 684 GLN B CA 1
ATOM 11083 C C . GLN B 1 684 ? -15.945 19.406 17.406 1 71.81 684 GLN B C 1
ATOM 11085 O O . GLN B 1 684 ? -15.336 20.406 17.797 1 71.81 684 GLN B O 1
ATOM 11090 N N . HIS B 1 685 ? -17.125 19.391 16.953 1 76.5 685 HIS B N 1
ATOM 11091 C CA . HIS B 1 685 ? -17.812 20.656 16.797 1 76.5 685 HIS B CA 1
ATOM 11092 C C . HIS B 1 685 ? -18.75 20.922 17.969 1 76.5 685 HIS B C 1
ATOM 11094 O O . HIS B 1 685 ? -19.562 21.859 17.922 1 76.5 685 HIS B O 1
ATOM 11100 N N . GLY B 1 686 ? -18.75 20.047 18.938 1 70.5 686 GLY B N 1
ATOM 11101 C CA . GLY B 1 686 ? -19.484 20.281 20.156 1 70.5 686 GLY B CA 1
ATOM 11102 C C . GLY B 1 686 ? -20.875 19.672 20.141 1 70.5 686 GLY B C 1
ATOM 11103 O O . GLY B 1 686 ? -21.719 19.984 20.984 1 70.5 686 GLY B O 1
ATOM 11104 N N . TYR B 1 687 ? -21.219 18.875 19.188 1 82.5 687 TYR B N 1
ATOM 11105 C CA . TYR B 1 687 ? -22.531 18.266 19.062 1 82.5 687 TYR B CA 1
ATOM 11106 C C . TYR B 1 687 ? -22.469 16.766 19.25 1 82.5 687 TYR B C 1
ATOM 11108 O O . TYR B 1 687 ? -22.984 16 18.422 1 82.5 687 TYR B O 1
ATOM 11116 N N . ARG B 1 688 ? -22.062 16.391 20.344 1 82.19 688 ARG B N 1
ATOM 11117 C CA . ARG B 1 688 ? -21.844 14.969 20.594 1 82.19 688 ARG B CA 1
ATOM 11118 C C . ARG B 1 688 ? -23.172 14.227 20.688 1 82.19 688 ARG B C 1
ATOM 11120 O O . ARG B 1 688 ? -24.141 14.734 21.281 1 82.19 688 ARG B O 1
ATOM 11127 N N . PHE B 1 689 ? -23.266 13.102 20.016 1 83.12 689 PHE B N 1
ATOM 11128 C CA . PHE B 1 689 ? -24.406 12.211 20.234 1 83.12 689 PHE B CA 1
ATOM 11129 C C . PHE B 1 689 ? -23.922 10.82 20.625 1 83.12 689 PHE B C 1
ATOM 11131 O O . PHE B 1 689 ? -22.859 10.367 20.203 1 83.12 689 PHE B O 1
ATOM 11138 N N . SER B 1 690 ? -24.766 10.195 21.453 1 80.25 690 SER B N 1
ATOM 11139 C CA . SER B 1 690 ? -24.406 8.914 22.062 1 80.25 690 SER B CA 1
ATOM 11140 C C . SER B 1 690 ? -24.781 7.746 21.156 1 80.25 690 SER B C 1
ATOM 11142 O O . SER B 1 690 ? -25.453 7.934 20.141 1 80.25 690 SER B O 1
ATOM 11144 N N . PHE B 1 691 ? -24.281 6.5 21.578 1 84 691 PHE B N 1
ATOM 11145 C CA . PHE B 1 691 ? -24.625 5.25 20.922 1 84 691 PHE B CA 1
ATOM 11146 C C . PHE B 1 691 ? -26.141 5.078 20.859 1 84 691 PHE B C 1
ATOM 11148 O O . PHE B 1 691 ? -26.688 4.695 19.812 1 84 691 PHE B O 1
ATOM 11155 N N . PHE B 1 692 ? -26.766 5.395 21.906 1 87.12 692 PHE B N 1
ATOM 11156 C CA . PHE B 1 692 ? -28.203 5.18 22 1 87.12 692 PHE B CA 1
ATOM 11157 C C . PHE B 1 692 ? -28.969 6.199 21.156 1 87.12 692 PHE B C 1
ATOM 11159 O O . PHE B 1 692 ? -30.016 5.895 20.609 1 87.12 692 PHE B O 1
ATOM 11166 N N . ASP B 1 693 ? -28.391 7.426 21.094 1 88.75 693 ASP B N 1
ATOM 11167 C CA . ASP B 1 693 ? -29 8.414 20.203 1 88.75 693 ASP B CA 1
ATOM 11168 C C . ASP B 1 693 ? -29.078 7.895 18.766 1 88.75 693 ASP B C 1
ATOM 11170 O O . ASP B 1 693 ? -30.078 8.078 18.094 1 88.75 693 ASP B O 1
ATOM 11174 N N . PHE B 1 694 ? -28.047 7.27 18.359 1 93.69 694 PHE B N 1
ATOM 11175 C CA . PHE B 1 694 ? -27.984 6.715 17.016 1 93.69 694 PHE B CA 1
ATOM 11176 C C . PHE B 1 694 ? -28.859 5.473 16.906 1 93.69 694 PHE B C 1
ATOM 11178 O O . PHE B 1 694 ? -29.594 5.309 15.93 1 93.69 694 PHE B O 1
ATOM 11185 N N . PHE B 1 695 ? -28.766 4.598 17.922 1 93.12 695 PHE B N 1
ATOM 11186 C CA . PHE B 1 695 ? -29.438 3.305 17.922 1 93.12 695 PHE B CA 1
ATOM 11187 C C . PHE B 1 695 ? -30.953 3.486 17.812 1 93.12 695 PHE B C 1
ATOM 11189 O O . PHE B 1 695 ? -31.625 2.701 17.156 1 93.12 695 PHE B O 1
ATOM 11196 N N . ARG B 1 696 ? -31.469 4.461 18.406 1 93.25 696 ARG B N 1
ATOM 11197 C CA . ARG B 1 696 ? -32.906 4.711 18.453 1 93.25 696 ARG B CA 1
ATOM 11198 C C . ARG B 1 696 ? -33.469 5.004 17.062 1 93.25 696 ARG B C 1
ATOM 11200 O O . ARG B 1 696 ? -34.625 4.707 16.781 1 93.25 696 ARG B O 1
ATOM 11207 N N . ILE B 1 697 ? -32.656 5.477 16.25 1 94.62 697 ILE B N 1
ATOM 11208 C CA . ILE B 1 697 ? -33.125 5.812 14.906 1 94.62 697 ILE B CA 1
ATOM 11209 C C . ILE B 1 697 ? -32.594 4.773 13.914 1 94.62 697 ILE B C 1
ATOM 11211 O O . ILE B 1 697 ? -33.375 4.27 13.086 1 94.62 697 ILE B O 1
ATOM 11215 N N . GLY B 1 698 ? -31.344 4.469 14.023 1 96.69 698 GLY B N 1
ATOM 11216 C CA . GLY B 1 698 ? -30.656 3.611 13.062 1 96.69 698 GLY B CA 1
ATOM 11217 C C . GLY B 1 698 ? -31.188 2.189 13.062 1 96.69 698 GLY B C 1
ATOM 11218 O O . GLY B 1 698 ? -31.375 1.596 11.992 1 96.69 698 GLY B O 1
ATOM 11219 N N . PHE B 1 699 ? -31.406 1.623 14.234 1 96.81 699 PHE B N 1
ATOM 11220 C CA . PHE B 1 699 ? -31.812 0.222 14.32 1 96.81 699 PHE B CA 1
ATOM 11221 C C . PHE B 1 699 ? -33.188 0.004 13.688 1 96.81 699 PHE B C 1
ATOM 11223 O O . PHE B 1 699 ? -33.375 -0.93 12.906 1 96.81 699 PHE B O 1
ATOM 11230 N N . PRO B 1 700 ? -34.156 0.811 13.984 1 97.25 700 PRO B N 1
ATOM 11231 C CA . PRO B 1 700 ? -35.438 0.667 13.305 1 97.25 700 PRO B CA 1
ATOM 11232 C C . PRO B 1 700 ? -35.312 0.827 11.789 1 97.25 700 PRO B C 1
ATOM 11234 O O . PRO B 1 700 ? -36.031 0.138 11.039 1 97.25 700 PRO B O 1
ATOM 11237 N N . VAL B 1 701 ? -34.5 1.74 11.383 1 97.88 701 VAL B N 1
ATOM 11238 C CA . VAL B 1 701 ? -34.281 1.929 9.945 1 97.88 701 VAL B CA 1
ATOM 11239 C C . VAL B 1 701 ? -33.688 0.662 9.344 1 97.88 701 VAL B C 1
ATOM 11241 O O . VAL B 1 701 ? -34.094 0.232 8.258 1 97.88 701 VAL B O 1
ATOM 11244 N N . MET B 1 702 ? -32.656 0.117 10.031 1 98 702 MET B N 1
ATOM 11245 C CA . MET B 1 702 ? -32.031 -1.113 9.578 1 98 702 MET B CA 1
ATOM 11246 C C . MET B 1 702 ? -33.062 -2.234 9.43 1 98 702 MET B C 1
ATOM 11248 O O . MET B 1 702 ? -33.062 -2.928 8.414 1 98 702 MET B O 1
ATOM 11252 N N . LEU B 1 703 ? -34 -2.371 10.414 1 97.94 703 LEU B N 1
ATOM 11253 C CA . LEU B 1 703 ? -35 -3.404 10.375 1 97.94 703 LEU B CA 1
ATOM 11254 C C . LEU B 1 703 ? -35.969 -3.168 9.219 1 97.94 703 LEU B C 1
ATOM 11256 O O . LEU B 1 703 ? -36.344 -4.105 8.492 1 97.94 703 LEU B O 1
ATOM 11260 N N . LEU B 1 704 ? -36.375 -1.965 9.07 1 98.19 704 LEU B N 1
ATOM 11261 C CA . LEU B 1 704 ? -37.312 -1.605 8.031 1 98.19 704 LEU B CA 1
ATOM 11262 C C . LEU B 1 704 ? -36.75 -1.876 6.645 1 98.19 704 LEU B C 1
ATOM 11264 O O . LEU B 1 704 ? -37.375 -2.508 5.809 1 98.19 704 LEU B O 1
ATOM 11268 N N . THR B 1 705 ? -35.562 -1.371 6.406 1 98.62 705 THR B N 1
ATOM 11269 C CA . THR B 1 705 ? -34.969 -1.488 5.082 1 98.62 705 THR B CA 1
ATOM 11270 C C . THR B 1 705 ? -34.625 -2.941 4.777 1 98.62 705 THR B C 1
ATOM 11272 O O . THR B 1 705 ? -34.719 -3.383 3.631 1 98.62 705 THR B O 1
ATOM 11275 N N . THR B 1 706 ? -34.188 -3.691 5.77 1 98.5 706 THR B N 1
ATOM 11276 C CA . THR B 1 706 ? -33.875 -5.105 5.57 1 98.5 706 THR B CA 1
ATOM 11277 C C . THR B 1 706 ? -35.156 -5.879 5.246 1 98.5 706 THR B C 1
ATOM 11279 O O . THR B 1 706 ? -35.156 -6.781 4.406 1 98.5 706 THR B O 1
ATOM 11282 N N . ALA B 1 707 ? -36.25 -5.551 5.887 1 98.44 707 ALA B N 1
ATOM 11283 C CA . ALA B 1 707 ? -37.531 -6.184 5.609 1 98.44 707 ALA B CA 1
ATOM 11284 C C . ALA B 1 707 ? -38 -5.891 4.184 1 98.44 707 ALA B C 1
ATOM 11286 O O . ALA B 1 707 ? -38.5 -6.781 3.484 1 98.44 707 ALA B O 1
ATOM 11287 N N . LEU B 1 708 ? -37.906 -4.684 3.803 1 98.5 708 LEU B N 1
ATOM 11288 C CA . LEU B 1 708 ? -38.281 -4.312 2.438 1 98.5 708 LEU B CA 1
ATOM 11289 C C . LEU B 1 708 ? -37.406 -5.055 1.425 1 98.5 708 LEU B C 1
ATOM 11291 O O . LEU B 1 708 ? -37.906 -5.484 0.379 1 98.5 708 LEU B O 1
ATOM 11295 N N . SER B 1 709 ? -36.125 -5.148 1.726 1 98.56 709 SER B N 1
ATOM 11296 C CA . SER B 1 709 ? -35.188 -5.867 0.855 1 98.56 709 SER B CA 1
ATOM 11297 C C . SER B 1 709 ? -35.562 -7.344 0.758 1 98.56 709 SER B C 1
ATOM 11299 O O . SER B 1 709 ? -35.375 -7.969 -0.288 1 98.56 709 SER B O 1
ATOM 11301 N N . THR B 1 710 ? -36.062 -7.906 1.902 1 98.12 710 THR B N 1
ATOM 11302 C CA . THR B 1 710 ? -36.531 -9.281 1.885 1 98.12 710 THR B CA 1
ATOM 11303 C C . THR B 1 710 ? -37.656 -9.445 0.868 1 98.12 710 THR B C 1
ATOM 11305 O O . THR B 1 710 ? -37.625 -10.359 0.042 1 98.12 710 THR B O 1
ATOM 11308 N N . GLY B 1 711 ? -38.656 -8.578 0.947 1 97.81 711 GLY B N 1
ATOM 11309 C CA . GLY B 1 711 ? -39.75 -8.625 0.005 1 97.81 711 GLY B CA 1
ATOM 11310 C C . GLY B 1 711 ? -39.312 -8.469 -1.438 1 97.81 711 GLY B C 1
ATOM 11311 O O . GLY B 1 711 ? -39.812 -9.172 -2.324 1 97.81 711 GLY B O 1
ATOM 11312 N N . TYR B 1 712 ? -38.438 -7.605 -1.653 1 97.94 712 TYR B N 1
ATOM 11313 C CA . TYR B 1 712 ? -37.938 -7.328 -2.996 1 97.94 712 TYR B CA 1
ATOM 11314 C C . TYR B 1 712 ? -37.219 -8.539 -3.574 1 97.94 712 TYR B C 1
ATOM 11316 O O . TYR B 1 712 ? -37.438 -8.922 -4.723 1 97.94 712 TYR B O 1
ATOM 11324 N N . LEU B 1 713 ? -36.281 -9.141 -2.789 1 97.62 713 LEU B N 1
ATOM 11325 C CA . LEU B 1 713 ? -35.5 -10.266 -3.273 1 97.62 713 LEU B CA 1
ATOM 11326 C C . LEU B 1 713 ? -36.375 -11.484 -3.527 1 97.62 713 LEU B C 1
ATOM 11328 O O . LEU B 1 713 ? -36.188 -12.211 -4.5 1 97.62 713 LEU B O 1
ATOM 11332 N N . ILE B 1 714 ? -37.375 -11.711 -2.625 1 96.12 714 ILE B N 1
ATOM 11333 C CA . ILE B 1 714 ? -38.312 -12.82 -2.82 1 96.12 714 ILE B CA 1
ATOM 11334 C C . ILE B 1 714 ? -39.125 -12.586 -4.082 1 96.12 714 ILE B C 1
ATOM 11336 O O . ILE B 1 714 ? -39.344 -13.516 -4.867 1 96.12 714 ILE B O 1
ATOM 11340 N N . PHE B 1 715 ? -39.531 -11.391 -4.297 1 96.12 715 PHE B N 1
ATOM 11341 C CA . PHE B 1 715 ? -40.312 -11.047 -5.477 1 96.12 715 PHE B CA 1
ATOM 11342 C C . PHE B 1 715 ? -39.5 -11.25 -6.746 1 96.12 715 PHE B C 1
ATOM 11344 O O . PHE B 1 715 ? -39.969 -11.891 -7.691 1 96.12 715 PHE B O 1
ATOM 11351 N N . CYS B 1 716 ? -38.312 -10.789 -6.793 1 95.31 716 CYS B N 1
ATOM 11352 C CA . CYS B 1 716 ? -37.469 -10.789 -7.996 1 95.31 716 CYS B CA 1
ATOM 11353 C C . CYS B 1 716 ? -36.938 -12.188 -8.297 1 95.31 716 CYS B C 1
ATOM 11355 O O . CYS B 1 716 ? -36.906 -12.602 -9.461 1 95.31 716 CYS B O 1
ATOM 11357 N N . HIS B 1 717 ? -36.594 -12.922 -7.242 1 93.12 717 HIS B N 1
ATOM 11358 C CA . HIS B 1 717 ? -35.781 -14.109 -7.52 1 93.12 717 HIS B CA 1
ATOM 11359 C C . HIS B 1 717 ? -36.562 -15.383 -7.25 1 93.12 717 HIS B C 1
ATOM 11361 O O . HIS B 1 717 ? -36.281 -16.438 -7.812 1 93.12 717 HIS B O 1
ATOM 11367 N N . VAL B 1 718 ? -37.562 -15.328 -6.395 1 90.81 718 VAL B N 1
ATOM 11368 C CA . VAL B 1 718 ? -38.375 -16.516 -6.113 1 90.81 718 VAL B CA 1
ATOM 11369 C C . VAL B 1 718 ? -39.625 -16.484 -6.961 1 90.81 718 VAL B C 1
ATOM 11371 O O . VAL B 1 718 ? -39.969 -17.469 -7.605 1 90.81 718 VAL B O 1
ATOM 11374 N N . TRP B 1 719 ? -40.219 -15.336 -7.02 1 91.69 719 TRP B N 1
ATOM 11375 C CA . TRP B 1 719 ? -41.469 -15.242 -7.758 1 91.69 719 TRP B CA 1
ATOM 11376 C C . TRP B 1 719 ? -41.219 -15.031 -9.242 1 91.69 719 TRP B C 1
ATOM 11378 O O . TRP B 1 719 ? -41.719 -15.773 -10.078 1 91.69 719 TRP B O 1
ATOM 11388 N N . LEU B 1 720 ? -40.344 -14.047 -9.594 1 92 720 LEU B N 1
ATOM 11389 C CA . LEU B 1 720 ? -40.062 -13.727 -10.992 1 92 720 LEU B CA 1
ATOM 11390 C C . LEU B 1 720 ? -38.969 -14.617 -11.547 1 92 720 LEU B C 1
ATOM 11392 O O . LEU B 1 720 ? -38.812 -14.75 -12.766 1 92 720 LEU B O 1
ATOM 11396 N N . GLU B 1 721 ? -38.094 -15.203 -10.672 1 88.94 721 GLU B N 1
ATOM 11397 C CA . GLU B 1 721 ? -36.938 -16.047 -11.023 1 88.94 721 GLU B CA 1
ATOM 11398 C C . GLU B 1 721 ? -35.969 -15.312 -11.914 1 88.94 721 GLU B C 1
ATOM 11400 O O . GLU B 1 721 ? -35.531 -15.836 -12.945 1 88.94 721 GLU B O 1
ATOM 11405 N N . TRP B 1 722 ? -35.781 -14.109 -11.625 1 87.81 722 TRP B N 1
ATOM 11406 C CA . TRP B 1 722 ? -34.781 -13.305 -12.305 1 87.81 722 TRP B CA 1
ATOM 11407 C C . TRP B 1 722 ? -33.375 -13.695 -11.852 1 87.81 722 TRP B C 1
ATOM 11409 O O . TRP B 1 722 ? -32.719 -12.961 -11.102 1 87.81 722 TRP B O 1
ATOM 11419 N N . ASN B 1 723 ? -32.875 -14.859 -12.273 1 82.81 723 ASN B N 1
ATOM 11420 C CA . ASN B 1 723 ? -31.641 -15.422 -11.773 1 82.81 723 ASN B CA 1
ATOM 11421 C C . ASN B 1 723 ? -30.594 -15.539 -12.883 1 82.81 723 ASN B C 1
ATOM 11423 O O . ASN B 1 723 ? -29.5 -16.047 -12.656 1 82.81 723 ASN B O 1
ATOM 11427 N N . ASP B 1 724 ? -30.969 -14.977 -14.164 1 74.12 724 ASP B N 1
ATOM 11428 C CA . ASP B 1 724 ? -30.031 -15.047 -15.289 1 74.12 724 ASP B CA 1
ATOM 11429 C C . ASP B 1 724 ? -29.203 -13.766 -15.391 1 74.12 724 ASP B C 1
ATOM 11431 O O . ASP B 1 724 ? -29.703 -12.68 -15.078 1 74.12 724 ASP B O 1
#

Sequence (1448 aa):
MAQHMNHTGPRNVTTGLSENSPLLHVSEEKIQRGTRDDDLMVSIDSVSEDHLSSRRIMKRVKLALLSTVMIFCVVSLSFIKVRDDNWNSIAITRKRPFRINVTGDIIFDKETIHVSAKGPFLPLNQYGVSEDFVTFSVAKISANGTYEKISRDWKLLLDFNTRDFKIDSNVLEHDFNLESYEMSESKTYQLTISTNKKRDYVSVSVDVAVRPKLAIGHILMALFILIGLYAMIIFELVHQTLAAMIGATVAIACLAVVGERPSSVEILTWMDVETMKLLFGMMVLVSILSETGFFDYVALLTYKLARGKIWALVTSLCLVTAFLSAFLDNVTTILLMSAMTIRLCETMNIDPKHMLIAMVIFSNIGGAMTPIGDPPNIIIINNRKIQDAGIGFGVFTLHMVPIVLICLAATYGLVRLMYRDPAKLRYTDPPEIVERRHEIEKWKRAFYSLSGYSREDDMVRDSLHQKISTLEASLKRTPHYTNTISEDDYRDHLKELSKTFRVKNKSLLLKSGVVIGIVILLFFLESIPGLKLSIGWIAILGAIFLLVLGDFDELESILSRVEWSTLLFFGALFVVMEALSRLDLVWYIVNMTQKAINSVDESHRLLVAIVLILWISALSSSFIDNIPFTTVMVQVVVDIADQEETKLPIKPLVFALALGACLGGNGTLIGASANVVTAGIAEQHGYRFSFFDFFRIGFPVMLLTTALSTGYLIFCHVWLEWNDMAQHMNHTGPRNVTTGLSENSPLLHVSEEKIQRGTRDDDLMVSIDSVSEDHLSSRRIMKRVKLALLSTVMIFCVVSLSFIKVRDDNWNSIAITRKRPFRINVTGDIIFDKETIHVSAKGPFLPLNQYGVSEDFVTFSVAKISANGTYEKISRDWKLLLDFNTRDFKIDSNVLEHDFNLESYEMSESKTYQLTISTNKKRDYVSVSVDVAVRPKLAIGHILMALFILIGLYAMIIFELVHQTLAAMIGATVAIACLAVVGERPSSVEILTWMDVETMKLLFGMMVLVSILSETGFFDYVALLTYKLARGKIWALVTSLCLVTAFLSAFLDNVTTILLMSAMTIRLCETMNIDPKHMLIAMVIFSNIGGAMTPIGDPPNIIIINNRKIQDAGIGFGVFTLHMVPIVLICLAATYGLVRLMYRDPAKLRYTDPPEIVERRHEIEKWKRAFYSLSGYSREDDMVRDSLHQKISTLEASLKRTPHYTNTISEDDYRDHLKELSKTFRVKNKSLLLKSGVVIGIVILLFFLESIPGLKLSIGWIAILGAIFLLVLGDFDELESILSRVEWSTLLFFGALFVVMEALSRLDLVWYIVNMTQKAINSVDESHRLLVAIVLILWISALSSSFIDNIPFTTVMVQVVVDIADQEETKLPIKPLVFALALGACLGGNGTLIGASANVVTAGIAEQHGYRFSFFDFFRIGFPVMLLTTALSTGYLIFCHVWLEWND

InterPro domains:
  IPR004680 Citrate transporter-like domain [PF03600] (230-660)
  IPR051475 Diverse Ion Transporter [PTHR43568] (49-723)

Secondary structure (DSSP, 8-state):
---------------------GGG---GGGGGGS---TTHHHHHHHHHHHHHHHHHHHHHHHHHHHHHHHHHHHHHHHHSPPP----EEEEE-SSS-EEEE-GGG--SSSEEEEEEEESSBPPGGGTTT---EEEEEEEEE-TT--EEE-S--EEEEBPS--SEEETTS--EEEEEE--GGGTSS--EEEEEEEE--SSS-EEEEEEEEEEES-HHHHHHHHHHHHHHHHHHHHTTSS-HHHHHHHHHHHHHHHHHHTT-PPPHHHHHHTS-HHHHHHHHHHHHHHHHHHHTTHHHHHHHHHHHHHTT-HHHHHHHHHHHHHHHHHHS-HHHHHHHHHHHHHHHHHHTTB-HHHHHHHHHHHHHHHHTTSTTTSHHHHHHHTSHHHHHTT--HHHHHHHHHHHHHHHHHHHHHHHHHHT-SGGGTB-SS-HHHHHHHHHHHHHHHHHHHS-TTSHHHHHHHHHHHHHHHHHHHHGGG-----SS--HHHHHHHHHHHHHHS--S-HHHHHHHHHHHHHHHHHHHHTTSTT----HHHHHHHHHHHHHHHHT-S-HHHHHTTS-HHHHHHHHHHHHHHHHHHHTTHHHHHHHHHHHHHHTS-GGGHHHHHHHHHHHHHHHHHHHS-HHHHHHHHHHHHHHHHH-TTT---HHHHHHHHHHHHHHHTTSSGGGSHHHHHHHHHHHHTT----HHHHHHHHHHHHHHHHHHHHHHHIIIIIIS----/---------------------GGG---GGGGGGS---THHHHHHHHHHHHHHHHHHHHHHHHHHHHHHHHHHHHHHHHHSPPP----EEEEE-SSS-EEEE-GGG--SSSEEEEEEEESSBPPGGGTTT---EEEEEEEEE-TT--EEE-S--EEEEBPS--SEEETTS--EEEEEE--GGGTSS-SEEEEEEEE--SSS-EEEEEEEEEEES-HHHHHHHHHHHHHHHHHHHHTTSS-HHHHHHHHHHHHHHHHHHTT-PPPHHHHHHTS-HHHHHHHHHHHHHHHHHHHTTHHHHHHHHHHHHHTT-HHHHHHHHHHHHHHHHHHS-HHHHHHHHHHHHHHHHHHTTB-HHHHHHHHHHHHHHHHTTSTTTSHHHHHHHTSHHHHHTT--HHHHHHHHHHHHHHHHHHHHHHHHHHT-SGGGTB-SS-HHHHHHHHHHHHHHHHHHHS-TTSHHHHHHHHHHHHHHHHHHHHGGG-----SS--HHHHHHHHHHHHHHS--S-HHHHHHHHHHHHHHHHHHHHTTSTT----HHHHHHHHHHHHHHHHT-S-HHHHHTTS-HHHHHHHHHHHHHHHHHHHTTHHHHHHHHHHHHHHTS-GGGHHHHHHHHHHHHHHHHHHHS-HHHHHHHHHHHHHHHHH-TTT---HHHHHHHHHHHHHHHTTSSGGGSHHHHHHHHHHHHTT----HHHHHHHHHHHHHHHHHHHHHHHIIIIIIS----

Solvent-accessible surface area (backbone atoms only — not comparable to full-atom values): 73738 Å² total; per-residue (Å²): 136,82,78,76,74,77,77,75,75,78,82,76,74,79,63,88,77,48,62,44,74,66,78,77,66,72,76,76,68,77,65,68,73,70,78,88,60,76,72,53,59,58,51,51,52,50,50,52,45,48,52,49,47,50,49,52,49,51,52,50,49,51,48,51,52,54,49,50,52,47,51,51,30,52,52,40,42,26,64,40,68,61,48,73,81,60,36,28,30,30,41,28,27,54,89,45,57,43,72,44,76,51,37,89,53,56,84,54,72,44,29,18,43,36,37,36,37,28,43,30,56,45,59,83,89,50,66,85,77,44,91,33,32,37,35,40,33,38,29,36,31,34,88,89,67,47,82,40,75,75,47,75,73,47,72,43,40,33,38,93,60,30,33,46,19,49,59,80,39,74,72,46,72,51,72,48,74,48,61,57,81,63,52,74,80,42,75,41,37,30,40,37,37,34,33,70,34,78,98,46,53,37,21,35,33,39,31,78,44,61,28,64,54,52,57,69,52,29,31,49,50,29,48,50,48,50,52,50,36,48,48,27,46,68,68,53,72,44,56,57,39,58,31,26,44,52,35,23,46,46,39,50,24,51,32,30,75,66,62,55,14,70,46,75,67,56,50,57,65,43,31,60,60,52,50,52,33,28,53,52,14,45,38,45,44,50,32,53,41,56,68,15,20,51,63,37,33,51,51,44,50,35,54,60,70,15,72,81,38,67,66,45,34,52,51,41,49,26,50,49,38,12,55,45,3,26,70,38,36,31,49,62,40,44,64,61,45,46,62,54,46,41,54,51,22,58,73,68,57,33,36,42,51,63,52,52,54,50,30,46,47,31,13,40,46,25,3,52,26,26,42,62,1,26,71,47,36,34,57,49,46,66,34,65,72,44,39,73,71,61,38,35,56,45,54,46,24,66,65,30,37,64,57,37,54,50,36,51,52,50,44,49,52,50,51,49,61,76,49,62,55,62,74,72,43,31,52,93,58,50,66,68,44,49,52,41,48,31,49,34,44,47,38,44,41,50,41,64,67,37,62,72,65,40,71,61,35,38,48,46,29,47,50,35,45,50,49,34,51,51,43,56,60,54,50,75,69,68,72,91,68,82,86,72,81,49,73,66,55,48,54,52,49,49,55,53,43,53,56,70,28,37,68,71,32,66,67,56,39,50,53,45,50,51,47,50,49,50,41,54,51,47,41,52,46,35,72,42,88,72,38,53,38,50,63,19,54,44,27,37,52,42,26,54,48,46,52,55,73,59,64,61,78,47,63,50,68,44,58,67,62,38,64,59,60,58,53,52,22,52,46,21,40,31,37,29,46,50,40,28,43,75,27,41,35,47,58,51,52,35,52,56,51,45,52,61,32,62,70,46,57,80,89,46,25,62,59,49,43,34,53,49,44,19,49,51,28,17,58,47,7,18,61,32,46,22,53,70,50,39,64,53,47,48,54,30,51,52,52,49,32,67,31,76,89,66,63,39,69,53,58,58,46,52,53,21,38,47,50,12,23,39,40,8,18,34,24,25,40,65,0,24,71,41,43,39,42,47,41,24,54,30,39,69,64,59,41,66,65,54,61,62,65,39,28,72,52,25,30,59,46,22,53,52,40,51,51,52,47,48,54,48,50,45,46,42,42,67,69,64,51,67,67,127,137,83,79,76,75,77,78,78,74,78,80,75,75,79,62,86,75,48,62,45,73,65,78,78,65,72,75,75,68,76,67,70,72,70,78,86,60,75,73,52,60,59,51,50,51,48,49,52,46,47,52,49,48,49,49,52,48,51,51,51,50,51,46,50,51,53,49,50,52,47,50,51,29,52,53,41,42,27,64,40,68,62,47,74,80,59,35,28,30,30,41,28,28,53,88,45,56,42,75,43,77,49,37,90,53,55,82,53,71,43,29,19,41,36,37,37,38,28,42,30,55,45,60,83,90,50,65,86,77,42,93,33,30,37,35,40,32,39,29,36,30,34,88,89,67,48,81,42,75,76,47,75,74,45,72,43,40,32,39,93,59,29,32,45,20,50,60,82,39,74,72,45,73,52,72,47,73,48,60,57,82,62,52,77,78,41,73,38,39,30,41,36,38,34,32,70,36,76,99,48,53,37,21,35,33,38,30,78,44,60,29,64,56,51,59,69,52,28,33,51,50,29,48,49,48,52,51,50,35,47,48,29,44,66,68,54,74,43,55,57,39,59,30,25,45,52,35,22,48,46,38,49,24,50,32,29,74,64,62,54,14,69,46,75,68,57,51,56,64,44,31,60,59,52,48,52,33,27,53,53,13,45,38,46,45,50,34,54,40,57,67,15,19,52,64,38,33,52,52,44,51,36,54,59,71,15,71,81,38,66,66,44,33,53,50,40,49,26,50,50,38,12,56,46,3,24,71,34,39,31,49,60,40,43,64,62,45,47,62,53,47,41,54,53,23,57,76,67,56,33,36,41,51,63,53,52,54,51,28,47,48,31,14,40,46,26,3,53,26,27,40,62,1,27,70,48,36,34,58,47,47,66,33,64,70,44,39,72,70,61,38,37,54,43,54,46,23,66,65,30,37,62,57,37,53,49,37,51,52,52,44,50,53,50,51,49,61,76,52,62,54,63,73,72,42,28,53,92,59,50,66,69,45,46,50,40,48,30,50,33,43,48,38,44,42,50,40,64,66,36,63,71,67,39,72,62,34,36,48,48,30,47,50,34,43,49,49,34,52,51,43,56,61,53,48,75,70,67,72,91,68,84,87,73,80,48,72,66,55,47,54,51,50,47,56,54,44,53,54,69,29,38,68,72,33,66,67,56,39,50,54,43,51,50,47,51,50,49,41,54,52,47,41,51,46,34,74,43,87,72,38,53,40,51,66,19,54,44,27,38,52,42,24,53,48,48,52,56,72,59,63,60,78,46,64,54,68,43,57,67,61,38,63,60,60,58,54,51,22,51,46,22,40,30,37,29,47,51,41,26,43,74,28,41,35,48,59,50,53,35,52,55,51,47,54,61,33,62,71,48,57,81,90,47,25,63,60,48,43,33,52,49,43,20,50,51,30,16,58,46,8,18,62,33,45,22,52,69,50,42,64,52,46,48,53,30,52,54,53,49,32,65,31,75,87,66,64,40,68,53,57,57,49,51,52,21,37,49,49,12,23,39,40,9,19,35,24,26,40,65,1,24,70,42,44,40,42,49,42,26,54,30,39,69,63,57,41,66,67,53,61,63,64,39,28,71,54,25,30,59,46,23,52,50,40,51,52,52,47,49,54,50,50,44,46,43,42,66,70,66,50,66,64,126

Organism: Araneus ventricosus (NCBI:txid182803)